Protein 8JIP (pdb70)

InterPro domains:
  IPR000367 G-protein alpha subunit, group S [PR00443] (86-100)
  IPR000367 G-protein alpha subunit, group S [PR00443] (101-116)
  IPR000367 G-protein alpha subunit, group S [PR00443] (117-131)
  IPR000367 G-protein alpha subunit, group S [PR00443] (270-285)
  IPR000367 G-protein alpha subunit, group S [PR00443] (334-348)
  IPR000367 G-protein alpha subunit, group S [PR00443] (349-362)
  IPR001019 Guanine nucleotide binding protein, alpha subunit [PF00503] (21-383)
  IPR001019 Guanine nucleotide binding protein, alpha subunit [PR00318] (42-57)
  IPR001019 Guanine nucleotide binding protein, alpha subunit [PR00318] (190-212)
  IPR001019 Guanine nucleotide binding protein, alpha subunit [PR00318] (219-236)
  IPR001019 Guanine nucleotide binding protein, alpha subunit [PR00318] (241-269)
  IPR001019 Guanine nucleotide binding protein, alpha subunit [PR00318] (287-296)
  IPR001019 Guanine nucleotide binding protein, alpha subunit [PS51882] (39-394)
  IPR001019 Guanine nucleotide binding protein, alpha subunit [PTHR10218] (12-391)
  IPR001019 Guanine nucleotide binding protein, alpha subunit [SM00275] (20-393)
  IPR001019 Guanine nucleotide binding protein, alpha subunit [cd00066] (41-388)
  IPR011025 G protein alpha subunit, helical insertion [G3DSA:1.10.400.10] (89-203)
  IPR011025 G protein alpha subunit, helical insertion [SSF47895] (87-201)
  IPR027417 P-loop containing nucleoside triphosphate hydrolase [G3DSA:3.40.50.300] (42-382)
  IPR027417 P-loop containing nucleoside triphosphate hydrolase [SSF52540] (38-392)

Nearest PDB structures (foldseek):
  8jip-assembly1_A  TM=1.004E+00  e=1.380E-48  Homo sapiens
  9ivm-assembly1_A  TM=9.720E-01  e=1.321E-40  Homo sapiens
  7yfd-assembly1_A  TM=9.725E-01  e=9.216E-37  Homo sapiens
  8w8a-assembly1_A  TM=9.435E-01  e=5.478E-36  Homo sapiens
  9iix-assembly1_D  TM=9.416E-01  e=7.239E-35  Homo sapiens

Foldseek 3Di:
DDLVQLVVVLVVQVVVQVVVVVPEDDADPADAAAPDCDSHHHHGTHDAPDFDWDFEDDSDPQQVVARPFTKTFGGDRVHYTDDPDDPDDGRIDCCRRGDDPPLVVVLVVQLLVLQVLLLVLLVVQLCLQVPDPVNDDPLVVLLNQLSVLSNQQSVLVVVLVVLVLQLDVVVVVDVCSPSNVPSQLDVPLLVSVLSNLQSVQLNLQSLLLNLVVVVDVPPDDDDDPVVVSVVSVCRSRPVSCVLSVVLSCVCVVPVVDRSPPDPPPVVSVCSSVVVSVVSLVSLQVSLPVVLVVVCVCQCPVPVRDPPCVVPSVVVNVLSCLSSVNQCCPPSVPDDPDPPDCSVVVSSNSPSNCVSNSSNSSSCSVGVVPVVSVCVVVVVVVVVVVD/DVVVVVVVVVVVVVVVVVVVVVVVVVVVQEAEEEEDEDPPFLRVLVLVLLCVQAVPDDPDDDDPDFFDKGRQGDDPPGTYTYTYTDPDDPDDPPVVLVCLPGLAYEYTAALQPLVCNVVRLVVLLVLDPDPSSPLHAYEYEYEALVNNVVQLVDDPHPSCPVPVPLVPDDQDPPDDDDPPDDPSSSSSVVVSVVSSVVSQVPSCPPSYGYHYDYDYSPDNCPVVVVVVVSVVSVVSVVCVVVVPD/DVVVVVVVVVVVVVVVVVVVVVVCVPPVD/DVVVVVVVVVVVVVVVVVVLVVLDDDAPQVVPVPDDDPFFDEKDFDDKAFDFDFFWFEKEAAQVNFWIWTAGLQQWIWIAGVVPRDTDAIDGHPHSAWHEKEAANVRFWMWIWGQPQKIWIKGCVDPVNHIDTDDIEDDDPFGWAYKYDDHPFKIKTFGQPQKIFIAGRVDGDGPAIAHDGDGGWHEKEAAPVRQKIKIFGFPQKIWIAGPPPGDTDAMAHDDDGGWAEKEAANVRFKIKTWFQQQWIWIDGPVSSDIRDIQHDDPDRWTWAYWDAAQVRFWIWTFTQVQKIFIATDSPSDGSYIRHDGPGGWHYWDAHNVRPWTKGGGRVRMITIID/DVVVVVVVVVVVVVVVPDDDDDDCVVVVVVVVCVCVVCQPVDCVNPPDDPPPDPPD/DWAKEWDFADEDDAFPQTWIKIATDDDQLLWWWWFKKWQFPPDAIGGAWTAFSQRDDTDGDVVDDPFWDWDQDRVVRIIGTTGGDDDQRVFTKIKTFIAPDTPDGDHDDRRDPDDDRIHPIHGHGD

Solvent-accessible surface area: 56795 Å² total; per-residue (Å²): 123,25,3,133,100,7,32,52,22,60,57,78,23,51,116,40,12,77,121,17,92,111,103,59,27,110,92,30,128,74,136,94,3,61,30,55,99,54,34,30,38,3,120,18,26,16,121,12,58,56,90,42,66,60,89,26,12,125,14,5,37,28,4,78,90,37,92,148,6,45,36,60,46,71,0,44,58,88,6,31,12,92,40,170,77,131,95,74,113,50,94,47,31,52,84,65,7,44,155,161,70,123,91,17,99,104,5,68,95,58,1,41,66,0,8,38,83,4,62,59,13,0,48,92,0,18,64,37,3,114,53,55,158,108,11,81,45,29,34,8,81,0,2,27,30,0,1,40,1,9,36,72,5,0,73,9,2,74,92,1,27,39,3,7,106,151,1,1,27,45,35,19,87,68,87,35,45,101,26,3,25,62,57,23,85,39,117,72,1,27,107,36,0,42,91,3,7,37,3,1,0,1,1,8,11,0,5,14,3,0,0,47,14,1,64,25,24,9,41,126,100,74,61,39,68,99,134,20,56,154,69,11,56,65,47,0,64,25,40,0,81,134,20,1,71,52,2,4,86,24,3,115,104,141,47,64,34,14,0,16,5,44,31,75,62,67,109,63,11,62,51,1,19,106,25,5,48,128,0,9,16,39,6,74,112,15,27,74,130,0,29,76,40,0,44,67,29,23,118,73,28,90,100,40,90,129,82,22,159,93,68,30,38,123,0,32,121,21,0,57,13,0,0,4,12,31,10,26,110,58,19,96,107,24,52,53,128,15,181,44,105,75,57,53,76,24,10,73,34,12,6,16,114,8,1,72,8,0,41,82,0,0,61,44,17,0,67,86,11,96,72,11,83,86,13,101,157,57,43,147,75,98,168,130,89,132,130,159,68,54,111,62,106,54,48,50,87,92,8,93,96,25,69,114,99,19,100,127,42,75,103,97,56,152,62,20,47,52,0,0,1,7,20,48,134,73,0,15,43,82,49,4,17,112,16,3,93,119,92,112,219,127,129,105,155,97,130,103,85,167,33,2,30,94,61,11,44,98,1,63,9,80,197,26,63,2,36,1,15,23,27,18,69,43,65,85,15,64,30,26,9,6,36,1,7,30,74,10,26,0,3,5,10,4,2,20,2,11,39,14,91,71,8,34,74,23,18,31,56,0,60,17,13,6,56,19,138,53,3,106,86,14,10,6,0,0,4,1,1,59,30,88,92,11,32,93,63,24,97,68,69,102,26,49,12,70,90,78,16,54,47,21,78,161,33,114,58,36,162,97,13,114,73,104,118,86,54,59,96,132,22,14,74,2,38,13,10,7,50,48,20,0,33,148,40,16,95,66,52,22,124,23,72,9,46,2,27,39,42,62,0,20,40,119,36,81,90,1,5,102,54,2,31,63,12,2,129,38,28,52,26,34,97,32,1,113,75,8,68,0,43,24,13,1,5,30,3,3,16,48,47,0,107,81,20,11,33,50,48,1,75,61,6,10,53,123,13,51,79,76,134,115,66,72,54,111,101,50,61,93,120,24,95,37,79,56,106,76,32,93,149,70,31,62,82,53,81,22,56,142,119,49,135,127,73,112,89,41,43,161,30,82,26,146,64,109,47,40,3,102,30,11,44,11,10,0,38,15,12,49,15,2,83,83,20,94,44,0,0,0,1,0,13,23,9,27,0,1,4,3,15,0,77,69,58,28,20,38,31,28,4,87,26,191,35,44,32,3,30,4,0,0,19,1,64,61,21,47,63,0,0,9,4,1,6,34,10,39,3,19,1,12,20,22,123,18,111,76,58,78,42,136,57,59,99,99,7,57,53,15,83,2,5,2,14,9,0,61,19,30,58,86,62,68,0,0,1,0,0,2,22,29,32,2,0,7,4,45,17,128,73,29,108,71,96,31,64,4,87,44,18,64,5,7,0,26,20,5,24,28,9,92,92,50,126,52,0,0,0,1,0,3,21,1,15,4,31,8,6,1,23,139,99,18,46,20,86,32,72,7,52,40,8,29,2,3,5,36,9,11,18,21,5,45,49,26,50,1,0,0,1,0,0,47,12,16,28,8,51,10,8,5,23,92,8,30,59,51,33,16,73,8,56,98,133,118,25,97,22,5,5,27,12,14,15,14,8,74,0,4,20,8,8,10,4,0,16,16,80,74,38,4,5,2,11,0,23,34,42,35,92,66,16,7,48,7,33,30,5,51,55,25,0,12,6,24,12,35,6,92,60,0,91,3,5,1,2,0,0,23,24,13,63,2,26,1,13,48,114,88,126,60,133,45,111,155,110,31,112,63,50,94,106,43,6,113,99,121,75,62,73,26,65,98,2,14,61,81,27,49,65,49,3,92,50,68,30,156,113,0,15,21,44,78,111,65,100,93,61,133,34,61,25,200,154,23,69,12,86,11,68,40,32,31,165,49,145,78,53,35,70,21,102,14,20,5,51,17,64,66,27,69,22,64,43,3,26,5,13,10,0,38,66,14,99,89,120,44,40,46,34,8,2,17,12,11,62,99,24,83,63,90,41,55,16,6,47,14,93,71,82,22,55,17,48,32,36,74,107,137,48,24,5,68,14,71,23,88,64,40,70,117,124,14,39,2,34,20,46,0,1,1,2,7,32,19,114,54,112,16,20,23,16,17,62,4,108,76,20,42,10,45,5,109,18,22,103,14,55,62

Sequence (1180 aa):
VSLWETVQKWREYRRQCQRSLTEDPPPATDLFCNRTFDEYACWPDGEPGSFVNVSCPWYLPWASSVPQGHVYRFCTAEGLWLQKDNSSLPWRDLSECEEPEEQLLFLYIIYTVGYALSFSALVIASAILLGFRHLHCTRNYIHLNLFASFILRALSVFIKDAALKWMYSTAAQQHQWDGLLSYQDSLSCRLVFLLMQYCVAANYYWLLVEGVYLYTLLAFSVLSEQWIFRLYVSIGWGVPLLFVVPWGIVKYLYEDEGCWTRNSNMNYWLIIRLPILFAIGVNFLIFVRVICIVVSKLKANLMCKTDIKCRLAKSTLTLIPLLGTHEVIFAFVMDEHARGTLRFIKLFTELSFTSFQGLMVAILYCFVNNEVQLEFRKSWERWRLETLSAEDKAAVERSKMIEKQLQKDKQVYRATHRLLLLGADNSGKSTIVKQMRIYHQQDVLRTRVKTSGIFETKFQVDKVNFHMFDVGAQRDERRKWIQCFNDVTAIIFVVDSSDYNRLQEALNDFKSIWNNRWLRTISVILFLNKQDLLAEKVLAGKSKIEDYFPEFARYTTPEDATPEPGEDPRVTRAKYFIRDEFLRISTASGDGRHYCYPHFTCSVDTENIRRVFNDCRDIIQRMHLRQYELLHSQGTFTSDKSEYLDSERAQDFVAWLEAGELDQLRQEAEQLKNQIRDARKACADATLSQITNNIDPVGRIQMRTRRTLRGHLAKIYAMHWGTDSRLLVSASQDGKLIIWDSYTTNKVHAIPLRSSWVMTCAYAPSGNYVACGGLDNICSIYNLKTREGNVRVSRELAGHTGYLSCCRFLDDNQIVTSSGDTTCALWDIETGQQTTTFTGHTGDVMSLSLAPDTRLFVSGACDASAKLWDVREGMCRQTFTGHESDINAICFFPNGNAFATGSDDATCRLFDLRADQELMTYSHDNIICGITSVSFSKSGRLLLAGYDDFNCNVWDALKADRAGVLAGHDNRVSCLGVTDDGMAVATGSWDSFLKIWNASIAQARKLVEQLKMEANIDRIKVSKAAADLMAYCEAHAKEDPLLTPVPASENPFRQVQLQESGGGLVQPGGSLRLSCAASGFTFSNYKMNWVRQAPGKGLEWVSDISQSGASISYTGSVKGRFTISRDNAKNTLYLQMNSLKPEDTAVYYCARCPAPFTRDCFDVTSTTYAYRGQGTQVTV

B-factor: mean 122.71, std 52.21, range [28.56, 268.47]

Secondary structure (DSSP, 8-state):
-HHHHHHHHHHHHHHHHHHHHHHHHHHTTEEEEEEE--TTSSHHHHHHTTGGG----SS----S-S-EE----EETTEEEEEEE--S--S--TTGGGGGSS-SEEEEEEETT-HHHHHHHHHHHHHHHS-SGGGS--EEEEEE-HHHHHHHHHSSS--TTSS-TTGGG----SS----TT--HHHHHHHHHHHHHHHHHHHSS-TTS--EEEE---TT-S-HHHHHHHHHHHHHHHHHHGGGT--/-HHHHHHHHHHHHHHHHHHHHHH----HHHHTTTSPP-------EEEEE----S-EEEEEE-SSSS-EEEEETTSEEEE--TTTT---EEEE-SSS---EEEE-TTSSEEEEESSSS-EEEEESS-TTSS-EEEEEE---SS-EEEEEE-SSSEEEEEESSSEEEEEESSS-S-SEEEE--SS-EEEEEE-TTSSEEEEEETTSEEEEEESSS--EEEEEE--SS-EEEE---TTSSEEEEEETTS-EEEEETTT-SEEEEE--SS-------EE--TTS-EEEE--TTS--BEEESSS-S---B----SS-EEEEEE-SSSS-EEEEETTS-EEEE-/-HHHHHHHHHHHHHHTS------HHHHHHHHHHHHTTSTTT-TTTSPPPTTTSTT-/--EEEEE--EE--TT-----EEEEESS-GGGS-EEEEEE-TTS-EEEEEEE-SSS--EEE-SSS-SSB--EEETTTTEEE--B-S--GGG-SEEEEE--SSSS-S--S-SS-TT-SSB---EEEE-/--SHHHHHHHHHHHHHHHHHHHHHHHT--/--HHHHHHHHHHHHHHHHHHHTSPPPP-SSS----TT-SS--------SEEE-----SS-HHHHT-TT----EEE-TTSSSS-SSTTSS----TTTT-----HHHHHHHHHHHHHHHHHHHHHHHHHHHHH-STT-SHHHHHHHHHHHHHHHHHHHHHHHHHHHHHTTTTTTTTT-HHHHHHHHTSSSHHHHHHTHHHHHHHHHHHHHHHHHHHHHHHHS----HHHHHHHHHHHHHHHHHHHHHHHHHHIIIII--GGG----SHHHHHHHHHHHHHHHHHHHHHHHTTHHHHHHHHTTSTT--S-HHHHSSTTTTTHHHHHTGGGGTTTTT-SS---SHHHHHHHHHHHHHHHHHHHHHHIIIIIS-HHHHHHHHHHHHHHTT-

Radius of gyration: 43.57 Å; Cα contacts (8 Å, |Δi|>4): 2049; chains: 6; bounding box: 72×86×161 Å

GO terms:
  GO:0005515 protein binding (F, IPI)
  GO:0001678 intracellular glucose homeostasis (P, IDA)
  GO:0034695 response to prostaglandin E (P, IDA)
  GO:0035774 positive regulation of insulin secretion involved in cellular response to glucose stimulus (P, IDA)
  GO:0038184 adenylate cyclase-activating G protein-coupled bile acid receptor signaling pathway (P, IDA)
  GO:0014819 regulation of skeletal muscle contraction (P, IDA)
  GO:0007189 adenylate cyclase-activating G protein-coupled receptor signaling pathway (P, IDA)
  GO:0007192 adenylate cyclase-activating serotonin receptor signaling pathway (P, IDA)
  GO:0071468 cellular response to acidic pH (P, IDA)
  GO:0031748 D1 dopamine receptor binding (F, IPI)
  GO:0009898 cytoplasmic side of plasma membrane (C, IDA)
  GO:0003925 G protein activity (F, IDA)
  GO:0071880 adenylate cyclase-activating adrenergic receptor signaling pathway (P, IDA)
  GO:0003924 GTPase activity (F, EXP)
  GO:0002862 negative regulation of inflammatory response to antigenic stimulus (P, TAS)
  GO:0003091 renal water homeostasis (P, TAS)
  GO:0003925 G protein activity (F, TAS)
  GO:0005886 plasma membrane (C, TAS)
  GO:0010856 adenylate cyclase activator activity (F, TAS)
  GO:0032024 positive regulation of insulin secretion (P, TAS)

Organism: Homo sapiens (NCBI:txid9606)

CATH classification: 2.130.10.10

Structure (mmCIF, N/CA/C/O backbone):
data_8JIP
#
_entry.id   8JIP
#
_cell.length_a   1.00
_cell.length_b   1.00
_cell.length_c   1.00
_cell.angle_alpha   90.00
_cell.angle_beta   90.00
_cell.angle_gamma   90.00
#
_symmetry.space_group_name_H-M   'P 1'
#
loop_
_entity.id
_entity.type
_entity.pdbx_description
1 polymer 'Glucagon-like peptide 1 receptor'
2 polymer 'Guanine nucleotide-binding protein G(s) subunit alpha isoforms short'
3 polymer MEDI0382
4 polymer 'Guanine nucleotide-binding protein G(I)/G(S)/G(T) subunit beta-1'
5 polymer 'Guanine nucleotide-binding protein G(I)/G(S)/G(O) subunit gamma-2'
6 polymer 'Nanobody 35'
7 non-polymer 'N-hexadecanoyl-L-glutamic acid'
#
loop_
_atom_site.group_PDB
_atom_site.id
_atom_site.type_symbol
_atom_site.label_atom_id
_atom_site.label_alt_id
_atom_site.label_comp_id
_atom_site.label_asym_id
_atom_site.label_entity_id
_atom_site.label_seq_id
_atom_site.pdbx_PDB_ins_code
_atom_site.Cartn_x
_atom_site.Cartn_y
_atom_site.Cartn_z
_atom_site.occupancy
_atom_site.B_iso_or_equiv
_atom_site.auth_seq_id
_atom_site.auth_comp_id
_atom_site.auth_asym_id
_atom_site.auth_atom_id
_atom_site.pdbx_PDB_model_num
ATOM 1 N N . VAL A 1 7 ? 129.107 125.476 178.110 1.00 95.96 30 VAL R N 1
ATOM 2 C CA . VAL A 1 7 ? 127.689 125.399 177.789 1.00 95.96 30 VAL R CA 1
ATOM 3 C C . VAL A 1 7 ? 127.431 124.343 176.726 1.00 95.96 30 VAL R C 1
ATOM 4 O O . VAL A 1 7 ? 127.327 124.658 175.545 1.00 95.96 30 VAL R O 1
ATOM 8 N N . SER A 1 8 ? 127.330 123.090 177.150 1.00 100.62 31 SER R N 1
ATOM 9 C CA . SER A 1 8 ? 127.088 121.998 176.222 1.00 100.62 31 SER R CA 1
ATOM 10 C C . SER A 1 8 ? 126.507 120.789 176.936 1.00 100.62 31 SER R C 1
ATOM 11 O O . SER A 1 8 ? 126.942 120.434 178.030 1.00 100.62 31 SER R O 1
ATOM 14 N N . LEU A 1 9 ? 125.532 120.156 176.294 1.00 102.01 32 LEU R N 1
ATOM 15 C CA . LEU A 1 9 ? 124.886 118.975 176.838 1.00 102.01 32 LEU R CA 1
ATOM 16 C C . LEU A 1 9 ? 125.949 117.938 177.126 1.00 102.01 32 LEU R C 1
ATOM 17 O O . LEU A 1 9 ? 126.042 117.423 178.233 1.00 102.01 32 LEU R O 1
ATOM 22 N N . TRP A 1 10 ? 126.773 117.655 176.124 1.00 107.03 33 TRP R N 1
ATOM 23 C CA . TRP A 1 10 ? 127.846 116.688 176.276 1.00 107.03 33 TRP R CA 1
ATOM 24 C C . TRP A 1 10 ? 128.755 117.134 177.404 1.00 107.03 33 TRP R C 1
ATOM 25 O O . TRP A 1 10 ? 129.085 116.355 178.293 1.00 107.03 33 TRP R O 1
ATOM 36 N N . GLU A 1 11 ? 129.149 118.402 177.364 1.00 109.03 34 GLU R N 1
ATOM 37 C CA . GLU A 1 11 ? 130.010 118.973 178.383 1.00 109.03 34 GLU R CA 1
ATOM 38 C C . GLU A 1 11 ? 129.406 118.762 179.761 1.00 109.03 34 GLU R C 1
ATOM 39 O O . GLU A 1 11 ? 130.073 118.288 180.675 1.00 109.03 34 GLU R O 1
ATOM 45 N N . THR A 1 12 ? 128.134 119.108 179.933 1.00 112.23 35 THR R N 1
ATOM 46 C CA . THR A 1 12 ? 127.474 119.015 181.243 1.00 112.23 35 THR R CA 1
ATOM 47 C C . THR A 1 12 ? 127.171 117.582 181.654 1.00 112.23 35 THR R C 1
ATOM 48 O O . THR A 1 12 ? 127.054 117.285 182.833 1.00 112.23 35 THR R O 1
ATOM 52 N N . VAL A 1 13 ? 127.059 116.680 180.691 1.00 115.21 36 VAL R N 1
ATOM 53 C CA . VAL A 1 13 ? 126.841 115.280 181.031 1.00 115.21 36 VAL R CA 1
ATOM 54 C C . VAL A 1 13 ? 128.112 114.780 181.691 1.00 115.21 36 VAL R C 1
ATOM 55 O O . VAL A 1 13 ? 128.057 114.089 182.704 1.00 115.21 36 VAL R O 1
ATOM 59 N N . GLN A 1 14 ? 129.262 115.189 181.163 1.00 116.93 37 GLN R N 1
ATOM 60 C CA . GLN A 1 14 ? 130.532 114.791 181.749 1.00 116.93 37 GLN R CA 1
ATOM 61 C C . GLN A 1 14 ? 130.809 115.593 183.007 1.00 116.93 37 GLN R C 1
ATOM 62 O O . GLN A 1 14 ? 131.572 115.161 183.862 1.00 116.93 37 GLN R O 1
ATOM 64 N N . LYS A 1 15 ? 130.189 116.761 183.128 1.00 120.86 38 LYS R N 1
ATOM 65 C CA . LYS A 1 15 ? 130.351 117.562 184.332 1.00 120.86 38 LYS R CA 1
ATOM 66 C C . LYS A 1 15 ? 129.427 117.044 185.412 1.00 120.86 38 LYS R C 1
ATOM 67 O O . LYS A 1 15 ? 129.620 117.357 186.577 1.00 120.86 38 LYS R O 1
ATOM 69 N N . TRP A 1 16 ? 128.416 116.264 185.035 1.00 121.87 39 TRP R N 1
ATOM 70 C CA . TRP A 1 16 ? 127.550 115.650 186.033 1.00 121.87 39 TRP R CA 1
ATOM 71 C C . TRP A 1 16 ? 128.138 114.302 186.335 1.00 121.87 39 TRP R C 1
ATOM 72 O O . TRP A 1 16 ? 127.850 113.706 187.361 1.00 121.87 39 TRP R O 1
ATOM 83 N N . ARG A 1 17 ? 128.984 113.809 185.443 1.00 121.23 40 ARG R N 1
ATOM 84 C CA . ARG A 1 17 ? 129.666 112.564 185.734 1.00 121.23 40 ARG R CA 1
ATOM 85 C C . ARG A 1 17 ? 130.716 112.975 186.729 1.00 121.23 40 ARG R C 1
ATOM 86 O O . ARG A 1 17 ? 131.090 112.192 187.591 1.00 121.23 40 ARG R O 1
ATOM 88 N N . GLU A 1 18 ? 131.190 114.214 186.619 1.00 126.37 41 GLU R N 1
ATOM 89 C CA . GLU A 1 18 ? 132.147 114.726 187.581 1.00 126.37 41 GLU R CA 1
ATOM 90 C C . GLU A 1 18 ? 131.411 115.148 188.835 1.00 126.37 41 GLU R C 1
ATOM 91 O O . GLU A 1 18 ? 131.957 115.073 189.917 1.00 126.37 41 GLU R O 1
ATOM 97 N N . TYR A 1 19 ? 130.163 115.582 188.693 1.00 126.74 42 TYR R N 1
ATOM 98 C CA . TYR A 1 19 ? 129.368 115.951 189.859 1.00 126.74 42 TYR R CA 1
ATOM 99 C C . TYR A 1 19 ? 128.939 114.701 190.606 1.00 126.74 42 TYR R C 1
ATOM 100 O O . TYR A 1 19 ? 128.628 114.760 191.795 1.00 126.74 42 TYR R O 1
ATOM 109 N N . ARG A 1 20 ? 128.912 113.565 189.921 1.00 127.00 43 ARG R N 1
ATOM 110 C CA . ARG A 1 20 ? 128.600 112.335 190.612 1.00 127.00 43 ARG R CA 1
ATOM 111 C C . ARG A 1 20 ? 129.898 111.756 191.102 1.00 127.00 43 ARG R C 1
ATOM 112 O O . ARG A 1 20 ? 129.900 110.996 192.055 1.00 127.00 43 ARG R O 1
ATOM 120 N N . ARG A 1 21 ? 131.008 112.109 190.461 1.00 126.66 44 ARG R N 1
ATOM 121 C CA . ARG A 1 21 ? 132.288 111.673 191.000 1.00 126.66 44 ARG R CA 1
ATOM 122 C C . ARG A 1 21 ? 132.524 112.470 192.284 1.00 126.66 44 ARG R C 1
ATOM 123 O O . ARG A 1 21 ? 133.152 111.986 193.225 1.00 126.66 44 ARG R O 1
ATOM 131 N N . GLN A 1 22 ? 131.989 113.695 192.318 1.00 127.86 45 GLN R N 1
ATOM 132 C CA . GLN A 1 22 ? 132.045 114.564 193.486 1.00 127.86 45 GLN R CA 1
ATOM 133 C C . GLN A 1 22 ? 131.231 113.888 194.585 1.00 127.86 45 GLN R C 1
ATOM 134 O O . GLN A 1 22 ? 131.646 113.850 195.741 1.00 127.86 45 GLN R O 1
ATOM 140 N N . CYS A 1 23 ? 130.081 113.328 194.217 1.00 128.27 46 CYS R N 1
ATOM 141 C CA . CYS A 1 23 ? 129.252 112.618 195.192 1.00 128.27 46 CYS R CA 1
ATOM 142 C C . CYS A 1 23 ? 129.953 111.352 195.635 1.00 128.27 46 CYS R C 1
ATOM 143 O O . CYS A 1 23 ? 129.814 110.950 196.758 1.00 128.27 46 CYS R O 1
ATOM 146 N N . GLN A 1 24 ? 130.685 110.705 194.749 1.00 127.50 47 GLN R N 1
ATOM 147 C CA . GLN A 1 24 ? 131.466 109.521 195.096 1.00 127.50 47 GLN R CA 1
ATOM 148 C C . GLN A 1 24 ? 132.546 109.929 196.097 1.00 127.50 47 GLN R C 1
ATOM 149 O O . GLN A 1 24 ? 132.871 109.180 197.019 1.00 127.50 47 GLN R O 1
ATOM 155 N N . ARG A 1 25 ? 133.094 111.130 195.905 1.00 126.63 48 ARG R N 1
ATOM 156 C CA . ARG A 1 25 ? 134.084 111.708 196.799 1.00 126.63 48 ARG R CA 1
ATOM 157 C C . ARG A 1 25 ? 133.379 112.236 198.054 1.00 126.63 48 ARG R C 1
ATOM 158 O O . ARG A 1 25 ? 133.991 112.363 199.113 1.00 126.63 48 ARG R O 1
ATOM 166 N N . SER A 1 26 ? 132.081 112.526 197.967 1.00 126.86 49 SER R N 1
ATOM 167 C CA . SER A 1 26 ? 131.323 113.029 199.124 1.00 126.86 49 SER R CA 1
ATOM 168 C C . SER A 1 26 ? 130.773 111.853 199.889 1.00 126.86 49 SER R C 1
ATOM 169 O O . SER A 1 26 ? 130.571 111.943 201.077 1.00 126.86 49 SER R O 1
ATOM 172 N N . LEU A 1 27 ? 130.468 110.764 199.207 1.00 126.61 50 LEU R N 1
ATOM 173 C CA . LEU A 1 27 ? 130.058 109.540 199.888 1.00 126.61 50 LEU R CA 1
ATOM 174 C C . LEU A 1 27 ? 131.221 109.096 200.757 1.00 126.61 50 LEU R C 1
ATOM 175 O O . LEU A 1 27 ? 131.045 108.453 201.791 1.00 126.61 50 LEU R O 1
ATOM 180 N N . THR A 1 28 ? 132.418 109.451 200.310 1.00 126.71 51 THR R N 1
ATOM 181 C CA . THR A 1 28 ? 133.651 109.146 201.032 1.00 126.71 51 THR R CA 1
ATOM 182 C C . THR A 1 28 ? 133.724 109.922 202.347 1.00 126.71 51 THR R C 1
ATOM 183 O O . THR A 1 28 ? 134.368 109.475 203.304 1.00 126.71 51 THR R O 1
ATOM 187 N N . GLU A 1 29 ? 133.048 111.076 202.425 1.00 126.71 52 GLU R N 1
ATOM 188 C CA . GLU A 1 29 ? 133.036 111.905 203.639 1.00 126.71 52 GLU R CA 1
ATOM 189 C C . GLU A 1 29 ? 131.608 112.398 203.883 1.00 126.71 52 GLU R C 1
ATOM 190 O O . GLU A 1 29 ? 131.206 113.449 203.378 1.00 126.71 52 GLU R O 1
ATOM 196 N N . ASP A 1 30 ? 130.947 111.575 204.700 1.00 126.04 53 ASP R N 1
ATOM 197 C CA . ASP A 1 30 ? 129.579 111.829 205.035 1.00 126.04 53 ASP R CA 1
ATOM 198 C C . ASP A 1 30 ? 129.398 112.514 206.430 1.00 126.04 53 ASP R C 1
ATOM 199 O O . ASP A 1 30 ? 130.125 112.168 207.362 1.00 126.04 53 ASP R O 1
ATOM 204 N N . PRO A 1 31 ? 128.435 113.479 206.592 1.00 125.69 54 PRO R N 1
ATOM 205 C CA . PRO A 1 31 ? 128.194 114.078 207.908 1.00 125.69 54 PRO R CA 1
ATOM 206 C C . PRO A 1 31 ? 127.359 113.163 208.798 1.00 125.69 54 PRO R C 1
ATOM 207 O O . PRO A 1 31 ? 126.515 112.424 208.292 1.00 125.69 54 PRO R O 1
ATOM 211 N N . PRO A 1 32 ? 127.596 113.213 210.117 1.00 124.08 55 PRO R N 1
ATOM 212 C CA . PRO A 1 32 ? 126.864 112.387 211.082 1.00 124.08 55 PRO R CA 1
ATOM 213 C C . PRO A 1 32 ? 125.421 112.855 211.245 1.00 124.08 55 PRO R C 1
ATOM 214 O O . PRO A 1 32 ? 125.155 114.053 211.158 1.00 124.08 55 PRO R O 1
ATOM 218 N N . PRO A 1 33 ? 124.497 111.912 211.480 1.00 123.79 56 PRO R N 1
ATOM 219 C CA . PRO A 1 33 ? 123.075 112.222 211.656 1.00 123.79 56 PRO R CA 1
ATOM 220 C C . PRO A 1 33 ? 122.784 112.800 213.037 1.00 123.79 56 PRO R C 1
ATOM 221 O O . PRO A 1 33 ? 123.637 112.742 213.923 1.00 123.79 56 PRO R O 1
ATOM 225 N N . ALA A 1 34 ? 121.587 113.352 213.211 1.00 123.25 57 ALA R N 1
ATOM 226 C CA . ALA A 1 34 ? 121.191 113.937 214.486 1.00 123.25 57 ALA R CA 1
ATOM 227 C C . ALA A 1 34 ? 120.429 112.931 215.341 1.00 123.25 57 ALA R C 1
ATOM 228 O O . ALA A 1 34 ? 120.237 111.782 214.941 1.00 123.25 57 ALA R O 1
ATOM 230 N N . THR A 1 35 ? 119.996 113.369 216.518 1.00 122.92 58 THR R N 1
ATOM 231 C CA . THR A 1 35 ? 119.255 112.508 217.431 1.00 122.92 58 THR R CA 1
ATOM 232 C C . THR A 1 35 ? 117.750 112.696 217.269 1.00 122.92 58 THR R C 1
ATOM 233 O O . THR A 1 35 ? 117.131 113.476 217.992 1.00 122.92 58 THR R O 1
ATOM 237 N N . ASP A 1 36 ? 117.175 112.036 216.263 1.00 123.83 59 ASP R N 1
ATOM 238 C CA . ASP A 1 36 ? 115.746 112.190 215.978 1.00 123.83 59 ASP R CA 1
ATOM 239 C C . ASP A 1 36 ? 115.238 111.074 215.112 1.00 123.83 59 ASP R C 1
ATOM 240 O O . ASP A 1 36 ? 115.797 109.978 215.110 1.00 123.83 59 ASP R O 1
ATOM 245 N N . LEU A 1 37 ? 114.171 111.346 214.373 1.00 125.90 60 LEU R N 1
ATOM 246 C CA . LEU A 1 37 ? 113.666 110.356 213.442 1.00 125.90 60 LEU R CA 1
ATOM 247 C C . LEU A 1 37 ? 114.607 110.392 212.264 1.00 125.90 60 LEU R C 1
ATOM 248 O O . LEU A 1 37 ? 115.375 109.450 212.063 1.00 125.90 60 LEU R O 1
ATOM 253 N N . PHE A 1 38 ? 114.579 111.484 211.502 1.00 128.83 61 PHE R N 1
ATOM 254 C CA . PHE A 1 38 ? 115.466 111.630 210.350 1.00 128.83 61 PHE R CA 1
ATOM 255 C C . PHE A 1 38 ? 115.590 113.070 209.918 1.00 128.83 61 PHE R C 1
ATOM 256 O O . PHE A 1 38 ? 115.280 113.974 210.699 1.00 128.83 61 PHE R O 1
ATOM 264 N N . CYS A 1 39 ? 116.014 113.281 208.676 1.00 131.67 62 CYS R N 1
ATOM 265 C CA . CYS A 1 39 ? 116.147 114.615 208.110 1.00 131.67 62 CYS R CA 1
ATOM 266 C C . CYS A 1 39 ? 116.525 114.233 206.704 1.00 131.67 62 CYS R C 1
ATOM 267 O O . CYS A 1 39 ? 117.181 115.022 206.027 1.00 131.67 62 CYS R O 1
ATOM 270 N N . ASN A 1 40 ? 116.118 113.037 206.261 1.00 131.65 63 ASN R N 1
ATOM 271 C CA . ASN A 1 40 ? 116.541 112.519 204.955 1.00 131.65 63 ASN R CA 1
ATOM 272 C C . ASN A 1 40 ? 117.022 113.458 203.867 1.00 131.65 63 ASN R C 1
ATOM 273 O O . ASN A 1 40 ? 116.220 114.032 203.131 1.00 131.65 63 ASN R O 1
ATOM 278 N N . ARG A 1 41 ? 118.335 113.607 203.757 1.00 131.98 64 ARG R N 1
ATOM 279 C CA . ARG A 1 41 ? 118.895 114.409 202.683 1.00 131.98 64 ARG R CA 1
ATOM 280 C C . ARG A 1 41 ? 119.771 113.414 201.961 1.00 131.98 64 ARG R C 1
ATOM 281 O O . ARG A 1 41 ? 120.109 113.626 200.796 1.00 131.98 64 ARG R O 1
ATOM 283 N N . THR A 1 42 ? 120.113 112.318 202.641 1.00 132.31 65 THR R N 1
ATOM 284 C CA . THR A 1 42 ? 120.933 111.243 202.056 1.00 132.31 65 THR R CA 1
ATOM 285 C C . THR A 1 42 ? 121.852 111.558 200.887 1.00 132.31 65 THR R C 1
ATOM 286 O O . THR A 1 42 ? 122.812 112.307 201.023 1.00 132.31 65 THR R O 1
ATOM 290 N N . PHE A 1 43 ? 121.577 110.952 199.742 1.00 130.51 66 PHE R N 1
ATOM 291 C CA . PHE A 1 43 ? 122.434 111.150 198.584 1.00 130.51 66 PHE R CA 1
ATOM 292 C C . PHE A 1 43 ? 121.593 111.636 197.422 1.00 130.51 66 PHE R C 1
ATOM 293 O O . PHE A 1 43 ? 121.166 110.840 196.587 1.00 130.51 66 PHE R O 1
ATOM 301 N N . ASP A 1 44 ? 121.353 112.941 197.358 1.00 126.71 67 ASP R N 1
ATOM 302 C CA . ASP A 1 44 ? 120.495 113.489 196.308 1.00 126.71 67 ASP R CA 1
ATOM 303 C C . ASP A 1 44 ? 121.215 113.724 194.987 1.00 126.71 67 ASP R C 1
ATOM 304 O O . ASP A 1 44 ? 122.416 113.482 194.874 1.00 126.71 67 ASP R O 1
ATOM 306 N N . GLU A 1 45 ? 120.488 114.228 193.991 1.00 127.72 68 GLU R N 1
ATOM 307 C CA . GLU A 1 45 ? 121.077 114.482 192.673 1.00 127.72 68 GLU R CA 1
ATOM 308 C C . GLU A 1 45 ? 121.911 115.751 192.636 1.00 127.72 68 GLU R C 1
ATOM 309 O O . GLU A 1 45 ? 122.469 116.095 191.594 1.00 127.72 68 GLU R O 1
ATOM 311 N N . TYR A 1 46 ? 121.989 116.461 193.754 1.00 129.27 69 TYR R N 1
ATOM 312 C CA . TYR A 1 46 ? 122.832 117.641 193.827 1.00 129.27 69 TYR R CA 1
ATOM 313 C C . TYR A 1 46 ? 123.944 117.325 194.805 1.00 129.27 69 TYR R C 1
ATOM 314 O O . TYR A 1 46 ? 125.047 116.954 194.403 1.00 129.27 69 TYR R O 1
ATOM 316 N N . ALA A 1 47 ? 123.653 117.452 196.095 1.00 131.37 70 ALA R N 1
ATOM 317 C CA . ALA A 1 47 ? 124.646 117.146 197.117 1.00 131.37 70 ALA R CA 1
ATOM 318 C C . ALA A 1 47 ? 124.402 115.764 197.693 1.00 131.37 70 ALA R C 1
ATOM 319 O O . ALA A 1 47 ? 123.276 115.273 197.688 1.00 131.37 70 ALA R O 1
ATOM 321 N N . CYS A 1 48 ? 125.455 115.136 198.199 1.00 132.35 71 CYS R N 1
ATOM 322 C CA . CYS A 1 48 ? 125.322 113.799 198.758 1.00 132.35 71 CYS R CA 1
ATOM 323 C C . CYS A 1 48 ? 125.648 113.802 200.242 1.00 132.35 71 CYS R C 1
ATOM 324 O O . CYS A 1 48 ? 126.581 113.124 200.672 1.00 132.35 71 CYS R O 1
ATOM 327 N N . TRP A 1 49 ? 124.873 114.548 201.028 1.00 131.45 72 TRP R N 1
ATOM 328 C CA . TRP A 1 49 ? 125.144 114.668 202.463 1.00 131.45 72 TRP R CA 1
ATOM 329 C C . TRP A 1 49 ? 123.958 114.225 203.322 1.00 131.45 72 TRP R C 1
ATOM 330 O O . TRP A 1 49 ? 122.943 114.908 203.361 1.00 131.45 72 TRP R O 1
ATOM 341 N N . PRO A 1 50 ? 124.079 113.081 204.017 1.00 132.03 73 PRO R N 1
ATOM 342 C CA . PRO A 1 50 ? 122.955 112.528 204.801 1.00 132.03 73 PRO R CA 1
ATOM 343 C C . PRO A 1 50 ? 122.405 113.238 206.041 1.00 132.03 73 PRO R C 1
ATOM 344 O O . PRO A 1 50 ? 123.208 113.643 206.883 1.00 132.03 73 PRO R O 1
ATOM 348 N N . ASP A 1 51 ? 121.077 113.348 206.164 1.00 129.18 74 ASP R N 1
ATOM 349 C CA . ASP A 1 51 ? 120.409 113.935 207.356 1.00 129.18 74 ASP R CA 1
ATOM 350 C C . ASP A 1 51 ? 121.039 115.131 208.083 1.00 129.18 74 ASP R C 1
ATOM 351 O O . ASP A 1 51 ? 121.563 116.044 207.439 1.00 129.18 74 ASP R O 1
ATOM 356 N N . GLY A 1 52 ? 120.944 115.159 209.418 1.00 125.95 75 GLY R N 1
ATOM 357 C CA . GLY A 1 52 ? 121.592 116.238 210.140 1.00 125.95 75 GLY R CA 1
ATOM 358 C C . GLY A 1 52 ? 120.886 116.656 211.415 1.00 125.95 75 GLY R C 1
ATOM 359 O O . GLY A 1 52 ? 119.912 116.034 211.840 1.00 125.95 75 GLY R O 1
ATOM 360 N N . GLU A 1 53 ? 121.266 117.829 211.928 1.00 125.76 76 GLU R N 1
ATOM 361 C CA . GLU A 1 53 ? 120.574 118.393 213.091 1.00 125.76 76 GLU R CA 1
ATOM 362 C C . GLU A 1 53 ? 119.409 119.241 212.596 1.00 125.76 76 GLU R C 1
ATOM 363 O O . GLU A 1 53 ? 119.615 120.212 211.869 1.00 125.76 76 GLU R O 1
ATOM 369 N N . PRO A 1 54 ? 118.155 118.919 213.039 1.00 127.01 77 PRO R N 1
ATOM 370 C CA . PRO A 1 54 ? 117.100 119.758 212.474 1.00 127.01 77 PRO R CA 1
ATOM 371 C C . PRO A 1 54 ? 116.774 120.973 213.318 1.00 127.01 77 PRO R C 1
ATOM 372 O O . PRO A 1 54 ? 117.578 121.391 214.153 1.00 127.01 77 PRO R O 1
ATOM 376 N N . GLY A 1 55 ? 115.596 121.549 213.102 1.00 125.83 78 GLY R N 1
ATOM 377 C CA . GLY A 1 55 ? 115.216 122.748 213.827 1.00 125.83 78 GLY R CA 1
ATOM 378 C C . GLY A 1 55 ? 116.106 123.900 213.424 1.00 125.83 78 GLY R C 1
ATOM 379 O O . GLY A 1 55 ? 116.332 124.814 214.216 1.00 125.83 78 GLY R O 1
ATOM 380 N N . SER A 1 56 ? 116.607 123.870 212.194 1.00 127.06 79 SER R N 1
ATOM 381 C CA . SER A 1 56 ? 117.524 124.902 211.739 1.00 127.06 79 SER R CA 1
ATOM 382 C C . SER A 1 56 ? 117.343 125.114 210.253 1.00 127.06 79 SER R C 1
ATOM 383 O O . SER A 1 56 ? 116.760 124.267 209.573 1.00 127.06 79 SER R O 1
ATOM 386 N N . PHE A 1 57 ? 117.828 126.241 209.740 1.00 129.55 80 PHE R N 1
ATOM 387 C CA . PHE A 1 57 ? 117.768 126.467 208.306 1.00 129.55 80 PHE R CA 1
ATOM 388 C C . PHE A 1 57 ? 118.924 125.735 207.662 1.00 129.55 80 PHE R C 1
ATOM 389 O O . PHE A 1 57 ? 120.028 126.266 207.572 1.00 129.55 80 PHE R O 1
ATOM 397 N N . VAL A 1 58 ? 118.680 124.496 207.242 1.00 130.41 81 VAL R N 1
ATOM 398 C CA . VAL A 1 58 ? 119.716 123.701 206.588 1.00 130.41 81 VAL R CA 1
ATOM 399 C C . VAL A 1 58 ? 120.005 124.325 205.236 1.00 130.41 81 VAL R C 1
ATOM 400 O O . VAL A 1 58 ? 119.128 124.374 204.372 1.00 130.41 81 VAL R O 1
ATOM 404 N N . ASN A 1 59 ? 121.224 124.819 205.049 1.00 131.18 82 ASN R N 1
ATOM 405 C CA . ASN A 1 59 ? 121.557 125.512 203.802 1.00 131.18 82 ASN R CA 1
ATOM 406 C C . ASN A 1 59 ? 122.811 124.969 203.122 1.00 131.18 82 ASN R C 1
ATOM 407 O O . ASN A 1 59 ? 123.908 125.082 203.667 1.00 131.18 82 ASN R O 1
ATOM 412 N N . VAL A 1 60 ? 122.656 124.384 201.937 1.00 132.18 83 VAL R N 1
ATOM 413 C CA . VAL A 1 60 ? 123.781 123.834 201.191 1.00 132.18 83 VAL R CA 1
ATOM 414 C C . VAL A 1 60 ? 124.011 124.708 199.966 1.00 132.18 83 VAL R C 1
ATOM 415 O O . VAL A 1 60 ? 123.066 125.209 199.350 1.00 132.18 83 VAL R O 1
ATOM 419 N N . SER A 1 61 ? 125.272 124.916 199.582 1.00 131.97 84 SER R N 1
ATOM 420 C CA . SER A 1 61 ? 125.607 125.794 198.443 1.00 131.97 84 SER R CA 1
ATOM 421 C C . SER A 1 61 ? 125.119 125.401 197.045 1.00 131.97 84 SER R C 1
ATOM 422 O O . SER A 1 61 ? 124.583 124.310 196.842 1.00 131.97 84 SER R O 1
ATOM 425 N N . CYS A 1 62 ? 125.337 126.279 196.069 1.00 131.70 85 CYS R N 1
ATOM 426 C CA . CYS A 1 62 ? 124.869 126.036 194.699 1.00 131.70 85 CYS R CA 1
ATOM 427 C C . CYS A 1 62 ? 125.825 125.216 193.838 1.00 131.70 85 CYS R C 1
ATOM 428 O O . CYS A 1 62 ? 127.041 125.341 193.975 1.00 131.70 85 CYS R O 1
ATOM 431 N N . PRO A 1 63 ? 125.284 124.368 192.944 1.00 131.48 86 PRO R N 1
ATOM 432 C CA . PRO A 1 63 ? 126.139 123.615 192.015 1.00 131.48 86 PRO R CA 1
ATOM 433 C C . PRO A 1 63 ? 126.892 124.465 190.998 1.00 131.48 86 PRO R C 1
ATOM 434 O O . PRO A 1 63 ? 126.415 125.533 190.612 1.00 131.48 86 PRO R O 1
ATOM 438 N N . TRP A 1 64 ? 128.047 123.985 190.549 1.00 129.35 87 TRP R N 1
ATOM 439 C CA . TRP A 1 64 ? 128.848 124.737 189.586 1.00 129.35 87 TRP R CA 1
ATOM 440 C C . TRP A 1 64 ? 128.586 124.300 188.158 1.00 129.35 87 TRP R C 1
ATOM 441 O O . TRP A 1 64 ? 128.740 125.090 187.227 1.00 129.35 87 TRP R O 1
ATOM 452 N N . TYR A 1 65 ? 128.179 123.050 187.973 1.00 126.13 88 TYR R N 1
ATOM 453 C CA . TYR A 1 65 ? 127.971 122.523 186.625 1.00 126.13 88 TYR R CA 1
ATOM 454 C C . TYR A 1 65 ? 126.719 123.078 185.972 1.00 126.13 88 TYR R C 1
ATOM 455 O O . TYR A 1 65 ? 126.539 122.956 184.764 1.00 126.13 88 TYR R O 1
ATOM 464 N N . LEU A 1 66 ? 125.858 123.698 186.764 1.00 125.90 89 LEU R N 1
ATOM 465 C CA . LEU A 1 66 ? 124.634 124.273 186.247 1.00 125.90 89 LEU R CA 1
ATOM 466 C C . LEU A 1 66 ? 124.908 125.562 185.443 1.00 125.90 89 LEU R C 1
ATOM 467 O O . LEU A 1 66 ? 125.452 126.512 186.012 1.00 125.90 89 LEU R O 1
ATOM 472 N N . PRO A 1 67 ? 124.548 125.612 184.107 1.00 123.14 90 PRO R N 1
ATOM 473 C CA . PRO A 1 67 ? 124.815 126.925 183.497 1.00 123.14 90 PRO R CA 1
ATOM 474 C C . PRO A 1 67 ? 123.940 128.044 184.036 1.00 123.14 90 PRO R C 1
ATOM 475 O O . PRO A 1 67 ? 124.427 129.170 184.196 1.00 123.14 90 PRO R O 1
ATOM 479 N N . TRP A 1 68 ? 122.681 127.763 184.355 1.00 122.46 91 TRP R N 1
ATOM 480 C CA . TRP A 1 68 ? 121.785 128.786 184.886 1.00 122.46 91 TRP R CA 1
ATOM 481 C C . TRP A 1 68 ? 122.269 129.284 186.247 1.00 122.46 91 TRP R C 1
ATOM 482 O O . TRP A 1 68 ? 121.878 130.360 186.690 1.00 122.46 91 TRP R O 1
ATOM 484 N N . ALA A 1 69 ? 123.144 128.521 186.897 1.00 125.17 92 ALA R N 1
ATOM 485 C CA . ALA A 1 69 ? 123.673 128.931 188.200 1.00 125.17 92 ALA R CA 1
ATOM 486 C C . ALA A 1 69 ? 124.969 129.716 188.099 1.00 125.17 92 ALA R C 1
ATOM 487 O O . ALA A 1 69 ? 125.341 130.413 189.036 1.00 125.17 92 ALA R O 1
ATOM 489 N N . SER A 1 70 ? 125.675 129.591 186.984 1.00 123.14 93 SER R N 1
ATOM 490 C CA . SER A 1 70 ? 126.884 130.386 186.796 1.00 123.14 93 SER R CA 1
ATOM 491 C C . SER A 1 70 ? 126.560 131.866 186.648 1.00 123.14 93 SER R C 1
ATOM 492 O O . SER A 1 70 ? 127.413 132.719 186.917 1.00 123.14 93 SER R O 1
ATOM 495 N N . SER A 1 71 ? 125.338 132.188 186.218 1.00 122.63 94 SER R N 1
ATOM 496 C CA . SER A 1 71 ? 124.919 133.579 186.105 1.00 122.63 94 SER R CA 1
ATOM 497 C C . SER A 1 71 ? 124.561 134.194 187.451 1.00 122.63 94 SER R C 1
ATOM 498 O O . SER A 1 71 ? 124.422 135.417 187.541 1.00 122.63 94 SER R O 1
ATOM 501 N N . VAL A 1 72 ? 124.401 133.378 188.489 1.00 125.11 95 VAL R N 1
ATOM 502 C CA . VAL A 1 72 ? 124.089 133.871 189.827 1.00 125.11 95 VAL R CA 1
ATOM 503 C C . VAL A 1 72 ? 124.639 132.898 190.869 1.00 125.11 95 VAL R C 1
ATOM 504 O O . VAL A 1 72 ? 123.957 131.945 191.271 1.00 125.11 95 VAL R O 1
ATOM 508 N N . PRO A 1 73 ? 125.887 133.082 191.312 1.00 125.74 96 PRO R N 1
ATOM 509 C CA . PRO A 1 73 ? 126.434 132.196 192.351 1.00 125.74 96 PRO R CA 1
ATOM 510 C C . PRO A 1 73 ? 125.969 132.535 193.756 1.00 125.74 96 PRO R C 1
ATOM 511 O O . PRO A 1 73 ? 126.229 131.750 194.678 1.00 125.74 96 PRO R O 1
ATOM 515 N N . GLN A 1 74 ? 125.294 133.669 193.949 1.00 126.47 97 GLN R N 1
ATOM 516 C CA . GLN A 1 74 ? 124.941 134.107 195.297 1.00 126.47 97 GLN R CA 1
ATOM 517 C C . GLN A 1 74 ? 123.783 133.294 195.861 1.00 126.47 97 GLN R C 1
ATOM 518 O O . GLN A 1 74 ? 123.528 133.314 197.070 1.00 126.47 97 GLN R O 1
ATOM 524 N N . GLY A 1 75 ? 123.069 132.573 195.000 1.00 128.51 98 GLY R N 1
ATOM 525 C CA . GLY A 1 75 ? 121.884 131.869 195.445 1.00 128.51 98 GLY R CA 1
ATOM 526 C C . GLY A 1 75 ? 122.179 130.450 195.894 1.00 128.51 98 GLY R C 1
ATOM 527 O O . GLY A 1 75 ? 123.216 129.866 195.574 1.00 128.51 98 GLY R O 1
ATOM 528 N N . HIS A 1 76 ? 121.254 129.857 196.656 1.00 131.12 99 HIS R N 1
ATOM 529 C CA . HIS A 1 76 ? 121.395 128.448 197.079 1.00 131.12 99 HIS R CA 1
ATOM 530 C C . HIS A 1 76 ? 120.030 127.871 197.461 1.00 131.12 99 HIS R C 1
ATOM 531 O O . HIS A 1 76 ? 119.007 128.470 197.153 1.00 131.12 99 HIS R O 1
ATOM 538 N N . VAL A 1 77 ? 120.012 126.705 198.111 1.00 132.92 100 VAL R N 1
ATOM 539 C CA . VAL A 1 77 ? 118.748 126.055 198.483 1.00 132.92 100 VAL R CA 1
ATOM 540 C C . VAL A 1 77 ? 118.347 126.324 199.921 1.00 132.92 100 VAL R C 1
ATOM 541 O O . VAL A 1 77 ? 119.199 126.385 200.805 1.00 132.92 100 VAL R O 1
ATOM 545 N N . TYR A 1 78 ? 117.049 126.465 200.163 1.00 132.61 101 TYR R N 1
ATOM 546 C CA . TYR A 1 78 ? 116.578 126.785 201.505 1.00 132.61 101 TYR R CA 1
ATOM 547 C C . TYR A 1 78 ? 115.615 125.730 202.008 1.00 132.61 101 TYR R C 1
ATOM 548 O O . TYR A 1 78 ? 114.565 125.513 201.405 1.00 132.61 101 TYR R O 1
ATOM 557 N N . ARG A 1 79 ? 116.019 125.009 203.051 1.00 132.91 102 ARG R N 1
ATOM 558 C CA . ARG A 1 79 ? 115.188 123.930 203.577 1.00 132.91 102 ARG R CA 1
ATOM 559 C C . ARG A 1 79 ? 115.232 123.895 205.090 1.00 132.91 102 ARG R C 1
ATOM 560 O O . ARG A 1 79 ? 116.298 123.954 205.687 1.00 132.91 102 ARG R O 1
ATOM 568 N N . PHE A 1 80 ? 114.069 123.802 205.718 1.00 132.28 103 PHE R N 1
ATOM 569 C CA . PHE A 1 80 ? 114.019 123.819 207.168 1.00 132.28 103 PHE R CA 1
ATOM 570 C C . PHE A 1 80 ? 113.643 122.459 207.714 1.00 132.28 103 PHE R C 1
ATOM 571 O O . PHE A 1 80 ? 112.464 122.160 207.885 1.00 132.28 103 PHE R O 1
ATOM 579 N N . CYS A 1 81 ? 114.645 121.643 208.015 1.00 130.84 104 CYS R N 1
ATOM 580 C CA . CYS A 1 81 ? 114.379 120.327 208.573 1.00 130.84 104 CYS R CA 1
ATOM 581 C C . CYS A 1 81 ? 113.783 120.440 209.954 1.00 130.84 104 CYS R C 1
ATOM 582 O O . CYS A 1 81 ? 114.079 121.380 210.689 1.00 130.84 104 CYS R O 1
ATOM 585 N N . THR A 1 82 ? 112.914 119.489 210.284 1.00 129.39 105 THR R N 1
ATOM 586 C CA . THR A 1 82 ? 112.265 119.481 211.585 1.00 129.39 105 THR R CA 1
ATOM 587 C C . THR A 1 82 ? 112.446 118.093 212.168 1.00 129.39 105 THR R C 1
ATOM 588 O O . THR A 1 82 ? 112.887 117.180 211.467 1.00 129.39 105 THR R O 1
ATOM 592 N N . ALA A 1 83 ? 112.099 117.916 213.438 1.00 128.31 106 ALA R N 1
ATOM 593 C CA . ALA A 1 83 ? 112.306 116.628 214.105 1.00 128.31 106 ALA R CA 1
ATOM 594 C C . ALA A 1 83 ? 111.458 115.480 213.566 1.00 128.31 106 ALA R C 1
ATOM 595 O O . ALA A 1 83 ? 111.756 114.315 213.831 1.00 128.31 106 ALA R O 1
ATOM 597 N N . GLU A 1 84 ? 110.411 115.794 212.807 1.00 129.57 107 GLU R N 1
ATOM 598 C CA . GLU A 1 84 ? 109.523 114.764 212.271 1.00 129.57 107 GLU R CA 1
ATOM 599 C C . GLU A 1 84 ? 110.200 113.802 211.297 1.00 129.57 107 GLU R C 1
ATOM 600 O O . GLU A 1 84 ? 109.737 112.679 211.116 1.00 129.57 107 GLU R O 1
ATOM 606 N N . GLY A 1 85 ? 111.276 114.240 210.654 1.00 129.88 108 GLY R N 1
ATOM 607 C CA . GLY A 1 85 ? 111.977 113.380 209.725 1.00 129.88 108 GLY R CA 1
ATOM 608 C C . GLY A 1 85 ? 112.169 114.011 208.369 1.00 129.88 108 GLY R C 1
ATOM 609 O O . GLY A 1 85 ? 112.934 113.504 207.549 1.00 129.88 108 GLY R O 1
ATOM 610 N N . LEU A 1 86 ? 111.474 115.115 208.120 1.00 131.39 109 LEU R N 1
ATOM 611 C CA . LEU A 1 86 ? 111.568 115.780 206.828 1.00 131.39 109 LEU R CA 1
ATOM 612 C C . LEU A 1 86 ? 111.666 117.278 206.997 1.00 131.39 109 LEU R C 1
ATOM 613 O O . LEU A 1 86 ? 111.945 117.767 208.089 1.00 131.39 109 LEU R O 1
ATOM 618 N N . TRP A 1 87 ? 111.412 118.010 205.921 1.00 130.77 110 TRP R N 1
ATOM 619 C CA . TRP A 1 87 ? 111.473 119.465 205.968 1.00 130.77 110 TRP R CA 1
ATOM 620 C C . TRP A 1 87 ? 110.076 120.023 206.216 1.00 130.77 110 TRP R C 1
ATOM 621 O O . TRP A 1 87 ? 109.518 119.829 207.292 1.00 130.77 110 TRP R O 1
ATOM 632 N N . LEU A 1 88 ? 109.507 120.719 205.235 1.00 132.47 111 LEU R N 1
ATOM 633 C CA . LEU A 1 88 ? 108.144 121.240 205.380 1.00 132.47 111 LEU R CA 1
ATOM 634 C C . LEU A 1 88 ? 107.271 120.858 204.189 1.00 132.47 111 LEU R C 1
ATOM 635 O O . LEU A 1 88 ? 107.446 121.396 203.097 1.00 132.47 111 LEU R O 1
ATOM 640 N N . GLN A 1 89 ? 106.326 119.939 204.393 1.00 131.38 112 GLN R N 1
ATOM 641 C CA . GLN A 1 89 ? 105.472 119.470 203.296 1.00 131.38 112 GLN R CA 1
ATOM 642 C C . GLN A 1 89 ? 104.104 118.985 203.791 1.00 131.38 112 GLN R C 1
ATOM 643 O O . GLN A 1 89 ? 103.996 118.490 204.914 1.00 131.38 112 GLN R O 1
ATOM 649 N N . LYS A 1 90 ? 103.061 119.121 202.968 1.00 130.85 113 LYS R N 1
ATOM 650 C CA . LYS A 1 90 ? 101.738 118.642 203.350 1.00 130.85 113 LYS R CA 1
ATOM 651 C C . LYS A 1 90 ? 101.658 117.122 203.260 1.00 130.85 113 LYS R C 1
ATOM 652 O O . LYS A 1 90 ? 100.844 116.493 203.937 1.00 130.85 113 LYS R O 1
ATOM 658 N N . ASP A 1 91 ? 102.508 116.539 202.422 1.00 131.61 114 ASP R N 1
ATOM 659 C CA . ASP A 1 91 ? 102.536 115.092 202.241 1.00 131.61 114 ASP R CA 1
ATOM 660 C C . ASP A 1 91 ? 103.875 114.508 202.678 1.00 131.61 114 ASP R C 1
ATOM 661 O O . ASP A 1 91 ? 104.886 115.208 202.712 1.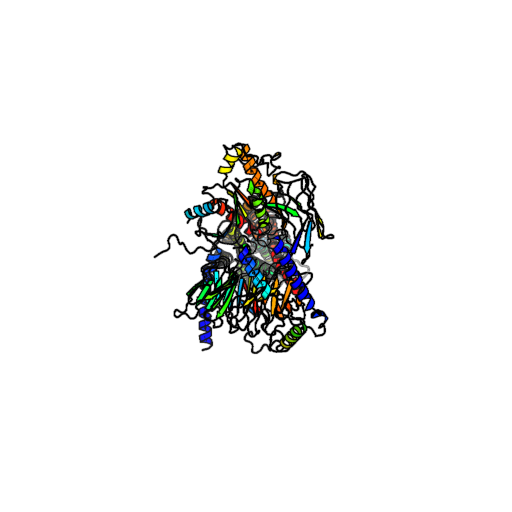00 131.61 114 ASP R O 1
ATOM 666 N N . ASN A 1 92 ? 103.873 113.222 203.013 1.00 131.56 115 ASN R N 1
ATOM 667 C CA . ASN A 1 92 ? 105.089 112.544 203.448 1.00 131.56 115 ASN R CA 1
ATOM 668 C C . ASN A 1 92 ? 105.904 112.056 202.255 1.00 131.56 115 ASN R C 1
ATOM 669 O O . ASN A 1 92 ? 105.398 111.315 201.411 1.00 131.56 115 ASN R O 1
ATOM 674 N N . SER A 1 93 ? 107.164 112.479 202.199 1.00 130.89 116 SER R N 1
ATOM 675 C CA . SER A 1 93 ? 108.078 112.103 201.121 1.00 130.89 116 SER R CA 1
ATOM 676 C C . SER A 1 93 ? 107.463 112.311 199.740 1.00 130.89 116 SER R C 1
ATOM 677 O O . SER A 1 93 ? 107.414 111.388 198.926 1.00 130.89 116 SER R O 1
ATOM 680 N N . SER A 1 94 ? 106.995 113.528 199.483 1.00 131.34 117 SER R N 1
ATOM 681 C CA . SER A 1 94 ? 106.383 113.859 198.202 1.00 131.34 117 SER R CA 1
ATOM 682 C C . SER A 1 94 ? 107.052 115.072 197.565 1.00 131.34 117 SER R C 1
ATOM 683 O O . SER A 1 94 ? 107.893 114.933 196.677 1.00 131.34 117 SER R O 1
ATOM 686 N N . LEU A 1 95 ? 106.674 116.261 198.024 1.00 131.49 118 LEU R N 1
ATOM 687 C CA . LEU A 1 95 ? 107.237 117.498 197.496 1.00 131.49 118 LEU R CA 1
ATOM 688 C C . LEU A 1 95 ? 107.763 118.396 198.611 1.00 131.49 118 LEU R C 1
ATOM 689 O O . LEU A 1 95 ? 107.001 119.143 199.224 1.00 131.49 118 LEU R O 1
ATOM 694 N N . PRO A 1 96 ? 109.109 118.353 198.888 1.00 132.82 119 PRO R N 1
ATOM 695 C CA . PRO A 1 96 ? 109.559 119.108 200.070 1.00 132.82 119 PRO R CA 1
ATOM 696 C C . PRO A 1 96 ? 109.730 120.609 199.998 1.00 132.82 119 PRO R C 1
ATOM 697 O O . PRO A 1 96 ? 109.546 121.222 198.947 1.00 132.82 119 PRO R O 1
ATOM 701 N N . TRP A 1 97 ? 110.098 121.200 201.132 1.00 134.11 120 TRP R N 1
ATOM 702 C CA . TRP A 1 97 ? 110.363 122.628 201.137 1.00 134.11 120 TRP R CA 1
ATOM 703 C C . TRP A 1 97 ? 111.720 122.857 200.514 1.00 134.11 120 TRP R C 1
ATOM 704 O O . TRP A 1 97 ? 112.733 122.395 201.038 1.00 134.11 120 TRP R O 1
ATOM 715 N N . ARG A 1 98 ? 111.739 123.565 199.396 1.00 133.17 121 ARG R N 1
ATOM 716 C CA . ARG A 1 98 ? 112.978 123.826 198.683 1.00 133.17 121 ARG R CA 1
ATOM 717 C C . ARG A 1 98 ? 112.951 125.204 198.057 1.00 133.17 121 ARG R C 1
ATOM 718 O O . ARG A 1 98 ? 111.885 125.808 197.938 1.00 133.17 121 ARG R O 1
ATOM 720 N N . ASP A 1 99 ? 114.114 125.701 197.651 1.00 132.83 122 ASP R N 1
ATOM 721 C CA . ASP A 1 99 ? 114.197 127.000 196.994 1.00 132.83 122 ASP R CA 1
ATOM 722 C C . ASP A 1 99 ? 115.296 127.024 195.936 1.00 132.83 122 ASP R C 1
ATOM 723 O O . ASP A 1 99 ? 116.386 127.544 196.171 1.00 132.83 122 ASP R O 1
ATOM 728 N N . LEU A 1 100 ? 115.048 126.384 194.801 1.00 131.61 123 LEU R N 1
ATOM 729 C CA . LEU A 1 100 ? 116.084 126.280 193.775 1.00 131.61 123 LEU R CA 1
ATOM 730 C C . LEU A 1 100 ? 116.026 127.462 192.830 1.00 131.61 123 LEU R C 1
ATOM 731 O O . LEU A 1 100 ? 116.803 127.541 191.879 1.00 131.61 123 LEU R O 1
ATOM 733 N N . SER A 1 101 ? 115.099 128.379 193.085 1.00 131.01 124 SER R N 1
ATOM 734 C CA . SER A 1 101 ? 114.954 129.545 192.224 1.00 131.01 124 SER R CA 1
ATOM 735 C C . SER A 1 101 ? 116.193 130.407 192.318 1.00 131.01 124 SER R C 1
ATOM 736 O O . SER A 1 101 ? 116.553 131.100 191.368 1.00 131.01 124 SER R O 1
ATOM 739 N N . GLU A 1 102 ? 116.856 130.364 193.465 1.00 131.74 125 GLU R N 1
ATOM 740 C CA . GLU A 1 102 ? 118.058 131.149 193.654 1.00 131.74 125 GLU R CA 1
ATOM 741 C C . GLU A 1 102 ? 119.229 130.594 192.852 1.00 131.74 125 GLU R C 1
ATOM 742 O O . GLU A 1 102 ? 120.084 131.353 192.402 1.00 131.74 125 GLU R O 1
ATOM 748 N N . CYS A 1 103 ? 119.270 129.280 192.673 1.00 130.80 126 CYS R N 1
ATOM 749 C CA . CYS A 1 103 ? 120.334 128.675 191.883 1.00 130.80 126 CYS R CA 1
ATOM 750 C C . CYS A 1 103 ? 120.062 128.871 190.395 1.00 130.80 126 CYS R C 1
ATOM 751 O O . CYS A 1 103 ? 120.764 129.629 189.735 1.00 130.80 126 CYS R O 1
ATOM 754 N N . GLU A 1 104 ? 119.039 128.206 189.869 1.00 128.97 127 GLU R N 1
ATOM 755 C CA . GLU A 1 104 ? 118.711 128.318 188.457 1.00 128.97 127 GLU R CA 1
ATOM 756 C C . GLU A 1 104 ? 118.110 129.666 188.112 1.00 128.97 127 GLU R C 1
ATOM 757 O O . GLU A 1 104 ? 117.014 129.991 188.564 1.00 128.97 127 GLU R O 1
ATOM 759 N N . GLU A 1 105 ? 118.821 130.452 187.312 1.00 125.08 128 GLU R N 1
ATOM 760 C CA . GLU A 1 105 ? 118.305 131.748 186.889 1.00 125.08 128 GLU R CA 1
ATOM 761 C C . GLU A 1 105 ? 117.013 131.569 186.102 1.00 125.08 128 GLU R C 1
ATOM 762 O O . GLU A 1 105 ? 116.082 132.361 186.230 1.00 125.08 128 GLU R O 1
ATOM 768 N N . PRO A 1 114 ? 114.608 133.341 172.706 1.00 83.12 137 PRO R N 1
ATOM 769 C CA . PRO A 1 114 ? 113.372 133.027 171.991 1.00 83.12 137 PRO R CA 1
ATOM 770 C C . PRO A 1 114 ? 113.628 132.951 170.498 1.00 83.12 137 PRO R C 1
ATOM 771 O O . PRO A 1 114 ? 113.603 133.974 169.819 1.00 83.12 137 PRO R O 1
ATOM 775 N N . GLU A 1 115 ? 113.891 131.753 169.994 1.00 77.46 138 GLU R N 1
ATOM 776 C CA . GLU A 1 115 ? 114.156 131.577 168.576 1.00 77.46 138 GLU R CA 1
ATOM 777 C C . GLU A 1 115 ? 112.892 131.263 167.800 1.00 77.46 138 GLU R C 1
ATOM 778 O O . GLU A 1 115 ? 112.454 130.119 167.729 1.00 77.46 138 GLU R O 1
ATOM 784 N N . GLU A 1 116 ? 112.310 132.304 167.223 1.00 71.31 139 GLU R N 1
ATOM 785 C CA . GLU A 1 116 ? 111.100 132.172 166.438 1.00 71.31 139 GLU R CA 1
ATOM 786 C C . GLU A 1 116 ? 111.472 132.236 164.975 1.00 71.31 139 GLU R C 1
ATOM 787 O O . GLU A 1 116 ? 110.873 131.572 164.137 1.00 71.31 139 GLU R O 1
ATOM 793 N N . GLN A 1 117 ? 112.489 133.033 164.678 1.00 63.46 140 GLN R N 1
ATOM 794 C CA . GLN A 1 117 ? 112.965 133.201 163.318 1.00 63.46 140 GLN R CA 1
ATOM 795 C C . GLN A 1 117 ? 113.364 131.873 162.698 1.00 63.46 140 GLN R C 1
ATOM 796 O O . GLN A 1 117 ? 113.024 131.594 161.555 1.00 63.46 140 GLN R O 1
ATOM 802 N N . LEU A 1 118 ? 114.074 131.058 163.468 1.00 61.26 141 LEU R N 1
ATOM 803 C CA . LEU A 1 118 ? 114.535 129.762 162.998 1.00 61.26 141 LEU R CA 1
ATOM 804 C C . LEU A 1 118 ? 113.403 128.930 162.436 1.00 61.26 141 LEU R C 1
ATOM 805 O O . LEU A 1 118 ? 113.533 128.343 161.379 1.00 61.26 141 LEU R O 1
ATOM 810 N N . LEU A 1 119 ? 112.276 128.899 163.125 1.00 59.74 142 LEU R N 1
ATOM 811 C CA . LEU A 1 119 ? 111.157 128.124 162.630 1.00 59.74 142 LEU R CA 1
ATOM 812 C C . LEU A 1 119 ? 110.686 128.700 161.309 1.00 59.74 142 LEU R C 1
ATOM 813 O O . LEU A 1 119 ? 110.423 127.972 160.360 1.00 59.74 142 LEU R O 1
ATOM 818 N N . PHE A 1 120 ? 110.582 130.020 161.256 1.00 57.22 143 PHE R N 1
ATOM 819 C CA . PHE A 1 120 ? 110.139 130.705 160.056 1.00 57.22 143 PHE R CA 1
ATOM 820 C C . PHE A 1 120 ? 111.045 130.381 158.883 1.00 57.22 143 PHE R C 1
ATOM 821 O O . PHE A 1 120 ? 110.610 129.784 157.908 1.00 57.22 143 PHE R O 1
ATOM 829 N N . LEU A 1 121 ? 112.314 130.760 158.997 1.00 53.53 144 LEU R N 1
ATOM 830 C CA . LEU A 1 121 ? 113.316 130.534 157.954 1.00 53.53 144 LEU R CA 1
ATOM 831 C C . LEU A 1 121 ? 113.319 129.126 157.388 1.00 53.53 144 LEU R C 1
ATOM 832 O O . LEU A 1 121 ? 113.307 128.932 156.184 1.00 53.53 144 LEU R O 1
ATOM 837 N N . TYR A 1 122 ? 113.308 128.138 158.270 1.00 53.53 145 TYR R N 1
ATOM 838 C CA . TYR A 1 122 ? 113.331 126.740 157.875 1.00 53.53 145 TYR R CA 1
ATOM 839 C C . TYR A 1 122 ? 112.129 126.289 157.076 1.00 53.53 145 TYR R C 1
ATOM 840 O O . TYR A 1 122 ? 112.237 125.366 156.295 1.00 53.53 145 TYR R O 1
ATOM 849 N N . ILE A 1 123 ? 110.975 126.900 157.286 1.00 51.44 146 ILE R N 1
ATOM 850 C CA . ILE A 1 123 ? 109.796 126.508 156.539 1.00 51.44 146 ILE R CA 1
ATOM 851 C C . ILE A 1 123 ? 109.853 127.013 155.109 1.00 51.44 146 ILE R C 1
ATOM 852 O O . ILE A 1 123 ? 109.259 126.420 154.223 1.00 51.44 146 ILE R O 1
ATOM 857 N N . ILE A 1 124 ? 110.567 128.106 154.882 1.00 49.75 147 ILE R N 1
ATOM 858 C CA . ILE A 1 124 ? 110.654 128.671 153.545 1.00 49.75 147 ILE R CA 1
ATOM 859 C C . ILE A 1 124 ? 111.579 127.920 152.611 1.00 49.75 147 ILE R C 1
ATOM 860 O O . ILE A 1 124 ? 111.174 127.530 151.532 1.00 49.75 147 ILE R O 1
ATOM 865 N N . TYR A 1 125 ? 112.821 127.701 153.016 1.00 49.04 148 TYR R N 1
ATOM 866 C CA . TYR A 1 125 ? 113.751 127.014 152.130 1.00 49.04 148 TYR R CA 1
ATOM 867 C C . TYR A 1 125 ? 113.538 125.517 151.983 1.00 49.04 148 TYR R C 1
ATOM 868 O O . TYR A 1 125 ? 114.067 124.916 151.068 1.00 49.04 148 TYR R O 1
ATOM 877 N N . THR A 1 126 ? 112.760 124.906 152.860 1.00 50.10 149 THR R N 1
ATOM 878 C CA . THR A 1 126 ? 112.541 123.484 152.733 1.00 50.10 149 THR R CA 1
ATOM 879 C C . THR A 1 126 ? 111.515 123.336 151.657 1.00 50.10 149 THR R C 1
ATOM 880 O O . THR A 1 126 ? 111.161 122.238 151.269 1.00 50.10 149 THR R O 1
ATOM 884 N N . VAL A 1 127 ? 111.024 124.471 151.192 1.00 48.36 150 VAL R N 1
ATOM 885 C CA . VAL A 1 127 ? 110.020 124.504 150.131 1.00 48.36 150 VAL R CA 1
ATOM 886 C C . VAL A 1 127 ? 110.677 124.836 148.796 1.00 48.36 150 VAL R C 1
ATOM 887 O O . VAL A 1 127 ? 110.402 124.196 147.768 1.00 48.36 150 VAL R O 1
ATOM 891 N N . GLY A 1 128 ? 111.565 125.835 148.794 1.00 48.67 151 GLY R N 1
ATOM 892 C CA . GLY A 1 128 ? 112.277 126.172 147.571 1.00 48.67 151 GLY R CA 1
ATOM 893 C C . GLY A 1 128 ? 113.091 125.013 147.026 1.00 48.67 151 GLY R C 1
ATOM 894 O O . GLY A 1 128 ? 113.089 124.754 145.821 1.00 48.67 151 GLY R O 1
ATOM 895 N N . TYR A 1 129 ? 113.764 124.295 147.926 1.00 47.15 152 TYR R N 1
ATOM 896 C CA . TYR A 1 129 ? 114.606 123.171 147.522 1.00 47.15 152 TYR R CA 1
ATOM 897 C C . TYR A 1 129 ? 113.787 122.028 146.978 1.00 47.15 152 TYR R C 1
ATOM 898 O O . TYR A 1 129 ? 114.201 121.375 146.039 1.00 47.15 152 TYR R O 1
ATOM 907 N N . ALA A 1 130 ? 112.639 121.763 147.578 1.00 48.68 153 ALA R N 1
ATOM 908 C CA . ALA A 1 130 ? 111.758 120.713 147.075 1.00 48.68 153 ALA R CA 1
ATOM 909 C C . ALA A 1 130 ? 111.256 121.049 145.675 1.00 48.68 153 ALA R C 1
ATOM 910 O O . ALA A 1 130 ? 111.300 120.208 144.763 1.00 48.68 153 ALA R O 1
ATOM 912 N N . LEU A 1 131 ? 110.784 122.285 145.485 1.00 49.32 154 LEU R N 1
ATOM 913 C CA . LEU A 1 131 ? 110.317 122.698 144.163 1.00 49.32 154 LEU R CA 1
ATOM 914 C C . LEU A 1 131 ? 111.440 122.617 143.134 1.00 49.32 154 LEU R C 1
ATOM 915 O O . LEU A 1 131 ? 111.227 122.161 142.000 1.00 49.32 154 LEU R O 1
ATOM 920 N N . SER A 1 132 ? 112.633 123.028 143.533 1.00 47.30 155 SER R N 1
ATOM 921 C CA . SER A 1 132 ? 113.762 122.976 142.629 1.00 47.30 155 SER R CA 1
ATOM 922 C C . SER A 1 132 ? 114.022 121.545 142.251 1.00 47.30 155 SER R C 1
ATOM 923 O O . SER A 1 132 ? 114.053 121.224 141.079 1.00 47.30 155 SER R O 1
ATOM 926 N N . PHE A 1 133 ? 114.193 120.682 143.238 1.00 48.48 156 PHE R N 1
ATOM 927 C CA . PHE A 1 133 ? 114.509 119.283 142.973 1.00 48.48 156 PHE R CA 1
ATOM 928 C C . PHE A 1 133 ? 113.512 118.670 141.999 1.00 48.48 156 PHE R C 1
ATOM 929 O O . PHE A 1 133 ? 113.903 117.969 141.057 1.00 48.48 156 PHE R O 1
ATOM 937 N N . SER A 1 134 ? 112.218 118.936 142.203 1.00 49.47 157 SER R N 1
ATOM 938 C CA . SER A 1 134 ? 111.204 118.413 141.290 1.00 49.47 157 SER R CA 1
ATOM 939 C C . SER A 1 134 ? 111.418 118.934 139.873 1.00 49.47 157 SER R C 1
ATOM 940 O O . SER A 1 134 ? 111.532 118.153 138.912 1.00 49.47 157 SER R O 1
ATOM 943 N N . ALA A 1 135 ? 111.471 120.262 139.722 1.00 47.77 158 ALA R N 1
ATOM 944 C CA . ALA A 1 135 ? 111.637 120.843 138.396 1.00 47.77 158 ALA R CA 1
ATOM 945 C C . ALA A 1 135 ? 112.919 120.369 137.730 1.00 47.77 158 ALA R C 1
ATOM 946 O O . ALA A 1 135 ? 112.943 120.153 136.515 1.00 47.77 158 ALA R O 1
ATOM 948 N N . LEU A 1 136 ? 113.982 120.167 138.508 1.00 46.29 159 LEU R N 1
ATOM 949 C CA . LEU A 1 136 ? 115.271 119.828 137.926 1.00 46.29 159 LEU R CA 1
ATOM 950 C C . LEU A 1 136 ? 115.340 118.367 137.517 1.00 46.29 159 LEU R C 1
ATOM 951 O O . LEU A 1 136 ? 115.966 118.045 136.507 1.00 46.29 159 LEU R O 1
ATOM 956 N N . VAL A 1 137 ? 114.710 117.462 138.271 1.00 49.01 160 VAL R N 1
ATOM 957 C CA . VAL A 1 137 ? 114.670 116.080 137.801 1.00 49.01 160 VAL R CA 1
ATOM 958 C C . VAL A 1 137 ? 113.806 115.977 136.549 1.00 49.01 160 VAL R C 1
ATOM 959 O O . VAL A 1 137 ? 114.131 115.229 135.619 1.00 49.01 160 VAL R O 1
ATOM 963 N N . ILE A 1 138 ? 112.727 116.767 136.474 1.00 50.18 161 ILE R N 1
ATOM 964 C CA . ILE A 1 138 ? 111.927 116.791 135.248 1.00 50.18 161 ILE R CA 1
ATOM 965 C C . ILE A 1 138 ? 112.763 117.302 134.076 1.00 50.18 161 ILE R C 1
ATOM 966 O O . ILE A 1 138 ? 112.766 116.717 132.983 1.00 50.18 161 ILE R O 1
ATOM 971 N N . ALA A 1 139 ? 113.504 118.376 134.296 1.00 50.32 162 ALA R N 1
ATOM 972 C CA . ALA A 1 139 ? 114.303 118.950 133.225 1.00 50.32 162 ALA R CA 1
ATOM 973 C C . ALA A 1 139 ? 115.365 117.978 132.785 1.00 50.32 162 ALA R C 1
ATOM 974 O O . ALA A 1 139 ? 115.560 117.770 131.595 1.00 50.32 162 ALA R O 1
ATOM 976 N N . SER A 1 140 ? 116.061 117.386 133.744 1.00 50.81 163 SER R N 1
ATOM 977 C CA . SER A 1 140 ? 117.138 116.463 133.410 1.00 50.81 163 SER R CA 1
ATOM 978 C C . SER A 1 140 ? 116.609 115.261 132.642 1.00 50.81 163 SER R C 1
ATOM 979 O O . SER A 1 140 ? 117.249 114.798 131.690 1.00 50.81 163 SER R O 1
ATOM 982 N N . ALA A 1 141 ? 115.438 114.744 133.032 1.00 53.29 164 ALA R N 1
ATOM 983 C CA . ALA A 1 141 ? 114.822 113.671 132.263 1.00 53.29 164 ALA R CA 1
ATOM 984 C C . ALA A 1 141 ? 114.527 114.119 130.838 1.00 53.29 164 ALA R C 1
ATOM 985 O O . ALA A 1 141 ? 114.774 113.374 129.885 1.00 53.29 164 ALA R O 1
ATOM 987 N N . ILE A 1 142 ? 114.007 115.326 130.633 1.00 53.97 165 ILE R N 1
ATOM 988 C CA . ILE A 1 142 ? 113.639 115.760 129.277 1.00 53.97 165 ILE R CA 1
ATOM 989 C C . ILE A 1 142 ? 114.882 115.861 128.410 1.00 53.97 165 ILE R C 1
ATOM 990 O O . ILE A 1 142 ? 114.912 115.353 127.290 1.00 53.97 165 ILE R O 1
ATOM 995 N N . LEU A 1 143 ? 115.925 116.485 128.939 1.00 52.39 166 LEU R N 1
ATOM 996 C CA . LEU A 1 143 ? 117.157 116.636 128.180 1.00 52.39 166 LEU R CA 1
ATOM 997 C C . LEU A 1 143 ? 117.759 115.272 127.870 1.00 52.39 166 LEU R C 1
ATOM 998 O O . LEU A 1 143 ? 118.124 115.008 126.727 1.00 52.39 166 LEU R O 1
ATOM 1003 N N . LEU A 1 144 ? 117.879 114.412 128.882 1.00 54.59 167 LEU R N 1
ATOM 1004 C CA . LEU A 1 144 ? 118.491 113.116 128.616 1.00 54.59 167 LEU R CA 1
ATOM 1005 C C . LEU A 1 144 ? 117.654 112.269 127.666 1.00 54.59 167 LEU R C 1
ATOM 1006 O O . LEU A 1 144 ? 118.202 111.418 126.959 1.00 54.59 167 LEU R O 1
ATOM 1011 N N . GLY A 1 145 ? 116.377 112.594 127.527 1.00 57.09 168 GLY R N 1
ATOM 1012 C CA . GLY A 1 145 ? 115.498 111.857 126.638 1.00 57.09 168 GLY R CA 1
ATOM 1013 C C . GLY A 1 145 ? 115.791 112.006 125.157 1.00 57.09 168 GLY R C 1
ATOM 1014 O O . GLY A 1 145 ? 116.376 111.124 124.550 1.00 57.09 168 GLY R O 1
ATOM 1015 N N . PHE A 1 146 ? 115.366 113.116 124.566 1.00 58.35 169 PHE R N 1
ATOM 1016 C CA . PHE A 1 146 ? 115.576 113.363 123.142 1.00 58.35 169 PHE R CA 1
ATOM 1017 C C . PHE A 1 146 ? 117.027 113.232 122.723 1.00 58.35 169 PHE R C 1
ATOM 1018 O O . PHE A 1 146 ? 117.920 113.695 123.417 1.00 58.35 169 PHE R O 1
ATOM 1026 N N . ARG A 1 147 ? 117.252 112.617 121.569 1.00 53.10 170 ARG R N 1
ATOM 1027 C CA . ARG A 1 147 ? 118.595 112.410 121.049 1.00 53.10 170 ARG R CA 1
ATOM 1028 C C . ARG A 1 147 ? 119.144 113.678 120.438 1.00 53.10 170 ARG R C 1
ATOM 1029 O O . ARG A 1 147 ? 120.286 114.053 120.667 1.00 53.10 170 ARG R O 1
ATOM 1037 N N . HIS A 1 148 ? 118.304 114.331 119.654 1.00 53.77 171 HIS R N 1
ATOM 1038 C CA . HIS A 1 148 ? 118.656 115.553 118.953 1.00 53.77 171 HIS R CA 1
ATOM 1039 C C . HIS A 1 148 ? 119.448 116.598 119.735 1.00 53.77 171 HIS R C 1
ATOM 1040 O O . HIS A 1 148 ? 120.415 117.142 119.223 1.00 53.77 171 HIS R O 1
ATOM 1047 N N . LEU A 1 149 ? 119.048 116.882 120.968 1.00 53.78 172 LEU R N 1
ATOM 1048 C CA . LEU A 1 149 ? 119.727 117.909 121.756 1.00 53.78 172 LEU R CA 1
ATOM 1049 C C . LEU A 1 149 ? 120.889 117.449 122.615 1.00 53.78 172 LEU R C 1
ATOM 1050 O O . LEU A 1 149 ? 121.001 117.865 123.756 1.00 53.78 172 LEU R O 1
ATOM 1055 N N . HIS A 1 150 ? 121.759 116.607 122.082 1.00 53.25 173 HIS R N 1
ATOM 1056 C CA . HIS A 1 150 ? 122.907 116.156 122.847 1.00 53.25 173 HIS R CA 1
ATOM 1057 C C . HIS A 1 150 ? 124.045 117.067 122.476 1.00 53.25 173 HIS R C 1
ATOM 1058 O O . HIS A 1 150 ? 124.537 116.954 121.360 1.00 53.25 173 HIS R O 1
ATOM 1065 N N . CYS A 1 151 ? 124.498 117.953 123.368 1.00 46.32 174 CYS R N 1
ATOM 1066 C CA . CYS A 1 151 ? 125.577 118.815 122.903 1.00 46.32 174 CYS R CA 1
ATOM 1067 C C . CYS A 1 151 ? 126.391 119.242 124.115 1.00 46.32 174 CYS R C 1
ATOM 1068 O O . CYS A 1 151 ? 126.016 118.979 125.260 1.00 46.32 174 CYS R O 1
ATOM 1071 N N . THR A 1 152 ? 127.530 119.869 123.851 1.00 43.34 175 THR R N 1
ATOM 1072 C CA . THR A 1 152 ? 128.388 120.291 124.942 1.00 43.34 175 THR R CA 1
ATOM 1073 C C . THR A 1 152 ? 127.635 121.224 125.895 1.00 43.34 175 THR R C 1
ATOM 1074 O O . THR A 1 152 ? 127.703 121.052 127.106 1.00 43.34 175 THR R O 1
ATOM 1078 N N . ARG A 1 153 ? 126.900 122.189 125.358 1.00 42.39 176 ARG R N 1
ATOM 1079 C CA . ARG A 1 153 ? 126.171 123.117 126.216 1.00 42.39 176 ARG R CA 1
ATOM 1080 C C . ARG A 1 153 ? 125.187 122.376 127.113 1.00 42.39 176 ARG R C 1
ATOM 1081 O O . ARG A 1 153 ? 125.110 122.634 128.321 1.00 42.39 176 ARG R O 1
ATOM 1089 N N . ASN A 1 154 ? 124.430 121.437 126.541 1.00 43.86 177 ASN R N 1
ATOM 1090 C CA . ASN A 1 154 ? 123.462 120.699 127.339 1.00 43.86 177 ASN R CA 1
ATOM 1091 C C . ASN A 1 154 ? 124.124 119.686 128.264 1.00 43.86 177 ASN R C 1
ATOM 1092 O O . ASN A 1 154 ? 123.541 119.348 129.296 1.00 43.86 177 ASN R O 1
ATOM 1097 N N . TYR A 1 155 ? 125.332 119.219 127.947 1.00 45.36 178 TYR R N 1
ATOM 1098 C CA . TYR A 1 155 ? 126.078 118.414 128.911 1.00 45.36 178 TYR R CA 1
ATOM 1099 C C . TYR A 1 155 ? 126.415 119.227 130.156 1.00 45.36 178 TYR R C 1
ATOM 1100 O O . TYR A 1 155 ? 126.256 118.749 131.287 1.00 45.36 178 TYR R O 1
ATOM 1109 N N . ILE A 1 156 ? 126.883 120.465 129.962 1.00 39.37 179 ILE R N 1
ATOM 1110 C CA . ILE A 1 156 ? 127.147 121.353 131.090 1.00 39.37 179 ILE R CA 1
ATOM 1111 C C . ILE A 1 156 ? 125.859 121.642 131.849 1.00 39.37 179 ILE R C 1
ATOM 1112 O O . ILE A 1 156 ? 125.845 121.678 133.085 1.00 39.37 179 ILE R O 1
ATOM 1117 N N . HIS A 1 157 ? 124.759 121.854 131.123 1.00 38.90 180 HIS R N 1
ATOM 1118 C CA . HIS A 1 157 ? 123.483 122.106 131.786 1.00 38.90 180 HIS R CA 1
ATOM 1119 C C . HIS A 1 157 ? 123.048 120.909 132.622 1.00 38.90 180 HIS R C 1
ATOM 1120 O O . HIS A 1 157 ? 122.534 121.075 133.731 1.00 38.90 180 HIS R O 1
ATOM 1127 N N . LEU A 1 158 ? 123.256 119.694 132.111 1.00 41.77 181 LEU R N 1
ATOM 1128 C CA . LEU A 1 158 ? 122.883 118.497 132.856 1.00 41.77 181 LEU R CA 1
ATOM 1129 C C . LEU A 1 158 ? 123.747 118.326 134.097 1.00 41.77 181 LEU R C 1
ATOM 1130 O O . LEU A 1 158 ? 123.251 117.934 135.160 1.00 41.77 181 LEU R O 1
ATOM 1135 N N . ASN A 1 159 ? 125.029 118.627 133.984 1.00 38.82 182 ASN R N 1
ATOM 1136 C CA . ASN A 1 159 ? 125.894 118.531 135.142 1.00 38.82 182 ASN R CA 1
ATOM 1137 C C . ASN A 1 159 ? 125.516 119.569 136.184 1.00 38.82 182 ASN R C 1
ATOM 1138 O O . ASN A 1 159 ? 125.562 119.283 137.372 1.00 38.82 182 ASN R O 1
ATOM 1143 N N . LEU A 1 160 ? 125.145 120.771 135.760 1.00 37.16 183 LEU R N 1
ATOM 1144 C CA . LEU A 1 160 ? 124.694 121.787 136.705 1.00 37.16 183 LEU R CA 1
ATOM 1145 C C . LEU A 1 160 ? 123.373 121.387 137.356 1.00 37.16 183 LEU R C 1
ATOM 1146 O O . LEU A 1 160 ? 123.157 121.637 138.549 1.00 37.16 183 LEU R O 1
ATOM 1151 N N . PHE A 1 161 ? 122.476 120.770 136.584 1.00 38.42 184 PHE R N 1
ATOM 1152 C CA . PHE A 1 161 ? 121.245 120.234 137.153 1.00 38.42 184 PHE R CA 1
ATOM 1153 C C . PHE A 1 161 ? 121.553 119.195 138.222 1.00 38.42 184 PHE R C 1
ATOM 1154 O O . PHE A 1 161 ? 120.927 119.182 139.287 1.00 38.42 184 PHE R O 1
ATOM 1162 N N . ALA A 1 162 ? 122.472 118.297 137.901 1.00 37.89 185 ALA R N 1
ATOM 1163 C CA . ALA A 1 162 ? 122.846 117.223 138.801 1.00 37.89 185 ALA R CA 1
ATOM 1164 C C . ALA A 1 162 ? 123.573 117.735 140.014 1.00 37.89 185 ALA R C 1
ATOM 1165 O O . ALA A 1 162 ? 123.717 117.023 140.988 1.00 37.89 185 ALA R O 1
ATOM 1167 N N . SER A 1 163 ? 124.065 118.958 139.958 1.00 36.95 186 SER R N 1
ATOM 1168 C CA . SER A 1 163 ? 124.724 119.501 141.124 1.00 36.95 186 SER R CA 1
ATOM 1169 C C . SER A 1 163 ? 123.702 120.183 142.017 1.00 36.95 186 SER R C 1
ATOM 1170 O O . SER A 1 163 ? 123.994 120.492 143.156 1.00 36.95 186 SER R O 1
ATOM 1173 N N . PHE A 1 164 ? 122.513 120.428 141.501 1.00 37.75 187 PHE R N 1
ATOM 1174 C CA . PHE A 1 164 ? 121.478 121.066 142.286 1.00 37.75 187 PHE R CA 1
ATOM 1175 C C . PHE A 1 164 ? 120.674 119.958 142.940 1.00 37.75 187 PHE R C 1
ATOM 1176 O O . PHE A 1 164 ? 120.101 120.158 144.005 1.00 37.75 187 PHE R O 1
ATOM 1184 N N . ILE A 1 165 ? 120.625 118.789 142.310 1.00 40.68 188 ILE R N 1
ATOM 1185 C CA . ILE A 1 165 ? 119.902 117.664 142.855 1.00 40.68 188 ILE R CA 1
ATOM 1186 C C . ILE A 1 165 ? 120.693 117.051 143.980 1.00 40.68 188 ILE R C 1
ATOM 1187 O O . ILE A 1 165 ? 120.139 116.451 144.874 1.00 40.68 188 ILE R O 1
ATOM 1192 N N . LEU A 1 166 ? 122.003 117.213 143.937 1.00 41.24 189 LEU R N 1
ATOM 1193 C CA . LEU A 1 166 ? 122.863 116.684 144.971 1.00 41.24 189 LEU R CA 1
ATOM 1194 C C . LEU A 1 166 ? 122.906 117.638 146.134 1.00 41.24 189 LEU R C 1
ATOM 1195 O O . LEU A 1 166 ? 123.280 117.260 147.223 1.00 41.24 189 LEU R O 1
ATOM 1200 N N . ARG A 1 167 ? 122.552 118.890 145.899 1.00 39.88 190 ARG R N 1
ATOM 1201 C CA . ARG A 1 167 ? 122.560 119.872 146.961 1.00 39.88 190 ARG R CA 1
ATOM 1202 C C . ARG A 1 167 ? 121.298 119.716 147.764 1.00 39.88 190 ARG R C 1
ATOM 1203 O O . ARG A 1 167 ? 121.326 119.715 148.980 1.00 39.88 190 ARG R O 1
ATOM 1211 N N . ALA A 1 168 ? 120.182 119.568 147.070 1.00 43.46 191 ALA R N 1
ATOM 1212 C CA . ALA A 1 168 ? 118.904 119.405 147.730 1.00 43.46 191 ALA R CA 1
ATOM 1213 C C . ALA A 1 168 ? 118.919 118.195 148.643 1.00 43.46 191 ALA R C 1
ATOM 1214 O O . ALA A 1 168 ? 118.541 118.290 149.800 1.00 43.46 191 ALA R O 1
ATOM 1216 N N . LEU A 1 169 ? 119.352 117.057 148.112 1.00 46.42 192 LEU R N 1
ATOM 1217 C CA . LEU A 1 169 ? 119.421 115.811 148.867 1.00 46.42 192 LEU R CA 1
ATOM 1218 C C . LEU A 1 169 ? 120.142 115.988 150.182 1.00 46.42 192 LEU R C 1
ATOM 1219 O O . LEU A 1 169 ? 119.574 115.753 151.233 1.00 46.42 192 LEU R O 1
ATOM 1224 N N . SER A 1 170 ? 121.386 116.436 150.124 1.00 47.58 193 SER R N 1
ATOM 1225 C CA . SER A 1 170 ? 122.169 116.640 151.326 1.00 47.58 193 SER R CA 1
ATOM 1226 C C . SER A 1 170 ? 121.469 117.573 152.295 1.00 47.58 193 SER R C 1
ATOM 1227 O O . SER A 1 170 ? 121.407 117.288 153.478 1.00 47.58 193 SER R O 1
ATOM 1230 N N . VAL A 1 171 ? 120.891 118.657 151.794 1.00 48.49 194 VAL R N 1
ATOM 1231 C CA . VAL A 1 171 ? 120.179 119.591 152.651 1.00 48.49 194 VAL R CA 1
ATOM 1232 C C . VAL A 1 171 ? 119.071 118.855 153.370 1.00 48.49 194 VAL R C 1
ATOM 1233 O O . VAL A 1 171 ? 118.894 119.024 154.574 1.00 48.49 194 VAL R O 1
ATOM 1237 N N . PHE A 1 172 ? 118.337 118.023 152.638 1.00 49.83 195 PHE R N 1
ATOM 1238 C CA . PHE A 1 172 ? 117.227 117.317 153.270 1.00 49.83 195 PHE R CA 1
ATOM 1239 C C . PHE A 1 172 ? 117.741 116.417 154.374 1.00 49.83 195 PHE R C 1
ATOM 1240 O O . PHE A 1 172 ? 117.385 116.574 155.530 1.00 49.83 195 PHE R O 1
ATOM 1248 N N . ILE A 1 173 ? 118.600 115.478 154.009 1.00 52.73 196 ILE R N 1
ATOM 1249 C CA . ILE A 1 173 ? 119.166 114.528 154.958 1.00 52.73 196 ILE R CA 1
ATOM 1250 C C . ILE A 1 173 ? 119.779 115.180 156.181 1.00 52.73 196 ILE R C 1
ATOM 1251 O O . ILE A 1 173 ? 119.542 114.753 157.296 1.00 52.73 196 ILE R O 1
ATOM 1256 N N . LYS A 1 174 ? 120.532 116.251 155.993 1.00 54.40 197 LYS R N 1
ATOM 1257 C CA . LYS A 1 174 ? 121.192 116.927 157.105 1.00 54.40 197 LYS R CA 1
ATOM 1258 C C . LYS A 1 174 ? 120.227 117.349 158.199 1.00 54.40 197 LYS R C 1
ATOM 1259 O O . LYS A 1 174 ? 120.551 117.263 159.380 1.00 54.40 197 LYS R O 1
ATOM 1265 N N . ASP A 1 175 ? 119.044 117.812 157.815 1.00 58.58 198 ASP R N 1
ATOM 1266 C CA . ASP A 1 175 ? 118.089 118.287 158.801 1.00 58.58 198 ASP R CA 1
ATOM 1267 C C . ASP A 1 175 ? 117.566 117.127 159.618 1.00 58.58 198 ASP R C 1
ATOM 1268 O O . ASP A 1 175 ? 117.207 117.288 160.776 1.00 58.58 198 ASP R O 1
ATOM 1273 N N . ALA A 1 176 ? 117.526 115.948 159.014 1.00 63.90 199 ALA R N 1
ATOM 1274 C CA . ALA A 1 176 ? 117.060 114.777 159.726 1.00 63.90 199 ALA R CA 1
ATOM 1275 C C . ALA A 1 176 ? 118.050 114.474 160.828 1.00 63.90 199 ALA R C 1
ATOM 1276 O O . ALA A 1 176 ? 117.671 114.214 161.958 1.00 63.90 199 ALA R O 1
ATOM 1278 N N . ALA A 1 177 ? 119.333 114.550 160.503 1.00 66.86 200 ALA R N 1
ATOM 1279 C CA . ALA A 1 177 ? 120.385 114.280 161.469 1.00 66.86 200 ALA R CA 1
ATOM 1280 C C . ALA A 1 177 ? 120.251 115.108 162.730 1.00 66.86 200 ALA R C 1
ATOM 1281 O O . ALA A 1 177 ? 120.396 114.587 163.824 1.00 66.86 200 ALA R O 1
ATOM 1283 N N . LEU A 1 178 ? 119.979 116.398 162.578 1.00 69.22 201 LEU R N 1
ATOM 1284 C CA . LEU A 1 178 ? 119.814 117.290 163.717 1.00 69.22 201 LEU R CA 1
ATOM 1285 C C . LEU A 1 178 ? 118.790 116.748 164.704 1.00 69.22 201 LEU R C 1
ATOM 1286 O O . LEU A 1 178 ? 119.042 116.693 165.901 1.00 69.22 201 LEU R O 1
ATOM 1291 N N . LYS A 1 179 ? 117.630 116.339 164.212 1.00 74.19 202 LYS R N 1
ATOM 1292 C CA . LYS A 1 179 ? 116.601 115.796 165.088 1.00 74.19 202 LYS R CA 1
ATOM 1293 C C . LYS A 1 179 ? 117.110 114.577 165.823 1.00 74.19 202 LYS R C 1
ATOM 1294 O O . LYS A 1 179 ? 117.038 114.513 167.047 1.00 74.19 202 LYS R O 1
ATOM 1300 N N . TRP A 1 180 ? 117.614 113.605 165.079 1.00 75.73 203 TRP R N 1
ATOM 1301 C CA . TRP A 1 180 ? 118.134 112.378 165.673 1.00 75.73 203 TRP R CA 1
ATOM 1302 C C . TRP A 1 180 ? 119.115 112.568 166.816 1.00 75.73 203 TRP R C 1
ATOM 1303 O O . TRP A 1 180 ? 119.029 111.879 167.819 1.00 75.73 203 TRP R O 1
ATOM 1314 N N . MET A 1 181 ? 120.050 113.494 166.678 1.00 79.51 204 MET R N 1
ATOM 1315 C CA . MET A 1 181 ? 121.023 113.699 167.735 1.00 79.51 204 MET R CA 1
ATOM 1316 C C . MET A 1 181 ? 120.618 114.746 168.759 1.00 79.51 204 MET R C 1
ATOM 1317 O O . MET A 1 181 ? 121.443 115.162 169.561 1.00 79.51 204 MET R O 1
ATOM 1322 N N . TYR A 1 182 ? 119.381 115.208 168.739 1.00 81.63 205 TYR R N 1
ATOM 1323 C CA . TYR A 1 182 ? 119.026 116.254 169.681 1.00 81.63 205 TYR R CA 1
ATOM 1324 C C . TYR A 1 182 ? 117.754 115.957 170.422 1.00 81.63 205 TYR R C 1
ATOM 1325 O O . TYR A 1 182 ? 117.556 114.835 170.868 1.00 81.63 205 TYR R O 1
ATOM 1334 N N . SER A 1 183 ? 116.885 116.950 170.546 1.00 93.33 206 SER R N 1
ATOM 1335 C CA . SER A 1 183 ? 115.663 116.777 171.326 1.00 93.33 206 SER R CA 1
ATOM 1336 C C . SER A 1 183 ? 114.575 115.951 170.667 1.00 93.33 206 SER R C 1
ATOM 1337 O O . SER A 1 183 ? 113.508 115.778 171.245 1.00 93.33 206 SER R O 1
ATOM 1339 N N . THR A 1 184 ? 114.808 115.461 169.459 1.00 96.34 207 THR R N 1
ATOM 1340 C CA . THR A 1 184 ? 113.817 114.590 168.850 1.00 96.34 207 THR R CA 1
ATOM 1341 C C . THR A 1 184 ? 114.004 113.211 169.443 1.00 96.34 207 THR R C 1
ATOM 1342 O O . THR A 1 184 ? 113.035 112.492 169.674 1.00 96.34 207 THR R O 1
ATOM 1344 N N . ALA A 1 185 ? 115.250 112.837 169.706 1.00 101.58 208 ALA R N 1
ATOM 1345 C CA . ALA A 1 185 ? 115.500 111.559 170.352 1.00 101.58 208 ALA R CA 1
ATOM 1346 C C . ALA A 1 185 ? 115.538 111.803 171.844 1.00 101.58 208 ALA R C 1
ATOM 1347 O O . ALA A 1 185 ? 115.448 110.867 172.638 1.00 101.58 208 ALA R O 1
ATOM 1349 N N . ALA A 1 186 ? 115.655 113.068 172.234 1.00 106.12 209 ALA R N 1
ATOM 1350 C CA . ALA A 1 186 ? 115.635 113.409 173.648 1.00 106.12 209 ALA R CA 1
ATOM 1351 C C . ALA A 1 186 ? 114.197 113.651 174.033 1.00 106.12 209 ALA R C 1
ATOM 1352 O O . ALA A 1 186 ? 113.908 114.025 175.169 1.00 106.12 209 ALA R O 1
ATOM 1354 N N . GLN A 1 187 ? 113.289 113.469 173.081 1.00 108.95 210 GLN R N 1
ATOM 1355 C CA . GLN A 1 187 ? 111.880 113.606 173.381 1.00 108.95 210 GLN R CA 1
ATOM 1356 C C . GLN A 1 187 ? 111.564 112.440 174.278 1.00 108.95 210 GLN R C 1
ATOM 1357 O O . GLN A 1 187 ? 110.650 112.510 175.100 1.00 108.95 210 GLN R O 1
ATOM 1359 N N . GLN A 1 188 ? 112.328 111.360 174.134 1.00 114.00 211 GLN R N 1
ATOM 1360 C CA . GLN A 1 188 ? 112.142 110.218 175.022 1.00 114.00 211 GLN R CA 1
ATOM 1361 C C . GLN A 1 188 ? 113.078 110.291 176.224 1.00 114.00 211 GLN R C 1
ATOM 1362 O O . GLN A 1 188 ? 113.517 111.371 176.617 1.00 114.00 211 GLN R O 1
ATOM 1364 N N . HIS A 1 189 ? 113.384 109.148 176.831 1.00 116.38 212 HIS R N 1
ATOM 1365 C CA . HIS A 1 189 ? 114.240 109.136 178.019 1.00 116.38 212 HIS R CA 1
ATOM 1366 C C . HIS A 1 189 ? 115.621 108.603 177.692 1.00 116.38 212 HIS R C 1
ATOM 1367 O O . HIS A 1 189 ? 116.239 107.919 178.507 1.00 116.38 212 HIS R O 1
ATOM 1369 N N . GLN A 1 190 ? 116.115 108.916 176.503 1.00 115.21 213 GLN R N 1
ATOM 1370 C CA . GLN A 1 190 ? 117.404 108.381 176.095 1.00 115.21 213 GLN R CA 1
ATOM 1371 C C . GLN A 1 190 ? 118.484 109.431 176.030 1.00 115.21 213 GLN R C 1
ATOM 1372 O O . GLN A 1 190 ? 119.010 109.705 174.958 1.00 115.21 213 GLN R O 1
ATOM 1374 N N . TRP A 1 191 ? 118.839 109.998 177.176 1.00 115.83 214 TRP R N 1
ATOM 1375 C CA . TRP A 1 191 ? 119.908 110.986 177.218 1.00 115.83 214 TRP R CA 1
ATOM 1376 C C . TRP A 1 191 ? 121.180 110.379 176.666 1.00 115.83 214 TRP R C 1
ATOM 1377 O O . TRP A 1 191 ? 121.917 111.034 175.931 1.00 115.83 214 TRP R O 1
ATOM 1388 N N . ASP A 1 192 ? 121.432 109.121 177.001 1.00 112.97 215 ASP R N 1
ATOM 1389 C CA . ASP A 1 192 ? 122.619 108.432 176.520 1.00 112.97 215 ASP R CA 1
ATOM 1390 C C . ASP A 1 192 ? 122.679 108.304 175.006 1.00 112.97 215 ASP R C 1
ATOM 1391 O O . ASP A 1 192 ? 123.734 108.519 174.411 1.00 112.97 215 ASP R O 1
ATOM 1396 N N . GLY A 1 193 ? 121.563 107.951 174.378 1.00 109.98 216 GLY R N 1
ATOM 1397 C CA . GLY A 1 193 ? 121.555 107.731 172.942 1.00 109.98 216 GLY R CA 1
ATOM 1398 C C . GLY A 1 193 ? 122.012 108.894 172.092 1.00 109.98 216 GLY R C 1
ATOM 1399 O O . GLY A 1 193 ? 122.429 108.688 170.962 1.00 109.98 216 GLY R O 1
ATOM 1400 N N . LEU A 1 194 ? 121.955 110.108 172.621 1.00 105.35 217 LEU R N 1
ATOM 1401 C CA . LEU A 1 194 ? 122.286 111.302 171.854 1.00 105.35 217 LEU R CA 1
ATOM 1402 C C . LEU A 1 194 ? 123.793 111.535 171.818 1.00 105.35 217 LEU R C 1
ATOM 1403 O O . LEU A 1 194 ? 124.321 112.103 170.861 1.00 105.35 217 LEU R O 1
ATOM 1408 N N . LEU A 1 195 ? 124.465 111.105 172.884 1.00 105.03 218 LEU R N 1
ATOM 1409 C CA . LEU A 1 195 ? 125.912 111.270 172.972 1.00 105.03 218 LEU R CA 1
ATOM 1410 C C . LEU A 1 195 ? 126.589 110.187 172.181 1.00 105.03 218 LEU R C 1
ATOM 1411 O O . LEU A 1 195 ? 127.516 110.491 171.538 1.00 105.03 218 LEU R O 1
ATOM 1416 N N . SER A 1 196 ? 126.165 108.940 172.254 1.00 102.11 219 SER R N 1
ATOM 1417 C CA . SER A 1 196 ? 126.665 107.803 171.504 1.00 102.11 219 SER R CA 1
ATOM 1418 C C . SER A 1 196 ? 126.483 108.098 170.038 1.00 102.11 219 SER R C 1
ATOM 1419 O O . SER A 1 196 ? 127.419 108.013 169.248 1.00 102.11 219 SER R O 1
ATOM 1422 N N . TYR A 1 197 ? 125.267 108.448 169.645 1.00 94.29 220 TYR R N 1
ATOM 1423 C CA . TYR A 1 197 ? 125.044 108.748 168.243 1.00 94.29 220 TYR R CA 1
ATOM 1424 C C . TYR A 1 197 ? 125.799 110.005 167.869 1.00 94.29 220 TYR R C 1
ATOM 1425 O O . TYR A 1 197 ? 126.171 110.193 166.720 1.00 94.29 220 TYR R O 1
ATOM 1434 N N . GLN A 1 198 ? 126.041 110.859 168.851 1.00 93.75 221 GLN R N 1
ATOM 1435 C CA . GLN A 1 198 ? 126.732 112.117 168.596 1.00 93.75 221 GLN R CA 1
ATOM 1436 C C . GLN A 1 198 ? 128.243 111.921 168.632 1.00 93.75 221 GLN R C 1
ATOM 1437 O O . GLN A 1 198 ? 128.993 112.678 168.015 1.00 93.75 221 GLN R O 1
ATOM 1443 N N . ASP A 1 199 ? 128.684 110.899 169.359 1.00 92.14 222 ASP R N 1
ATOM 1444 C CA . ASP A 1 199 ? 130.105 110.598 169.478 1.00 92.14 222 ASP R CA 1
ATOM 1445 C C . ASP A 1 199 ? 130.499 109.432 168.579 1.00 92.14 222 ASP R C 1
ATOM 1446 O O . ASP A 1 199 ? 131.518 108.779 168.802 1.00 92.14 222 ASP R O 1
ATOM 1451 N N . SER A 1 200 ? 129.670 109.153 167.579 1.00 86.85 223 SER R N 1
ATOM 1452 C CA . SER A 1 200 ? 129.939 108.056 166.658 1.00 86.85 223 SER R CA 1
ATOM 1453 C C . SER A 1 200 ? 130.708 108.544 165.443 1.00 86.85 223 SER R C 1
ATOM 1454 O O . SER A 1 200 ? 131.319 109.605 165.473 1.00 86.85 223 SER R O 1
ATOM 1457 N N . LEU A 1 201 ? 130.686 107.763 164.373 1.00 80.98 224 LEU R N 1
ATOM 1458 C CA . LEU A 1 201 ? 131.380 108.154 163.160 1.00 80.98 224 LEU R CA 1
ATOM 1459 C C . LEU A 1 201 ? 130.445 108.102 161.970 1.00 80.98 224 LEU R C 1
ATOM 1460 O O . LEU A 1 201 ? 130.879 108.077 160.827 1.00 80.98 224 LEU R O 1
ATOM 1465 N N . SER A 1 202 ? 129.152 108.068 162.241 1.00 79.16 225 SER R N 1
ATOM 1466 C CA . SER A 1 202 ? 128.190 108.054 161.163 1.00 79.16 225 SER R CA 1
ATOM 1467 C C . SER A 1 202 ? 127.538 109.417 161.057 1.00 79.16 225 SER R C 1
ATOM 1468 O O . SER A 1 202 ? 126.966 109.748 160.032 1.00 79.16 225 SER R O 1
ATOM 1471 N N . CYS A 1 203 ? 127.606 110.203 162.125 1.00 78.07 226 CYS R N 1
ATOM 1472 C CA . CYS A 1 203 ? 127.041 111.538 162.086 1.00 78.07 226 CYS R CA 1
ATOM 1473 C C . CYS A 1 203 ? 128.072 112.400 161.398 1.00 78.07 226 CYS R C 1
ATOM 1474 O O . CYS A 1 203 ? 127.749 113.162 160.498 1.00 78.07 226 CYS R O 1
ATOM 1477 N N . ARG A 1 204 ? 129.333 112.224 161.776 1.00 74.85 227 ARG R N 1
ATOM 1478 C CA . ARG A 1 204 ? 130.426 113.001 161.211 1.00 74.85 227 ARG R CA 1
ATOM 1479 C C . ARG A 1 204 ? 130.461 112.936 159.697 1.00 74.85 227 ARG R C 1
ATOM 1480 O O . ARG A 1 204 ? 130.634 113.942 159.035 1.00 74.85 227 ARG R O 1
ATOM 1488 N N . LEU A 1 205 ? 130.299 111.748 159.141 1.00 69.17 228 LEU R N 1
ATOM 1489 C CA . LEU A 1 205 ? 130.289 111.607 157.705 1.00 69.17 228 LEU R CA 1
ATOM 1490 C C . LEU A 1 205 ? 129.168 112.440 157.124 1.00 69.17 228 LEU R C 1
ATOM 1491 O O . LEU A 1 205 ? 129.376 113.198 156.196 1.00 69.17 228 LEU R O 1
ATOM 1496 N N . VAL A 1 206 ? 127.979 112.331 157.700 1.00 63.83 229 VAL R N 1
ATOM 1497 C CA . VAL A 1 206 ? 126.817 113.050 157.199 1.00 63.83 229 VAL R CA 1
ATOM 1498 C C . VAL A 1 206 ? 126.981 114.532 156.929 1.00 63.83 229 VAL R C 1
ATOM 1499 O O . VAL A 1 206 ? 126.430 115.034 155.966 1.00 63.83 229 VAL R O 1
ATOM 1503 N N . PHE A 1 207 ? 127.696 115.252 157.776 1.00 62.32 230 PHE R N 1
ATOM 1504 C CA . PHE A 1 207 ? 127.859 116.667 157.521 1.00 62.32 230 PHE R CA 1
ATOM 1505 C C . PHE A 1 207 ? 129.002 116.940 156.574 1.00 62.32 230 PHE R C 1
ATOM 1506 O O . PHE A 1 207 ? 128.957 117.894 155.817 1.00 62.32 230 PHE R O 1
ATOM 1514 N N . LEU A 1 208 ? 130.030 116.111 156.595 1.00 55.77 231 LEU R N 1
ATOM 1515 C CA . LEU A 1 208 ? 131.129 116.362 155.677 1.00 55.77 231 LEU R CA 1
ATOM 1516 C C . LEU A 1 208 ? 130.718 116.014 154.260 1.00 55.77 231 LEU R C 1
ATOM 1517 O O . LEU A 1 208 ? 131.476 116.216 153.335 1.00 55.77 231 LEU R O 1
ATOM 1522 N N . LEU A 1 209 ? 129.525 115.459 154.103 1.00 53.14 232 LEU R N 1
ATOM 1523 C CA . LEU A 1 209 ? 129.000 115.135 152.795 1.00 53.14 232 LEU R CA 1
ATOM 1524 C C . LEU A 1 209 ? 128.241 116.325 152.247 1.00 53.14 232 LEU R C 1
ATOM 1525 O O . LEU A 1 209 ? 127.868 116.337 151.092 1.00 53.14 232 LEU R O 1
ATOM 1530 N N . MET A 1 210 ? 127.993 117.326 153.077 1.00 50.59 233 MET R N 1
ATOM 1531 C CA . MET A 1 210 ? 127.291 118.505 152.625 1.00 50.59 233 MET R CA 1
ATOM 1532 C C . MET A 1 210 ? 128.291 119.540 152.143 1.00 50.59 233 MET R C 1
ATOM 1533 O O . MET A 1 210 ? 128.141 120.085 151.066 1.00 50.59 233 MET R O 1
ATOM 1538 N N . GLN A 1 211 ? 129.326 119.795 152.928 1.00 45.61 234 GLN R N 1
ATOM 1539 C CA . GLN A 1 211 ? 130.325 120.779 152.552 1.00 45.61 234 GLN R CA 1
ATOM 1540 C C . GLN A 1 211 ? 130.934 120.572 151.168 1.00 45.61 234 GLN R C 1
ATOM 1541 O O . GLN A 1 211 ? 131.739 121.369 150.723 1.00 45.61 234 GLN R O 1
ATOM 1547 N N . TYR A 1 212 ? 130.548 119.497 150.502 1.00 42.39 235 TYR R N 1
ATOM 1548 C CA . TYR A 1 212 ? 130.998 119.133 149.163 1.00 42.39 235 TYR R CA 1
ATOM 1549 C C . TYR A 1 212 ? 129.940 119.446 148.115 1.00 42.39 235 TYR R C 1
ATOM 1550 O O . TYR A 1 212 ? 130.266 119.938 147.033 1.00 42.39 235 TYR R O 1
ATOM 1559 N N . CYS A 1 213 ? 128.671 119.150 148.404 1.00 42.73 236 CYS R N 1
ATOM 1560 C CA . CYS A 1 213 ? 127.611 119.415 147.437 1.00 42.73 236 CYS R CA 1
ATOM 1561 C C . CYS A 1 213 ? 127.448 120.909 147.195 1.00 42.73 236 CYS R C 1
ATOM 1562 O O . CYS A 1 213 ? 127.255 121.343 146.051 1.00 42.73 236 CYS R O 1
ATOM 1565 N N . VAL A 1 214 ? 127.538 121.715 148.255 1.00 39.24 237 VAL R N 1
ATOM 1566 C CA . VAL A 1 214 ? 127.451 123.164 148.090 1.00 39.24 237 VAL R CA 1
ATOM 1567 C C . VAL A 1 214 ? 128.613 123.671 147.239 1.00 39.24 237 VAL R C 1
ATOM 1568 O O . VAL A 1 214 ? 128.423 124.449 146.291 1.00 39.24 237 VAL R O 1
ATOM 1572 N N . ALA A 1 215 ? 129.831 123.217 147.550 1.00 37.48 238 ALA R N 1
ATOM 1573 C CA . ALA A 1 215 ? 131.001 123.645 146.789 1.00 37.48 238 ALA R CA 1
ATOM 1574 C C . ALA A 1 215 ? 130.917 123.202 145.335 1.00 37.48 238 ALA R C 1
ATOM 1575 O O . ALA A 1 215 ? 131.337 123.930 144.430 1.00 37.48 238 ALA R O 1
ATOM 1577 N N . ALA A 1 216 ? 130.366 122.012 145.087 1.00 37.62 239 ALA R N 1
ATOM 1578 C CA . ALA A 1 216 ? 130.260 121.512 143.724 1.00 37.62 239 ALA R CA 1
ATOM 1579 C C . ALA A 1 216 ? 129.225 122.293 142.929 1.00 37.62 239 ALA R C 1
ATOM 1580 O O . ALA A 1 216 ? 129.429 122.568 141.743 1.00 37.62 239 ALA R O 1
ATOM 1582 N N . ASN A 1 217 ? 128.106 122.657 143.561 1.00 35.85 240 ASN R N 1
ATOM 1583 C CA . ASN A 1 217 ? 127.142 123.528 142.896 1.00 35.85 240 ASN R CA 1
ATOM 1584 C C . ASN A 1 217 ? 127.779 124.865 142.533 1.00 35.85 240 ASN R C 1
ATOM 1585 O O . ASN A 1 217 ? 127.608 125.363 141.410 1.00 35.85 240 ASN R O 1
ATOM 1590 N N . TYR A 1 218 ? 128.536 125.449 143.464 1.00 35.92 241 TYR R N 1
ATOM 1591 C CA . TYR A 1 218 ? 129.193 126.725 143.186 1.00 35.92 241 TYR R CA 1
ATOM 1592 C C . TYR A 1 218 ? 130.178 126.600 142.028 1.00 35.92 241 TYR R C 1
ATOM 1593 O O . TYR A 1 218 ? 130.200 127.438 141.118 1.00 35.92 241 TYR R O 1
ATOM 1602 N N . TYR A 1 219 ? 130.997 125.548 142.036 1.00 36.20 242 TYR R N 1
ATOM 1603 C CA . TYR A 1 219 ? 132.003 125.405 140.993 1.00 36.20 242 TYR R CA 1
ATOM 1604 C C . TYR A 1 219 ? 131.403 124.998 139.653 1.00 36.20 242 TYR R C 1
ATOM 1605 O O . TYR A 1 219 ? 131.986 125.307 138.610 1.00 36.20 242 TYR R O 1
ATOM 1614 N N . TRP A 1 220 ? 130.223 124.393 139.641 1.00 35.65 243 TRP R N 1
ATOM 1615 C CA . TRP A 1 220 ? 129.577 124.099 138.362 1.00 35.65 243 TRP R CA 1
ATOM 1616 C C . TRP A 1 220 ? 128.936 125.353 137.813 1.00 35.65 243 TRP R C 1
ATOM 1617 O O . TRP A 1 220 ? 128.809 125.484 136.604 1.00 35.65 243 TRP R O 1
ATOM 1628 N N . LEU A 1 221 ? 128.521 126.277 138.676 1.00 31.29 244 LEU R N 1
ATOM 1629 C CA . LEU A 1 221 ? 128.021 127.551 138.184 1.00 31.29 244 LEU R CA 1
ATOM 1630 C C . LEU A 1 221 ? 129.241 128.263 137.595 1.00 31.29 244 LEU R C 1
ATOM 1631 O O . LEU A 1 221 ? 129.114 128.973 136.607 1.00 31.29 244 LEU R O 1
ATOM 1636 N N . LEU A 1 222 ? 130.423 128.072 138.189 1.00 31.30 245 LEU R N 1
ATOM 1637 C CA . LEU A 1 222 ? 131.611 128.750 137.689 1.00 31.30 245 LEU R CA 1
ATOM 1638 C C . LEU A 1 222 ? 132.098 128.230 136.367 1.00 31.30 245 LEU R C 1
ATOM 1639 O O . LEU A 1 222 ? 132.737 128.956 135.644 1.00 31.30 245 LEU R O 1
ATOM 1644 N N . VAL A 1 223 ? 131.831 126.974 136.037 1.00 33.32 246 VAL R N 1
ATOM 1645 C CA . VAL A 1 223 ? 132.278 126.472 134.742 1.00 33.32 246 VAL R CA 1
ATOM 1646 C C . VAL A 1 223 ? 131.215 126.679 133.693 1.00 33.32 246 VAL R C 1
ATOM 1647 O O . VAL A 1 223 ? 131.425 126.377 132.541 1.00 33.32 246 VAL R O 1
ATOM 1651 N N . GLU A 1 224 ? 130.051 127.148 134.100 1.00 34.03 247 GLU R N 1
ATOM 1652 C CA . GLU A 1 224 ? 129.010 127.447 133.148 1.00 34.03 247 GLU R CA 1
ATOM 1653 C C . GLU A 1 224 ? 129.259 128.839 132.601 1.00 34.03 247 GLU R C 1
ATOM 1654 O O . GLU A 1 224 ? 128.820 129.165 131.520 1.00 34.03 247 GLU R O 1
ATOM 1660 N N . GLY A 1 225 ? 129.972 129.661 133.359 1.00 32.21 248 GLY R N 1
ATOM 1661 C CA . GLY A 1 225 ? 130.286 131.011 132.959 1.00 32.21 248 GLY R CA 1
ATOM 1662 C C . GLY A 1 225 ? 131.623 131.106 132.270 1.00 32.21 248 GLY R C 1
ATOM 1663 O O . GLY A 1 225 ? 131.836 132.001 131.481 1.00 32.21 248 GLY R O 1
ATOM 1664 N N . VAL A 1 226 ? 132.536 130.198 132.574 1.00 32.37 249 VAL R N 1
ATOM 1665 C CA . VAL A 1 226 ? 133.828 130.213 131.916 1.00 32.37 249 VAL R CA 1
ATOM 1666 C C . VAL A 1 226 ? 133.655 129.584 130.556 1.00 32.37 249 VAL R C 1
ATOM 1667 O O . VAL A 1 226 ? 134.372 129.899 129.629 1.00 32.37 249 VAL R O 1
ATOM 1671 N N . TYR A 1 227 ? 132.722 128.658 130.441 1.00 30.91 250 TYR R N 1
ATOM 1672 C CA . TYR A 1 227 ? 132.467 128.071 129.156 1.00 30.91 250 TYR R CA 1
ATOM 1673 C C . TYR A 1 227 ? 131.775 129.164 128.413 1.00 30.91 250 TYR R C 1
ATOM 1674 O O . TYR A 1 227 ? 132.284 129.649 127.423 1.00 30.91 250 TYR R O 1
ATOM 1683 N N . LEU A 1 228 ? 130.615 129.598 128.887 1.00 30.02 251 LEU R N 1
ATOM 1684 C CA . LEU A 1 228 ? 130.001 130.682 128.125 1.00 30.02 251 LEU R CA 1
ATOM 1685 C C . LEU A 1 228 ? 131.045 131.709 127.697 1.00 30.02 251 LEU R C 1
ATOM 1686 O O . LEU A 1 228 ? 131.027 132.193 126.556 1.00 30.02 251 LEU R O 1
ATOM 1691 N N . TYR A 1 229 ? 131.992 132.056 128.540 1.00 31.53 252 TYR R N 1
ATOM 1692 C CA . TYR A 1 229 ? 132.936 133.087 128.133 1.00 31.53 252 TYR R CA 1
ATOM 1693 C C . TYR A 1 229 ? 133.900 132.781 127.013 1.00 31.53 252 TYR R C 1
ATOM 1694 O O . TYR A 1 229 ? 134.404 133.701 126.418 1.00 31.53 252 TYR R O 1
ATOM 1703 N N . THR A 1 230 ? 134.187 131.522 126.717 1.00 31.47 253 THR R N 1
ATOM 1704 C CA . THR A 1 230 ? 135.143 131.251 125.645 1.00 31.47 253 THR R CA 1
ATOM 1705 C C . THR A 1 230 ? 134.541 131.026 124.278 1.00 31.47 253 THR R C 1
ATOM 1706 O O . THR A 1 230 ? 135.256 130.758 123.337 1.00 31.47 253 THR R O 1
ATOM 1710 N N . LEU A 1 231 ? 133.232 131.106 124.160 1.00 28.56 254 LEU R N 1
ATOM 1711 C CA . LEU A 1 231 ? 132.619 130.945 122.862 1.00 28.56 254 LEU R CA 1
ATOM 1712 C C . LEU A 1 231 ? 132.633 132.273 122.134 1.00 28.56 254 LEU R C 1
ATOM 1713 O O . LEU A 1 231 ? 132.516 132.316 120.922 1.00 28.56 254 LEU R O 1
ATOM 1718 N N . LEU A 1 232 ? 132.771 133.351 122.890 1.00 30.11 255 LEU R N 1
ATOM 1719 C CA . LEU A 1 232 ? 132.794 134.682 122.323 1.00 30.11 255 LEU R CA 1
ATOM 1720 C C . LEU A 1 232 ? 134.203 135.218 122.268 1.00 30.11 255 LEU R C 1
ATOM 1721 O O . LEU A 1 232 ? 134.639 135.740 121.259 1.00 30.11 255 LEU R O 1
ATOM 1726 N N . ALA A 1 233 ? 134.917 135.086 123.369 1.00 38.32 256 ALA R N 1
ATOM 1727 C CA . ALA A 1 233 ? 136.270 135.594 123.459 1.00 38.32 256 ALA R CA 1
ATOM 1728 C C . ALA A 1 233 ? 137.179 135.118 122.356 1.00 38.32 256 ALA R C 1
ATOM 1729 O O . ALA A 1 233 ? 137.730 135.927 121.632 1.00 38.32 256 ALA R O 1
ATOM 1731 N N . PHE A 1 234 ? 137.348 133.812 122.221 1.00 47.09 257 PHE R N 1
ATOM 1732 C CA . PHE A 1 234 ? 138.244 133.312 121.190 1.00 47.09 257 PHE R CA 1
ATOM 1733 C C . PHE A 1 234 ? 137.929 131.920 120.672 1.00 47.09 257 PHE R C 1
ATOM 1734 O O . PHE A 1 234 ? 137.210 131.158 121.300 1.00 47.09 257 PHE R O 1
ATOM 1742 N N . SER A 1 235 ? 138.510 131.601 119.521 1.00 59.16 258 SER R N 1
ATOM 1743 C CA . SER A 1 235 ? 138.334 130.317 118.850 1.00 59.16 258 SER R CA 1
ATOM 1744 C C . SER A 1 235 ? 138.449 129.114 119.775 1.00 59.16 258 SER R C 1
ATOM 1745 O O . SER A 1 235 ? 139.356 129.038 120.600 1.00 59.16 258 SER R O 1
ATOM 1748 N N . VAL A 1 236 ? 137.535 128.163 119.617 1.00 68.94 259 VAL R N 1
ATOM 1749 C CA . VAL A 1 236 ? 137.533 126.961 120.441 1.00 68.94 259 VAL R CA 1
ATOM 1750 C C . VAL A 1 236 ? 138.551 125.952 119.944 1.00 68.94 259 VAL R C 1
ATOM 1751 O O . VAL A 1 236 ? 139.104 126.098 118.858 1.00 68.94 259 VAL R O 1
ATOM 1755 N N . LEU A 1 237 ? 138.824 124.931 120.751 1.00 71.11 260 LEU R N 1
ATOM 1756 C CA . LEU A 1 237 ? 139.841 123.947 120.402 1.00 71.11 260 LEU R CA 1
ATOM 1757 C C . LEU A 1 237 ? 139.248 122.558 120.401 1.00 71.11 260 LEU R C 1
ATOM 1758 O O . LEU A 1 237 ? 138.055 122.394 120.159 1.00 71.11 260 LEU R O 1
ATOM 1760 N N . SER A 1 238 ? 140.078 121.559 120.676 1.00 68.56 261 SER R N 1
ATOM 1761 C CA . SER A 1 238 ? 139.610 120.183 120.700 1.00 68.56 261 SER R CA 1
ATOM 1762 C C . SER A 1 238 ? 138.495 120.034 121.697 1.00 68.56 261 SER R C 1
ATOM 1763 O O . SER A 1 238 ? 138.720 120.141 122.896 1.00 68.56 261 SER R O 1
ATOM 1766 N N . GLU A 1 239 ? 137.291 119.765 121.213 1.00 66.65 262 GLU R N 1
ATOM 1767 C CA . GLU A 1 239 ? 136.147 119.660 122.101 1.00 66.65 262 GLU R CA 1
ATOM 1768 C C . GLU A 1 239 ? 136.265 118.492 123.054 1.00 66.65 262 GLU R C 1
ATOM 1769 O O . GLU A 1 239 ? 135.778 118.556 124.179 1.00 66.65 262 GLU R O 1
ATOM 1775 N N . GLN A 1 240 ? 136.909 117.422 122.613 1.00 65.83 263 GLN R N 1
ATOM 1776 C CA . GLN A 1 240 ? 137.105 116.276 123.475 1.00 65.83 263 GLN R CA 1
ATOM 1777 C C . GLN A 1 240 ? 137.935 116.663 124.678 1.00 65.83 263 GLN R C 1
ATOM 1778 O O . GLN A 1 240 ? 137.550 116.399 125.811 1.00 65.83 263 GLN R O 1
ATOM 1784 N N . TRP A 1 241 ? 139.070 117.303 124.437 1.00 66.08 264 TRP R N 1
ATOM 1785 C CA . TRP A 1 241 ? 139.930 117.715 125.530 1.00 66.08 264 TRP R CA 1
ATOM 1786 C C . TRP A 1 241 ? 139.229 118.737 126.407 1.00 66.08 264 TRP R C 1
ATOM 1787 O O . TRP A 1 241 ? 139.312 118.664 127.627 1.00 66.08 264 TRP R O 1
ATOM 1798 N N . ILE A 1 242 ? 138.522 119.677 125.796 1.00 60.10 265 ILE R N 1
ATOM 1799 C CA . ILE A 1 242 ? 137.828 120.711 126.552 1.00 60.10 265 ILE R CA 1
ATOM 1800 C C . ILE A 1 242 ? 136.887 120.113 127.589 1.00 60.10 265 ILE R C 1
ATOM 1801 O O . ILE A 1 242 ? 136.916 120.506 128.752 1.00 60.10 265 ILE R O 1
ATOM 1806 N N . PHE A 1 243 ? 136.078 119.137 127.192 1.00 57.59 266 PHE R N 1
ATOM 1807 C CA . PHE A 1 243 ? 135.092 118.586 128.115 1.00 57.59 266 PHE R CA 1
ATOM 1808 C C . PHE A 1 243 ? 135.734 117.841 129.259 1.00 57.59 266 PHE R C 1
ATOM 1809 O O . PHE A 1 243 ? 135.232 117.856 130.374 1.00 57.59 266 PHE R O 1
ATOM 1817 N N . ARG A 1 244 ? 136.856 117.197 128.996 1.00 57.59 267 ARG R N 1
ATOM 1818 C CA . ARG A 1 244 ? 137.510 116.429 130.034 1.00 57.59 267 ARG R CA 1
ATOM 1819 C C . ARG A 1 244 ? 138.077 117.331 131.104 1.00 57.59 267 ARG R C 1
ATOM 1820 O O . ARG A 1 244 ? 138.063 116.989 132.280 1.00 57.59 267 ARG R O 1
ATOM 1828 N N . LEU A 1 245 ? 138.575 118.491 130.707 1.00 51.46 268 LEU R N 1
ATOM 1829 C CA . LEU A 1 245 ? 139.119 119.425 131.673 1.00 51.46 268 LEU R CA 1
ATOM 1830 C C . LEU A 1 245 ? 137.999 120.073 132.472 1.00 51.46 268 LEU R C 1
ATOM 1831 O O . LEU A 1 245 ? 138.150 120.322 133.659 1.00 51.46 268 LEU R O 1
ATOM 1836 N N . TYR A 1 246 ? 136.855 120.297 131.842 1.00 46.71 269 TYR R N 1
ATOM 1837 C CA . TYR A 1 246 ? 135.744 120.940 132.524 1.00 46.71 269 TYR R CA 1
ATOM 1838 C C . TYR A 1 246 ? 135.105 120.043 133.561 1.00 46.71 269 TYR R C 1
ATOM 1839 O O . TYR A 1 246 ? 134.707 120.505 134.623 1.00 46.71 269 TYR R O 1
ATOM 1848 N N . VAL A 1 247 ? 135.019 118.754 133.271 1.00 44.89 270 VAL R N 1
ATOM 1849 C CA . VAL A 1 247 ? 134.389 117.825 134.196 1.00 44.89 270 VAL R CA 1
ATOM 1850 C C . VAL A 1 247 ? 135.295 117.530 135.381 1.00 44.89 270 VAL R C 1
ATOM 1851 O O . VAL A 1 247 ? 134.855 116.997 136.392 1.00 44.89 270 VAL R O 1
ATOM 1855 N N . SER A 1 248 ? 136.555 117.921 135.285 1.00 46.24 271 SER R N 1
ATOM 1856 C CA . SER A 1 248 ? 137.470 117.714 136.384 1.00 46.24 271 SER R CA 1
ATOM 1857 C C . SER A 1 248 ? 137.440 118.883 137.350 1.00 46.24 271 SER R C 1
ATOM 1858 O O . SER A 1 248 ? 137.679 118.714 138.539 1.00 46.24 271 SER R O 1
ATOM 1861 N N . ILE A 1 249 ? 137.146 120.072 136.848 1.00 46.19 272 ILE R N 1
ATOM 1862 C CA . ILE A 1 249 ? 137.108 121.247 137.700 1.00 46.19 272 ILE R CA 1
ATOM 1863 C C . ILE A 1 249 ? 135.862 121.246 138.555 1.00 46.19 272 ILE R C 1
ATOM 1864 O O . ILE A 1 249 ? 135.933 121.363 139.767 1.00 46.19 272 ILE R O 1
ATOM 1869 N N . GLY A 1 250 ? 134.714 121.048 137.946 1.00 39.59 273 GLY R N 1
ATOM 1870 C CA . GLY A 1 250 ? 133.450 121.135 138.655 1.00 39.59 273 GLY R CA 1
ATOM 1871 C C . GLY A 1 250 ? 133.239 120.053 139.695 1.00 39.59 273 GLY R C 1
ATOM 1872 O O . GLY A 1 250 ? 132.604 120.300 140.724 1.00 39.59 273 GLY R O 1
ATOM 1873 N N . TRP A 1 251 ? 133.751 118.850 139.441 1.00 37.82 274 TRP R N 1
ATOM 1874 C CA . TRP A 1 251 ? 133.525 117.732 140.356 1.00 37.82 274 TRP R CA 1
ATOM 1875 C C . TRP A 1 251 ? 134.705 117.365 141.244 1.00 37.82 274 TRP R C 1
ATOM 1876 O O . TRP A 1 251 ? 134.556 116.506 142.105 1.00 37.82 274 TRP R O 1
ATOM 1887 N N . GLY A 1 252 ? 135.868 117.982 141.057 1.00 42.08 275 GLY R N 1
ATOM 1888 C CA . GLY A 1 252 ? 137.015 117.593 141.846 1.00 42.08 275 GLY R CA 1
ATOM 1889 C C . GLY A 1 252 ? 137.734 118.724 142.546 1.00 42.08 275 GLY R C 1
ATOM 1890 O O . GLY A 1 252 ? 138.388 118.486 143.564 1.00 42.08 275 GLY R O 1
ATOM 1891 N N . VAL A 1 253 ? 137.645 119.954 142.029 1.00 43.58 276 VAL R N 1
ATOM 1892 C CA . VAL A 1 253 ? 138.237 121.091 142.734 1.00 43.58 276 VAL R CA 1
ATOM 1893 C C . VAL A 1 253 ? 137.552 121.323 144.073 1.00 43.58 276 VAL R C 1
ATOM 1894 O O . VAL A 1 253 ? 138.239 121.694 145.036 1.00 43.58 276 VAL R O 1
ATOM 1898 N N . PRO A 1 254 ? 136.230 121.140 144.219 1.00 44.12 277 PRO R N 1
ATOM 1899 C CA . PRO A 1 254 ? 135.650 121.146 145.573 1.00 44.12 277 PRO R CA 1
ATOM 1900 C C . PRO A 1 254 ? 136.395 120.259 146.556 1.00 44.12 277 PRO R C 1
ATOM 1901 O O . PRO A 1 254 ? 136.712 120.710 147.663 1.00 44.12 277 PRO R O 1
ATOM 1905 N N . LEU A 1 255 ? 136.709 119.018 146.169 1.00 45.21 278 LEU R N 1
ATOM 1906 C CA . LEU A 1 255 ? 137.392 118.100 147.077 1.00 45.21 278 LEU R CA 1
ATOM 1907 C C . LEU A 1 255 ? 138.704 118.684 147.581 1.00 45.21 278 LEU R C 1
ATOM 1908 O O . LEU A 1 255 ? 139.045 118.525 148.759 1.00 45.21 278 LEU R O 1
ATOM 1913 N N . LEU A 1 256 ? 139.423 119.405 146.716 1.00 46.72 279 LEU R N 1
ATOM 1914 C CA . LEU A 1 256 ? 140.747 119.922 147.048 1.00 46.72 279 LEU R CA 1
ATOM 1915 C C . LEU A 1 256 ? 140.743 120.842 148.261 1.00 46.72 279 LEU R C 1
ATOM 1916 O O . LEU A 1 256 ? 141.792 121.011 148.893 1.00 46.72 279 LEU R O 1
ATOM 1921 N N . PHE A 1 257 ? 139.607 121.455 148.596 1.00 47.34 280 PHE R N 1
ATOM 1922 C CA . PHE A 1 257 ? 139.508 122.243 149.815 1.00 47.34 280 PHE R CA 1
ATOM 1923 C C . PHE A 1 257 ? 138.454 121.735 150.788 1.00 47.34 280 PHE R C 1
ATOM 1924 O O . PHE A 1 257 ? 138.391 122.238 151.915 1.00 47.34 280 PHE R O 1
ATOM 1932 N N . VAL A 1 258 ? 137.640 120.757 150.401 1.00 49.48 281 VAL R N 1
ATOM 1933 C CA . VAL A 1 258 ? 136.685 120.162 151.330 1.00 49.48 281 VAL R CA 1
ATOM 1934 C C . VAL A 1 258 ? 137.327 119.047 152.148 1.00 49.48 281 VAL R C 1
ATOM 1935 O O . VAL A 1 258 ? 137.074 118.933 153.350 1.00 49.48 281 VAL R O 1
ATOM 1939 N N . VAL A 1 259 ? 138.166 118.222 151.530 1.00 53.09 282 VAL R N 1
ATOM 1940 C CA . VAL A 1 259 ? 138.828 117.126 152.237 1.00 53.09 282 VAL R CA 1
ATOM 1941 C C . VAL A 1 259 ? 139.834 117.689 153.239 1.00 53.09 282 VAL R C 1
ATOM 1942 O O . VAL A 1 259 ? 139.887 117.200 154.378 1.00 53.09 282 VAL R O 1
ATOM 1946 N N . PRO A 1 260 ? 140.648 118.696 152.890 1.00 52.87 283 PRO R N 1
ATOM 1947 C CA . PRO A 1 260 ? 141.461 119.341 153.936 1.00 52.87 283 PRO R CA 1
ATOM 1948 C C . PRO A 1 260 ? 140.636 119.913 155.076 1.00 52.87 283 PRO R C 1
ATOM 1949 O O . PRO A 1 260 ? 141.065 119.843 156.234 1.00 52.87 283 PRO R O 1
ATOM 1953 N N . TRP A 1 261 ? 139.464 120.482 154.782 1.00 53.82 284 TRP R N 1
ATOM 1954 C CA . TRP A 1 261 ? 138.609 120.994 155.849 1.00 53.82 284 TRP R CA 1
ATOM 1955 C C . TRP A 1 261 ? 138.147 119.872 156.766 1.00 53.82 284 TRP R C 1
ATOM 1956 O O . TRP A 1 261 ? 138.143 120.026 157.993 1.00 53.82 284 TRP R O 1
ATOM 1967 N N . GLY A 1 262 ? 137.740 118.740 156.190 1.00 60.60 285 GLY R N 1
ATOM 1968 C CA . GLY A 1 262 ? 137.386 117.593 157.009 1.00 60.60 285 GLY R CA 1
ATOM 1969 C C . GLY A 1 262 ? 138.550 117.103 157.849 1.00 60.60 285 GLY R C 1
ATOM 1970 O O . GLY A 1 262 ? 138.370 116.696 158.997 1.00 60.60 285 GLY R O 1
ATOM 1971 N N . ILE A 1 263 ? 139.762 117.155 157.293 1.00 62.14 286 ILE R N 1
ATOM 1972 C CA . ILE A 1 263 ? 140.948 116.750 158.044 1.00 62.14 286 ILE R CA 1
ATOM 1973 C C . ILE A 1 263 ? 141.157 117.666 159.244 1.00 62.14 286 ILE R C 1
ATOM 1974 O O . ILE A 1 263 ? 141.394 117.207 160.370 1.00 62.14 286 ILE R O 1
ATOM 1979 N N . VAL A 1 264 ? 141.077 118.980 159.017 1.00 62.60 287 VAL R N 1
ATOM 1980 C CA . VAL A 1 264 ? 141.265 119.937 160.106 1.00 62.60 287 VAL R CA 1
ATOM 1981 C C . VAL A 1 264 ? 140.185 119.763 161.166 1.00 62.60 287 VAL R C 1
ATOM 1982 O O . VAL A 1 264 ? 140.464 119.816 162.369 1.00 62.60 287 VAL R O 1
ATOM 1986 N N . LYS A 1 265 ? 138.940 119.546 160.741 1.00 65.37 288 LYS R N 1
ATOM 1987 C CA . LYS A 1 265 ? 137.859 119.370 161.705 1.00 65.37 288 LYS R CA 1
ATOM 1988 C C . LYS A 1 265 ? 138.026 118.075 162.491 1.00 65.37 288 LYS R C 1
ATOM 1989 O O . LYS A 1 265 ? 137.687 118.017 163.678 1.00 65.37 288 LYS R O 1
ATOM 1995 N N . TYR A 1 266 ? 138.540 117.042 161.832 1.00 68.81 289 TYR R N 1
ATOM 1996 C CA . TYR A 1 266 ? 138.742 115.747 162.472 1.00 68.81 289 TYR R CA 1
ATOM 1997 C C . TYR A 1 266 ? 140.197 115.552 162.889 1.00 68.81 289 TYR R C 1
ATOM 1998 O O . TYR A 1 266 ? 140.569 114.501 163.411 1.00 68.81 289 TYR R O 1
ATOM 2007 N N . LEU A 1 267 ? 140.978 116.629 162.934 1.00 68.41 290 LEU R N 1
ATOM 2008 C CA . LEU A 1 267 ? 142.340 116.513 163.493 1.00 68.41 290 LEU R CA 1
ATOM 2009 C C . LEU A 1 267 ? 142.362 117.239 164.817 1.00 68.41 290 LEU R C 1
ATOM 2010 O O . LEU A 1 267 ? 142.964 116.765 165.779 1.00 68.41 290 LEU R O 1
ATOM 2015 N N . TYR A 1 268 ? 141.709 118.395 164.878 1.00 69.63 291 TYR R N 1
ATOM 2016 C CA . TYR A 1 268 ? 141.756 119.201 166.096 1.00 69.63 291 TYR R CA 1
ATOM 2017 C C . TYR A 1 268 ? 140.394 119.425 166.717 1.00 69.63 291 TYR R C 1
ATOM 2018 O O . TYR A 1 268 ? 140.124 118.925 167.807 1.00 69.63 291 TYR R O 1
ATOM 2027 N N . GLU A 1 269 ? 139.538 120.179 166.035 1.00 71.97 292 GLU R N 1
ATOM 2028 C CA . GLU A 1 269 ? 138.217 120.507 166.574 1.00 71.97 292 GLU R CA 1
ATOM 2029 C C . GLU A 1 269 ? 137.432 119.307 167.063 1.00 71.97 292 GLU R C 1
ATOM 2030 O O . GLU A 1 269 ? 137.021 119.279 168.224 1.00 71.97 292 GLU R O 1
ATOM 2036 N N . ASP A 1 270 ? 137.216 118.331 166.188 1.00 72.62 293 ASP R N 1
ATOM 2037 C CA . ASP A 1 270 ? 136.458 117.126 166.527 1.00 72.62 293 ASP R CA 1
ATOM 2038 C C . ASP A 1 270 ? 135.194 117.433 167.307 1.00 72.62 293 ASP R C 1
ATOM 2039 O O . ASP A 1 270 ? 134.917 116.790 168.320 1.00 72.62 293 ASP R O 1
ATOM 2044 N N . GLU A 1 271 ? 134.424 118.415 166.838 1.00 78.34 294 GLU R N 1
ATOM 2045 C CA . GLU A 1 271 ? 133.230 118.796 167.584 1.00 78.34 294 GLU R CA 1
ATOM 2046 C C . GLU A 1 271 ? 131.983 118.027 167.190 1.00 78.34 294 GLU R C 1
ATOM 2047 O O . GLU A 1 271 ? 132.070 116.970 166.564 1.00 78.34 294 GLU R O 1
ATOM 2053 N N . GLY A 1 272 ? 130.821 118.558 167.558 1.00 75.65 295 GLY R N 1
ATOM 2054 C CA . GLY A 1 272 ? 129.568 117.889 167.256 1.00 75.65 295 GLY R CA 1
ATOM 2055 C C . GLY A 1 272 ? 129.288 117.761 165.778 1.00 75.65 295 GLY R C 1
ATOM 2056 O O . GLY A 1 272 ? 128.780 118.709 165.181 1.00 75.65 295 GLY R O 1
ATOM 2057 N N . CYS A 1 273 ? 129.610 116.607 165.192 1.00 73.93 296 CYS R N 1
ATOM 2058 C CA . CYS A 1 273 ? 129.360 116.354 163.784 1.00 73.93 296 CYS R CA 1
ATOM 2059 C C . CYS A 1 273 ? 129.736 117.481 162.822 1.00 73.93 296 CYS R C 1
ATOM 2060 O O . CYS A 1 273 ? 129.074 117.721 161.832 1.00 73.93 296 CYS R O 1
ATOM 2063 N N . TRP A 1 274 ? 130.791 118.190 163.175 1.00 70.26 297 TRP R N 1
ATOM 2064 C CA . TRP A 1 274 ? 131.361 119.282 162.384 1.00 70.26 297 TRP R CA 1
ATOM 2065 C C . TRP A 1 274 ? 130.286 120.284 161.958 1.00 70.26 297 TRP R C 1
ATOM 2066 O O . TRP A 1 274 ? 130.198 120.683 160.795 1.00 70.26 297 TRP R O 1
ATOM 2077 N N . THR A 1 275 ? 129.446 120.717 162.905 1.00 67.40 298 THR R N 1
ATOM 2078 C CA . THR A 1 275 ? 128.325 121.627 162.530 1.00 67.40 298 THR R CA 1
ATOM 2079 C C . THR A 1 275 ? 128.522 123.057 163.047 1.00 67.40 298 THR R C 1
ATOM 2080 O O . THR A 1 275 ? 127.844 123.955 162.519 1.00 67.40 298 THR R O 1
ATOM 2084 N N . ARG A 1 276 ? 129.397 123.247 164.036 1.00 69.34 299 ARG R N 1
ATOM 2085 C CA . ARG A 1 276 ? 129.601 124.597 164.619 1.00 69.34 299 ARG R CA 1
ATOM 2086 C C . ARG A 1 276 ? 130.936 125.186 164.156 1.00 69.34 299 ARG R C 1
ATOM 2087 O O . ARG A 1 276 ? 131.985 124.589 164.454 1.00 69.34 299 ARG R O 1
ATOM 2095 N N . ASN A 1 277 ? 130.878 126.311 163.441 1.00 63.94 300 ASN R N 1
ATOM 2096 C CA . ASN A 1 277 ? 132.081 127.015 163.000 1.00 63.94 300 ASN R CA 1
ATOM 2097 C C . ASN A 1 277 ? 132.687 127.759 164.190 1.00 63.94 300 ASN R C 1
ATOM 2098 O O . ASN A 1 277 ? 132.617 128.983 164.314 1.00 63.94 300 ASN R O 1
ATOM 2103 N N . SER A 1 278 ? 133.290 126.979 165.087 1.00 68.17 301 SER R N 1
ATOM 2104 C CA . SER A 1 278 ? 133.913 127.552 166.275 1.00 68.17 301 SER R CA 1
ATOM 2105 C C . SER A 1 278 ? 135.118 128.402 165.896 1.00 68.17 301 SER R C 1
ATOM 2106 O O . SER A 1 278 ? 135.168 129.605 166.181 1.00 68.17 301 SER R O 1
ATOM 2109 N N . ASN A 1 279 ? 136.102 127.793 165.245 1.00 66.92 302 ASN R N 1
ATOM 2110 C CA . ASN A 1 279 ? 137.271 128.509 164.749 1.00 66.92 302 ASN R CA 1
ATOM 2111 C C . ASN A 1 279 ? 136.928 129.085 163.378 1.00 66.92 302 ASN R C 1
ATOM 2112 O O . ASN A 1 279 ? 136.767 128.339 162.407 1.00 66.92 302 ASN R O 1
ATOM 2117 N N . MET A 1 280 ? 136.811 130.412 163.302 1.00 65.64 303 MET R N 1
ATOM 2118 C CA . MET A 1 280 ? 136.474 131.064 162.043 1.00 65.64 303 MET R CA 1
ATOM 2119 C C . MET A 1 280 ? 137.599 130.984 161.019 1.00 65.64 303 MET R C 1
ATOM 2120 O O . MET A 1 280 ? 137.354 131.233 159.835 1.00 65.64 303 MET R O 1
ATOM 2125 N N . ASN A 1 281 ? 138.816 130.639 161.446 1.00 63.34 304 ASN R N 1
ATOM 2126 C CA . ASN A 1 281 ? 139.915 130.479 160.501 1.00 63.34 304 ASN R CA 1
ATOM 2127 C C . ASN A 1 281 ? 139.794 129.182 159.712 1.00 63.34 304 ASN R C 1
ATOM 2128 O O . ASN A 1 281 ? 140.212 129.126 158.551 1.00 63.34 304 ASN R O 1
ATOM 2133 N N . TYR A 1 282 ? 139.233 128.136 160.319 1.00 62.75 305 TYR R N 1
ATOM 2134 C CA . TYR A 1 282 ? 139.051 126.869 159.620 1.00 62.75 305 TYR R CA 1
ATOM 2135 C C . TYR A 1 282 ? 137.844 126.885 158.694 1.00 62.75 305 TYR R C 1
ATOM 2136 O O . TYR A 1 282 ? 137.809 126.116 157.728 1.00 62.75 305 TYR R O 1
ATOM 2145 N N . TRP A 1 283 ? 136.910 127.795 158.990 1.00 55.11 306 TRP R N 1
ATOM 2146 C CA . TRP A 1 283 ? 135.692 128.022 158.172 1.00 55.11 306 TRP R CA 1
ATOM 2147 C C . TRP A 1 283 ? 136.140 128.700 156.875 1.00 55.11 306 TRP R C 1
ATOM 2148 O O . TRP A 1 283 ? 135.541 128.414 155.824 1.00 55.11 306 TRP R O 1
ATOM 2159 N N . LEU A 1 284 ? 137.178 129.542 156.960 1.00 54.24 307 LEU R N 1
ATOM 2160 C CA . LEU A 1 284 ? 137.700 130.226 155.782 1.00 54.24 307 LEU R CA 1
ATOM 2161 C C . LEU A 1 284 ? 138.209 129.238 154.739 1.00 54.24 307 LEU R C 1
ATOM 2162 O O . LEU A 1 284 ? 138.192 129.550 153.544 1.00 54.24 307 LEU R O 1
ATOM 2167 N N . ILE A 1 285 ? 138.632 128.043 155.165 1.00 53.00 308 ILE R N 1
ATOM 2168 C CA . ILE A 1 285 ? 139.092 127.018 154.228 1.00 53.00 308 ILE R CA 1
ATOM 2169 C C . ILE A 1 285 ? 138.029 126.733 153.176 1.00 53.00 308 ILE R C 1
ATOM 2170 O O . ILE A 1 285 ? 138.340 126.499 152.002 1.00 53.00 308 ILE R O 1
ATOM 2175 N N . ILE A 1 286 ? 136.759 126.745 153.576 1.00 50.57 309 ILE R N 1
ATOM 2176 C CA . ILE A 1 286 ? 135.682 126.554 152.613 1.00 50.57 309 ILE R CA 1
ATOM 2177 C C . ILE A 1 286 ? 135.161 127.882 152.073 1.00 50.57 309 ILE R C 1
ATOM 2178 O O . ILE A 1 286 ? 134.808 127.972 150.893 1.00 50.57 309 ILE R O 1
ATOM 2183 N N . ARG A 1 287 ? 135.128 128.928 152.902 1.00 52.90 310 ARG R N 1
ATOM 2184 C CA . ARG A 1 287 ? 134.551 130.190 152.457 1.00 52.90 310 ARG R CA 1
ATOM 2185 C C . ARG A 1 287 ? 135.374 130.850 151.357 1.00 52.90 310 ARG R C 1
ATOM 2186 O O . ARG A 1 287 ? 134.815 131.572 150.526 1.00 52.90 310 ARG R O 1
ATOM 2194 N N . LEU A 1 288 ? 136.693 130.618 151.321 1.00 48.48 311 LEU R N 1
ATOM 2195 C CA . LEU A 1 288 ? 137.525 131.333 150.353 1.00 48.48 311 LEU R CA 1
ATOM 2196 C C . LEU A 1 288 ? 137.320 130.839 148.926 1.00 48.48 311 LEU R C 1
ATOM 2197 O O . LEU A 1 288 ? 137.076 131.677 148.038 1.00 48.48 311 LEU R O 1
ATOM 2202 N N . PRO A 1 289 ? 137.410 129.539 148.620 1.00 45.99 312 PRO R N 1
ATOM 2203 C CA . PRO A 1 289 ? 137.193 129.117 147.225 1.00 45.99 312 PRO R CA 1
ATOM 2204 C C . PRO A 1 289 ? 135.791 129.397 146.720 1.00 45.99 312 PRO R C 1
ATOM 2205 O O . PRO A 1 289 ? 135.617 129.692 145.528 1.00 45.99 312 PRO R O 1
ATOM 2209 N N . ILE A 1 290 ? 134.783 129.317 147.590 1.00 41.67 313 ILE R N 1
ATOM 2210 C CA . ILE A 1 290 ? 133.423 129.670 147.193 1.00 41.67 313 ILE R CA 1
ATOM 2211 C C . ILE A 1 290 ? 133.364 131.126 146.757 1.00 41.67 313 ILE R C 1
ATOM 2212 O O . ILE A 1 290 ? 132.782 131.462 145.719 1.00 41.67 313 ILE R O 1
ATOM 2217 N N . LEU A 1 291 ? 133.972 132.016 147.547 1.00 44.33 314 LEU R N 1
ATOM 2218 C CA . LEU A 1 291 ? 133.978 133.432 147.199 1.00 44.33 314 LEU R CA 1
ATOM 2219 C C . LEU A 1 291 ? 134.769 133.686 145.922 1.00 44.33 314 LEU R C 1
ATOM 2220 O O . LEU A 1 291 ? 134.407 134.559 145.128 1.00 44.33 314 LEU R O 1
ATOM 2225 N N . PHE A 1 292 ? 135.846 132.930 145.705 1.00 42.24 315 PHE R N 1
ATOM 2226 C CA . PHE A 1 292 ? 136.609 133.063 144.467 1.00 42.24 315 PHE R CA 1
ATOM 2227 C C . PHE A 1 292 ? 135.759 132.686 143.259 1.00 42.24 315 PHE R C 1
ATOM 2228 O O . PHE A 1 292 ? 135.738 133.401 142.247 1.00 42.24 315 PHE R O 1
ATOM 2236 N N . ALA A 1 293 ? 135.046 131.561 143.349 1.00 37.66 316 ALA R N 1
ATOM 2237 C CA . ALA A 1 293 ? 134.165 131.154 142.260 1.00 37.66 316 ALA R CA 1
ATOM 2238 C C . ALA A 1 293 ? 133.062 132.181 142.029 1.00 37.66 316 ALA R C 1
ATOM 2239 O O . ALA A 1 293 ? 132.719 132.488 140.882 1.00 37.66 316 ALA R O 1
ATOM 2241 N N . ILE A 1 294 ? 132.508 132.738 143.109 1.00 38.04 317 ILE R N 1
ATOM 2242 C CA . ILE A 1 294 ? 131.452 133.739 142.975 1.00 38.04 317 ILE R CA 1
ATOM 2243 C C . ILE A 1 294 ? 131.988 135.001 142.305 1.00 38.04 317 ILE R C 1
ATOM 2244 O O . ILE A 1 294 ? 131.311 135.611 141.468 1.00 38.04 317 ILE R O 1
ATOM 2249 N N . GLY A 1 295 ? 133.213 135.403 142.648 1.00 36.99 318 GLY R N 1
ATOM 2250 C CA . GLY A 1 295 ? 133.790 136.585 142.030 1.00 36.99 318 GLY R CA 1
ATOM 2251 C C . GLY A 1 295 ? 134.078 136.396 140.553 1.00 36.99 318 GLY R C 1
ATOM 2252 O O . GLY A 1 295 ? 133.818 137.291 139.740 1.00 36.99 318 GLY R O 1
ATOM 2253 N N . VAL A 1 296 ? 134.621 135.234 140.182 1.00 35.73 319 VAL R N 1
ATOM 2254 C CA . VAL A 1 296 ? 134.848 134.965 138.765 1.00 35.73 319 VAL R CA 1
ATOM 2255 C C . VAL A 1 296 ? 133.525 134.900 138.015 1.00 35.73 319 VAL R C 1
ATOM 2256 O O . VAL A 1 296 ? 133.419 135.375 136.878 1.00 35.73 319 VAL R O 1
ATOM 2260 N N . ASN A 1 297 ? 132.491 134.329 138.639 1.00 32.28 320 ASN R N 1
ATOM 2261 C CA . ASN A 1 297 ? 131.180 134.298 138.001 1.00 32.28 320 ASN R CA 1
ATOM 2262 C C . ASN A 1 297 ? 130.623 135.700 137.809 1.00 32.28 320 ASN R C 1
ATOM 2263 O O . ASN A 1 297 ? 129.986 135.984 136.790 1.00 32.28 320 ASN R O 1
ATOM 2268 N N . PHE A 1 298 ? 130.856 136.595 138.771 1.00 31.82 321 PHE R N 1
ATOM 2269 C CA . PHE A 1 298 ? 130.369 137.963 138.623 1.00 31.82 321 PHE R CA 1
ATOM 2270 C C . PHE A 1 298 ? 131.112 138.698 137.513 1.00 31.82 321 PHE R C 1
ATOM 2271 O O . PHE A 1 298 ? 130.501 139.442 136.734 1.00 31.82 321 PHE R O 1
ATOM 2279 N N . LEU A 1 299 ? 132.430 138.505 137.424 1.00 33.17 322 LEU R N 1
ATOM 2280 C CA . LEU A 1 299 ? 133.184 139.111 136.331 1.00 33.17 322 LEU R CA 1
ATOM 2281 C C . LEU A 1 299 ? 132.705 138.592 134.978 1.00 33.17 322 LEU R C 1
ATOM 2282 O O . LEU A 1 299 ? 132.530 139.370 134.028 1.00 33.17 322 LEU R O 1
ATOM 2287 N N . ILE A 1 300 ? 132.481 137.280 134.876 1.00 32.35 323 ILE R N 1
ATOM 2288 C CA . ILE A 1 300 ? 131.993 136.696 133.630 1.00 32.35 323 ILE R CA 1
ATOM 2289 C C . ILE A 1 300 ? 130.610 137.237 133.296 1.00 32.35 323 ILE R C 1
ATOM 2290 O O . ILE A 1 300 ? 130.296 137.507 132.129 1.00 32.35 323 ILE R O 1
ATOM 2295 N N . PHE A 1 301 ? 129.905 137.731 134.298 1.00 32.56 324 PHE R N 1
ATOM 2296 C CA . PHE A 1 301 ? 128.595 138.325 134.045 1.00 32.56 324 PHE R CA 1
ATOM 2297 C C . PHE A 1 301 ? 128.632 139.788 133.622 1.00 32.56 324 PHE R C 1
ATOM 2298 O O . PHE A 1 301 ? 127.652 140.298 133.121 1.00 32.56 324 PHE R O 1
ATOM 2306 N N . VAL A 1 302 ? 129.743 140.482 133.807 1.00 34.10 325 VAL R N 1
ATOM 2307 C CA . VAL A 1 302 ? 129.758 141.893 133.422 1.00 34.10 325 VAL R CA 1
ATOM 2308 C C . VAL A 1 302 ? 130.314 142.155 132.036 1.00 34.10 325 VAL R C 1
ATOM 2309 O O . VAL A 1 302 ? 129.975 143.147 131.422 1.00 34.10 325 VAL R O 1
ATOM 2313 N N . ARG A 1 303 ? 131.157 141.261 131.539 1.00 36.10 326 ARG R N 1
ATOM 2314 C CA . ARG A 1 303 ? 131.744 141.428 130.220 1.00 36.10 326 ARG R CA 1
ATOM 2315 C C . ARG A 1 303 ? 130.932 140.748 129.146 1.00 36.10 326 ARG R C 1
ATOM 2316 O O . ARG A 1 303 ? 131.338 140.709 128.007 1.00 36.10 326 ARG R O 1
ATOM 2324 N N . VAL A 1 304 ? 129.798 140.179 129.520 1.00 33.46 327 VAL R N 1
ATOM 2325 C CA . VAL A 1 304 ? 128.908 139.549 128.568 1.00 33.46 327 VAL R CA 1
ATOM 2326 C C . VAL A 1 304 ? 127.718 140.456 128.329 1.00 33.46 327 VAL R C 1
ATOM 2327 O O . VAL A 1 304 ? 127.000 140.288 127.363 1.00 33.46 327 VAL R O 1
ATOM 2331 N N . ILE A 1 305 ? 127.495 141.411 129.223 1.00 37.24 328 ILE R N 1
ATOM 2332 C CA . ILE A 1 305 ? 126.405 142.354 129.063 1.00 37.24 328 ILE R CA 1
ATOM 2333 C C . ILE A 1 305 ? 126.904 143.567 128.305 1.00 37.24 328 ILE R C 1
ATOM 2334 O O . ILE A 1 305 ? 126.122 144.333 127.781 1.00 37.24 328 ILE R O 1
ATOM 2339 N N . CYS A 1 306 ? 128.213 143.759 128.269 1.00 39.78 329 CYS R N 1
ATOM 2340 C CA . CYS A 1 306 ? 128.770 144.853 127.511 1.00 39.78 329 CYS R CA 1
ATOM 2341 C C . CYS A 1 306 ? 128.539 144.452 126.088 1.00 39.78 329 CYS R C 1
ATOM 2342 O O . CYS A 1 306 ? 128.008 145.200 125.285 1.00 39.78 329 CYS R O 1
ATOM 2345 N N . ILE A 1 307 ? 129.007 143.260 125.766 1.00 36.40 330 ILE R N 1
ATOM 2346 C CA . ILE A 1 307 ? 128.889 142.745 124.429 1.00 36.40 330 ILE R CA 1
ATOM 2347 C C . ILE A 1 307 ? 127.459 142.779 123.959 1.00 36.40 330 ILE R C 1
ATOM 2348 O O . ILE A 1 307 ? 127.198 143.149 122.837 1.00 36.40 330 ILE R O 1
ATOM 2353 N N . VAL A 1 308 ? 126.516 142.430 124.817 1.00 37.02 331 VAL R N 1
ATOM 2354 C CA . VAL A 1 308 ? 125.126 142.432 124.386 1.00 37.02 331 VAL R CA 1
ATOM 2355 C C . VAL A 1 308 ? 124.564 143.820 124.136 1.00 37.02 331 VAL R C 1
ATOM 2356 O O . VAL A 1 308 ? 123.639 143.974 123.368 1.00 37.02 331 VAL R O 1
ATOM 2360 N N . VAL A 1 309 ? 125.093 144.838 124.792 1.00 42.36 332 VAL R N 1
ATOM 2361 C CA . VAL A 1 309 ? 124.592 146.179 124.542 1.00 42.36 332 VAL R CA 1
ATOM 2362 C C . VAL A 1 309 ? 125.353 146.820 123.405 1.00 42.36 332 VAL R C 1
ATOM 2363 O O . VAL A 1 309 ? 124.958 147.856 122.906 1.00 42.36 332 VAL R O 1
ATOM 2367 N N . SER A 1 310 ? 126.455 146.206 123.002 1.00 41.32 333 SER R N 1
ATOM 2368 C CA . SER A 1 310 ? 127.245 146.729 121.908 1.00 41.32 333 SER R CA 1
ATOM 2369 C C . SER A 1 310 ? 126.789 146.129 120.592 1.00 41.32 333 SER R C 1
ATOM 2370 O O . SER A 1 310 ? 127.274 146.506 119.544 1.00 41.32 333 SER R O 1
ATOM 2373 N N . LYS A 1 311 ? 125.851 145.192 120.667 1.00 37.71 334 LYS R N 1
ATOM 2374 C CA . LYS A 1 311 ? 125.315 144.540 119.480 1.00 37.71 334 LYS R CA 1
ATOM 2375 C C . LYS A 1 311 ? 123.875 144.981 119.247 1.00 37.71 334 LYS R C 1
ATOM 2376 O O . LYS A 1 311 ? 123.354 144.877 118.136 1.00 37.71 334 LYS R O 1
ATOM 2382 N N . LEU A 1 312 ? 123.251 145.531 120.280 1.00 49.08 335 LEU R N 1
ATOM 2383 C CA . LEU A 1 312 ? 121.881 146.011 120.153 1.00 49.08 335 LEU R CA 1
ATOM 2384 C C . LEU A 1 312 ? 121.897 147.485 119.842 1.00 49.08 335 LEU R C 1
ATOM 2385 O O . LEU A 1 312 ? 121.129 147.959 119.018 1.00 49.08 335 LEU R O 1
ATOM 2390 N N . LYS A 1 313 ? 122.763 148.222 120.520 1.00 53.12 336 LYS R N 1
ATOM 2391 C CA . LYS A 1 313 ? 122.814 149.659 120.317 1.00 53.12 336 LYS R CA 1
ATOM 2392 C C . LYS A 1 313 ? 123.339 149.902 118.941 1.00 53.12 336 LYS R C 1
ATOM 2393 O O . LYS A 1 313 ? 122.969 150.868 118.282 1.00 53.12 336 LYS R O 1
ATOM 2399 N N . ALA A 1 314 ? 124.216 149.019 118.495 1.00 56.84 337 ALA R N 1
ATOM 2400 C CA . ALA A 1 314 ? 124.821 149.228 117.184 1.00 56.84 337 ALA R CA 1
ATOM 2401 C C . ALA A 1 314 ? 124.116 148.352 116.162 1.00 56.84 337 ALA R C 1
ATOM 2402 O O . ALA A 1 314 ? 124.705 147.975 115.150 1.00 56.84 337 ALA R O 1
ATOM 2404 N N . ASN A 1 315 ? 122.853 147.994 116.380 1.00 66.65 338 ASN R N 1
ATOM 2405 C CA . ASN A 1 315 ? 122.179 147.057 115.457 1.00 66.65 338 ASN R CA 1
ATOM 2406 C C . ASN A 1 315 ? 121.725 147.671 114.154 1.00 66.65 338 ASN R C 1
ATOM 2407 O O . ASN A 1 315 ? 120.532 147.645 113.868 1.00 66.65 338 ASN R O 1
ATOM 2412 N N . LEU A 1 316 ? 122.660 148.190 113.361 1.00 77.71 339 LEU R N 1
ATOM 2413 C CA . LEU A 1 316 ? 122.341 148.791 112.065 1.00 77.71 339 LEU R CA 1
ATOM 2414 C C . LEU A 1 316 ? 121.215 149.807 112.174 1.00 77.71 339 LEU R C 1
ATOM 2415 O O . LEU A 1 316 ? 121.434 150.921 112.647 1.00 77.71 339 LEU R O 1
ATOM 2420 N N . MET A 1 317 ? 120.013 149.434 111.745 1.00 89.46 340 MET R N 1
ATOM 2421 C CA . MET A 1 317 ? 118.860 150.326 111.857 1.00 89.46 340 MET R CA 1
ATOM 2422 C C . MET A 1 317 ? 118.625 150.716 113.303 1.00 89.46 340 MET R C 1
ATOM 2423 O O . MET A 1 317 ? 118.406 151.895 113.579 1.00 89.46 340 MET R O 1
ATOM 2425 N N . CYS A 1 318 ? 118.650 149.743 114.213 1.00 100.09 341 CYS R N 1
ATOM 2426 C CA . CYS A 1 318 ? 118.489 150.004 115.650 1.00 100.09 341 CYS R CA 1
ATOM 2427 C C . CYS A 1 318 ? 117.224 150.736 116.081 1.00 100.09 341 CYS R C 1
ATOM 2428 O O . CYS A 1 318 ? 117.209 151.961 116.223 1.00 100.09 341 CYS R O 1
ATOM 2431 N N . LYS A 1 319 ? 116.151 149.990 116.302 1.00 99.46 342 LYS R N 1
ATOM 2432 C CA . LYS A 1 319 ? 114.943 150.616 116.815 1.00 99.46 342 LYS R CA 1
ATOM 2433 C C . LYS A 1 319 ? 115.193 150.806 118.294 1.00 99.46 342 LYS R C 1
ATOM 2434 O O . LYS A 1 319 ? 115.544 149.852 118.984 1.00 99.46 342 LYS R O 1
ATOM 2436 N N . THR A 1 320 ? 115.043 152.031 118.786 1.00 93.77 343 THR R N 1
ATOM 2437 C CA . THR A 1 320 ? 115.337 152.297 120.189 1.00 93.77 343 THR R CA 1
ATOM 2438 C C . THR A 1 320 ? 114.370 151.569 121.119 1.00 93.77 343 THR R C 1
ATOM 2439 O O . THR A 1 320 ? 113.236 152.010 121.320 1.00 93.77 343 THR R O 1
ATOM 2443 N N . ASP A 1 321 ? 114.808 150.441 121.667 1.00 87.28 344 ASP R N 1
ATOM 2444 C CA . ASP A 1 321 ? 113.975 149.667 122.575 1.00 87.28 344 ASP R CA 1
ATOM 2445 C C . ASP A 1 321 ? 114.942 148.913 123.439 1.00 87.28 344 ASP R C 1
ATOM 2446 O O . ASP A 1 321 ? 114.564 147.968 124.118 1.00 87.28 344 ASP R O 1
ATOM 2451 N N . ILE A 1 322 ? 116.204 149.320 123.399 1.00 74.90 345 ILE R N 1
ATOM 2452 C CA . ILE A 1 322 ? 117.228 148.671 124.198 1.00 74.90 345 ILE R CA 1
ATOM 2453 C C . ILE A 1 322 ? 116.801 148.700 125.652 1.00 74.90 345 ILE R C 1
ATOM 2454 O O . ILE A 1 322 ? 117.257 147.894 126.454 1.00 74.90 345 ILE R O 1
ATOM 2459 N N . LYS A 1 323 ? 115.896 149.605 125.991 1.00 71.58 346 LYS R N 1
ATOM 2460 C CA . LYS A 1 323 ? 115.478 149.751 127.375 1.00 71.58 346 LYS R CA 1
ATOM 2461 C C . LYS A 1 323 ? 114.568 148.613 127.836 1.00 71.58 346 LYS R C 1
ATOM 2462 O O . LYS A 1 323 ? 114.554 148.282 129.020 1.00 71.58 346 LYS R O 1
ATOM 2468 N N . CYS A 1 324 ? 113.815 148.015 126.916 1.00 69.23 347 CYS R N 1
ATOM 2469 C CA . CYS A 1 324 ? 112.963 146.903 127.277 1.00 69.23 347 CYS R CA 1
ATOM 2470 C C . CYS A 1 324 ? 113.398 145.632 126.576 1.00 69.23 347 CYS R C 1
ATOM 2471 O O . CYS A 1 324 ? 112.694 144.633 126.613 1.00 69.23 347 CYS R O 1
ATOM 2474 N N . ARG A 1 325 ? 114.552 145.665 125.927 1.00 59.30 348 ARG R N 1
ATOM 2475 C CA . ARG A 1 325 ? 115.042 144.480 125.240 1.00 59.30 348 ARG R CA 1
ATOM 2476 C C . ARG A 1 325 ? 116.267 143.920 125.934 1.00 59.30 348 ARG R C 1
ATOM 2477 O O . ARG A 1 325 ? 116.471 142.715 125.948 1.00 59.30 348 ARG R O 1
ATOM 2485 N N . LEU A 1 326 ? 117.088 144.796 126.502 1.00 55.18 349 LEU R N 1
ATOM 2486 C CA . LEU A 1 326 ? 118.270 144.354 127.228 1.00 55.18 349 LEU R CA 1
ATOM 2487 C C . LEU A 1 326 ? 117.949 144.189 128.705 1.00 55.18 349 LEU R C 1
ATOM 2488 O O . LEU A 1 326 ? 118.793 143.786 129.486 1.00 55.18 349 LEU R O 1
ATOM 2493 N N . ALA A 1 327 ? 116.732 144.563 129.067 1.00 54.08 350 ALA R N 1
ATOM 2494 C CA . ALA A 1 327 ? 116.268 144.422 130.435 1.00 54.08 350 ALA R CA 1
ATOM 2495 C C . ALA A 1 327 ? 115.805 142.994 130.635 1.00 54.08 350 ALA R C 1
ATOM 2496 O O . ALA A 1 327 ? 115.767 142.503 131.748 1.00 54.08 350 ALA R O 1
ATOM 2498 N N . LYS A 1 328 ? 115.427 142.334 129.549 1.00 52.16 351 LYS R N 1
ATOM 2499 C CA . LYS A 1 328 ? 115.004 140.953 129.612 1.00 52.16 351 LYS R CA 1
ATOM 2500 C C . LYS A 1 328 ? 116.157 140.036 129.252 1.00 52.16 351 LYS R C 1
ATOM 2501 O O . LYS A 1 328 ? 115.974 138.844 129.107 1.00 52.16 351 LYS R O 1
ATOM 2507 N N . SER A 1 329 ? 117.343 140.598 129.069 1.00 47.41 352 SER R N 1
ATOM 2508 C CA . SER A 1 329 ? 118.525 139.806 128.769 1.00 47.41 352 SER R CA 1
ATOM 2509 C C . SER A 1 329 ? 119.520 139.937 129.907 1.00 47.41 352 SER R C 1
ATOM 2510 O O . SER A 1 329 ? 120.710 139.758 129.731 1.00 47.41 352 SER R O 1
ATOM 2513 N N . THR A 1 330 ? 119.033 140.332 131.071 1.00 43.96 353 THR R N 1
ATOM 2514 C CA . THR A 1 330 ? 119.897 140.476 132.226 1.00 43.96 353 THR R CA 1
ATOM 2515 C C . THR A 1 330 ? 119.274 139.602 133.257 1.00 43.96 353 THR R C 1
ATOM 2516 O O . THR A 1 330 ? 119.955 139.011 134.077 1.00 43.96 353 THR R O 1
ATOM 2520 N N . LEU A 1 331 ? 117.958 139.487 133.195 1.00 44.87 354 LEU R N 1
ATOM 2521 C CA . LEU A 1 331 ? 117.245 138.681 134.163 1.00 44.87 354 LEU R CA 1
ATOM 2522 C C . LEU A 1 331 ? 117.212 137.230 133.749 1.00 44.87 354 LEU R C 1
ATOM 2523 O O . LEU A 1 331 ? 116.600 136.411 134.420 1.00 44.87 354 LEU R O 1
ATOM 2528 N N . THR A 1 332 ? 117.859 136.897 132.644 1.00 42.89 355 THR R N 1
ATOM 2529 C CA . THR A 1 332 ? 117.938 135.512 132.234 1.00 42.89 355 THR R CA 1
ATOM 2530 C C . THR A 1 332 ? 119.343 135.021 132.500 1.00 42.89 355 THR R C 1
ATOM 2531 O O . THR A 1 332 ? 119.581 133.825 132.567 1.00 42.89 355 THR R O 1
ATOM 2535 N N . LEU A 1 333 ? 120.279 135.946 132.664 1.00 36.91 356 LEU R N 1
ATOM 2536 C CA . LEU A 1 333 ? 121.658 135.571 132.928 1.00 36.91 356 LEU R CA 1
ATOM 2537 C C . LEU A 1 333 ? 121.910 135.489 134.416 1.00 36.91 356 LEU R C 1
ATOM 2538 O O . LEU A 1 333 ? 122.831 134.811 134.854 1.00 36.91 356 LEU R O 1
ATOM 2543 N N . ILE A 1 334 ? 121.093 136.173 135.202 1.00 37.60 357 ILE R N 1
ATOM 2544 C CA . ILE A 1 334 ? 121.243 136.122 136.652 1.00 37.60 357 ILE R CA 1
ATOM 2545 C C . ILE A 1 334 ? 121.153 134.714 137.245 1.00 37.60 357 ILE R C 1
ATOM 2546 O O . ILE A 1 334 ? 122.058 134.298 137.963 1.00 37.60 357 ILE R O 1
ATOM 2551 N N . PRO A 1 335 ? 120.096 133.946 136.925 1.00 36.78 358 PRO R N 1
ATOM 2552 C CA . PRO A 1 335 ? 120.113 132.615 137.536 1.00 36.78 358 PRO R CA 1
ATOM 2553 C C . PRO A 1 335 ? 121.214 131.672 137.047 1.00 36.78 358 PRO R C 1
ATOM 2554 O O . PRO A 1 335 ? 121.738 130.933 137.871 1.00 36.78 358 PRO R O 1
ATOM 2558 N N . LEU A 1 336 ? 121.567 131.684 135.766 1.00 34.40 359 LEU R N 1
ATOM 2559 C CA . LEU A 1 336 ? 122.555 130.739 135.243 1.00 34.40 359 LEU R CA 1
ATOM 2560 C C . LEU A 1 336 ? 123.924 130.903 135.864 1.00 34.40 359 LEU R C 1
ATOM 2561 O O . LEU A 1 336 ? 124.587 129.925 136.174 1.00 34.40 359 LEU R O 1
ATOM 2566 N N . LEU A 1 337 ? 124.360 132.136 136.052 1.00 33.05 360 LEU R N 1
ATOM 2567 C CA . LEU A 1 337 ? 125.692 132.364 136.579 1.00 33.05 360 LEU R CA 1
ATOM 2568 C C . LEU A 1 337 ? 125.655 132.575 138.077 1.00 33.05 360 LEU R C 1
ATOM 2569 O O . LEU A 1 337 ? 126.690 132.774 138.697 1.00 33.05 360 LEU R O 1
ATOM 2574 N N . GLY A 1 338 ? 124.468 132.528 138.664 1.00 36.28 361 GLY R N 1
ATOM 2575 C CA . GLY A 1 338 ? 124.338 132.689 140.100 1.00 36.28 361 GLY R CA 1
ATOM 2576 C C . GLY A 1 338 ? 124.838 134.033 140.547 1.00 36.28 361 GLY R C 1
ATOM 2577 O O . GLY A 1 338 ? 125.659 134.120 141.453 1.00 36.28 361 GLY R O 1
ATOM 2578 N N . THR A 1 339 ? 124.341 135.091 139.931 1.00 38.85 362 THR R N 1
ATOM 2579 C CA . THR A 1 339 ? 124.840 136.418 140.242 1.00 38.85 362 THR R CA 1
ATOM 2580 C C . THR A 1 339 ? 124.287 137.002 141.536 1.00 38.85 362 THR R C 1
ATOM 2581 O O . THR A 1 339 ? 124.826 137.969 142.053 1.00 38.85 362 THR R O 1
ATOM 2585 N N . HIS A 1 340 ? 123.222 136.425 142.073 1.00 42.11 363 HIS R N 1
ATOM 2586 C CA . HIS A 1 340 ? 122.627 137.014 143.269 1.00 42.11 363 HIS R CA 1
ATOM 2587 C C . HIS A 1 340 ? 123.469 136.820 144.527 1.00 42.11 363 HIS R C 1
ATOM 2588 O O . HIS A 1 340 ? 123.266 137.517 145.513 1.00 42.11 363 HIS R O 1
ATOM 2595 N N . GLU A 1 341 ? 124.406 135.878 144.510 1.00 44.76 364 GLU R N 1
ATOM 2596 C CA . GLU A 1 341 ? 125.186 135.593 145.708 1.00 44.76 364 GLU R CA 1
ATOM 2597 C C . GLU A 1 341 ? 126.194 136.692 146.015 1.00 44.76 364 GLU R C 1
ATOM 2598 O O . GLU A 1 341 ? 126.567 136.874 147.177 1.00 44.76 364 GLU R O 1
ATOM 2604 N N . VAL A 1 342 ? 126.640 137.432 144.997 1.00 45.91 365 VAL R N 1
ATOM 2605 C CA . VAL A 1 342 ? 127.658 138.459 145.192 1.00 45.91 365 VAL R CA 1
ATOM 2606 C C . VAL A 1 342 ? 127.138 139.663 145.961 1.00 45.91 365 VAL R C 1
ATOM 2607 O O . VAL A 1 342 ? 127.934 140.511 146.376 1.00 45.91 365 VAL R O 1
ATOM 2611 N N . ILE A 1 343 ? 125.835 139.769 146.204 1.00 49.40 366 ILE R N 1
ATOM 2612 C CA . ILE A 1 343 ? 125.304 140.981 146.855 1.00 49.40 366 ILE R CA 1
ATOM 2613 C C . ILE A 1 343 ? 125.670 141.136 148.327 1.00 49.40 366 ILE R C 1
ATOM 2614 O O . ILE A 1 343 ? 126.423 142.037 148.686 1.00 49.40 366 ILE R O 1
ATOM 2619 N N . PHE A 1 344 ? 125.153 140.266 149.184 1.00 53.23 367 PHE R N 1
ATOM 2620 C CA . PHE A 1 344 ? 125.389 140.403 150.619 1.00 53.23 367 PHE R CA 1
ATOM 2621 C C . PHE A 1 344 ? 126.589 139.626 151.097 1.00 53.23 367 PHE R C 1
ATOM 2622 O O . PHE A 1 344 ? 127.330 140.090 151.962 1.00 53.23 367 PHE R O 1
ATOM 2630 N N . ALA A 1 345 ? 126.790 138.439 150.547 1.00 56.09 368 ALA R N 1
ATOM 2631 C CA . ALA A 1 345 ? 127.866 137.580 151.028 1.00 56.09 368 ALA R CA 1
ATOM 2632 C C . ALA A 1 345 ? 129.250 138.151 150.856 1.00 56.09 368 ALA R C 1
ATOM 2633 O O . ALA A 1 345 ? 130.121 137.929 151.693 1.00 56.09 368 ALA R O 1
ATOM 2635 N N . PHE A 1 346 ? 129.468 138.892 149.784 1.00 59.55 369 PHE R N 1
ATOM 2636 C CA . PHE A 1 346 ? 130.808 139.383 149.518 1.00 59.55 369 PHE R CA 1
ATOM 2637 C C . PHE A 1 346 ? 131.365 140.280 150.601 1.00 59.55 369 PHE R C 1
ATOM 2638 O O . PHE A 1 346 ? 132.573 140.322 150.808 1.00 59.55 369 PHE R O 1
ATOM 2646 N N . VAL A 1 347 ? 130.501 141.001 151.296 1.00 65.28 370 VAL R N 1
ATOM 2647 C CA . VAL A 1 347 ? 131.006 141.942 152.278 1.00 65.28 370 VAL R CA 1
ATOM 2648 C C . VAL A 1 347 ? 131.045 141.377 153.702 1.00 65.28 370 VAL R C 1
ATOM 2649 O O . VAL A 1 347 ? 132.128 141.174 154.248 1.00 65.28 370 VAL R O 1
ATOM 2653 N N . MET A 1 348 ? 129.873 141.147 154.286 1.00 64.55 371 MET R N 1
ATOM 2654 C CA . MET A 1 348 ? 129.808 140.671 155.662 1.00 64.55 371 MET R CA 1
ATOM 2655 C C . MET A 1 348 ? 129.897 139.165 155.746 1.00 64.55 371 MET R C 1
ATOM 2656 O O . MET A 1 348 ? 129.771 138.478 154.735 1.00 64.55 371 MET R O 1
ATOM 2661 N N . ASP A 1 349 ? 130.099 138.646 156.953 1.00 64.06 372 ASP R N 1
ATOM 2662 C CA . ASP A 1 349 ? 130.251 137.207 157.121 1.00 64.06 372 ASP R CA 1
ATOM 2663 C C . ASP A 1 349 ? 130.143 136.774 158.574 1.00 64.06 372 ASP R C 1
ATOM 2664 O O . ASP A 1 349 ? 129.303 135.947 158.919 1.00 64.06 372 ASP R O 1
ATOM 2669 N N . GLU A 1 350 ? 130.999 137.323 159.424 1.00 68.37 373 GLU R N 1
ATOM 2670 C CA . GLU A 1 350 ? 130.991 136.963 160.833 1.00 68.37 373 GLU R CA 1
ATOM 2671 C C . GLU A 1 350 ? 131.009 138.213 161.679 1.00 68.37 373 GLU R C 1
ATOM 2672 O O . GLU A 1 350 ? 131.618 138.240 162.746 1.00 68.37 373 GLU R O 1
ATOM 2678 N N . HIS A 1 351 ? 130.347 139.257 161.207 1.00 71.43 374 HIS R N 1
ATOM 2679 C CA . HIS A 1 351 ? 130.361 140.516 161.926 1.00 71.43 374 HIS R CA 1
ATOM 2680 C C . HIS A 1 351 ? 128.956 140.906 162.321 1.00 71.43 374 HIS R C 1
ATOM 2681 O O . HIS A 1 351 ? 128.652 141.016 163.506 1.00 71.43 374 HIS R O 1
ATOM 2688 N N . ALA A 1 352 ? 128.094 141.116 161.336 1.00 70.33 375 ALA R N 1
ATOM 2689 C CA . ALA A 1 352 ? 126.701 141.448 161.620 1.00 70.33 375 ALA R CA 1
ATOM 2690 C C . ALA A 1 352 ? 126.176 140.660 162.805 1.00 70.33 375 ALA R C 1
ATOM 2691 O O . ALA A 1 352 ? 126.027 139.440 162.717 1.00 70.33 375 ALA R O 1
ATOM 2693 N N . ARG A 1 353 ? 125.885 141.332 163.914 1.00 69.48 376 ARG R N 1
ATOM 2694 C CA . ARG A 1 353 ? 125.318 140.587 165.014 1.00 69.48 376 ARG R CA 1
ATOM 2695 C C . ARG A 1 353 ? 123.885 141.014 165.205 1.00 69.48 376 ARG R C 1
ATOM 2696 O O . ARG A 1 353 ? 123.203 140.531 166.104 1.00 69.48 376 ARG R O 1
ATOM 2704 N N . GLY A 1 354 ? 123.418 141.921 164.358 1.00 66.53 377 GLY R N 1
ATOM 2705 C CA . GLY A 1 354 ? 122.068 142.426 164.499 1.00 66.53 377 GLY R CA 1
ATOM 2706 C C . GLY A 1 354 ? 121.124 141.913 163.443 1.00 66.53 377 GLY R C 1
ATOM 2707 O O . GLY A 1 354 ? 121.408 140.918 162.778 1.00 66.53 377 GLY R O 1
ATOM 2708 N N . THR A 1 355 ? 119.990 142.583 163.292 1.00 64.01 378 THR R N 1
ATOM 2709 C CA . THR A 1 355 ? 119.032 142.185 162.280 1.00 64.01 378 THR R CA 1
ATOM 2710 C C . THR A 1 355 ? 119.707 142.128 160.937 1.00 64.01 378 THR R C 1
ATOM 2711 O O . THR A 1 355 ? 119.165 141.570 159.987 1.00 64.01 378 THR R O 1
ATOM 2715 N N . LEU A 1 356 ? 120.901 142.697 160.846 1.00 61.57 379 LEU R N 1
ATOM 2716 C CA . LEU A 1 356 ? 121.563 142.756 159.563 1.00 61.57 379 LEU R CA 1
ATOM 2717 C C . LEU A 1 356 ? 121.772 141.294 159.233 1.00 61.57 379 LEU R C 1
ATOM 2718 O O . LEU A 1 356 ? 121.407 140.829 158.158 1.00 61.57 379 LEU R O 1
ATOM 2723 N N . ARG A 1 357 ? 122.337 140.565 160.195 1.00 58.20 380 ARG R N 1
ATOM 2724 C CA . ARG A 1 357 ? 122.562 139.139 160.074 1.00 58.20 380 ARG R CA 1
ATOM 2725 C C . ARG A 1 357 ? 121.278 138.433 159.672 1.00 58.20 380 ARG R C 1
ATOM 2726 O O . ARG A 1 357 ? 121.281 137.648 158.739 1.00 58.20 380 ARG R O 1
ATOM 2734 N N . PHE A 1 358 ? 120.173 138.708 160.354 1.00 56.61 381 PHE R N 1
ATOM 2735 C CA . PHE A 1 358 ? 118.925 138.062 159.984 1.00 56.61 381 PHE R CA 1
ATOM 2736 C C . PHE A 1 358 ? 118.544 138.375 158.547 1.00 56.61 381 PHE R C 1
ATOM 2737 O O . PHE A 1 358 ? 118.123 137.496 157.808 1.00 56.61 381 PHE R O 1
ATOM 2745 N N . ILE A 1 359 ? 118.675 139.634 158.153 1.00 55.18 382 ILE R N 1
ATOM 2746 C CA . ILE A 1 359 ? 118.347 140.015 156.793 1.00 55.18 382 ILE R CA 1
ATOM 2747 C C . ILE A 1 359 ? 119.227 139.246 155.831 1.00 55.18 382 ILE R C 1
ATOM 2748 O O . ILE A 1 359 ? 118.741 138.683 154.859 1.00 55.18 382 ILE R O 1
ATOM 2753 N N . LYS A 1 360 ? 120.524 139.212 156.108 1.00 50.36 383 LYS R N 1
ATOM 2754 C CA . LYS A 1 360 ? 121.457 138.494 155.251 1.00 50.36 383 LYS R CA 1
ATOM 2755 C C . LYS A 1 360 ? 121.038 137.043 155.106 1.00 50.36 383 LYS R C 1
ATOM 2756 O O . LYS A 1 360 ? 120.962 136.515 154.006 1.00 50.36 383 LYS R O 1
ATOM 2762 N N . LEU A 1 361 ? 120.760 136.404 156.230 1.00 48.80 384 LEU R N 1
ATOM 2763 C CA . LEU A 1 361 ? 120.337 135.023 156.223 1.00 48.80 384 LEU R CA 1
ATOM 2764 C C . LEU A 1 361 ? 119.093 134.886 155.386 1.00 48.80 384 LEU R C 1
ATOM 2765 O O . LEU A 1 361 ? 119.006 134.020 154.536 1.00 48.80 384 LEU R O 1
ATOM 2770 N N . PHE A 1 362 ? 118.124 135.753 155.618 1.00 49.75 385 PHE R N 1
ATOM 2771 C CA . PHE A 1 362 ? 116.877 135.659 154.888 1.00 49.75 385 PHE R CA 1
ATOM 2772 C C . PHE A 1 362 ? 116.956 135.922 153.397 1.00 49.75 385 PHE R C 1
ATOM 2773 O O . PHE A 1 362 ? 116.236 135.302 152.626 1.00 49.75 385 PHE R O 1
ATOM 2781 N N . THR A 1 363 ? 117.824 136.831 152.981 1.00 48.99 386 THR R N 1
ATOM 2782 C CA . THR A 1 363 ? 117.908 137.171 151.566 1.00 48.99 386 THR R CA 1
ATOM 2783 C C . THR A 1 363 ? 118.682 136.219 150.687 1.00 48.99 386 THR R C 1
ATOM 2784 O O . THR A 1 363 ? 118.746 136.421 149.486 1.00 48.99 386 THR R O 1
ATOM 2788 N N . GLU A 1 364 ? 119.327 135.236 151.307 1.00 47.10 387 GLU R N 1
ATOM 2789 C CA . GLU A 1 364 ? 120.146 134.265 150.591 1.00 47.10 387 GLU R CA 1
ATOM 2790 C C . GLU A 1 364 ? 119.506 132.900 150.522 1.00 47.10 387 GLU R C 1
ATOM 2791 O O . GLU A 1 364 ? 119.397 132.328 149.450 1.00 47.10 387 GLU R O 1
ATOM 2797 N N . LEU A 1 365 ? 119.117 132.367 151.674 1.00 45.99 388 LEU R N 1
ATOM 2798 C CA . LEU A 1 365 ? 118.482 131.060 151.730 1.00 45.99 388 LEU R CA 1
ATOM 2799 C C . LEU A 1 365 ? 117.285 131.022 150.808 1.00 45.99 388 LEU R C 1
ATOM 2800 O O . LEU A 1 365 ? 117.131 130.098 150.024 1.00 45.99 388 LEU R O 1
ATOM 2805 N N . SER A 1 366 ? 116.429 132.026 150.921 1.00 47.26 389 SER R N 1
ATOM 2806 C CA . SER A 1 366 ? 115.242 132.129 150.097 1.00 47.26 389 SER R CA 1
ATOM 2807 C C . SER A 1 366 ? 115.577 132.013 148.623 1.00 47.26 389 SER R C 1
ATOM 2808 O O . SER A 1 366 ? 115.135 131.089 147.958 1.00 47.26 389 SER R O 1
ATOM 2811 N N . PHE A 1 367 ? 116.436 132.899 148.132 1.00 46.12 390 PHE R N 1
ATOM 2812 C CA . PHE A 1 367 ? 116.809 132.899 146.715 1.00 46.12 390 PHE R CA 1
ATOM 2813 C C . PHE A 1 367 ? 117.482 131.627 146.241 1.00 46.12 390 PHE R C 1
ATOM 2814 O O . PHE A 1 367 ? 117.057 131.041 145.257 1.00 46.12 390 PHE R O 1
ATOM 2822 N N . THR A 1 368 ? 118.538 131.200 146.920 1.00 43.09 391 THR R N 1
ATOM 2823 C CA . THR A 1 368 ? 119.288 130.024 146.482 1.00 43.09 391 THR R CA 1
ATOM 2824 C C . THR A 1 368 ? 118.430 128.775 146.413 1.00 43.09 391 THR R C 1
ATOM 2825 O O . THR A 1 368 ? 118.597 127.945 145.527 1.00 43.09 391 THR R O 1
ATOM 2829 N N . SER A 1 369 ? 117.494 128.640 147.337 1.00 44.41 392 SER R N 1
ATOM 2830 C CA . SER A 1 369 ? 116.620 127.490 147.314 1.00 44.41 392 SER R CA 1
ATOM 2831 C C . SER A 1 369 ? 115.779 127.469 146.055 1.00 44.41 392 SER R C 1
ATOM 2832 O O . SER A 1 369 ? 115.599 126.419 145.466 1.00 44.41 392 SER R O 1
ATOM 2835 N N . PHE A 1 370 ? 115.293 128.622 145.616 1.00 44.03 393 PHE R N 1
ATOM 2836 C CA . PHE A 1 370 ? 114.441 128.682 144.436 1.00 44.03 393 PHE R CA 1
ATOM 2837 C C . PHE A 1 370 ? 115.222 128.835 143.140 1.00 44.03 393 PHE R C 1
ATOM 2838 O O . PHE A 1 370 ? 114.631 128.836 142.070 1.00 44.03 393 PHE R O 1
ATOM 2846 N N . GLN A 1 371 ? 116.541 128.959 143.222 1.00 39.83 394 GLN R N 1
ATOM 2847 C CA . GLN A 1 371 ? 117.368 129.150 142.032 1.00 39.83 394 GLN R CA 1
ATOM 2848 C C . GLN A 1 371 ? 117.234 127.997 141.075 1.00 39.83 394 GLN R C 1
ATOM 2849 O O . GLN A 1 371 ? 117.152 128.192 139.870 1.00 39.83 394 GLN R O 1
ATOM 2855 N N . GLY A 1 372 ? 117.202 126.789 141.606 1.00 42.32 395 GLY R N 1
ATOM 2856 C CA . GLY A 1 372 ? 117.093 125.623 140.768 1.00 42.32 395 GLY R CA 1
ATOM 2857 C C . GLY A 1 372 ? 115.856 125.634 139.909 1.00 42.32 395 GLY R C 1
ATOM 2858 O O . GLY A 1 372 ? 115.913 125.266 138.748 1.00 42.32 395 GLY R O 1
ATOM 2859 N N . LEU A 1 373 ? 114.733 126.064 140.464 1.00 44.73 396 LEU R N 1
ATOM 2860 C CA . LEU A 1 373 ? 113.486 126.086 139.718 1.00 44.73 396 LEU R CA 1
ATOM 2861 C C . LEU A 1 373 ? 113.591 126.997 138.512 1.00 44.73 396 LEU R C 1
ATOM 2862 O O . LEU A 1 373 ? 113.154 126.644 137.427 1.00 44.73 396 LEU R O 1
ATOM 2867 N N . MET A 1 374 ? 114.192 128.163 138.692 1.00 46.11 397 MET R N 1
ATOM 2868 C CA . MET A 1 374 ? 114.323 129.107 137.601 1.00 46.11 397 MET R CA 1
ATOM 2869 C C . MET A 1 374 ? 115.289 128.635 136.531 1.00 46.11 397 MET R C 1
ATOM 2870 O O . MET A 1 374 ? 115.021 128.782 135.351 1.00 46.11 397 MET R O 1
ATOM 2875 N N . VAL A 1 375 ? 116.418 128.076 136.936 1.00 42.63 398 VAL R N 1
ATOM 2876 C CA . VAL A 1 375 ? 117.380 127.583 135.970 1.00 42.63 398 VAL R CA 1
ATOM 2877 C C . VAL A 1 375 ? 116.791 126.388 135.228 1.00 42.63 398 VAL R C 1
ATOM 2878 O O . VAL A 1 375 ? 117.256 126.038 134.147 1.00 42.63 398 VAL R O 1
ATOM 2882 N N . ALA A 1 376 ? 115.717 125.804 135.736 1.00 44.26 399 ALA R N 1
ATOM 2883 C CA . ALA A 1 376 ? 115.081 124.699 135.029 1.00 44.26 399 ALA R CA 1
ATOM 2884 C C . ALA A 1 376 ? 114.016 125.159 134.049 1.00 44.26 399 ALA R C 1
ATOM 2885 O O . ALA A 1 376 ? 113.723 124.470 133.083 1.00 44.26 399 ALA R O 1
ATOM 2887 N N . ILE A 1 377 ? 113.424 126.316 134.295 1.00 45.39 400 ILE R N 1
ATOM 2888 C CA . ILE A 1 377 ? 112.414 126.826 133.388 1.00 45.39 400 ILE R CA 1
ATOM 2889 C C . ILE A 1 377 ? 113.078 127.521 132.229 1.00 45.39 400 ILE R C 1
ATOM 2890 O O . ILE A 1 377 ? 112.946 127.092 131.089 1.00 45.39 400 ILE R O 1
ATOM 2895 N N . LEU A 1 378 ? 113.817 128.583 132.512 1.00 43.36 401 LEU R N 1
ATOM 2896 C CA . LEU A 1 378 ? 114.425 129.374 131.454 1.00 43.36 401 LEU R CA 1
ATOM 2897 C C . LEU A 1 378 ? 115.341 128.603 130.538 1.00 43.36 401 LEU R C 1
ATOM 2898 O O . LEU A 1 378 ? 115.371 128.862 129.341 1.00 43.36 401 LEU R O 1
ATOM 2903 N N . TYR A 1 379 ? 116.096 127.655 131.080 1.00 41.43 402 TYR R N 1
ATOM 2904 C CA . TYR A 1 379 ? 117.085 126.961 130.253 1.00 41.43 402 TYR R CA 1
ATOM 2905 C C . TYR A 1 379 ? 116.677 125.579 129.781 1.00 41.43 402 TYR R C 1
ATOM 2906 O O . TYR A 1 379 ? 117.518 124.817 129.304 1.00 41.43 402 TYR R O 1
ATOM 2915 N N . CYS A 1 380 ? 115.391 125.261 129.889 1.00 50.93 403 CYS R N 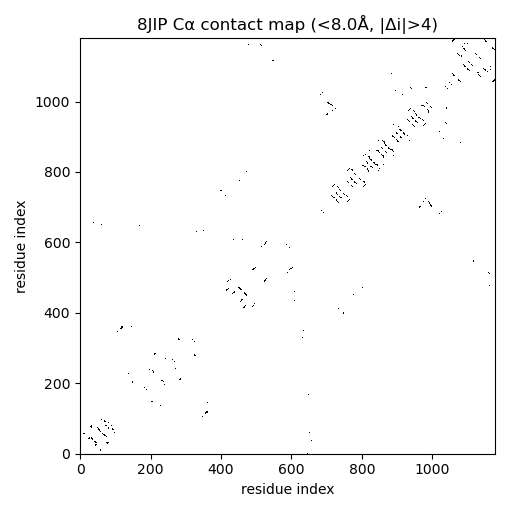1
ATOM 2916 C CA . CYS A 1 380 ? 114.906 123.978 129.391 1.00 50.93 403 CYS R CA 1
ATOM 2917 C C . CYS A 1 380 ? 113.450 124.055 128.981 1.00 50.93 403 CYS R C 1
ATOM 2918 O O . CYS A 1 380 ? 113.131 123.949 127.800 1.00 50.93 403 CYS R O 1
ATOM 2921 N N . PHE A 1 381 ? 112.562 124.258 129.944 1.00 50.61 404 PHE R N 1
ATOM 2922 C CA . PHE A 1 381 ? 111.130 124.248 129.639 1.00 50.61 404 PHE R CA 1
ATOM 2923 C C . PHE A 1 381 ? 110.712 125.298 128.618 1.00 50.61 404 PHE R C 1
ATOM 2924 O O . PHE A 1 381 ? 110.025 124.982 127.647 1.00 50.61 404 PHE R O 1
ATOM 2932 N N . VAL A 1 382 ? 111.124 126.543 128.822 1.00 52.64 405 VAL R N 1
ATOM 2933 C CA . VAL A 1 382 ? 110.692 127.616 127.929 1.00 52.64 405 VAL R CA 1
ATOM 2934 C C . VAL A 1 382 ? 111.610 127.808 126.716 1.00 52.64 405 VAL R C 1
ATOM 2935 O O . VAL A 1 382 ? 111.229 128.483 125.754 1.00 52.64 405 VAL R O 1
ATOM 2939 N N . ASN A 1 383 ? 112.787 127.183 126.726 1.00 56.53 406 ASN R N 1
ATOM 2940 C CA . ASN A 1 383 ? 113.745 127.362 125.644 1.00 56.53 406 ASN R CA 1
ATOM 2941 C C . ASN A 1 383 ? 113.121 126.832 124.379 1.00 56.53 406 ASN R C 1
ATOM 2942 O O . ASN A 1 383 ? 112.884 125.634 124.271 1.00 56.53 406 ASN R O 1
ATOM 2947 N N . ASN A 1 384 ? 112.838 127.710 123.423 1.00 61.36 407 ASN R N 1
ATOM 2948 C CA . ASN A 1 384 ? 112.145 127.262 122.207 1.00 61.36 407 ASN R CA 1
ATOM 2949 C C . ASN A 1 384 ? 112.671 126.032 121.441 1.00 61.36 407 ASN R C 1
ATOM 2950 O O . ASN A 1 384 ? 111.884 125.251 120.928 1.00 61.36 407 ASN R O 1
ATOM 2955 N N . GLU A 1 385 ? 113.978 125.833 121.381 1.00 64.78 408 GLU R N 1
ATOM 2956 C CA . GLU A 1 385 ? 114.537 124.678 120.713 1.00 64.78 408 GLU R CA 1
ATOM 2957 C C . GLU A 1 385 ? 113.995 123.398 121.333 1.00 64.78 408 GLU R C 1
ATOM 2958 O O . GLU A 1 385 ? 113.613 122.480 120.626 1.00 64.78 408 GLU R O 1
ATOM 2964 N N . VAL A 1 386 ? 113.962 123.327 122.657 1.00 62.76 409 VAL R N 1
ATOM 2965 C CA . VAL A 1 386 ? 113.464 122.135 123.332 1.00 62.76 409 VAL R CA 1
ATOM 2966 C C . VAL A 1 386 ? 111.994 121.968 122.998 1.00 62.76 409 VAL R C 1
ATOM 2967 O O . VAL A 1 386 ? 111.467 120.859 123.004 1.00 62.76 409 VAL R O 1
ATOM 2971 N N . GLN A 1 387 ? 111.332 123.066 122.666 1.00 64.65 410 GLN R N 1
ATOM 2972 C CA . GLN A 1 387 ? 109.928 122.989 122.297 1.00 64.65 410 GLN R CA 1
ATOM 2973 C C . GLN A 1 387 ? 109.721 122.299 120.955 1.00 64.65 410 GLN R C 1
ATOM 2974 O O . GLN A 1 387 ? 108.687 121.692 120.704 1.00 64.65 410 GLN R O 1
ATOM 2980 N N . LEU A 1 388 ? 110.720 122.360 120.091 1.00 68.58 411 LEU R N 1
ATOM 2981 C CA . LEU A 1 388 ? 110.597 121.712 118.800 1.00 68.58 411 LEU R CA 1
ATOM 2982 C C . LEU A 1 388 ? 110.687 120.201 118.925 1.00 68.58 411 LEU R C 1
ATOM 2983 O O . LEU A 1 388 ? 110.124 119.490 118.113 1.00 68.58 411 LEU R O 1
ATOM 2988 N N . GLU A 1 389 ? 111.322 119.714 119.974 1.00 66.74 412 GLU R N 1
ATOM 2989 C CA . GLU A 1 389 ? 111.395 118.285 120.156 1.00 66.74 412 GLU R CA 1
ATOM 2990 C C . GLU A 1 389 ? 109.995 117.776 120.390 1.00 66.74 412 GLU R C 1
ATOM 2991 O O . GLU A 1 389 ? 109.583 116.778 119.811 1.00 66.74 412 GLU R O 1
ATOM 2997 N N . PHE A 1 390 ? 109.267 118.469 121.252 1.00 68.67 413 PHE R N 1
ATOM 2998 C CA . PHE A 1 390 ? 107.897 118.102 121.559 1.00 68.67 413 PHE R CA 1
ATOM 2999 C C . PHE A 1 390 ? 106.942 118.135 120.379 1.00 68.67 413 PHE R C 1
ATOM 3000 O O . PHE A 1 390 ? 106.434 117.089 119.980 1.00 68.67 413 PHE R O 1
ATOM 3008 N N . ARG A 1 391 ? 106.697 119.322 119.831 1.00 74.95 414 ARG R N 1
ATOM 3009 C CA . ARG A 1 391 ? 105.771 119.481 118.705 1.00 74.95 414 ARG R CA 1
ATOM 3010 C C . ARG A 1 391 ? 105.999 118.494 117.567 1.00 74.95 414 ARG R C 1
ATOM 3011 O O . ARG A 1 391 ? 105.075 117.820 117.132 1.00 74.95 414 ARG R O 1
ATOM 3019 N N . LYS A 1 392 ? 107.237 118.409 117.103 1.00 73.71 415 LYS R N 1
ATOM 3020 C CA . LYS A 1 392 ? 107.589 117.498 116.033 1.00 73.71 415 LYS R CA 1
ATOM 3021 C C . LYS A 1 392 ? 107.206 116.094 116.434 1.00 73.71 415 LYS R C 1
ATOM 3022 O O . LYS A 1 392 ? 106.423 115.448 115.760 1.00 73.71 415 LYS R O 1
ATOM 3028 N N . SER A 1 393 ? 107.712 115.637 117.568 1.00 75.83 416 SER R N 1
ATOM 3029 C CA . SER A 1 393 ? 107.395 114.296 118.021 1.00 75.83 416 SER R CA 1
ATOM 3030 C C . SER A 1 393 ? 105.903 114.123 118.216 1.00 75.83 416 SER R C 1
ATOM 3031 O O . SER A 1 393 ? 105.345 113.102 117.838 1.00 75.83 416 SER R O 1
ATOM 3034 N N . TRP A 1 394 ? 105.250 115.105 118.820 1.00 79.25 417 TRP R N 1
ATOM 3035 C CA . TRP A 1 394 ? 103.816 114.995 119.025 1.00 79.25 417 TRP R CA 1
ATOM 3036 C C . TRP A 1 394 ? 103.117 114.863 117.690 1.00 79.25 417 TRP R C 1
ATOM 3037 O O . TRP A 1 394 ? 102.274 113.993 117.505 1.00 79.25 417 TRP R O 1
ATOM 3048 N N . GLU A 1 395 ? 103.487 115.717 116.744 1.00 76.83 418 GLU R N 1
ATOM 3049 C CA . GLU A 1 395 ? 102.891 115.677 115.413 1.00 76.83 418 GLU R CA 1
ATOM 3050 C C . GLU A 1 395 ? 103.272 114.380 114.692 1.00 76.83 418 GLU R C 1
ATOM 3051 O O . GLU A 1 395 ? 102.471 113.811 113.963 1.00 76.83 418 GLU R O 1
ATOM 3057 N N . ARG A 1 396 ? 104.495 113.911 114.917 1.00 66.97 419 ARG R N 1
ATOM 3058 C CA . ARG A 1 396 ? 104.968 112.666 114.349 1.00 66.97 419 ARG R CA 1
ATOM 3059 C C . ARG A 1 396 ? 104.020 111.609 114.859 1.00 66.97 419 ARG R C 1
ATOM 3060 O O . ARG A 1 396 ? 103.429 110.866 114.090 1.00 66.97 419 ARG R O 1
ATOM 3068 N N . TRP A 1 397 ? 103.868 111.546 116.171 1.00 79.18 420 TRP R N 1
ATOM 3069 C CA . TRP A 1 397 ? 102.987 110.561 116.763 1.00 79.18 420 TRP R CA 1
ATOM 3070 C C . TRP A 1 397 ? 101.555 110.751 116.295 1.00 79.18 420 TRP R C 1
ATOM 3071 O O . TRP A 1 397 ? 100.749 109.832 116.376 1.00 79.18 420 TRP R O 1
ATOM 3082 N N . ARG A 1 398 ? 101.243 111.931 115.772 1.00 82.21 421 ARG R N 1
ATOM 3083 C CA . ARG A 1 398 ? 99.873 112.202 115.340 1.00 82.21 421 ARG R CA 1
ATOM 3084 C C . ARG A 1 398 ? 99.477 111.621 113.989 1.00 82.21 421 ARG R C 1
ATOM 3085 O O . ARG A 1 398 ? 98.315 111.696 113.602 1.00 82.21 421 ARG R O 1
ATOM 3093 N N . LEU A 1 399 ? 100.433 111.060 113.262 1.00 79.74 422 LEU R N 1
ATOM 3094 C CA . LEU A 1 399 ? 100.119 110.455 111.974 1.00 79.74 422 LEU R CA 1
ATOM 3095 C C . LEU A 1 399 ? 99.641 109.028 112.178 1.00 79.74 422 LEU R C 1
ATOM 3096 O O . LEU A 1 399 ? 99.005 108.450 111.302 1.00 79.74 422 LEU R O 1
ATOM 3101 N N . GLU A 1 400 ? 99.956 108.472 113.345 1.00 80.23 423 GLU R N 1
ATOM 3102 C CA . GLU A 1 400 ? 99.577 107.115 113.705 1.00 80.23 423 GLU R CA 1
ATOM 3103 C C . GLU A 1 400 ? 99.943 106.118 112.616 1.00 80.23 423 GLU R C 1
ATOM 3104 O O . GLU A 1 400 ? 101.058 106.140 112.099 1.00 80.23 423 GLU R O 1
ATOM 3110 N N . THR B 2 4 ? 136.617 80.086 113.752 1.00 194.68 4 THR A N 1
ATOM 3111 C CA . THR B 2 4 ? 137.319 81.358 113.648 1.00 194.68 4 THR A CA 1
ATOM 3112 C C . THR B 2 4 ? 136.360 82.481 113.319 1.00 194.68 4 THR A C 1
ATOM 3113 O O . THR B 2 4 ? 136.759 83.491 112.755 1.00 194.68 4 THR A O 1
ATOM 3117 N N . LEU B 2 5 ? 135.090 82.308 113.662 1.00 193.86 5 LEU A N 1
ATOM 3118 C CA . LEU B 2 5 ? 134.120 83.365 113.434 1.00 193.86 5 LEU A CA 1
ATOM 3119 C C . LEU B 2 5 ? 134.561 84.551 114.249 1.00 193.86 5 LEU A C 1
ATOM 3120 O O . LEU B 2 5 ? 134.655 85.655 113.734 1.00 193.86 5 LEU A O 1
ATOM 3125 N N . SER B 2 6 ? 134.856 84.317 115.521 1.00 185.93 6 SER A N 1
ATOM 3126 C CA . SER B 2 6 ? 135.324 85.389 116.376 1.00 185.93 6 SER A CA 1
ATOM 3127 C C . SER B 2 6 ? 136.587 86.012 115.814 1.00 185.93 6 SER A C 1
ATOM 3128 O O . SER B 2 6 ? 136.727 87.218 115.830 1.00 185.93 6 SER A O 1
ATOM 3131 N N . ALA B 2 7 ? 137.502 85.193 115.307 1.00 180.96 7 ALA A N 1
ATOM 3132 C CA . ALA B 2 7 ? 138.742 85.711 114.739 1.00 180.96 7 ALA A CA 1
ATOM 3133 C C . ALA B 2 7 ? 138.490 86.635 113.558 1.00 180.96 7 ALA A C 1
ATOM 3134 O O . ALA B 2 7 ? 139.101 87.694 113.453 1.00 180.96 7 ALA A O 1
ATOM 3136 N N . GLU B 2 8 ? 137.592 86.238 112.668 1.00 180.79 8 GLU A N 1
ATOM 3137 C CA . GLU B 2 8 ? 137.273 87.070 111.522 1.00 180.79 8 GLU A CA 1
ATOM 3138 C C . GLU B 2 8 ? 136.543 88.316 111.966 1.00 180.79 8 GLU A C 1
ATOM 3139 O O . GLU B 2 8 ? 136.818 89.406 111.479 1.00 180.79 8 GLU A O 1
ATOM 3145 N N . ASP B 2 9 ? 135.606 88.159 112.886 1.00 175.26 9 ASP A N 1
ATOM 3146 C CA . ASP B 2 9 ? 134.876 89.300 113.394 1.00 175.26 9 ASP A CA 1
ATOM 3147 C C . ASP B 2 9 ? 135.854 90.264 114.037 1.00 175.26 9 ASP A C 1
ATOM 3148 O O . ASP B 2 9 ? 135.706 91.479 113.919 1.00 175.26 9 ASP A O 1
ATOM 3153 N N . LYS B 2 10 ? 136.866 89.729 114.706 1.00 171.67 10 LYS A N 1
ATOM 3154 C CA . LYS B 2 10 ? 137.821 90.585 115.385 1.00 171.67 10 LYS A CA 1
ATOM 3155 C C . LYS B 2 10 ? 138.649 91.353 114.386 1.00 171.67 10 LYS A C 1
ATOM 3156 O O . LYS B 2 10 ? 138.968 92.511 114.613 1.00 171.67 10 LYS A O 1
ATOM 3162 N N . ALA B 2 11 ? 138.998 90.716 113.277 1.00 164.91 11 ALA A N 1
ATOM 3163 C CA . ALA B 2 11 ? 139.744 91.409 112.244 1.00 164.91 11 ALA A CA 1
ATOM 3164 C C . ALA B 2 11 ? 138.931 92.584 111.738 1.00 164.91 11 ALA A C 1
ATOM 3165 O O . ALA B 2 11 ? 139.441 93.695 111.616 1.00 164.91 11 ALA A O 1
ATOM 3167 N N . ALA B 2 12 ? 137.657 92.348 111.463 1.00 157.66 12 ALA A N 1
ATOM 3168 C CA . ALA B 2 12 ? 136.802 93.409 110.965 1.00 157.66 12 ALA A CA 1
ATOM 3169 C C . ALA B 2 12 ? 136.581 94.509 111.987 1.00 157.66 12 ALA A C 1
ATOM 3170 O O . ALA B 2 12 ? 136.519 95.679 111.632 1.00 157.66 12 ALA A O 1
ATOM 3172 N N . VAL B 2 13 ? 136.454 94.143 113.254 1.00 153.44 13 VAL A N 1
ATOM 3173 C CA . VAL B 2 13 ? 136.217 95.131 114.292 1.00 153.44 13 VAL A CA 1
ATOM 3174 C C . VAL B 2 13 ? 137.456 95.993 114.425 1.00 153.44 13 VAL A C 1
ATOM 3175 O O . VAL B 2 13 ? 137.365 97.216 114.507 1.00 153.44 13 VAL A O 1
ATOM 3179 N N . GLU B 2 14 ? 138.623 95.371 114.384 1.00 153.69 14 GLU A N 1
ATOM 3180 C CA . GLU B 2 14 ? 139.858 96.127 114.456 1.00 153.69 14 GLU A CA 1
ATOM 3181 C C . GLU B 2 14 ? 139.917 97.114 113.304 1.00 153.69 14 GLU A C 1
ATOM 3182 O O . GLU B 2 14 ? 140.251 98.277 113.500 1.00 153.69 14 GLU A O 1
ATOM 3188 N N . ARG B 2 15 ? 139.551 96.668 112.107 1.00 143.77 15 ARG A N 1
ATOM 3189 C CA . ARG B 2 15 ? 139.573 97.548 110.952 1.00 143.77 15 ARG A CA 1
ATOM 3190 C C . ARG B 2 15 ? 138.656 98.731 111.155 1.00 143.77 15 ARG A C 1
ATOM 3191 O O . ARG B 2 15 ? 139.056 99.860 110.927 1.00 143.77 15 ARG A O 1
ATOM 3199 N N . SER B 2 16 ? 137.437 98.484 111.614 1.00 136.20 16 SER A N 1
ATOM 3200 C CA . SER B 2 16 ? 136.482 99.559 111.827 1.00 136.20 16 SER A CA 1
ATOM 3201 C C . SER B 2 16 ? 136.964 100.584 112.831 1.00 136.20 16 SER A C 1
ATOM 3202 O O . SER B 2 16 ? 136.591 101.742 112.754 1.00 136.20 16 SER A O 1
ATOM 3205 N N . LYS B 2 17 ? 137.794 100.166 113.773 1.00 140.07 17 LYS A N 1
ATOM 3206 C CA . LYS B 2 17 ? 138.319 101.083 114.767 1.00 140.07 17 LYS A CA 1
ATOM 3207 C C . LYS B 2 17 ? 139.453 101.902 114.201 1.00 140.07 17 LYS A C 1
ATOM 3208 O O . LYS B 2 17 ? 139.683 103.026 114.631 1.00 140.07 17 LYS A O 1
ATOM 3214 N N . MET B 2 18 ? 140.176 101.347 113.243 1.00 140.74 18 MET A N 1
ATOM 3215 C CA . MET B 2 18 ? 141.226 102.114 112.605 1.00 140.74 18 MET A CA 1
ATOM 3216 C C . MET B 2 18 ? 140.602 103.212 111.763 1.00 140.74 18 MET A C 1
ATOM 3217 O O . MET B 2 18 ? 140.986 104.374 111.876 1.00 140.74 18 MET A O 1
ATOM 3222 N N . ILE B 2 19 ? 139.646 102.851 110.912 1.00 134.32 19 ILE A N 1
ATOM 3223 C CA . ILE B 2 19 ? 139.039 103.843 110.041 1.00 134.32 19 ILE A CA 1
ATOM 3224 C C . ILE B 2 19 ? 138.139 104.749 110.833 1.00 134.32 19 ILE A C 1
ATOM 3225 O O . ILE B 2 19 ? 137.430 105.557 110.258 1.00 134.32 19 ILE A O 1
ATOM 3230 N N . GLU B 2 20 ? 138.135 104.603 112.147 1.00 133.69 20 GLU A N 1
ATOM 3231 C CA . GLU B 2 20 ? 137.398 105.538 112.986 1.00 133.69 20 GLU A CA 1
ATOM 3232 C C . GLU B 2 20 ? 138.302 106.571 113.642 1.00 133.69 20 GLU A C 1
ATOM 3233 O O . GLU B 2 20 ? 137.895 107.724 113.821 1.00 133.69 20 GLU A O 1
ATOM 3239 N N . LYS B 2 21 ? 139.523 106.176 114.008 1.00 133.66 21 LYS A N 1
ATOM 3240 C CA . LYS B 2 21 ? 140.471 107.139 114.557 1.00 133.66 21 LYS A CA 1
ATOM 3241 C C . LYS B 2 21 ? 140.806 108.229 113.548 1.00 133.66 21 LYS A C 1
ATOM 3242 O O . LYS B 2 21 ? 140.958 109.398 113.923 1.00 133.66 21 LYS A O 1
ATOM 3248 N N . GLN B 2 22 ? 140.924 107.871 112.268 1.00 131.03 22 GLN A N 1
ATOM 3249 C CA . GLN B 2 22 ? 141.196 108.870 111.239 1.00 131.03 22 GLN A CA 1
ATOM 3250 C C . GLN B 2 22 ? 140.045 109.863 111.120 1.00 131.03 22 GLN A C 1
ATOM 3251 O O . GLN B 2 22 ? 140.263 111.072 110.984 1.00 131.03 22 GLN A O 1
ATOM 3257 N N . LEU B 2 23 ? 138.806 109.366 111.163 1.00 127.37 23 LEU A N 1
ATOM 3258 C CA . LEU B 2 23 ? 137.650 110.257 111.124 1.00 127.37 23 LEU A CA 1
ATOM 3259 C C . LEU B 2 23 ? 137.618 111.166 112.345 1.00 127.37 23 LEU A C 1
ATOM 3260 O O . LEU B 2 23 ? 137.291 112.354 112.238 1.00 127.37 23 LEU A O 1
ATOM 3265 N N . GLN B 2 24 ? 137.947 110.621 113.518 1.00 128.50 24 GLN A N 1
ATOM 3266 C CA . GLN B 2 24 ? 137.992 111.438 114.727 1.00 128.50 24 GLN A CA 1
ATOM 3267 C C . GLN B 2 24 ? 139.043 112.534 114.611 1.00 128.50 24 GLN A C 1
ATOM 3268 O O . GLN B 2 24 ? 138.812 113.674 115.030 1.00 128.50 24 GLN A O 1
ATOM 3274 N N . LYS B 2 25 ? 140.208 112.205 114.048 1.00 126.87 25 LYS A N 1
ATOM 3275 C CA . LYS B 2 25 ? 141.243 113.214 113.852 1.00 126.87 25 LYS A CA 1
ATOM 3276 C C . LYS B 2 25 ? 140.820 114.272 112.841 1.00 126.87 25 LYS A C 1
ATOM 3277 O O . LYS B 2 25 ? 141.121 115.456 113.024 1.00 126.87 25 LYS A O 1
ATOM 3283 N N . ASP B 2 26 ? 140.133 113.870 111.770 1.00 125.92 26 ASP A N 1
ATOM 3284 C CA . ASP B 2 26 ? 139.717 114.821 110.745 1.00 125.92 26 ASP A CA 1
ATOM 3285 C C . ASP B 2 26 ? 138.533 115.678 111.175 1.00 125.92 26 ASP A C 1
ATOM 3286 O O . ASP B 2 26 ? 138.312 116.745 110.588 1.00 125.92 26 ASP A O 1
ATOM 3291 N N . LYS B 2 27 ? 137.761 115.229 112.167 1.00 120.40 27 LYS A N 1
ATOM 3292 C CA . LYS B 2 27 ? 136.635 116.028 112.639 1.00 120.40 27 LYS A CA 1
ATOM 3293 C C . LYS B 2 27 ? 137.088 117.356 113.232 1.00 120.40 27 LYS A C 1
ATOM 3294 O O . LYS B 2 27 ? 136.465 118.391 112.971 1.00 120.40 27 LYS A O 1
ATOM 3300 N N . GLN B 2 28 ? 138.161 117.354 114.022 1.00 125.18 28 GLN A N 1
ATOM 3301 C CA . GLN B 2 28 ? 138.657 118.584 114.624 1.00 125.18 28 GLN A CA 1
ATOM 3302 C C . GLN B 2 28 ? 139.343 119.499 113.620 1.00 125.18 28 GLN A C 1
ATOM 3303 O O . GLN B 2 28 ? 139.534 120.683 113.915 1.00 125.18 28 GLN A O 1
ATOM 3309 N N . VAL B 2 29 ? 139.720 118.986 112.453 1.00 120.63 29 VAL A N 1
ATOM 3310 C CA . VAL B 2 29 ? 140.281 119.802 111.387 1.00 120.63 29 VAL A CA 1
ATOM 3311 C C . VAL B 2 29 ? 139.188 120.410 110.518 1.00 120.63 29 VAL A C 1
ATOM 3312 O O . VAL B 2 29 ? 139.307 121.551 110.073 1.00 120.63 29 VAL A O 1
ATOM 3316 N N . TYR B 2 30 ? 138.114 119.655 110.275 1.00 113.78 30 TYR A N 1
ATOM 3317 C CA . TYR B 2 30 ? 137.008 120.181 109.481 1.00 113.78 30 TYR A CA 1
ATOM 3318 C C . TYR B 2 30 ? 136.325 121.358 110.165 1.00 113.78 30 TYR A C 1
ATOM 3319 O O . TYR B 2 30 ? 135.949 122.328 109.498 1.00 113.78 30 TYR A O 1
ATOM 3328 N N . ARG B 2 31 ? 136.153 121.296 111.482 1.00 118.69 31 ARG A N 1
ATOM 3329 C CA . ARG B 2 31 ? 135.416 122.315 112.218 1.00 118.69 31 ARG A CA 1
ATOM 3330 C C . ARG B 2 31 ? 136.274 123.509 112.616 1.00 118.69 31 ARG A C 1
ATOM 3331 O O . ARG B 2 31 ? 135.755 124.444 113.234 1.00 118.69 31 ARG A O 1
ATOM 3339 N N . ALA B 2 32 ? 137.564 123.504 112.283 1.00 113.76 32 ALA A N 1
ATOM 3340 C CA . ALA B 2 32 ? 138.467 124.589 112.644 1.00 113.76 32 ALA A CA 1
ATOM 3341 C C . ALA B 2 32 ? 138.744 125.528 111.475 1.00 113.76 32 ALA A C 1
ATOM 3342 O O . ALA B 2 32 ? 139.677 126.334 111.540 1.00 113.76 32 ALA A O 1
ATOM 3344 N N . THR B 2 33 ? 137.954 125.441 110.407 1.00 115.47 33 THR A N 1
ATOM 3345 C CA . THR B 2 33 ? 138.151 126.276 109.232 1.00 115.47 33 THR A CA 1
ATOM 3346 C C . THR B 2 33 ? 136.811 126.841 108.784 1.00 115.47 33 THR A C 1
ATOM 3347 O O . THR B 2 33 ? 135.749 126.289 109.079 1.00 115.47 33 THR A O 1
ATOM 3351 N N . HIS B 2 34 ? 136.875 127.962 108.070 1.00 110.92 34 HIS A N 1
ATOM 3352 C CA . HIS B 2 34 ? 135.694 128.661 107.586 1.00 110.92 34 HIS A CA 1
ATOM 3353 C C . HIS B 2 34 ? 135.661 128.632 106.065 1.00 110.92 34 HIS A C 1
ATOM 3354 O O . HIS B 2 34 ? 136.680 128.865 105.408 1.00 110.92 34 HIS A O 1
ATOM 3361 N N . ARG B 2 35 ? 134.486 128.346 105.512 1.00 109.74 35 ARG A N 1
ATOM 3362 C CA . ARG B 2 35 ? 134.280 128.281 104.072 1.00 109.74 35 ARG A CA 1
ATOM 3363 C C . ARG B 2 35 ? 133.498 129.505 103.618 1.00 109.74 35 ARG A C 1
ATOM 3364 O O . ARG B 2 35 ? 132.448 129.821 104.186 1.00 109.74 35 ARG A O 1
ATOM 3372 N N . LEU B 2 36 ? 134.009 130.185 102.599 1.00 106.00 36 LEU A N 1
ATOM 3373 C CA . LEU B 2 36 ? 133.366 131.353 102.019 1.00 106.00 36 LEU A CA 1
ATOM 3374 C C . LEU B 2 36 ? 132.954 131.057 100.580 1.00 106.00 36 LEU A C 1
ATOM 3375 O O . LEU B 2 36 ? 133.308 130.027 100.002 1.00 106.00 36 LEU A O 1
ATOM 3380 N N . LEU B 2 37 ? 132.195 131.984 100.002 1.00 99.89 37 LEU A N 1
ATOM 3381 C CA . LEU B 2 37 ? 131.766 131.870 98.610 1.00 99.89 37 LEU A CA 1
ATOM 3382 C C . LEU B 2 37 ? 131.813 133.263 98.002 1.00 99.89 37 LEU A C 1
ATOM 3383 O O . LEU B 2 37 ? 131.027 134.134 98.385 1.00 99.89 37 LEU A O 1
ATOM 3388 N N . LEU B 2 38 ? 132.729 133.471 97.064 1.00 101.51 38 LEU A N 1
ATOM 3389 C CA . LEU B 2 38 ? 132.906 134.762 96.416 1.00 101.51 38 LEU A CA 1
ATOM 3390 C C . LEU B 2 38 ? 132.341 134.689 95.004 1.00 101.51 38 LEU A C 1
ATOM 3391 O O . LEU B 2 38 ? 132.758 133.843 94.206 1.00 101.51 38 LEU A O 1
ATOM 3396 N N . LEU B 2 39 ? 131.396 135.575 94.699 1.00 96.44 39 LEU A N 1
ATOM 3397 C CA . LEU B 2 39 ? 130.782 135.635 93.380 1.00 96.44 39 LEU A CA 1
ATOM 3398 C C . LEU B 2 39 ? 130.541 137.090 93.012 1.00 96.44 39 LEU A C 1
ATOM 3399 O O . LEU B 2 39 ? 130.174 137.897 93.870 1.00 96.44 39 LEU A O 1
ATOM 3404 N N . GLY B 2 40 ? 130.757 137.421 91.741 1.00 111.05 40 GLY A N 1
ATOM 3405 C CA . GLY B 2 40 ? 130.587 138.782 91.275 1.00 111.05 40 GLY A CA 1
ATOM 3406 C C . GLY B 2 40 ? 130.035 138.871 89.868 1.00 111.05 40 GLY A C 1
ATOM 3407 O O . GLY B 2 40 ? 129.053 138.201 89.535 1.00 111.05 40 GLY A O 1
ATOM 3408 N N . ALA B 2 41 ? 130.660 139.696 89.031 1.00 129.74 41 ALA A N 1
ATOM 3409 C CA . ALA B 2 41 ? 130.231 139.887 87.654 1.00 129.74 41 ALA A CA 1
ATOM 3410 C C . ALA B 2 41 ? 131.448 139.786 86.744 1.00 129.74 41 ALA A C 1
ATOM 3411 O O . ALA B 2 41 ? 132.589 139.694 87.206 1.00 129.74 41 ALA A O 1
ATOM 3413 N N . ASP B 2 42 ? 131.196 139.800 85.432 1.00 142.91 42 ASP A N 1
ATOM 3414 C CA . ASP B 2 42 ? 132.286 139.688 84.468 1.00 142.91 42 ASP A CA 1
ATOM 3415 C C . ASP B 2 42 ? 133.237 140.876 84.560 1.00 142.91 42 ASP A C 1
ATOM 3416 O O . ASP B 2 42 ? 134.459 140.710 84.470 1.00 142.91 42 ASP A O 1
ATOM 3421 N N . ASN B 2 43 ? 132.699 142.080 84.740 1.00 140.60 43 ASN A N 1
ATOM 3422 C CA . ASN B 2 43 ? 133.497 143.295 84.902 1.00 140.60 43 ASN A CA 1
ATOM 3423 C C . ASN B 2 43 ? 133.192 143.944 86.254 1.00 140.60 43 ASN A C 1
ATOM 3424 O O . ASN B 2 43 ? 132.467 144.934 86.361 1.00 140.60 43 ASN A O 1
ATOM 3429 N N . SER B 2 44 ? 133.816 143.402 87.299 1.00 133.90 44 SER A N 1
ATOM 3430 C CA . SER B 2 44 ? 133.614 143.898 88.651 1.00 133.90 44 SER A CA 1
ATOM 3431 C C . SER B 2 44 ? 134.882 143.919 89.492 1.00 133.90 44 SER A C 1
ATOM 3432 O O . SER B 2 44 ? 134.795 144.190 90.693 1.00 133.90 44 SER A O 1
ATOM 3435 N N . GLY B 2 45 ? 136.048 143.642 88.913 1.00 133.47 45 GLY A N 1
ATOM 3436 C CA . GLY B 2 45 ? 137.253 143.546 89.711 1.00 133.47 45 GLY A CA 1
ATOM 3437 C C . GLY B 2 45 ? 137.337 142.294 90.550 1.00 133.47 45 GLY A C 1
ATOM 3438 O O . GLY B 2 45 ? 138.117 142.248 91.504 1.00 133.47 45 GLY A O 1
ATOM 3439 N N . LYS B 2 46 ? 136.489 141.313 90.304 1.00 129.39 46 LYS A N 1
ATOM 3440 C CA . LYS B 2 46 ? 136.522 140.133 91.152 1.00 129.39 46 LYS A CA 1
ATOM 3441 C C . LYS B 2 46 ? 137.885 139.491 91.216 1.00 129.39 46 LYS A C 1
ATOM 3442 O O . LYS B 2 46 ? 138.458 139.353 92.283 1.00 129.39 46 LYS A O 1
ATOM 3448 N N . SER B 2 47 ? 138.393 139.098 90.058 1.00 140.76 47 SER A N 1
ATOM 3449 C CA . SER B 2 47 ? 139.685 138.438 89.941 1.00 140.76 47 SER A CA 1
ATOM 3450 C C . SER B 2 47 ? 140.807 139.104 90.720 1.00 140.76 47 SER A C 1
ATOM 3451 O O . SER B 2 47 ? 141.487 138.454 91.505 1.00 140.76 47 SER A O 1
ATOM 3454 N N . THR B 2 48 ? 140.991 140.402 90.514 1.00 142.29 48 THR A N 1
ATOM 3455 C CA . THR B 2 48 ? 142.049 141.147 91.188 1.00 142.29 48 THR A CA 1
ATOM 3456 C C . THR B 2 48 ? 142.046 140.967 92.695 1.00 142.29 48 THR A C 1
ATOM 3457 O O . THR B 2 48 ? 143.090 140.755 93.294 1.00 142.29 48 THR A O 1
ATOM 3461 N N . ILE B 2 49 ? 140.876 141.048 93.314 1.00 139.31 49 ILE A N 1
ATOM 3462 C CA . ILE B 2 49 ? 140.774 140.857 94.751 1.00 139.31 49 ILE A CA 1
ATOM 3463 C C . ILE B 2 49 ? 141.269 139.474 95.136 1.00 139.31 49 ILE A C 1
ATOM 3464 O O . ILE B 2 49 ? 141.998 139.321 96.106 1.00 139.31 49 ILE A O 1
ATOM 3469 N N . VAL B 2 50 ? 140.917 138.451 94.358 1.00 142.94 50 VAL A N 1
ATOM 3470 C CA . VAL B 2 50 ? 141.337 137.080 94.668 1.00 142.94 50 VAL A CA 1
ATOM 3471 C C . VAL B 2 50 ? 142.847 136.993 94.573 1.00 142.94 50 VAL A C 1
ATOM 3472 O O . VAL B 2 50 ? 143.492 136.304 95.357 1.00 142.94 50 VAL A O 1
ATOM 3476 N N . LYS B 2 51 ? 143.422 137.733 93.639 1.00 153.82 51 LYS A N 1
ATOM 3477 C CA . LYS B 2 51 ? 144.867 137.692 93.446 1.00 153.82 51 LYS A CA 1
ATOM 3478 C C . LYS B 2 51 ? 145.663 138.307 94.610 1.00 153.82 51 LYS A C 1
ATOM 3479 O O . LYS B 2 51 ? 146.751 137.843 94.932 1.00 153.82 51 LYS A O 1
ATOM 3485 N N . GLN B 2 52 ? 145.114 139.313 95.278 1.00 154.94 52 GLN A N 1
ATOM 3486 C CA . GLN B 2 52 ? 145.841 139.900 96.389 1.00 154.94 52 GLN A CA 1
ATOM 3487 C C . GLN B 2 52 ? 145.662 139.189 97.725 1.00 154.94 52 GLN A C 1
ATOM 3488 O O . GLN B 2 52 ? 146.112 139.688 98.746 1.00 154.94 52 GLN A O 1
ATOM 3494 N N . MET B 2 53 ? 145.009 138.034 97.742 1.00 153.28 53 MET A N 1
ATOM 3495 C CA . MET B 2 53 ? 144.932 137.271 98.984 1.00 153.28 53 MET A CA 1
ATOM 3496 C C . MET B 2 53 ? 146.047 136.255 98.925 1.00 153.28 53 MET A C 1
ATOM 3497 O O . MET B 2 53 ? 146.317 135.564 99.902 1.00 153.28 53 MET A O 1
ATOM 3502 N N . ARG B 2 54 ? 146.701 136.162 97.773 1.00 161.55 54 ARG A N 1
ATOM 3503 C CA . ARG B 2 54 ? 147.825 135.245 97.634 1.00 161.55 54 ARG A CA 1
ATOM 3504 C C . ARG B 2 54 ? 148.962 135.742 98.496 1.00 161.55 54 ARG A C 1
ATOM 3505 O O . ARG B 2 54 ? 149.780 134.958 98.963 1.00 161.55 54 ARG A O 1
ATOM 3513 N N . ILE B 2 55 ? 149.025 137.052 98.694 1.00 168.26 55 ILE A N 1
ATOM 3514 C CA . ILE B 2 55 ? 150.087 137.624 99.504 1.00 168.26 55 ILE A CA 1
ATOM 3515 C C . ILE B 2 55 ? 149.931 137.257 100.977 1.00 168.26 55 ILE A C 1
ATOM 3516 O O . ILE B 2 55 ? 150.853 137.452 101.767 1.00 168.26 55 ILE A O 1
ATOM 3521 N N . TYR B 2 56 ? 148.783 136.702 101.349 1.00 162.60 56 TYR A N 1
ATOM 3522 C CA . TYR B 2 56 ? 148.585 136.273 102.725 1.00 162.60 56 TYR A CA 1
ATOM 3523 C C . TYR B 2 56 ? 148.777 134.782 102.875 1.00 162.60 56 TYR A C 1
ATOM 3524 O O . TYR B 2 56 ? 148.554 134.241 103.958 1.00 162.60 56 TYR A O 1
ATOM 3533 N N . HIS B 2 57 ? 149.197 134.119 101.801 1.00 159.64 57 HIS A N 1
ATOM 3534 C CA . HIS B 2 57 ? 149.493 132.692 101.869 1.00 159.64 57 HIS A CA 1
ATOM 3535 C C . HIS B 2 57 ? 150.395 132.267 100.721 1.00 159.64 57 HIS A C 1
ATOM 3536 O O . HIS B 2 57 ? 149.925 131.700 99.735 1.00 159.64 57 HIS A O 1
ATOM 3543 N N . GLN B 2 171 ? 160.379 116.293 93.827 1.00 265.08 171 GLN A N 1
ATOM 3544 C CA . GLN B 2 171 ? 159.621 117.418 93.291 1.00 265.08 171 GLN A CA 1
ATOM 3545 C C . GLN B 2 171 ? 158.477 117.807 94.222 1.00 265.08 171 GLN A C 1
ATOM 3546 O O . GLN B 2 171 ? 157.584 117.004 94.494 1.00 265.08 171 GLN A O 1
ATOM 3552 N N . GLN B 2 172 ? 158.511 119.044 94.708 1.00 266.81 172 GLN A N 1
ATOM 3553 C CA . GLN B 2 172 ? 157.478 119.542 95.609 1.00 266.81 172 GLN A CA 1
ATOM 3554 C C . GLN B 2 172 ? 156.367 120.248 94.839 1.00 266.81 172 GLN A C 1
ATOM 3555 O O . GLN B 2 172 ? 156.188 120.022 93.642 1.00 266.81 172 GLN A O 1
ATOM 3561 N N . ASP B 2 173 ? 155.622 121.102 95.533 1.00 265.23 173 ASP A N 1
ATOM 3562 C CA . ASP B 2 173 ? 154.527 121.840 94.915 1.00 265.23 173 ASP A CA 1
ATOM 3563 C C . ASP B 2 173 ? 154.872 123.317 94.754 1.00 265.23 173 ASP A C 1
ATOM 3564 O O . ASP B 2 173 ? 155.278 123.978 95.709 1.00 265.23 173 ASP A O 1
ATOM 3569 N N . VAL B 2 174 ? 154.763 123.819 93.526 1.00 262.49 174 VAL A N 1
ATOM 3570 C CA . VAL B 2 174 ? 155.058 125.227 93.253 1.00 262.49 174 VAL A CA 1
ATOM 3571 C C . VAL B 2 174 ? 154.118 125.692 92.147 1.00 262.49 174 VAL A C 1
ATOM 3572 O O . VAL B 2 174 ? 154.075 125.076 91.077 1.00 262.49 174 VAL A O 1
ATOM 3576 N N . LEU B 2 175 ? 153.331 126.735 92.416 1.00 253.43 175 LEU A N 1
ATOM 3577 C CA . LEU B 2 175 ? 152.369 127.253 91.432 1.00 253.43 175 LEU A CA 1
ATOM 3578 C C . LEU B 2 175 ? 151.575 126.146 90.757 1.00 253.43 175 LEU A C 1
ATOM 3579 O O . LEU B 2 175 ? 151.579 126.042 89.531 1.00 253.43 175 LEU A O 1
ATOM 3584 N N . ARG B 2 176 ? 150.893 125.324 91.550 1.00 239.19 176 ARG A N 1
ATOM 3585 C CA . ARG B 2 176 ? 150.139 124.201 91.000 1.00 239.19 176 ARG A CA 1
ATOM 3586 C C . ARG B 2 176 ? 149.109 124.644 89.975 1.00 239.19 176 ARG A C 1
ATOM 3587 O O . ARG B 2 176 ? 148.122 125.293 90.318 1.00 239.19 176 ARG A O 1
ATOM 3589 N N . THR B 2 177 ? 149.337 124.294 88.715 1.00 224.31 177 THR A N 1
ATOM 3590 C CA . THR B 2 177 ? 148.409 124.671 87.658 1.00 224.31 177 THR A CA 1
ATOM 3591 C C . THR B 2 177 ? 147.893 123.421 86.971 1.00 224.31 177 THR A C 1
ATOM 3592 O O . THR B 2 177 ? 148.645 122.732 86.283 1.00 224.31 177 THR A O 1
ATOM 3596 N N . ARG B 2 178 ? 146.613 123.124 87.155 1.00 193.52 178 ARG A N 1
ATOM 3597 C CA . ARG B 2 178 ? 146.039 121.919 86.566 1.00 193.52 178 ARG A CA 1
ATOM 3598 C C . ARG B 2 178 ? 145.311 122.207 85.263 1.00 193.52 178 ARG A C 1
ATOM 3599 O O . ARG B 2 178 ? 145.627 123.170 84.563 1.00 193.52 178 ARG A O 1
ATOM 3601 N N . VAL B 2 179 ? 144.329 121.375 84.937 1.00 177.96 179 VAL A N 1
ATOM 3602 C CA . VAL B 2 179 ? 143.570 121.565 83.706 1.00 177.96 179 VAL A CA 1
ATOM 3603 C C . VAL B 2 179 ? 142.502 122.638 83.901 1.00 177.96 179 VAL A C 1
ATOM 3604 O O . VAL B 2 179 ? 142.148 122.967 85.036 1.00 177.96 179 VAL A O 1
ATOM 3608 N N . LYS B 2 180 ? 142.021 123.223 82.809 1.00 166.63 180 LYS A N 1
ATOM 3609 C CA . LYS B 2 180 ? 140.954 124.210 82.904 1.00 166.63 180 LYS A CA 1
ATOM 3610 C C . LYS B 2 180 ? 139.695 123.526 83.402 1.00 166.63 180 LYS A C 1
ATOM 3611 O O . LYS B 2 180 ? 139.048 122.788 82.660 1.00 166.63 180 LYS A O 1
ATOM 3617 N N . THR B 2 181 ? 139.346 123.759 84.661 1.00 152.47 181 THR A N 1
ATOM 3618 C CA . THR B 2 181 ? 138.180 123.106 85.237 1.00 152.47 181 THR A CA 1
ATOM 3619 C C . THR B 2 181 ? 137.404 124.103 86.092 1.00 152.47 181 THR A C 1
ATOM 3620 O O . THR B 2 181 ? 137.792 125.270 86.179 1.00 152.47 181 THR A O 1
ATOM 3624 N N . SER B 2 182 ? 136.332 123.652 86.740 1.00 136.39 182 SER A N 1
ATOM 3625 C CA . SER B 2 182 ? 135.506 124.522 87.576 1.00 136.39 182 SER A CA 1
ATOM 3626 C C . SER B 2 182 ? 135.904 124.513 89.039 1.00 136.39 182 SER A C 1
ATOM 3627 O O . SER B 2 182 ? 136.808 123.783 89.426 1.00 136.39 182 SER A O 1
ATOM 3630 N N . GLY B 2 183 ? 135.250 125.333 89.858 1.00 122.14 183 GLY A N 1
ATOM 3631 C CA . GLY B 2 183 ? 135.524 125.356 91.285 1.00 122.14 183 GLY A CA 1
ATOM 3632 C C . GLY B 2 183 ? 136.957 125.687 91.607 1.00 122.14 183 GLY A C 1
ATOM 3633 O O . GLY B 2 183 ? 137.632 124.925 92.287 1.00 122.14 183 GLY A O 1
ATOM 3634 N N . ILE B 2 184 ? 137.432 126.825 91.127 1.00 126.75 184 ILE A N 1
ATOM 3635 C CA . ILE B 2 184 ? 138.795 127.241 91.405 1.00 126.75 184 ILE A CA 1
ATOM 3636 C C . ILE B 2 184 ? 138.939 127.719 92.834 1.00 126.75 184 ILE A C 1
ATOM 3637 O O . ILE B 2 184 ? 138.582 128.842 93.154 1.00 126.75 184 ILE A O 1
ATOM 3642 N N . PHE B 2 185 ? 139.467 126.870 93.698 1.00 140.11 185 PHE A N 1
ATOM 3643 C CA . PHE B 2 185 ? 139.655 127.220 95.096 1.00 140.11 185 PHE A CA 1
ATOM 3644 C C . PHE B 2 185 ? 140.916 128.051 95.208 1.00 140.11 185 PHE A C 1
ATOM 3645 O O . PHE B 2 185 ? 141.852 127.855 94.440 1.00 140.11 185 PHE A O 1
ATOM 3653 N N . GLU B 2 186 ? 140.956 128.984 96.151 1.00 155.82 186 GLU A N 1
ATOM 3654 C CA . GLU B 2 186 ? 142.107 129.865 96.267 1.00 155.82 186 GLU A CA 1
ATOM 3655 C C . GLU B 2 186 ? 143.271 129.282 97.027 1.00 155.82 186 GLU A C 1
ATOM 3656 O O . GLU B 2 186 ? 143.442 128.071 97.093 1.00 155.82 186 GLU A O 1
ATOM 3662 N N . THR B 2 187 ? 144.080 130.147 97.622 1.00 161.39 187 THR A N 1
ATOM 3663 C CA . THR B 2 187 ? 145.275 129.682 98.313 1.00 161.39 187 THR A CA 1
ATOM 3664 C C . THR B 2 187 ? 145.111 129.313 99.777 1.00 161.39 187 THR A C 1
ATOM 3665 O O . THR B 2 187 ? 146.085 129.429 100.516 1.00 161.39 187 THR A O 1
ATOM 3669 N N . LYS B 2 188 ? 143.926 128.856 100.183 1.00 148.30 188 LYS A N 1
ATOM 3670 C CA . LYS B 2 188 ? 143.689 128.467 101.565 1.00 148.30 188 LYS A CA 1
ATOM 3671 C C . LYS B 2 188 ? 144.250 129.569 102.416 1.00 148.30 188 LYS A C 1
ATOM 3672 O O . LYS B 2 188 ? 144.869 129.311 103.447 1.00 148.30 188 LYS A O 1
ATOM 3678 N N . PHE B 2 189 ? 144.048 130.805 101.987 1.00 137.09 189 PHE A N 1
ATOM 3679 C CA . PHE B 2 189 ? 144.596 131.958 102.690 1.00 137.09 189 PHE A CA 1
ATOM 3680 C C . PHE B 2 189 ? 144.139 131.971 104.145 1.00 137.09 189 PHE A C 1
ATOM 3681 O O . PHE B 2 189 ? 143.017 131.569 104.466 1.00 137.09 189 PHE A O 1
ATOM 3689 N N . GLN B 2 190 ? 145.017 132.435 105.025 1.00 139.63 190 GLN A N 1
ATOM 3690 C CA . GLN B 2 190 ? 144.724 132.483 106.449 1.00 139.63 190 GLN A CA 1
ATOM 3691 C C . GLN B 2 190 ? 145.247 133.751 107.082 1.00 139.63 190 GLN A C 1
ATOM 3692 O O . GLN B 2 190 ? 146.264 134.280 106.664 1.00 139.63 190 GLN A O 1
ATOM 3698 N N . VAL B 2 191 ? 144.560 134.219 108.113 1.00 132.95 191 VAL A N 1
ATOM 3699 C CA . VAL B 2 191 ? 144.965 135.423 108.812 1.00 132.95 191 VAL A CA 1
ATOM 3700 C C . VAL B 2 191 ? 144.745 135.251 110.294 1.00 132.95 191 VAL A C 1
ATOM 3701 O O . VAL B 2 191 ? 143.809 134.572 110.691 1.00 132.95 191 VAL A O 1
ATOM 3705 N N . ASP B 2 192 ? 145.618 135.850 111.099 1.00 133.82 192 ASP A N 1
ATOM 3706 C CA . ASP B 2 192 ? 145.501 135.802 112.558 1.00 133.82 192 ASP A CA 1
ATOM 3707 C C . ASP B 2 192 ? 145.346 134.369 113.067 1.00 133.82 192 ASP A C 1
ATOM 3708 O O . ASP B 2 192 ? 144.555 134.095 113.971 1.00 133.82 192 ASP A O 1
ATOM 3713 N N . LYS B 2 193 ? 146.110 133.451 112.473 1.00 133.47 193 LYS A N 1
ATOM 3714 C CA . LYS B 2 193 ? 146.194 132.060 112.927 1.00 133.47 193 LYS A CA 1
ATOM 3715 C C . LYS B 2 193 ? 144.835 131.361 112.903 1.00 133.47 193 LYS A C 1
ATOM 3716 O O . LYS B 2 193 ? 144.521 130.549 113.776 1.00 133.47 193 LYS A O 1
ATOM 3722 N N . VAL B 2 194 ? 144.018 131.677 111.901 1.00 127.08 194 VAL A N 1
ATOM 3723 C CA . VAL B 2 194 ? 142.801 130.924 111.619 1.00 127.08 194 VAL A CA 1
ATOM 3724 C C . VAL B 2 194 ? 142.675 130.778 110.108 1.00 127.08 194 VAL A C 1
ATOM 3725 O O . VAL B 2 194 ? 142.924 131.728 109.358 1.00 127.08 194 VAL A O 1
ATOM 3729 N N . ASN B 2 195 ? 142.306 129.580 109.662 1.00 126.00 195 ASN A N 1
ATOM 3730 C CA . ASN B 2 195 ? 142.288 129.252 108.244 1.00 126.00 195 ASN A CA 1
ATOM 3731 C C . ASN B 2 195 ? 140.954 129.620 107.610 1.00 126.00 195 ASN A C 1
ATOM 3732 O O . ASN B 2 195 ? 139.890 129.402 108.196 1.00 126.00 195 ASN A O 1
ATOM 3737 N N . PHE B 2 196 ? 141.023 130.177 106.404 1.00 123.41 196 PHE A N 1
ATOM 3738 C CA . PHE B 2 196 ? 139.850 130.525 105.616 1.00 123.41 196 PHE A CA 1
ATOM 3739 C C . PHE B 2 196 ? 139.917 129.820 104.270 1.00 123.41 196 PHE A C 1
ATOM 3740 O O . PHE B 2 196 ? 140.975 129.772 103.635 1.00 123.41 196 PHE A O 1
ATOM 3748 N N . HIS B 2 197 ? 138.793 129.324 103.774 1.00 124.23 197 HIS A N 1
ATOM 3749 C CA . HIS B 2 197 ? 138.755 128.715 102.447 1.00 124.23 197 HIS A CA 1
ATOM 3750 C C . HIS B 2 197 ? 137.831 129.580 101.625 1.00 124.23 197 HIS A C 1
ATOM 3751 O O . HIS B 2 197 ? 136.770 129.940 102.099 1.00 124.23 197 HIS A O 1
ATOM 3758 N N . MET B 2 198 ? 138.200 129.913 100.398 1.00 124.96 198 MET A N 1
ATOM 3759 C CA . MET B 2 198 ? 137.302 130.682 99.548 1.00 124.96 198 MET A CA 1
ATOM 3760 C C . MET B 2 198 ? 137.123 130.012 98.208 1.00 124.96 198 MET A C 1
ATOM 3761 O O . MET B 2 198 ? 138.079 129.593 97.585 1.00 124.96 198 MET A O 1
ATOM 3766 N N . PHE B 2 199 ? 135.893 129.910 97.743 1.00 115.16 199 PHE A N 1
ATOM 3767 C CA . PHE B 2 199 ? 135.657 129.177 96.518 1.00 115.16 199 PHE A CA 1
ATOM 3768 C C . PHE B 2 199 ? 135.166 130.048 95.382 1.00 115.16 199 PHE A C 1
ATOM 3769 O O . PHE B 2 199 ? 134.013 130.461 95.369 1.00 115.16 199 PHE A O 1
ATOM 3777 N N . ASP B 2 200 ? 136.045 130.331 94.429 1.00 125.34 200 ASP A N 1
ATOM 3778 C CA . ASP B 2 200 ? 135.675 131.141 93.280 1.00 125.34 200 ASP A CA 1
ATOM 3779 C C . ASP B 2 200 ? 135.153 130.282 92.157 1.00 125.34 200 ASP A C 1
ATOM 3780 O O . ASP B 2 200 ? 135.915 129.590 91.496 1.00 125.34 200 ASP A O 1
ATOM 3785 N N . VAL B 2 201 ? 133.858 130.325 91.929 1.00 117.97 201 VAL A N 1
ATOM 3786 C CA . VAL B 2 201 ? 133.225 129.546 90.874 1.00 117.97 201 VAL A CA 1
ATOM 3787 C C . VAL B 2 201 ? 133.637 130.092 89.513 1.00 117.97 201 VAL A C 1
ATOM 3788 O O . VAL B 2 201 ? 133.694 131.311 89.298 1.00 117.97 201 VAL A O 1
ATOM 3792 N N . GLY B 2 202 ? 133.962 129.187 88.595 1.00 122.10 202 GLY A N 1
ATOM 3793 C CA . GLY B 2 202 ? 134.366 129.585 87.260 1.00 122.10 202 GLY A CA 1
ATOM 3794 C C . GLY B 2 202 ? 134.200 128.435 86.294 1.00 122.10 202 GLY A C 1
ATOM 3795 O O . GLY B 2 202 ? 133.977 127.289 86.689 1.00 122.10 202 GLY A O 1
ATOM 3796 N N . ALA B 2 203 ? 134.313 128.767 85.007 1.00 121.46 203 ALA A N 1
ATOM 3797 C CA . ALA B 2 203 ? 134.178 127.794 83.922 1.00 121.46 203 ALA A CA 1
ATOM 3798 C C . ALA B 2 203 ? 132.849 127.046 84.008 1.00 121.46 203 ALA A C 1
ATOM 3799 O O . ALA B 2 203 ? 132.775 125.843 83.752 1.00 121.46 203 ALA A O 1
ATOM 3801 N N . GLN B 2 204 ? 131.793 127.764 84.370 1.00 120.84 204 GLN A N 1
ATOM 3802 C CA . GLN B 2 204 ? 130.455 127.208 84.494 1.00 120.84 204 GLN A CA 1
ATOM 3803 C C . GLN B 2 204 ? 129.532 127.855 83.467 1.00 120.84 204 GLN A C 1
ATOM 3804 O O . GLN B 2 204 ? 129.934 128.728 82.693 1.00 120.84 204 GLN A O 1
ATOM 3810 N N . ARG B 2 205 ? 128.278 127.418 83.467 1.00 127.22 205 ARG A N 1
ATOM 3811 C CA . ARG B 2 205 ? 127.288 127.947 82.545 1.00 127.22 205 ARG A CA 1
ATOM 3812 C C . ARG B 2 205 ? 126.561 129.133 83.181 1.00 127.22 205 ARG A C 1
ATOM 3813 O O . ARG B 2 205 ? 126.699 129.414 84.373 1.00 127.22 205 ARG A O 1
ATOM 3821 N N . ASP B 2 206 ? 125.786 129.842 82.356 1.00 130.93 206 ASP A N 1
ATOM 3822 C CA . ASP B 2 206 ? 125.145 131.075 82.805 1.00 130.93 206 ASP A CA 1
ATOM 3823 C C . ASP B 2 206 ? 124.168 130.812 83.945 1.00 130.93 206 ASP A C 1
ATOM 3824 O O . ASP B 2 206 ? 124.149 131.542 84.943 1.00 130.93 206 ASP A O 1
ATOM 3829 N N . GLU B 2 207 ? 123.348 129.773 83.816 1.00 131.83 207 GLU A N 1
ATOM 3830 C CA . GLU B 2 207 ? 122.351 129.478 84.835 1.00 131.83 207 GLU A CA 1
ATOM 3831 C C . GLU B 2 207 ? 123.016 128.981 86.112 1.00 131.83 207 GLU A C 1
ATOM 3832 O O . GLU B 2 207 ? 123.932 128.156 86.075 1.00 131.83 207 GLU A O 1
ATOM 3838 N N . ARG B 2 208 ? 122.547 129.493 87.255 1.00 117.83 208 ARG A N 1
ATOM 3839 C CA . ARG B 2 208 ? 123.134 129.136 88.541 1.00 117.83 208 ARG A CA 1
ATOM 3840 C C . ARG B 2 208 ? 122.070 128.892 89.604 1.00 117.83 208 ARG A C 1
ATOM 3841 O O . ARG B 2 208 ? 122.345 129.020 90.802 1.00 117.83 208 ARG A O 1
ATOM 3849 N N . ARG B 2 209 ? 120.860 128.527 89.193 1.00 115.88 209 ARG A N 1
ATOM 3850 C CA . ARG B 2 209 ? 119.772 128.296 90.133 1.00 115.88 209 ARG A CA 1
ATOM 3851 C C . ARG B 2 209 ? 119.760 126.880 90.692 1.00 115.88 209 ARG A C 1
ATOM 3852 O O . ARG B 2 209 ? 118.882 126.558 91.500 1.00 115.88 209 ARG A O 1
ATOM 3860 N N . LYS B 2 210 ? 120.700 126.033 90.289 1.00 111.54 210 LYS A N 1
ATOM 3861 C CA . LYS B 2 210 ? 120.743 124.651 90.750 1.00 111.54 210 LYS A CA 1
ATOM 3862 C C . LYS B 2 210 ? 121.973 124.326 91.581 1.00 111.54 210 LYS A C 1
ATOM 3863 O O . LYS B 2 210 ? 121.846 123.689 92.629 1.00 111.54 210 LYS A O 1
ATOM 3869 N N . TRP B 2 211 ? 123.164 124.741 91.150 1.00 105.93 211 TRP A N 1
ATOM 3870 C CA . TRP B 2 211 ? 124.365 124.457 91.924 1.00 105.93 211 TRP A CA 1
ATOM 3871 C C . TRP B 2 211 ? 124.564 125.420 93.083 1.00 105.93 211 TRP A C 1
ATOM 3872 O O . TRP B 2 211 ? 125.475 125.209 93.890 1.00 105.93 211 TRP A O 1
ATOM 3883 N N . ILE B 2 212 ? 123.741 126.466 93.189 1.00 106.29 212 ILE A N 1
ATOM 3884 C CA . ILE B 2 212 ? 123.846 127.384 94.316 1.00 106.29 212 ILE A CA 1
ATOM 3885 C C . ILE B 2 212 ? 123.410 126.725 95.618 1.00 106.29 212 ILE A C 1
ATOM 3886 O O . ILE B 2 212 ? 123.721 127.234 96.700 1.00 106.29 212 ILE A O 1
ATOM 3891 N N . GLN B 2 213 ? 122.700 125.598 95.543 1.00 103.20 213 GLN A N 1
ATOM 3892 C CA . GLN B 2 213 ? 122.236 124.922 96.748 1.00 103.20 213 GLN A CA 1
ATOM 3893 C C . GLN B 2 213 ? 123.375 124.305 97.546 1.00 103.20 213 GLN A C 1
ATOM 3894 O O . GLN B 2 213 ? 123.203 124.042 98.741 1.00 103.20 213 GLN A O 1
ATOM 3900 N N . CYS B 2 214 ? 124.527 124.065 96.917 1.00 104.71 214 CYS A N 1
ATOM 3901 C CA . CYS B 2 214 ? 125.636 123.428 97.620 1.00 104.71 214 CYS A CA 1
ATOM 3902 C C . CYS B 2 214 ? 126.153 124.304 98.753 1.00 104.71 214 CYS A C 1
ATOM 3903 O O . CYS B 2 214 ? 126.467 123.805 99.840 1.00 104.71 214 CYS A O 1
ATOM 3906 N N . PHE B 2 215 ? 126.246 125.610 98.523 1.00 101.01 215 PHE A N 1
ATOM 3907 C CA . PHE B 2 215 ? 126.770 126.540 99.523 1.00 101.01 215 PHE A CA 1
ATOM 3908 C C . PHE B 2 215 ? 125.680 127.015 100.479 1.00 101.01 215 PHE A C 1
ATOM 3909 O O . PHE B 2 215 ? 125.469 128.212 100.664 1.00 101.01 215 PHE A O 1
ATOM 3917 N N . ASN B 2 216 ? 124.977 126.072 101.099 1.00 105.95 216 ASN A N 1
ATOM 3918 C CA . ASN B 2 216 ? 123.926 126.395 102.053 1.00 105.95 216 ASN A CA 1
ATOM 3919 C C . ASN B 2 216 ? 124.413 126.435 103.495 1.00 105.95 216 ASN A C 1
ATOM 3920 O O . ASN B 2 216 ? 123.625 126.757 104.390 1.00 105.95 216 ASN A O 1
ATOM 3925 N N . ASP B 2 217 ? 125.685 126.118 103.745 1.00 108.31 217 ASP A N 1
ATOM 3926 C CA . ASP B 2 217 ? 126.211 126.097 105.104 1.00 108.31 217 ASP A CA 1
ATOM 3927 C C . ASP B 2 217 ? 127.544 126.827 105.200 1.00 108.31 217 ASP A C 1
ATOM 3928 O O . ASP B 2 217 ? 128.329 126.574 106.121 1.00 108.31 217 ASP A O 1
ATOM 3933 N N . VAL B 2 218 ? 127.818 127.731 104.264 1.00 102.81 218 VAL A N 1
ATOM 3934 C CA . VAL B 2 218 ? 129.048 128.508 104.316 1.00 102.81 218 VAL A CA 1
ATOM 3935 C C . VAL B 2 218 ? 128.925 129.594 105.380 1.00 102.81 218 VAL A C 1
ATOM 3936 O O . VAL B 2 218 ? 127.828 129.988 105.785 1.00 102.81 218 VAL A O 1
ATOM 3940 N N . THR B 2 219 ? 130.078 130.076 105.847 1.00 101.72 219 THR A N 1
ATOM 3941 C CA . THR B 2 219 ? 130.081 131.108 106.879 1.00 101.72 219 THR A CA 1
ATOM 3942 C C . THR B 2 219 ? 129.479 132.411 106.368 1.00 101.72 219 THR A C 1
ATOM 3943 O O . THR B 2 219 ? 128.663 133.035 107.056 1.00 101.72 219 THR A O 1
ATOM 3947 N N . ALA B 2 220 ? 129.857 132.832 105.164 1.00 96.79 220 ALA A N 1
ATOM 3948 C CA . ALA B 2 220 ? 129.370 134.086 104.606 1.00 96.79 220 ALA A CA 1
ATOM 3949 C C . ALA B 2 220 ? 129.529 134.046 103.094 1.00 96.79 220 ALA A C 1
ATOM 3950 O O . ALA B 2 220 ? 130.238 133.201 102.544 1.00 96.79 220 ALA A O 1
ATOM 3952 N N . ILE B 2 221 ? 128.854 134.979 102.427 1.00 91.00 221 ILE A N 1
ATOM 3953 C CA . ILE B 2 221 ? 128.920 135.130 100.980 1.00 91.00 221 ILE A CA 1
ATOM 3954 C C . ILE B 2 221 ? 129.434 136.528 100.674 1.00 91.00 221 ILE A C 1
ATOM 3955 O O . ILE B 2 221 ? 128.905 137.514 101.197 1.00 91.00 221 ILE A O 1
ATOM 3960 N N . ILE B 2 222 ? 130.460 136.614 99.834 1.00 86.93 222 ILE A N 1
ATOM 3961 C CA . ILE B 2 222 ? 131.066 137.886 99.460 1.00 86.93 222 ILE A CA 1
ATOM 3962 C C . ILE B 2 222 ? 130.486 138.317 98.121 1.00 86.93 222 ILE A C 1
ATOM 3963 O O . ILE B 2 222 ? 130.557 137.574 97.135 1.00 86.93 222 ILE A O 1
ATOM 3968 N N . PHE B 2 223 ? 129.911 139.516 98.085 1.00 98.68 223 PHE A N 1
ATOM 3969 C CA . PHE B 2 223 ? 129.317 140.079 96.881 1.00 98.68 223 PHE A CA 1
ATOM 3970 C C . PHE B 2 223 ? 130.094 141.325 96.482 1.00 98.68 223 PHE A C 1
ATOM 3971 O O . PHE B 2 223 ? 130.340 142.200 97.317 1.00 98.68 223 PHE A O 1
ATOM 3979 N N . VAL B 2 224 ? 130.479 141.401 95.211 1.00 104.17 224 VAL A N 1
ATOM 3980 C CA . VAL B 2 224 ? 131.262 142.512 94.684 1.00 104.17 224 VAL A CA 1
ATOM 3981 C C . VAL B 2 224 ? 130.421 143.245 93.650 1.00 104.17 224 VAL A C 1
ATOM 3982 O O . VAL B 2 224 ? 129.873 142.622 92.733 1.00 104.17 224 VAL A O 1
ATOM 3986 N N . VAL B 2 225 ? 130.321 144.564 93.796 1.00 118.03 225 VAL A N 1
ATOM 3987 C CA . VAL B 2 225 ? 129.497 145.403 92.936 1.00 118.03 225 VAL A CA 1
ATOM 3988 C C . VAL B 2 225 ? 130.394 146.422 92.248 1.00 118.03 225 VAL A C 1
ATOM 3989 O O . VAL B 2 225 ? 131.217 147.072 92.901 1.00 118.03 225 VAL A O 1
ATOM 3993 N N . ASP B 2 226 ? 130.236 146.554 90.932 1.00 136.52 226 ASP A N 1
ATOM 3994 C CA . ASP B 2 226 ? 130.961 147.557 90.153 1.00 136.52 226 ASP A CA 1
ATOM 3995 C C . ASP B 2 226 ? 130.159 148.852 90.185 1.00 136.52 226 ASP A C 1
ATOM 3996 O O . ASP B 2 226 ? 129.288 149.091 89.348 1.00 136.52 226 ASP A O 1
ATOM 4001 N N . SER B 2 227 ? 130.457 149.699 91.164 1.00 134.86 227 SER A N 1
ATOM 4002 C CA . SER B 2 227 ? 129.747 150.967 91.336 1.00 134.86 227 SER A CA 1
ATOM 4003 C C . SER B 2 227 ? 130.422 152.100 90.570 1.00 134.86 227 SER A C 1
ATOM 4004 O O . SER B 2 227 ? 130.721 153.158 91.121 1.00 134.86 227 SER A O 1
ATOM 4007 N N . SER B 2 228 ? 130.719 151.887 89.307 1.00 142.72 228 SER A N 1
ATOM 4008 C CA . SER B 2 228 ? 131.334 152.949 88.529 1.00 142.72 228 SER A CA 1
ATOM 4009 C C . SER B 2 228 ? 130.665 152.965 87.184 1.00 142.72 228 SER A C 1
ATOM 4010 O O . SER B 2 228 ? 130.475 154.011 86.583 1.00 142.72 228 SER A O 1
ATOM 4013 N N . ASP B 2 229 ? 130.179 151.812 86.767 1.00 154.53 229 ASP A N 1
ATOM 4014 C CA . ASP B 2 229 ? 129.461 151.730 85.517 1.00 154.53 229 ASP A CA 1
ATOM 4015 C C . ASP B 2 229 ? 127.985 151.929 85.839 1.00 154.53 229 ASP A C 1
ATOM 4016 O O . ASP B 2 229 ? 127.312 151.004 86.275 1.00 154.53 229 ASP A O 1
ATOM 4021 N N . TYR B 2 230 ? 127.475 153.136 85.619 1.00 165.94 230 TYR A N 1
ATOM 4022 C CA . TYR B 2 230 ? 126.076 153.434 85.918 1.00 165.94 230 TYR A CA 1
ATOM 4023 C C . TYR B 2 230 ? 125.097 152.614 85.119 1.00 165.94 230 TYR A C 1
ATOM 4024 O O . TYR B 2 230 ? 124.043 152.259 85.619 1.00 165.94 230 TYR A O 1
ATOM 4033 N N . ASN B 2 231 ? 125.437 152.327 83.870 1.00 158.15 231 ASN A N 1
ATOM 4034 C CA . ASN B 2 231 ? 124.555 151.573 82.991 1.00 158.15 231 ASN A CA 1
ATOM 4035 C C . ASN B 2 231 ? 124.008 150.285 83.591 1.00 158.15 231 ASN A C 1
ATOM 4036 O O . ASN B 2 231 ? 122.825 150.008 83.481 1.00 158.15 231 ASN A O 1
ATOM 4041 N N . ARG B 2 232 ? 124.905 149.449 84.093 1.00 149.92 232 ARG A N 1
ATOM 4042 C CA . ARG B 2 232 ? 124.526 148.143 84.605 1.00 149.92 232 ARG A CA 1
ATOM 4043 C C . ARG B 2 232 ? 124.358 148.073 86.100 1.00 149.92 232 ARG A C 1
ATOM 4044 O O . ARG B 2 232 ? 124.148 147.000 86.651 1.00 149.92 232 ARG A O 1
ATOM 4052 N N . LEU B 2 233 ? 124.429 149.214 86.762 1.00 156.48 233 LEU A N 1
ATOM 4053 C CA . LEU B 2 233 ? 124.280 149.235 88.203 1.00 156.48 233 LEU A CA 1
ATOM 4054 C C . LEU B 2 233 ? 122.939 148.657 88.611 1.00 156.48 233 LEU A C 1
ATOM 4055 O O . LEU B 2 233 ? 122.861 147.813 89.487 1.00 156.48 233 LEU A O 1
ATOM 4060 N N . GLN B 2 234 ? 121.880 149.075 87.934 1.00 146.97 234 GLN A N 1
ATOM 4061 C CA . GLN B 2 234 ? 120.538 148.597 88.236 1.00 146.97 234 GLN A CA 1
ATOM 4062 C C . GLN B 2 234 ? 120.321 147.108 87.985 1.00 146.97 234 GLN A C 1
ATOM 4063 O O . GLN B 2 234 ? 119.477 146.493 88.622 1.00 146.97 234 GLN A O 1
ATOM 4069 N N . GLU B 2 235 ? 121.067 146.532 87.047 1.00 142.01 235 GLU A N 1
ATOM 4070 C CA . GLU B 2 235 ? 120.953 145.116 86.742 1.00 142.01 235 GLU A CA 1
ATOM 4071 C C . GLU B 2 235 ? 121.688 144.295 87.782 1.00 142.01 235 GLU A C 1
ATOM 4072 O O . GLU B 2 235 ? 121.397 143.122 87.968 1.00 142.01 235 GLU A O 1
ATOM 4078 N N . ALA B 2 236 ? 122.658 144.911 88.446 1.00 132.32 236 ALA A N 1
ATOM 4079 C CA . ALA B 2 236 ? 123.401 144.248 89.504 1.00 132.32 236 ALA A CA 1
ATOM 4080 C C . ALA B 2 236 ? 122.573 144.289 90.774 1.00 132.32 236 ALA A C 1
ATOM 4081 O O . ALA B 2 236 ? 122.710 143.448 91.642 1.00 132.32 236 ALA A O 1
ATOM 4083 N N . LEU B 2 237 ? 121.704 145.280 90.873 1.00 132.76 237 LEU A N 1
ATOM 4084 C CA . LEU B 2 237 ? 120.852 145.433 92.026 1.00 132.76 237 LEU A CA 1
ATOM 4085 C C . LEU B 2 237 ? 119.919 144.254 92.197 1.00 132.76 237 LEU A C 1
ATOM 4086 O O . LEU B 2 237 ? 119.684 143.807 93.305 1.00 132.76 237 LEU A O 1
ATOM 4091 N N . ASN B 2 238 ? 119.386 143.747 91.098 1.00 136.88 238 ASN A N 1
ATOM 4092 C CA . ASN B 2 238 ? 118.443 142.641 91.167 1.00 136.88 238 ASN A CA 1
ATOM 4093 C C . ASN B 2 238 ? 119.031 141.361 91.731 1.00 136.88 238 ASN A C 1
ATOM 4094 O O . ASN B 2 238 ? 118.424 140.720 92.570 1.00 136.88 238 ASN A O 1
ATOM 4099 N N . ASP B 2 239 ? 120.211 140.990 91.266 1.00 131.88 239 ASP A N 1
ATOM 4100 C CA . ASP B 2 239 ? 120.887 139.781 91.725 1.00 131.88 239 ASP A CA 1
ATOM 4101 C C . ASP B 2 239 ? 121.009 139.762 93.242 1.00 131.88 239 ASP A C 1
ATOM 4102 O O . ASP B 2 239 ? 120.826 138.716 93.875 1.00 131.88 239 ASP A O 1
ATOM 4107 N N . PHE B 2 240 ? 121.323 140.912 93.843 1.00 118.43 240 PHE A N 1
ATOM 4108 C CA . PHE B 2 240 ? 121.408 140.986 95.298 1.00 118.43 240 PHE A CA 1
ATOM 4109 C C . PHE B 2 240 ? 120.052 140.730 95.941 1.00 118.43 240 PHE A C 1
ATOM 4110 O O . PHE B 2 240 ? 119.966 140.075 96.986 1.00 118.43 240 PHE A O 1
ATOM 4118 N N . LYS B 2 241 ? 118.981 141.251 95.340 1.00 126.26 241 LYS A N 1
ATOM 4119 C CA . LYS B 2 241 ? 117.644 140.992 95.863 1.00 126.26 241 LYS A CA 1
ATOM 4120 C C . LYS B 2 241 ? 117.270 139.522 95.720 1.00 126.26 241 LYS A C 1
ATOM 4121 O O . LYS B 2 241 ? 116.651 138.942 96.620 1.00 126.26 241 LYS A O 1
ATOM 4127 N N . SER B 2 242 ? 117.633 138.904 94.594 1.00 123.70 242 SER A N 1
ATOM 4128 C CA . SER B 2 242 ? 117.290 137.503 94.373 1.00 123.70 242 SER A CA 1
ATOM 4129 C C . SER B 2 242 ? 118.037 136.585 95.333 1.00 123.70 242 SER A C 1
ATOM 4130 O O . SER B 2 242 ? 117.466 135.614 95.840 1.00 123.70 242 SER A O 1
ATOM 4133 N N . ILE B 2 243 ? 119.315 136.869 95.590 1.00 120.09 243 ILE A N 1
ATOM 4134 C CA . ILE B 2 243 ? 120.085 136.019 96.494 1.00 120.09 243 ILE A CA 1
ATOM 4135 C C . ILE B 2 243 ? 119.655 136.239 97.940 1.00 120.09 243 ILE A C 1
ATOM 4136 O O . ILE B 2 243 ? 119.821 135.353 98.787 1.00 120.09 243 ILE A O 1
ATOM 4141 N N . TRP B 2 244 ? 119.086 137.407 98.245 1.00 118.35 244 TRP A N 1
ATOM 4142 C CA . TRP B 2 244 ? 118.721 137.721 99.623 1.00 118.35 244 TRP A CA 1
ATOM 4143 C C . TRP B 2 244 ? 117.512 136.915 100.083 1.00 118.35 244 TRP A C 1
ATOM 4144 O O . TRP B 2 244 ? 117.439 136.510 101.249 1.00 118.35 244 TRP A O 1
ATOM 4155 N N . ASN B 2 245 ? 116.557 136.673 99.189 1.00 122.21 245 ASN A N 1
ATOM 4156 C CA . ASN B 2 245 ? 115.287 136.058 99.552 1.00 122.21 245 ASN A CA 1
ATOM 4157 C C . ASN B 2 245 ? 115.233 134.560 99.280 1.00 122.21 245 ASN A C 1
ATOM 4158 O O . ASN B 2 245 ? 114.172 133.955 99.459 1.00 122.21 245 ASN A O 1
ATOM 4163 N N . ASN B 2 246 ? 116.332 133.951 98.843 1.00 123.43 246 ASN A N 1
ATOM 4164 C CA . ASN B 2 246 ? 116.315 132.530 98.523 1.00 123.43 246 ASN A CA 1
ATOM 4165 C C . ASN B 2 246 ? 116.088 131.703 99.782 1.00 123.43 246 ASN A C 1
ATOM 4166 O O . ASN B 2 246 ? 116.584 132.034 100.861 1.00 123.43 246 ASN A O 1
ATOM 4171 N N . ARG B 2 247 ? 115.328 130.616 99.634 1.00 122.26 247 ARG A N 1
ATOM 4172 C CA . ARG B 2 247 ? 114.987 129.784 100.784 1.00 122.26 247 ARG A CA 1
ATOM 4173 C C . ARG B 2 247 ? 116.221 129.097 101.355 1.00 122.26 247 ARG A C 1
ATOM 4174 O O . ARG B 2 247 ? 116.389 129.009 102.577 1.00 122.26 247 ARG A O 1
ATOM 4182 N N . TRP B 2 248 ? 117.095 128.591 100.483 1.00 118.09 248 TRP A N 1
ATOM 4183 C CA . TRP B 2 248 ? 118.323 127.958 100.954 1.00 118.09 248 TRP A CA 1
ATOM 4184 C C . TRP B 2 248 ? 119.299 128.987 101.509 1.00 118.09 248 TRP A C 1
ATOM 4185 O O . TRP B 2 248 ? 119.906 128.770 102.564 1.00 118.09 248 TRP A O 1
ATOM 4196 N N . LEU B 2 249 ? 119.460 130.109 100.816 1.00 116.70 249 LEU A N 1
ATOM 4197 C CA . LEU B 2 249 ? 120.328 131.192 101.273 1.00 116.70 249 LEU A CA 1
ATOM 4198 C C . LEU B 2 249 ? 119.548 132.202 102.106 1.00 116.70 249 LEU A C 1
ATOM 4199 O O . LEU B 2 249 ? 119.557 133.404 101.847 1.00 116.70 249 LEU A O 1
ATOM 4204 N N . ARG B 2 250 ? 118.859 131.700 103.130 1.00 120.22 250 ARG A N 1
ATOM 4205 C CA . ARG B 2 250 ? 117.978 132.516 103.953 1.00 120.22 250 ARG A CA 1
ATOM 4206 C C . ARG B 2 250 ? 118.537 132.785 105.343 1.00 120.22 250 ARG A C 1
ATOM 4207 O O . ARG B 2 250 ? 118.158 133.783 105.964 1.00 120.22 250 ARG A O 1
ATOM 4215 N N . THR B 2 251 ? 119.439 131.935 105.836 1.00 113.54 251 THR A N 1
ATOM 4216 C CA . THR B 2 251 ? 120.105 132.154 107.114 1.00 113.54 251 THR A CA 1
ATOM 4217 C C . THR B 2 251 ? 121.588 132.468 106.940 1.00 113.54 251 THR A C 1
ATOM 4218 O O . THR B 2 251 ? 122.348 132.408 107.911 1.00 113.54 251 THR A O 1
ATOM 4222 N N . ILE B 2 252 ? 122.015 132.800 105.725 1.00 104.47 252 ILE A N 1
ATOM 4223 C CA . ILE B 2 252 ? 123.414 133.084 105.424 1.00 104.47 252 ILE A CA 1
ATOM 4224 C C . ILE B 2 252 ? 123.551 134.578 105.171 1.00 104.47 252 ILE A C 1
ATOM 4225 O O . ILE B 2 252 ? 122.924 135.121 104.253 1.00 104.47 252 ILE A O 1
ATOM 4230 N N . SER B 2 253 ? 124.370 135.241 105.982 1.00 97.99 253 SER A N 1
ATOM 4231 C CA . SER B 2 253 ? 124.611 136.664 105.806 1.00 97.99 253 SER A CA 1
ATOM 4232 C C . SER B 2 253 ? 125.533 136.908 104.617 1.00 97.99 253 SER A C 1
ATOM 4233 O O . SER B 2 253 ? 126.294 136.031 104.200 1.00 97.99 253 SER A O 1
ATOM 4236 N N . VAL B 2 254 ? 125.461 138.119 104.071 1.00 88.63 254 VAL A N 1
ATOM 4237 C CA . VAL B 2 254 ? 126.214 138.497 102.883 1.00 88.63 254 VAL A CA 1
ATOM 4238 C C . VAL B 2 254 ? 127.061 139.722 103.201 1.00 88.63 254 VAL A C 1
ATOM 4239 O O . VAL B 2 254 ? 126.625 140.621 103.928 1.00 88.63 254 VAL A O 1
ATOM 4243 N N . ILE B 2 255 ? 128.284 139.737 102.680 1.00 88.74 255 ILE A N 1
ATOM 4244 C CA . ILE B 2 255 ? 129.194 140.868 102.816 1.00 88.74 255 ILE A CA 1
ATOM 4245 C C . ILE B 2 255 ? 129.228 141.614 101.491 1.00 88.74 255 ILE A C 1
ATOM 4246 O O . ILE B 2 255 ? 129.423 141.005 100.432 1.00 88.74 255 ILE A O 1
ATOM 4251 N N . LEU B 2 256 ? 129.038 142.929 101.544 1.00 99.37 256 LEU A N 1
ATOM 4252 C CA . LEU B 2 256 ? 128.938 143.759 100.352 1.00 99.37 256 LEU A CA 1
ATOM 4253 C C . LEU B 2 256 ? 130.227 144.545 100.157 1.00 99.37 256 LEU A C 1
ATOM 4254 O O . LEU B 2 256 ? 130.697 145.216 101.082 1.00 99.37 256 LEU A O 1
ATOM 4259 N N . PHE B 2 257 ? 130.791 144.460 98.955 1.00 104.86 257 PHE A N 1
ATOM 4260 C CA . PHE B 2 257 ? 131.985 145.205 98.578 1.00 104.86 257 PHE A CA 1
ATOM 4261 C C . PHE B 2 257 ? 131.636 146.113 97.409 1.00 104.86 257 PHE A C 1
ATOM 4262 O O . PHE B 2 257 ? 131.129 145.642 96.386 1.00 104.86 257 PHE A O 1
ATOM 4270 N N . LEU B 2 258 ? 131.906 147.405 97.558 1.00 117.69 258 LEU A N 1
ATOM 4271 C CA . LEU B 2 258 ? 131.700 148.381 96.490 1.00 117.69 258 LEU A CA 1
ATOM 4272 C C . LEU B 2 258 ? 133.068 148.714 95.907 1.00 117.69 258 LEU A C 1
ATOM 4273 O O . LEU B 2 258 ? 133.784 149.574 96.424 1.00 117.69 258 LEU A O 1
ATOM 4278 N N . ASN B 2 259 ? 133.425 148.031 94.825 1.00 127.21 259 ASN A N 1
ATOM 4279 C CA . ASN B 2 259 ? 134.752 148.139 94.244 1.00 127.21 259 ASN A CA 1
ATOM 4280 C C . ASN B 2 259 ? 134.840 149.326 93.290 1.00 127.21 259 ASN A C 1
ATOM 4281 O O . ASN B 2 259 ? 133.836 149.924 92.898 1.00 127.21 259 ASN A O 1
ATOM 4286 N N . LYS B 2 260 ? 136.077 149.662 92.922 1.00 134.04 260 LYS A N 1
ATOM 4287 C CA . LYS B 2 260 ? 136.366 150.729 91.965 1.00 134.04 260 LYS A CA 1
ATOM 4288 C C . LYS B 2 260 ? 135.788 152.064 92.432 1.00 134.04 260 LYS A C 1
ATOM 4289 O O . LYS B 2 260 ? 135.040 152.733 91.717 1.00 134.04 260 LYS A O 1
ATOM 4295 N N . GLN B 2 261 ? 136.143 152.450 93.658 1.00 137.90 261 GLN A N 1
ATOM 4296 C CA . GLN B 2 261 ? 135.699 153.740 94.170 1.00 137.90 261 GLN A CA 1
ATOM 4297 C C . GLN B 2 261 ? 136.465 154.885 93.525 1.00 137.90 261 GLN A C 1
ATOM 4298 O O . GLN B 2 261 ? 135.959 156.012 93.463 1.00 137.90 261 GLN A O 1
ATOM 4304 N N . ASP B 2 262 ? 137.685 154.618 93.052 1.00 149.44 262 ASP A N 1
ATOM 4305 C CA . ASP B 2 262 ? 138.470 155.660 92.398 1.00 149.44 262 ASP A CA 1
ATOM 4306 C C . ASP B 2 262 ? 137.796 156.143 91.121 1.00 149.44 262 ASP A C 1
ATOM 4307 O O . ASP B 2 262 ? 137.720 157.351 90.871 1.00 149.44 262 ASP A O 1
ATOM 4312 N N . LEU B 2 263 ? 137.285 155.214 90.308 1.00 151.65 263 LEU A N 1
ATOM 4313 C CA . LEU B 2 263 ? 136.686 155.589 89.031 1.00 151.65 263 LEU A CA 1
ATOM 4314 C C . LEU B 2 263 ? 135.396 156.374 89.220 1.00 151.65 263 LEU A C 1
ATOM 4315 O O . LEU B 2 263 ? 134.974 157.102 88.314 1.00 151.65 263 LEU A O 1
ATOM 4320 N N . LEU B 2 264 ? 134.774 156.240 90.382 1.00 149.19 264 LEU A N 1
ATOM 4321 C CA . LEU B 2 264 ? 133.559 156.984 90.647 1.00 149.19 264 LEU A CA 1
ATOM 4322 C C . LEU B 2 264 ? 133.892 158.446 90.691 1.00 149.19 264 LEU A C 1
ATOM 4323 O O . LEU B 2 264 ? 133.229 159.261 90.056 1.00 149.19 264 LEU A O 1
ATOM 4328 N N . ALA B 2 265 ? 134.927 158.783 91.444 1.00 154.44 265 ALA A N 1
ATOM 4329 C CA . ALA B 2 265 ? 135.327 160.170 91.565 1.00 154.44 265 ALA A CA 1
ATOM 4330 C C . ALA B 2 265 ? 135.356 160.832 90.209 1.00 154.44 265 ALA A C 1
ATOM 4331 O O . ALA B 2 265 ? 134.553 161.722 89.925 1.00 154.44 265 ALA A O 1
ATOM 4333 N N . GLU B 2 266 ? 136.286 160.404 89.370 1.00 159.80 266 GLU A N 1
ATOM 4334 C CA . GLU B 2 266 ? 136.410 160.985 88.047 1.00 159.80 266 GLU A CA 1
ATOM 4335 C C . GLU B 2 266 ? 135.055 161.243 87.442 1.00 159.80 266 GLU A C 1
ATOM 4336 O O . GLU B 2 266 ? 134.754 162.362 87.041 1.00 159.80 266 GLU A O 1
ATOM 4342 N N . LYS B 2 267 ? 134.236 160.207 87.372 1.00 162.39 267 LYS A N 1
ATOM 4343 C CA . LYS B 2 267 ? 132.926 160.347 86.761 1.00 162.39 267 LYS A CA 1
ATOM 4344 C C . LYS B 2 267 ? 132.224 161.618 87.200 1.00 162.39 267 LYS A C 1
ATOM 4345 O O . LYS B 2 267 ? 132.021 162.528 86.399 1.00 162.39 267 LYS A O 1
ATOM 4351 N N . VAL B 2 268 ? 131.847 161.687 88.468 1.00 160.21 268 VAL A N 1
ATOM 4352 C CA . VAL B 2 268 ? 131.108 162.844 88.960 1.00 160.21 268 VAL A CA 1
ATOM 4353 C C . VAL B 2 268 ? 131.827 164.148 88.673 1.00 160.21 268 VAL A C 1
ATOM 4354 O O . VAL B 2 268 ? 131.218 165.213 88.697 1.00 160.21 268 VAL A O 1
ATOM 4358 N N . LEU B 2 269 ? 133.114 164.074 88.385 1.00 160.39 269 LEU A N 1
ATOM 4359 C CA . LEU B 2 269 ? 133.910 165.277 88.152 1.00 160.39 269 LEU A CA 1
ATOM 4360 C C . LEU B 2 269 ? 133.969 165.657 86.675 1.00 160.39 269 LEU A C 1
ATOM 4361 O O . LEU B 2 269 ? 134.232 166.820 86.351 1.00 160.39 269 LEU A O 1
ATOM 4366 N N . ALA B 2 270 ? 133.759 164.691 85.799 1.00 169.32 270 ALA A N 1
ATOM 4367 C CA . ALA B 2 270 ? 133.770 164.994 84.387 1.00 169.32 270 ALA A CA 1
ATOM 4368 C C . ALA B 2 270 ? 132.468 165.695 84.050 1.00 169.32 270 ALA A C 1
ATOM 4369 O O . ALA B 2 270 ? 131.733 166.136 84.936 1.00 169.32 270 ALA A O 1
ATOM 4371 N N . GLY B 2 271 ? 132.183 165.800 82.762 1.00 183.17 271 GLY A N 1
ATOM 4372 C CA . GLY B 2 271 ? 130.965 166.441 82.322 1.00 183.17 271 GLY A CA 1
ATOM 4373 C C . GLY B 2 271 ? 129.846 165.428 82.283 1.00 183.17 271 GLY A C 1
ATOM 4374 O O . GLY B 2 271 ? 129.005 165.380 83.177 1.00 183.17 271 GLY A O 1
ATOM 4375 N N . LYS B 2 272 ? 129.856 164.608 81.242 1.00 190.66 272 LYS A N 1
ATOM 4376 C CA . LYS B 2 272 ? 128.841 163.590 81.066 1.00 190.66 272 LYS A CA 1
ATOM 4377 C C . LYS B 2 272 ? 128.739 162.696 82.287 1.00 190.66 272 LYS A C 1
ATOM 4378 O O . LYS B 2 272 ? 129.469 161.718 82.417 1.00 190.66 272 LYS A O 1
ATOM 4380 N N . SER B 2 273 ? 127.829 163.043 83.183 1.00 187.54 273 SER A N 1
ATOM 4381 C CA . SER B 2 273 ? 127.619 162.265 84.387 1.00 187.54 273 SER A CA 1
ATOM 4382 C C . SER B 2 273 ? 126.169 161.845 84.412 1.00 187.54 273 SER A C 1
ATOM 4383 O O . SER B 2 273 ? 125.835 160.738 84.010 1.00 187.54 273 SER A O 1
ATOM 4386 N N . LYS B 2 274 ? 125.320 162.754 84.875 1.00 192.85 274 LYS A N 1
ATOM 4387 C CA . LYS B 2 274 ? 123.888 162.525 84.970 1.00 192.85 274 LYS A CA 1
ATOM 4388 C C . LYS B 2 274 ? 123.571 161.214 85.656 1.00 192.85 274 LYS A C 1
ATOM 4389 O O . LYS B 2 274 ? 123.020 160.303 85.053 1.00 192.85 274 LYS A O 1
ATOM 4391 N N . ILE B 2 275 ? 123.850 161.151 86.952 1.00 193.77 275 ILE A N 1
ATOM 4392 C CA . ILE B 2 275 ? 123.597 159.941 87.728 1.00 193.77 275 ILE A CA 1
ATOM 4393 C C . ILE B 2 275 ? 122.127 159.731 88.087 1.00 193.77 275 ILE A C 1
ATOM 4394 O O . ILE B 2 275 ? 121.750 158.654 88.523 1.00 193.77 275 ILE A O 1
ATOM 4399 N N . GLU B 2 276 ? 121.300 160.759 87.907 1.00 198.97 276 GLU A N 1
ATOM 4400 C CA . GLU B 2 276 ? 119.871 160.656 88.169 1.00 198.97 276 GLU A CA 1
ATOM 4401 C C . GLU B 2 276 ? 119.110 160.312 86.894 1.00 198.97 276 GLU A C 1
ATOM 4402 O O . GLU B 2 276 ? 117.882 160.267 86.891 1.00 198.97 276 GLU A O 1
ATOM 4408 N N . ASP B 2 277 ? 119.845 160.079 85.812 1.00 200.48 277 ASP A N 1
ATOM 4409 C CA . ASP B 2 277 ? 119.246 159.731 84.540 1.00 200.48 277 ASP A CA 1
ATOM 4410 C C . ASP B 2 277 ? 118.592 158.368 84.622 1.00 200.48 277 ASP A C 1
ATOM 4411 O O . ASP B 2 277 ? 117.452 158.206 84.221 1.00 200.48 277 ASP A O 1
ATOM 4416 N N . TYR B 2 278 ? 119.309 157.392 85.158 1.00 191.29 278 TYR A N 1
ATOM 4417 C CA . TYR B 2 278 ? 118.770 156.050 85.283 1.00 191.29 278 TYR A CA 1
ATOM 4418 C C . TYR B 2 278 ? 118.167 155.844 86.657 1.00 191.29 278 TYR A C 1
ATOM 4419 O O . TYR B 2 278 ? 117.644 154.782 86.963 1.00 191.29 278 TYR A O 1
ATOM 4428 N N . PHE B 2 279 ? 118.272 156.879 87.476 1.00 187.66 279 PHE A N 1
ATOM 4429 C CA . PHE B 2 279 ? 117.754 156.857 88.827 1.00 187.66 279 PHE A CA 1
ATOM 4430 C C . PHE B 2 279 ? 117.198 158.220 89.164 1.00 187.66 279 PHE A C 1
ATOM 4431 O O . PHE B 2 279 ? 117.886 159.051 89.739 1.00 187.66 279 PHE A O 1
ATOM 4439 N N . PRO B 2 280 ? 115.897 158.490 88.817 1.00 199.34 280 PRO A N 1
ATOM 4440 C CA . PRO B 2 280 ? 115.467 159.845 89.176 1.00 199.34 280 PRO A CA 1
ATOM 4441 C C . PRO B 2 280 ? 114.932 159.908 90.582 1.00 199.34 280 PRO A C 1
ATOM 4442 O O . PRO B 2 280 ? 113.762 160.229 90.765 1.00 199.34 280 PRO A O 1
ATOM 4446 N N . GLU B 2 281 ? 115.761 159.591 91.564 1.00 194.31 281 GLU A N 1
ATOM 4447 C CA . GLU B 2 281 ? 115.354 159.670 92.956 1.00 194.31 281 GLU A CA 1
ATOM 4448 C C . GLU B 2 281 ? 116.483 160.394 93.632 1.00 194.31 281 GLU A C 1
ATOM 4449 O O . GLU B 2 281 ? 116.377 160.801 94.785 1.00 194.31 281 GLU A O 1
ATOM 4455 N N . PHE B 2 282 ? 117.573 160.571 92.901 1.00 205.28 282 PHE A N 1
ATOM 4456 C CA . PHE B 2 282 ? 118.727 161.259 93.443 1.00 205.28 282 PHE A CA 1
ATOM 4457 C C . PHE B 2 282 ? 118.382 162.713 93.680 1.00 205.28 282 PHE A C 1
ATOM 4458 O O . PHE B 2 282 ? 118.944 163.341 94.560 1.00 205.28 282 PHE A O 1
ATOM 4466 N N . ALA B 2 283 ? 117.447 163.253 92.909 1.00 215.66 283 ALA A N 1
ATOM 4467 C CA . ALA B 2 283 ? 117.078 164.661 93.041 1.00 215.66 283 ALA A CA 1
ATOM 4468 C C . ALA B 2 283 ? 116.796 165.123 94.470 1.00 215.66 283 ALA A C 1
ATOM 4469 O O . ALA B 2 283 ? 117.239 166.196 94.871 1.00 215.66 283 ALA A O 1
ATOM 4471 N N . ARG B 2 284 ? 116.070 164.326 95.243 1.00 217.63 284 ARG A N 1
ATOM 4472 C CA . ARG B 2 284 ? 115.727 164.725 96.601 1.00 217.63 284 ARG A CA 1
ATOM 4473 C C . ARG B 2 284 ? 116.668 164.163 97.656 1.00 217.63 284 ARG A C 1
ATOM 4474 O O . ARG B 2 284 ? 116.537 164.481 98.835 1.00 217.63 284 ARG A O 1
ATOM 4482 N N . TYR B 2 285 ? 117.618 163.334 97.250 1.00 214.67 285 TYR A N 1
ATOM 4483 C CA . TYR B 2 285 ? 118.507 162.700 98.212 1.00 214.67 285 TYR A CA 1
ATOM 4484 C C . TYR B 2 285 ? 119.383 163.674 98.961 1.00 214.67 285 TYR A C 1
ATOM 4485 O O . TYR B 2 285 ? 120.071 164.491 98.354 1.00 214.67 285 TYR A O 1
ATOM 4494 N N . THR B 2 286 ? 119.374 163.583 100.284 1.00 207.38 286 THR A N 1
ATOM 4495 C CA . THR B 2 286 ? 120.247 164.424 101.089 1.00 207.38 286 THR A CA 1
ATOM 4496 C C . THR B 2 286 ? 121.221 163.500 101.788 1.00 207.38 286 THR A C 1
ATOM 4497 O O . THR B 2 286 ? 120.898 162.338 102.017 1.00 207.38 286 THR A O 1
ATOM 4501 N N . THR B 2 287 ? 122.402 163.994 102.137 1.00 189.79 287 THR A N 1
ATOM 4502 C CA . THR B 2 287 ? 123.404 163.125 102.719 1.00 189.79 287 THR A CA 1
ATOM 4503 C C . THR B 2 287 ? 123.030 162.756 104.135 1.00 189.79 287 THR A C 1
ATOM 4504 O O . THR B 2 287 ? 122.669 163.618 104.920 1.00 189.79 287 THR A O 1
ATOM 4508 N N . PRO B 2 288 ? 123.092 161.431 104.512 1.00 184.08 288 PRO A N 1
ATOM 4509 C CA . PRO B 2 288 ? 122.721 161.195 105.917 1.00 184.08 288 PRO A CA 1
ATOM 4510 C C . PRO B 2 288 ? 123.619 161.919 106.911 1.00 184.08 288 PRO A C 1
ATOM 4511 O O . PRO B 2 288 ? 124.806 162.103 106.667 1.00 184.08 288 PRO A O 1
ATOM 4515 N N . GLU B 2 289 ? 123.055 162.326 108.038 1.00 189.69 289 GLU A N 1
ATOM 4516 C CA . GLU B 2 289 ? 123.835 163.030 109.047 1.00 189.69 289 GLU A CA 1
ATOM 4517 C C . GLU B 2 289 ? 124.841 162.101 109.685 1.00 189.69 289 GLU A C 1
ATOM 4518 O O . GLU B 2 289 ? 125.966 162.500 109.973 1.00 189.69 289 GLU A O 1
ATOM 4524 N N . ASP B 2 290 ? 124.449 160.851 109.892 1.00 182.89 290 ASP A N 1
ATOM 4525 C CA . ASP B 2 290 ? 125.333 159.877 110.514 1.00 182.89 290 ASP A CA 1
ATOM 4526 C C . ASP B 2 290 ? 126.524 159.544 109.641 1.00 182.89 290 ASP A C 1
ATOM 4527 O O . ASP B 2 290 ? 127.549 159.091 110.143 1.00 182.89 290 ASP A O 1
ATOM 4532 N N . ALA B 2 291 ? 126.388 159.749 108.336 1.00 173.52 291 ALA A N 1
ATOM 4533 C CA . ALA B 2 291 ? 127.469 159.454 107.414 1.00 173.52 291 ALA A CA 1
ATOM 4534 C C . ALA B 2 291 ? 128.746 160.106 107.854 1.00 173.52 291 ALA A C 1
ATOM 4535 O O . ALA B 2 291 ? 128.793 161.318 108.030 1.00 173.52 291 ALA A O 1
ATOM 4537 N N . THR B 2 292 ? 129.781 159.304 108.050 1.00 172.00 292 THR A N 1
ATOM 4538 C CA . THR B 2 292 ? 131.071 159.853 108.411 1.00 172.00 292 THR A CA 1
ATOM 4539 C C . THR B 2 292 ? 131.888 159.966 107.118 1.00 172.00 292 THR A C 1
ATOM 4540 O O . THR B 2 292 ? 132.396 158.958 106.621 1.00 172.00 292 THR A O 1
ATOM 4544 N N . PRO B 2 293 ? 131.995 161.197 106.526 1.00 170.23 293 PRO A N 1
ATOM 4545 C CA . PRO B 2 293 ? 132.795 161.146 105.302 1.00 170.23 293 PRO A CA 1
ATOM 4546 C C . PRO B 2 293 ? 134.278 161.309 105.587 1.00 170.23 293 PRO A C 1
ATOM 4547 O O . PRO B 2 293 ? 134.692 161.823 106.628 1.00 170.23 293 PRO A O 1
ATOM 4551 N N . GLU B 2 294 ? 135.095 160.864 104.638 1.00 174.57 294 GLU A N 1
ATOM 4552 C CA . GLU B 2 294 ? 136.543 160.959 104.771 1.00 174.57 294 GLU A CA 1
ATOM 4553 C C . GLU B 2 294 ? 137.002 162.408 104.652 1.00 174.57 294 GLU A C 1
ATOM 4554 O O . GLU B 2 294 ? 136.611 163.113 103.722 1.00 174.57 294 GLU A O 1
ATOM 4560 N N . PRO B 2 295 ? 137.838 162.857 105.600 1.00 176.14 295 PRO A N 1
ATOM 4561 C CA . PRO B 2 295 ? 138.353 164.230 105.606 1.00 176.14 295 PRO A CA 1
ATOM 4562 C C . PRO B 2 295 ? 139.167 164.537 104.354 1.00 176.14 295 PRO A C 1
ATOM 4563 O O . PRO B 2 295 ? 140.221 163.938 104.141 1.00 176.14 295 PRO A O 1
ATOM 4567 N N . GLY B 2 296 ? 138.677 165.465 103.539 1.00 175.77 296 GLY A N 1
ATOM 4568 C CA . GLY B 2 296 ? 139.359 165.844 102.315 1.00 175.77 296 GLY A CA 1
ATOM 4569 C C . GLY B 2 296 ? 138.620 165.377 101.076 1.00 175.77 296 GLY A C 1
ATOM 4570 O O . GLY B 2 296 ? 139.205 165.263 99.999 1.00 175.77 296 GLY A O 1
ATOM 4571 N N . GLU B 2 297 ? 137.328 165.106 101.231 1.00 170.09 297 GLU A N 1
ATOM 4572 C CA . GLU B 2 297 ? 136.502 164.648 100.120 1.00 170.09 297 GLU A CA 1
ATOM 4573 C C . GLU B 2 297 ? 135.593 165.761 99.609 1.00 170.09 297 GLU A C 1
ATOM 4574 O O . GLU B 2 297 ? 135.536 166.844 100.190 1.00 170.09 297 GLU A O 1
ATOM 4580 N N . ASP B 2 298 ? 134.885 165.486 98.519 1.00 165.73 298 ASP A N 1
ATOM 4581 C CA . ASP B 2 298 ? 133.978 166.463 97.927 1.00 165.73 298 ASP A CA 1
ATOM 4582 C C . ASP B 2 298 ? 132.523 166.114 98.220 1.00 165.73 298 ASP A C 1
ATOM 4583 O O . ASP B 2 298 ? 132.169 164.939 98.318 1.00 165.73 298 ASP A O 1
ATOM 4588 N N . PRO B 2 299 ? 131.674 167.142 98.362 1.00 160.66 299 PRO A N 1
ATOM 4589 C CA . PRO B 2 299 ? 130.246 166.961 98.644 1.00 160.66 299 PRO A CA 1
ATOM 4590 C C . PRO B 2 299 ? 129.557 166.132 97.565 1.00 160.66 299 PRO A C 1
ATOM 4591 O O . PRO B 2 299 ? 128.780 165.232 97.881 1.00 160.66 299 PRO A O 1
ATOM 4595 N N . ARG B 2 300 ? 129.845 166.438 96.304 1.00 157.48 300 ARG A N 1
ATOM 4596 C CA . ARG B 2 300 ? 129.248 165.718 95.184 1.00 157.48 300 ARG A CA 1
ATOM 4597 C C . ARG B 2 300 ? 129.589 164.236 95.244 1.00 157.48 300 ARG A C 1
ATOM 4598 O O . ARG B 2 300 ? 128.724 163.377 95.038 1.00 157.48 300 ARG A O 1
ATOM 4606 N N . VAL B 2 301 ? 130.852 163.917 95.530 1.00 155.71 301 VAL A N 1
ATOM 4607 C CA . VAL B 2 301 ? 131.262 162.520 95.583 1.00 155.71 301 VAL A CA 1
ATOM 4608 C C . VAL B 2 301 ? 130.747 161.843 96.850 1.00 155.71 301 VAL A C 1
ATOM 4609 O O . VAL B 2 301 ? 130.514 160.629 96.854 1.00 155.71 301 VAL A O 1
ATOM 4613 N N . THR B 2 302 ? 130.562 162.594 97.942 1.00 154.32 302 THR A N 1
ATOM 4614 C CA . THR B 2 302 ? 129.940 162.001 99.124 1.00 154.32 302 THR A CA 1
ATOM 4615 C C . THR B 2 302 ? 128.482 161.654 98.862 1.00 154.32 302 THR A C 1
ATOM 4616 O O . THR B 2 302 ? 127.993 160.617 99.323 1.00 154.32 302 THR A O 1
ATOM 4620 N N . ARG B 2 303 ? 127.766 162.517 98.136 1.00 160.14 303 ARG A N 1
ATOM 4621 C CA . ARG B 2 303 ? 126.373 162.227 97.811 1.00 160.14 303 ARG A CA 1
ATOM 4622 C C . ARG B 2 303 ? 126.260 160.972 96.957 1.00 160.14 303 ARG A C 1
ATOM 4623 O O . ARG B 2 303 ? 125.428 160.097 97.223 1.00 160.14 303 ARG A O 1
ATOM 4631 N N . ALA B 2 304 ? 127.096 160.865 95.922 1.00 141.94 304 ALA A N 1
ATOM 4632 C CA . ALA B 2 304 ? 127.033 159.709 95.036 1.00 141.94 304 ALA A CA 1
ATOM 4633 C C . ALA B 2 304 ? 127.456 158.433 95.752 1.00 141.94 304 ALA A C 1
ATOM 4634 O O . ALA B 2 304 ? 126.843 157.376 95.561 1.00 141.94 304 ALA A O 1
ATOM 4636 N N . LYS B 2 305 ? 128.503 158.509 96.576 1.00 135.17 305 LYS A N 1
ATOM 4637 C CA . LYS B 2 305 ? 129.011 157.315 97.245 1.00 135.17 305 LYS A CA 1
ATOM 4638 C C . LYS B 2 305 ? 127.971 156.726 98.189 1.00 135.17 305 LYS A C 1
ATOM 4639 O O . LYS B 2 305 ? 127.762 155.508 98.220 1.00 135.17 305 LYS A O 1
ATOM 4645 N N . TYR B 2 306 ? 127.307 157.577 98.970 1.00 132.69 306 TYR A N 1
ATOM 4646 C CA . TYR B 2 306 ? 126.327 157.093 99.933 1.00 132.69 306 TYR A CA 1
ATOM 4647 C C . TYR B 2 306 ? 124.961 156.837 99.312 1.00 132.69 306 TYR A C 1
ATOM 4648 O O . TYR B 2 306 ? 124.134 156.161 99.932 1.00 132.69 306 TYR A O 1
ATOM 4657 N N . PHE B 2 307 ? 124.690 157.333 98.108 1.00 134.98 307 PHE A N 1
ATOM 4658 C CA . PHE B 2 307 ? 123.367 157.104 97.499 1.00 134.98 307 PHE A CA 1
ATOM 4659 C C . PHE B 2 307 ? 123.209 155.719 96.919 1.00 134.98 307 PHE A C 1
ATOM 4660 O O . PHE B 2 307 ? 122.120 155.296 96.571 1.00 134.98 307 PHE A O 1
ATOM 4668 N N . ILE B 2 308 ? 124.311 155.018 96.773 1.00 126.67 308 ILE A N 1
ATOM 4669 C CA . ILE B 2 308 ? 124.232 153.696 96.228 1.00 126.67 308 ILE A CA 1
ATOM 4670 C C . ILE B 2 308 ? 124.220 152.742 97.382 1.00 126.67 308 ILE A C 1
ATOM 4671 O O . ILE B 2 308 ? 123.610 151.697 97.317 1.00 126.67 308 ILE A O 1
ATOM 4676 N N . ARG B 2 309 ? 124.872 153.117 98.464 1.00 125.05 309 ARG A N 1
ATOM 4677 C CA . ARG B 2 309 ? 124.940 152.209 99.605 1.00 125.05 309 ARG A CA 1
ATOM 4678 C C . ARG B 2 309 ? 123.554 151.882 100.149 1.00 125.05 309 ARG A C 1
ATOM 4679 O O . ARG B 2 309 ? 123.237 150.715 100.404 1.00 125.05 309 ARG A O 1
ATOM 4687 N N . ASP B 2 310 ? 122.709 152.899 100.337 1.00 132.12 310 ASP A N 1
ATOM 4688 C CA . ASP B 2 310 ? 121.406 152.648 100.943 1.00 132.12 310 ASP A CA 1
ATOM 4689 C C . ASP B 2 310 ? 120.407 152.053 99.958 1.00 132.12 310 ASP A C 1
ATOM 4690 O O . ASP B 2 310 ? 119.362 151.554 100.387 1.00 132.12 310 ASP A O 1
ATOM 4695 N N . GLU B 2 311 ? 120.785 152.002 98.687 1.00 130.02 311 GLU A N 1
ATOM 4696 C CA . GLU B 2 311 ? 119.958 151.382 97.675 1.00 130.02 311 GLU A CA 1
ATOM 4697 C C . GLU B 2 311 ? 119.968 149.913 98.003 1.00 130.02 311 GLU A C 1
ATOM 4698 O O . GLU B 2 311 ? 118.935 149.295 98.083 1.00 130.02 311 GLU A O 1
ATOM 4704 N N . PHE B 2 312 ? 121.154 149.354 98.184 1.00 116.38 312 PHE A N 1
ATOM 4705 C CA . PHE B 2 312 ? 121.299 147.950 98.547 1.00 116.38 312 PHE A CA 1
ATOM 4706 C C . PHE B 2 312 ? 120.771 147.680 99.949 1.00 116.38 312 PHE A C 1
ATOM 4707 O O . PHE B 2 312 ? 120.232 146.598 100.210 1.00 116.38 312 PHE A O 1
ATOM 4715 N N . LEU B 2 313 ? 120.916 148.646 100.859 1.00 120.41 313 LEU A N 1
ATOM 4716 C CA . LEU B 2 313 ? 120.479 148.441 102.236 1.00 120.41 313 LEU A CA 1
ATOM 4717 C C . LEU B 2 313 ? 118.961 148.382 102.348 1.00 120.41 313 LEU A C 1
ATOM 4718 O O . LEU B 2 313 ? 118.436 147.676 103.216 1.00 120.41 313 LEU A O 1
ATOM 4723 N N . ARG B 2 314 ? 118.244 149.111 101.491 1.00 121.53 314 ARG A N 1
ATOM 4724 C CA . ARG B 2 314 ? 116.785 149.092 101.547 1.00 121.53 314 ARG A CA 1
ATOM 4725 C C . ARG B 2 314 ? 116.238 147.704 101.238 1.00 121.53 314 ARG A C 1
ATOM 4726 O O . ARG B 2 314 ? 115.246 147.271 101.836 1.00 121.53 314 ARG A O 1
ATOM 4734 N N . ILE B 2 315 ? 116.870 146.993 100.303 1.00 115.87 315 ILE A N 1
ATOM 4735 C CA . ILE B 2 315 ? 116.448 145.631 99.993 1.00 115.87 315 ILE A CA 1
ATOM 4736 C C . ILE B 2 315 ? 116.674 144.716 101.189 1.00 115.87 315 ILE A C 1
ATOM 4737 O O . ILE B 2 315 ? 115.871 143.816 101.462 1.00 115.87 315 ILE A O 1
ATOM 4742 N N . SER B 2 316 ? 117.769 144.929 101.923 1.00 119.76 316 SER A N 1
ATOM 4743 C CA . SER B 2 316 ? 118.074 144.073 103.063 1.00 119.76 316 SER A CA 1
ATOM 4744 C C . SER B 2 316 ? 117.131 144.323 104.234 1.00 119.76 316 SER A C 1
ATOM 4745 O O . SER B 2 316 ? 116.988 143.457 105.104 1.00 119.76 316 SER A O 1
ATOM 4748 N N . THR B 2 317 ? 116.491 145.494 104.282 1.00 124.64 317 THR A N 1
ATOM 4749 C CA . THR B 2 317 ? 115.575 145.789 105.380 1.00 124.64 317 THR A CA 1
ATOM 4750 C C . THR B 2 317 ? 114.387 144.836 105.384 1.00 124.64 317 THR A C 1
ATOM 4751 O O . THR B 2 317 ? 113.974 144.352 106.445 1.00 124.64 317 THR A O 1
ATOM 4755 N N . ALA B 2 318 ? 113.819 144.560 104.213 1.00 129.76 318 ALA A N 1
ATOM 4756 C CA . ALA B 2 318 ? 112.731 143.596 104.124 1.00 129.76 318 ALA A CA 1
ATOM 4757 C C . ALA B 2 318 ? 113.242 142.196 104.441 1.00 129.76 318 ALA A C 1
ATOM 4758 O O . ALA B 2 318 ? 114.374 141.840 104.102 1.00 129.76 318 ALA A O 1
ATOM 4760 N N . SER B 2 319 ? 112.395 141.401 105.098 1.00 134.40 319 SER A N 1
ATOM 4761 C CA . SER B 2 319 ? 112.744 140.056 105.558 1.00 134.40 319 SER A CA 1
ATOM 4762 C C . SER B 2 319 ? 113.984 140.103 106.458 1.00 134.40 319 SER A C 1
ATOM 4763 O O . SER B 2 319 ? 115.036 139.530 106.169 1.00 134.40 319 SER A O 1
ATOM 4766 N N . GLY B 2 320 ? 113.817 140.815 107.569 1.00 140.02 320 GLY A N 1
ATOM 4767 C CA . GLY B 2 320 ? 114.897 141.069 108.502 1.00 140.02 320 GLY A CA 1
ATOM 4768 C C . GLY B 2 320 ? 114.850 140.203 109.743 1.00 140.02 320 GLY A C 1
ATOM 4769 O O . GLY B 2 320 ? 115.374 139.088 109.746 1.00 140.02 320 GLY A O 1
ATOM 4770 N N . ASP B 2 321 ? 114.278 140.756 110.815 1.00 145.25 321 ASP A N 1
ATOM 4771 C CA . ASP B 2 321 ? 114.050 140.130 112.119 1.00 145.25 321 ASP A CA 1
ATOM 4772 C C . ASP B 2 321 ? 115.278 139.415 112.677 1.00 145.25 321 ASP A C 1
ATOM 4773 O O . ASP B 2 321 ? 115.152 138.465 113.457 1.00 145.25 321 ASP A O 1
ATOM 4778 N N . GLY B 2 322 ? 116.468 139.883 112.310 1.00 133.10 322 GLY A N 1
ATOM 4779 C CA . GLY B 2 322 ? 117.692 139.391 112.908 1.00 133.10 322 GLY A CA 1
ATOM 4780 C C . GLY B 2 322 ? 118.154 138.038 112.422 1.00 133.10 322 GLY A C 1
ATOM 4781 O O . GLY B 2 322 ? 119.134 137.509 112.958 1.00 133.10 322 GLY A O 1
ATOM 4782 N N . ARG B 2 323 ? 117.479 137.456 111.430 1.00 128.44 323 ARG A N 1
ATOM 4783 C CA . ARG B 2 323 ? 117.892 136.154 110.919 1.00 128.44 323 ARG A CA 1
ATOM 4784 C C . ARG B 2 323 ? 119.245 136.234 110.222 1.00 128.44 323 ARG A C 1
ATOM 4785 O O . ARG B 2 323 ? 120.101 135.362 110.413 1.00 128.44 323 ARG A O 1
ATOM 4793 N N . HIS B 2 324 ? 119.459 137.272 109.416 1.00 114.52 324 HIS A N 1
ATOM 4794 C CA . HIS B 2 324 ? 120.744 137.501 108.772 1.00 114.52 324 HIS A CA 1
ATOM 4795 C C . HIS B 2 324 ? 120.859 138.981 108.440 1.00 114.52 324 HIS A C 1
ATOM 4796 O O . HIS B 2 324 ? 119.860 139.701 108.381 1.00 114.52 324 HIS A O 1
ATOM 4803 N N . TYR B 2 325 ? 122.089 139.427 108.235 1.00 114.57 325 TYR A N 1
ATOM 4804 C CA . TYR B 2 325 ? 122.328 140.824 107.951 1.00 114.57 325 TYR A CA 1
ATOM 4805 C C . TYR B 2 325 ? 123.189 141.058 106.735 1.00 114.57 325 TYR A C 1
ATOM 4806 O O . TYR B 2 325 ? 123.509 140.144 106.005 1.00 114.57 325 TYR A O 1
ATOM 4815 N N . CYS B 2 326 ? 123.537 142.313 106.514 1.00 104.53 326 CYS A N 1
ATOM 4816 C CA . CYS B 2 326 ? 124.395 142.695 105.401 1.00 104.53 326 CYS A CA 1
ATOM 4817 C C . CYS B 2 326 ? 125.375 143.753 105.878 1.00 104.53 326 CYS A C 1
ATOM 4818 O O . CYS B 2 326 ? 124.987 144.681 106.593 1.00 104.53 326 CYS A O 1
ATOM 4821 N N . TYR B 2 327 ? 126.634 143.615 105.484 1.00 98.06 327 TYR A N 1
ATOM 4822 C CA . TYR B 2 327 ? 127.690 144.533 105.909 1.00 98.06 327 TYR A CA 1
ATOM 4823 C C . TYR B 2 327 ? 128.267 145.261 104.704 1.00 98.06 327 TYR A C 1
ATOM 4824 O O . TYR B 2 327 ? 128.976 144.638 103.891 1.00 98.06 327 TYR A O 1
ATOM 4833 N N . PRO B 2 328 ? 128.002 146.553 104.535 1.00 100.73 328 PRO A N 1
ATOM 4834 C CA . PRO B 2 328 ? 128.579 147.294 103.413 1.00 100.73 328 PRO A CA 1
ATOM 4835 C C . PRO B 2 328 ? 129.976 147.815 103.712 1.00 100.73 328 PRO A C 1
ATOM 4836 O O . PRO B 2 328 ? 130.338 148.104 104.853 1.00 100.73 328 PRO A O 1
ATOM 4840 N N . HIS B 2 329 ? 130.768 147.930 102.647 1.00 106.26 329 HIS A N 1
ATOM 4841 C CA . HIS B 2 329 ? 132.127 148.440 102.748 1.00 106.26 329 HIS A CA 1
ATOM 4842 C C . HIS B 2 329 ? 132.471 149.200 101.476 1.00 106.26 329 HIS A C 1
ATOM 4843 O O . HIS B 2 329 ? 131.970 148.884 100.394 1.00 106.26 329 HIS A O 1
ATOM 4850 N N . PHE B 2 330 ? 133.333 150.204 101.618 1.00 122.00 330 PHE A N 1
ATOM 4851 C CA . PHE B 2 330 ? 133.808 151.004 100.489 1.00 122.00 330 PHE A CA 1
ATOM 4852 C C . PHE B 2 330 ? 135.234 150.560 100.179 1.00 122.00 330 PHE A C 1
ATOM 4853 O O . PHE B 2 330 ? 136.205 151.154 100.648 1.00 122.00 330 PHE A O 1
ATOM 4861 N N . THR B 2 331 ? 135.358 149.507 99.380 1.00 129.92 331 THR A N 1
ATOM 4862 C CA . THR B 2 331 ? 136.660 148.955 99.044 1.00 129.92 331 THR A CA 1
ATOM 4863 C C . THR B 2 331 ? 137.209 149.597 97.773 1.00 129.92 331 THR A C 1
ATOM 4864 O O . THR B 2 331 ? 136.518 150.329 97.063 1.00 129.92 331 THR A O 1
ATOM 4868 N N . CYS B 2 332 ? 138.475 149.308 97.489 1.00 137.77 332 CYS A N 1
ATOM 4869 C CA . CYS B 2 332 ? 139.164 149.837 96.321 1.00 137.77 332 CYS A CA 1
ATOM 4870 C C . CYS B 2 332 ? 139.826 148.689 95.569 1.00 137.77 332 CYS A C 1
ATOM 4871 O O . CYS B 2 332 ? 139.823 147.538 96.015 1.00 137.77 332 CYS A O 1
ATOM 4874 N N . SER B 2 333 ? 140.395 149.013 94.406 1.00 142.42 333 SER A N 1
ATOM 4875 C CA . SER B 2 333 ? 141.008 147.986 93.569 1.00 142.42 3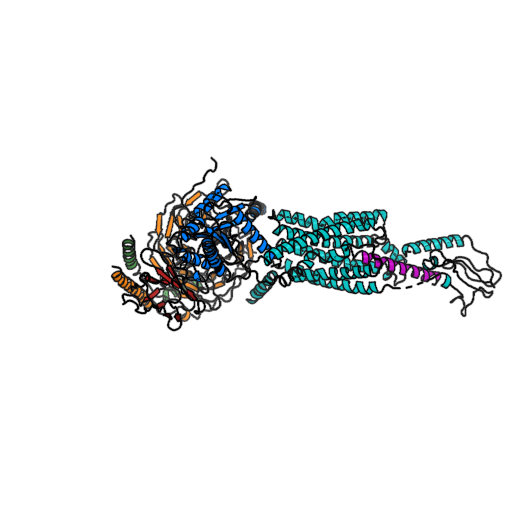33 SER A CA 1
ATOM 4876 C C . SER B 2 333 ? 142.245 147.388 94.228 1.00 142.42 333 SER A C 1
ATOM 4877 O O . SER B 2 333 ? 142.463 146.172 94.162 1.00 142.42 333 SER A O 1
ATOM 4879 N N . VAL B 2 334 ? 143.063 148.218 94.868 1.00 145.56 334 VAL A N 1
ATOM 4880 C CA . VAL B 2 334 ? 144.335 147.780 95.427 1.00 145.56 334 VAL A CA 1
ATOM 4881 C C . VAL B 2 334 ? 144.348 147.891 96.952 1.00 145.56 334 VAL A C 1
ATOM 4882 O O . VAL B 2 334 ? 145.414 148.012 97.554 1.00 145.56 334 VAL A O 1
ATOM 4886 N N . ASP B 2 335 ? 143.180 147.851 97.587 1.00 143.41 335 ASP A N 1
ATOM 4887 C CA . ASP B 2 335 ? 143.121 147.904 99.041 1.00 143.41 335 ASP A CA 1
ATOM 4888 C C . ASP B 2 335 ? 143.713 146.637 99.646 1.00 143.41 335 ASP A C 1
ATOM 4889 O O . ASP B 2 335 ? 143.487 145.529 99.153 1.00 143.41 335 ASP A O 1
ATOM 4894 N N . THR B 2 336 ? 144.462 146.799 100.730 1.00 140.86 336 THR A N 1
ATOM 4895 C CA . THR B 2 336 ? 145.103 145.670 101.390 1.00 140.86 336 THR A CA 1
ATOM 4896 C C . THR B 2 336 ? 144.442 145.275 102.702 1.00 140.86 336 THR A C 1
ATOM 4897 O O . THR B 2 336 ? 144.936 144.408 103.409 1.00 140.86 336 THR A O 1
ATOM 4901 N N . GLU B 2 337 ? 143.326 145.908 103.025 1.00 136.96 337 GLU A N 1
ATOM 4902 C CA . GLU B 2 337 ? 142.613 145.625 104.263 1.00 136.96 337 GLU A CA 1
ATOM 4903 C C . GLU B 2 337 ? 141.428 144.691 104.058 1.00 136.96 337 GLU A C 1
ATOM 4904 O O . GLU B 2 337 ? 140.609 144.535 104.972 1.00 136.96 337 GLU A O 1
ATOM 4910 N N . ASN B 2 338 ? 141.311 144.079 102.877 1.00 130.43 338 ASN A N 1
ATOM 4911 C CA . ASN B 2 338 ? 140.186 143.190 102.609 1.00 130.43 338 ASN A CA 1
ATOM 4912 C C . ASN B 2 338 ? 140.207 141.975 103.528 1.00 130.43 338 ASN A C 1
ATOM 4913 O O . ASN B 2 338 ? 139.158 141.545 104.021 1.00 130.43 338 ASN A O 1
ATOM 4918 N N . ILE B 2 339 ? 141.372 141.385 103.704 1.00 132.65 339 ILE A N 1
ATOM 4919 C CA . ILE B 2 339 ? 141.457 140.211 104.535 1.00 132.65 339 ILE A CA 1
ATOM 4920 C C . ILE B 2 339 ? 141.200 140.559 105.978 1.00 132.65 339 ILE A C 1
ATOM 4921 O O . ILE B 2 339 ? 140.870 139.701 106.773 1.00 132.65 339 ILE A O 1
ATOM 4926 N N . ARG B 2 340 ? 141.332 141.824 106.323 1.00 125.24 340 ARG A N 1
ATOM 4927 C CA . ARG B 2 340 ? 141.124 142.196 107.690 1.00 125.24 340 ARG A CA 1
ATOM 4928 C C . ARG B 2 340 ? 139.643 142.296 107.845 1.00 125.24 340 ARG A C 1
ATOM 4929 O O . ARG B 2 340 ? 139.051 141.671 108.704 1.00 125.24 340 ARG A O 1
ATOM 4937 N N . ARG B 2 341 ? 139.047 143.067 106.958 1.00 117.97 341 ARG A N 1
ATOM 4938 C CA . ARG B 2 341 ? 137.608 143.309 106.966 1.00 117.97 341 ARG A CA 1
ATOM 4939 C C . ARG B 2 341 ? 136.829 142.000 106.971 1.00 117.97 341 ARG A C 1
ATOM 4940 O O . ARG B 2 341 ? 135.846 141.855 107.709 1.00 117.97 341 ARG A O 1
ATOM 4948 N N . VAL B 2 342 ? 137.258 141.032 106.157 1.00 113.48 342 VAL A N 1
ATOM 4949 C CA . VAL B 2 342 ? 136.585 139.737 106.116 1.00 113.48 342 VAL A CA 1
ATOM 4950 C C . VAL B 2 342 ? 136.698 139.036 107.463 1.00 113.48 342 VAL A C 1
ATOM 4951 O O . VAL B 2 342 ? 135.727 138.449 107.958 1.00 113.48 342 VAL A O 1
ATOM 4955 N N . PHE B 2 343 ? 137.883 139.085 108.079 1.00 118.60 343 PHE A N 1
ATOM 4956 C CA . PHE B 2 343 ? 138.063 138.453 109.382 1.00 118.60 343 PHE A CA 1
ATOM 4957 C C . PHE B 2 343 ? 137.167 139.091 110.436 1.00 118.60 343 PHE A C 1
ATOM 4958 O O . PHE B 2 343 ? 136.525 138.385 111.223 1.00 118.60 343 PHE A O 1
ATOM 4966 N N . ASN B 2 344 ? 137.107 140.425 110.464 1.00 118.18 344 ASN A N 1
ATOM 4967 C CA . ASN B 2 344 ? 136.263 141.105 111.441 1.00 118.18 344 ASN A CA 1
ATOM 4968 C C . ASN B 2 344 ? 134.793 140.774 111.227 1.00 118.18 344 ASN A C 1
ATOM 4969 O O . ASN B 2 344 ? 134.054 140.535 112.191 1.00 118.18 344 ASN A O 1
ATOM 4974 N N . ASP B 2 345 ? 134.348 140.755 109.969 1.00 114.89 345 ASP A N 1
ATOM 4975 C CA . ASP B 2 345 ? 132.948 140.453 109.693 1.00 114.89 345 ASP A CA 1
ATOM 4976 C C . ASP B 2 345 ? 132.604 139.018 110.073 1.00 114.89 345 ASP A C 1
ATOM 4977 O O . ASP B 2 345 ? 131.531 138.761 110.631 1.00 114.89 345 ASP A O 1
ATOM 4982 N N . CYS B 2 346 ? 133.499 138.070 109.787 1.00 112.16 346 CYS A N 1
ATOM 4983 C CA . CYS B 2 346 ? 133.257 136.687 110.182 1.00 112.16 346 CYS A CA 1
ATOM 4984 C C . CYS B 2 346 ? 133.223 136.545 111.698 1.00 112.16 346 CYS A C 1
ATOM 4985 O O . CYS B 2 346 ? 132.403 135.795 112.242 1.00 112.16 346 CYS A O 1
ATOM 4988 N N . ARG B 2 347 ? 134.109 137.258 112.399 1.00 116.71 347 ARG A N 1
ATOM 4989 C CA . ARG B 2 347 ? 134.097 137.226 113.857 1.00 116.71 347 ARG A CA 1
ATOM 4990 C C . ARG B 2 347 ? 132.789 137.776 114.407 1.00 116.71 347 ARG A C 1
ATOM 4991 O O . ARG B 2 347 ? 132.233 137.232 115.368 1.00 116.71 347 ARG A O 1
ATOM 4999 N N . ASP B 2 348 ? 132.286 138.861 113.815 1.00 110.02 348 ASP A N 1
ATOM 5000 C CA . ASP B 2 348 ? 130.998 139.400 114.240 1.00 110.02 348 ASP A CA 1
ATOM 5001 C C . ASP B 2 348 ? 129.868 138.417 113.960 1.00 110.02 348 ASP A C 1
ATOM 5002 O O . ASP B 2 348 ? 128.942 138.277 114.767 1.00 110.02 348 ASP A O 1
ATOM 5007 N N . ILE B 2 349 ? 129.923 137.734 112.815 1.00 103.65 349 ILE A N 1
ATOM 5008 C CA . ILE B 2 349 ? 128.873 136.781 112.460 1.00 103.65 349 ILE A CA 1
ATOM 5009 C C . ILE B 2 349 ? 128.849 135.618 113.443 1.00 103.65 349 ILE A C 1
ATOM 5010 O O . ILE B 2 349 ? 127.781 135.193 113.899 1.00 103.65 349 ILE A O 1
ATOM 5015 N N . ILE B 2 350 ? 130.025 135.084 113.782 1.00 103.61 350 ILE A N 1
ATOM 5016 C CA . ILE B 2 350 ? 130.089 133.919 114.662 1.00 103.61 350 ILE A CA 1
ATOM 5017 C C . ILE B 2 350 ? 129.561 134.259 116.051 1.00 103.61 350 ILE A C 1
ATOM 5018 O O . ILE B 2 350 ? 128.813 133.481 116.654 1.00 103.61 350 ILE A O 1
ATOM 5023 N N . GLN B 2 351 ? 129.939 135.426 116.578 1.00 103.05 351 GLN A N 1
ATOM 5024 C CA . GLN B 2 351 ? 129.525 135.800 117.928 1.00 103.05 351 GLN A CA 1
ATOM 5025 C C . GLN B 2 351 ? 128.011 135.935 118.030 1.00 103.05 351 GLN A C 1
ATOM 5026 O O . GLN B 2 351 ? 127.410 135.518 119.027 1.00 103.05 351 GLN A O 1
ATOM 5032 N N . ARG B 2 352 ? 127.377 136.520 117.013 1.00 104.99 352 ARG A N 1
ATOM 5033 C CA . ARG B 2 352 ? 125.929 136.695 117.047 1.00 104.99 352 ARG A CA 1
ATOM 5034 C C . ARG B 2 352 ? 125.205 135.354 117.036 1.00 104.99 352 ARG A C 1
ATOM 5035 O O . ARG B 2 352 ? 124.162 135.202 117.682 1.00 104.99 352 ARG A O 1
ATOM 5043 N N . MET B 2 353 ? 125.735 134.376 116.300 1.00 109.97 353 MET A N 1
ATOM 5044 C CA . MET B 2 353 ? 125.099 133.063 116.244 1.00 109.97 353 MET A CA 1
ATOM 5045 C C . MET B 2 353 ? 125.125 132.377 117.605 1.00 109.97 353 MET A C 1
ATOM 5046 O O . MET B 2 353 ? 124.141 131.745 118.007 1.00 109.97 353 MET A O 1
ATOM 5051 N N . HIS B 2 354 ? 126.245 132.480 118.324 1.00 109.14 354 HIS A N 1
ATOM 5052 C CA . HIS B 2 354 ? 126.342 131.854 119.639 1.00 109.14 354 HIS A CA 1
ATOM 5053 C C . HIS B 2 354 ? 125.375 132.489 120.630 1.00 109.14 354 HIS A C 1
ATOM 5054 O O . HIS B 2 354 ? 124.773 131.789 121.452 1.00 109.14 354 HIS A O 1
ATOM 5061 N N . LEU B 2 355 ? 125.217 133.812 120.571 1.00 108.44 355 LEU A N 1
ATOM 5062 C CA . LEU B 2 355 ? 124.335 134.497 121.509 1.00 108.44 355 LEU A CA 1
ATOM 5063 C C . LEU B 2 355 ? 122.880 134.092 121.319 1.00 108.44 355 LEU A C 1
ATOM 5064 O O . LEU B 2 355 ? 122.107 134.100 122.283 1.00 108.44 355 LEU A O 1
ATOM 5069 N N . ARG B 2 356 ? 122.504 133.728 120.111 1.00 116.13 356 ARG A N 1
ATOM 5070 C CA . ARG B 2 356 ? 121.125 133.360 119.863 1.00 116.13 356 ARG A CA 1
ATOM 5071 C C . ARG B 2 356 ? 120.739 132.014 120.437 1.00 116.13 356 ARG A C 1
ATOM 5072 O O . ARG B 2 356 ? 119.568 131.694 120.505 1.00 116.13 356 ARG A O 1
ATOM 5080 N N . GLN B 2 357 ? 121.715 131.219 120.841 1.00 110.01 357 GLN A N 1
ATOM 5081 C CA . GLN B 2 357 ? 121.416 129.911 121.396 1.00 110.01 357 GLN A CA 1
ATOM 5082 C C . GLN B 2 357 ? 121.167 130.007 122.879 1.00 110.01 357 GLN A C 1
ATOM 5083 O O . GLN B 2 357 ? 120.571 129.124 123.470 1.00 110.01 357 GLN A O 1
ATOM 5089 N N . TYR B 2 358 ? 121.641 131.090 123.476 1.00 108.36 358 TYR A N 1
ATOM 5090 C CA . TYR B 2 358 ? 121.459 131.348 124.895 1.00 108.36 358 TYR A CA 1
ATOM 5091 C C . TYR B 2 358 ? 120.337 132.339 125.103 1.00 108.36 358 TYR A C 1
ATOM 5092 O O . TYR B 2 358 ? 120.238 132.938 126.158 1.00 108.36 358 TYR A O 1
ATOM 5101 N N . GLU B 2 359 ? 119.526 132.541 124.073 1.00 119.38 359 GLU A N 1
ATOM 5102 C CA . GLU B 2 359 ? 118.409 133.464 124.108 1.00 119.38 359 GLU A CA 1
ATOM 5103 C C . GLU B 2 359 ? 118.760 134.830 124.655 1.00 119.38 359 GLU A C 1
ATOM 5104 O O . GLU B 2 359 ? 118.039 135.352 125.483 1.00 119.38 359 GLU A O 1
ATOM 5110 N N . LEU B 2 360 ? 119.858 135.415 124.201 1.00 111.58 360 LEU A N 1
ATOM 5111 C CA . LEU B 2 360 ? 120.245 136.729 124.679 1.00 111.58 360 LEU A CA 1
ATOM 5112 C C . LEU B 2 360 ? 119.903 137.779 123.642 1.00 111.58 360 LEU A C 1
ATOM 5113 O O . LEU B 2 360 ? 119.876 138.959 123.941 1.00 111.58 360 LEU A O 1
ATOM 5118 N N . LEU B 2 361 ? 119.650 137.347 122.416 1.00 117.02 361 LEU A N 1
ATOM 5119 C CA . LEU B 2 361 ? 119.275 138.269 121.350 1.00 117.02 361 LEU A CA 1
ATOM 5120 C C . LEU B 2 361 ? 118.046 137.758 120.607 1.00 117.02 361 LEU A C 1
ATOM 5121 O O . LEU B 2 361 ? 117.881 136.553 120.416 1.00 117.02 361 LEU A O 1
ATOM 5126 N N . HIS C 3 1 ? 128.888 129.737 154.330 1.00 129.24 1 HIS P N 1
ATOM 5127 C CA . HIS C 3 1 ? 128.317 130.045 153.034 1.00 129.24 1 HIS P CA 1
ATOM 5128 C C . HIS C 3 1 ? 126.814 130.179 153.121 1.00 129.24 1 HIS P C 1
ATOM 5129 O O . HIS C 3 1 ? 126.101 129.705 152.252 1.00 129.24 1 HIS P O 1
ATOM 5136 N N . SER C 3 2 ? 126.312 130.733 154.216 1.00 130.38 2 SER P N 1
ATOM 5137 C CA . SER C 3 2 ? 124.863 130.849 154.417 1.00 130.38 2 SER P CA 1
ATOM 5138 C C . SER C 3 2 ? 124.100 129.553 154.230 1.00 130.38 2 SER P C 1
ATOM 5139 O O . SER C 3 2 ? 123.241 129.475 153.362 1.00 130.38 2 SER P O 1
ATOM 5142 N N . GLN C 3 3 ? 124.410 128.539 155.024 1.00 127.08 3 GLN P N 1
ATOM 5143 C CA . GLN C 3 3 ? 123.704 127.259 154.971 1.00 127.08 3 GLN P CA 1
ATOM 5144 C C . GLN C 3 3 ? 124.401 126.524 156.054 1.00 127.08 3 GLN P C 1
ATOM 5145 O O . GLN C 3 3 ? 123.809 125.715 156.756 1.00 127.08 3 GLN P O 1
ATOM 5151 N N . GLY C 3 4 ? 125.683 126.812 156.200 1.00 135.56 4 GLY P N 1
ATOM 5152 C CA . GLY C 3 4 ? 126.429 126.218 157.280 1.00 135.56 4 GLY P CA 1
ATOM 5153 C C . GLY C 3 4 ? 126.265 127.150 158.451 1.00 135.56 4 GLY P C 1
ATOM 5154 O O . GLY C 3 4 ? 126.459 126.754 159.590 1.00 135.56 4 GLY P O 1
ATOM 5155 N N . THR C 3 5 ? 125.892 128.394 158.175 1.00 138.34 5 THR P N 1
ATOM 5156 C CA . THR C 3 5 ? 125.682 129.356 159.243 1.00 138.34 5 THR P CA 1
ATOM 5157 C C . THR C 3 5 ? 124.339 129.122 159.904 1.00 138.34 5 THR P C 1
ATOM 5158 O O . THR C 3 5 ? 124.196 129.321 161.101 1.00 138.34 5 THR P O 1
ATOM 5162 N N . PHE C 3 6 ? 123.353 128.682 159.136 1.00 133.78 6 PHE P N 1
ATOM 5163 C CA . PHE C 3 6 ? 122.060 128.372 159.714 1.00 133.78 6 PHE P CA 1
ATOM 5164 C C . PHE C 3 6 ? 122.221 127.105 160.508 1.00 133.78 6 PHE P C 1
ATOM 5165 O O . PHE C 3 6 ? 121.669 126.974 161.589 1.00 133.78 6 PHE P O 1
ATOM 5173 N N . THR C 3 7 ? 122.984 126.166 159.969 1.00 134.98 7 THR P N 1
ATOM 5174 C CA . THR C 3 7 ? 123.183 124.906 160.651 1.00 134.98 7 THR P CA 1
ATOM 5175 C C . THR C 3 7 ? 123.873 125.162 161.970 1.00 134.98 7 THR P C 1
ATOM 5176 O O . THR C 3 7 ? 123.475 124.608 162.987 1.00 134.98 7 THR P O 1
ATOM 5180 N N . SER C 3 8 ? 124.890 126.015 161.965 1.00 142.29 8 SER P N 1
ATOM 5181 C CA . SER C 3 8 ? 125.619 126.263 163.188 1.00 142.29 8 SER P CA 1
ATOM 5182 C C . SER C 3 8 ? 124.684 126.910 164.196 1.00 142.29 8 SER P C 1
ATOM 5183 O O . SER C 3 8 ? 124.540 126.438 165.317 1.00 142.29 8 SER P O 1
ATOM 5186 N N . ASP C 3 9 ? 124.034 127.990 163.784 1.00 147.03 9 ASP P N 1
ATOM 5187 C CA . ASP C 3 9 ? 123.123 128.715 164.658 1.00 147.03 9 ASP P CA 1
ATOM 5188 C C . ASP C 3 9 ? 122.075 127.845 165.315 1.00 147.03 9 ASP P C 1
ATOM 5189 O O . ASP C 3 9 ? 121.891 127.912 166.519 1.00 147.03 9 ASP P O 1
ATOM 5194 N N . LYS C 3 10 ? 121.379 127.036 164.528 1.00 143.64 10 LYS P N 1
ATOM 5195 C CA . LYS C 3 10 ? 120.354 126.172 165.085 1.00 143.64 10 LYS P CA 1
ATOM 5196 C C . LYS C 3 10 ? 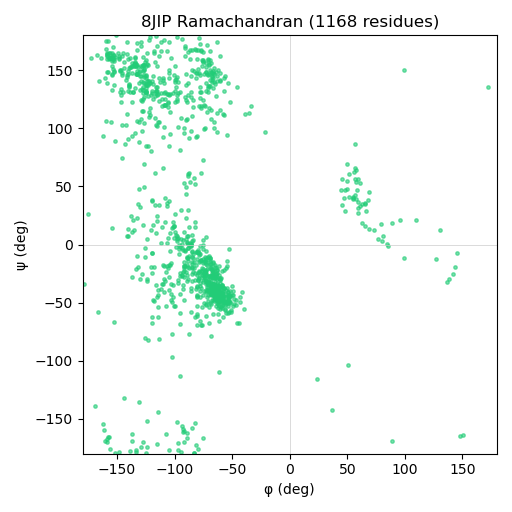120.980 125.261 166.106 1.00 143.64 10 LYS P C 1
ATOM 5197 O O . LYS C 3 10 ? 120.501 125.153 167.221 1.00 143.64 10 LYS P O 1
ATOM 5203 N N . SER C 3 11 ? 122.149 124.723 165.809 1.00 152.35 11 SER P N 1
ATOM 5204 C CA . SER C 3 11 ? 122.835 123.791 166.693 1.00 152.35 11 SER P CA 1
ATOM 5205 C C . SER C 3 11 ? 123.229 124.306 168.018 1.00 152.35 11 SER P C 1
ATOM 5206 O O . SER C 3 11 ? 123.207 123.562 168.950 1.00 152.35 11 SER P O 1
ATOM 5209 N N . GLU C 3 12 ? 123.626 125.554 168.134 1.00 158.77 12 GLU P N 1
ATOM 5210 C CA . GLU C 3 12 ? 124.109 126.078 169.393 1.00 158.77 12 GLU P CA 1
ATOM 5211 C C . GLU C 3 12 ? 122.987 126.458 170.314 1.00 158.77 12 GLU P C 1
ATOM 5212 O O . GLU C 3 12 ? 123.091 126.301 171.515 1.00 158.77 12 GLU P O 1
ATOM 5218 N N . TYR C 3 13 ? 121.915 126.985 169.772 1.00 167.47 13 TYR P N 1
ATOM 5219 C CA . TYR C 3 13 ? 120.773 127.277 170.591 1.00 167.47 13 TYR P CA 1
ATOM 5220 C C . TYR C 3 13 ? 120.173 125.959 170.979 1.00 167.47 13 TYR P C 1
ATOM 5221 O O . TYR C 3 13 ? 119.872 125.750 172.143 1.00 167.47 13 TYR P O 1
ATOM 5230 N N . LEU C 3 14 ? 119.973 125.065 170.021 1.00 174.45 14 LEU P N 1
ATOM 5231 C CA . LEU C 3 14 ? 119.297 123.822 170.356 1.00 174.45 14 LEU P CA 1
ATOM 5232 C C . LEU C 3 14 ? 120.048 123.076 171.431 1.00 174.45 14 LEU P C 1
ATOM 5233 O O . LEU C 3 14 ? 119.464 122.628 172.405 1.00 174.45 14 LEU P O 1
ATOM 5238 N N . ASP C 3 15 ? 121.354 122.949 171.247 1.00 188.97 15 ASP P N 1
ATOM 5239 C CA . ASP C 3 15 ? 122.196 122.251 172.201 1.00 188.97 15 ASP P CA 1
ATOM 5240 C C . ASP C 3 15 ? 122.031 122.804 173.602 1.00 188.97 15 ASP P C 1
ATOM 5241 O O . ASP C 3 15 ? 121.864 122.049 174.549 1.00 188.97 15 ASP P O 1
ATOM 5246 N N . SER C 3 16 ? 122.083 124.122 173.736 1.00 188.33 16 SER P N 1
ATOM 5247 C CA . SER C 3 16 ? 121.945 124.740 175.041 1.00 188.33 16 SER P CA 1
ATOM 5248 C C . SER C 3 16 ? 120.643 124.331 175.708 1.00 188.33 16 SER P C 1
ATOM 5249 O O . SER C 3 16 ? 120.639 123.823 176.823 1.00 188.33 16 SER P O 1
ATOM 5252 N N . GLU C 3 17 ? 119.527 124.450 175.004 1.00 193.47 17 GLU P N 1
ATOM 5253 C CA . GLU C 3 17 ? 118.243 124.014 175.564 1.00 193.47 17 GLU P CA 1
ATOM 5254 C C . GLU C 3 17 ? 118.287 122.675 176.285 1.00 193.47 17 GLU P C 1
ATOM 5255 O O . GLU C 3 17 ? 117.848 122.574 177.429 1.00 193.47 17 GLU P O 1
ATOM 5261 N N . ARG C 3 18 ? 118.862 121.676 175.642 1.00 197.72 18 ARG P N 1
ATOM 5262 C CA . ARG C 3 18 ? 118.940 120.353 176.217 1.00 197.72 18 ARG P CA 1
ATOM 5263 C C . ARG C 3 18 ? 119.761 120.285 177.480 1.00 197.72 18 ARG P C 1
ATOM 5264 O O . ARG C 3 18 ? 119.581 119.371 178.270 1.00 197.72 18 ARG P O 1
ATOM 5272 N N . ALA C 3 19 ? 120.651 121.236 177.701 1.00 207.06 19 ALA P N 1
ATOM 5273 C CA . ALA C 3 19 ? 121.533 121.149 178.858 1.00 207.06 19 ALA P CA 1
ATOM 5274 C C . ALA C 3 19 ? 120.824 121.536 180.116 1.00 207.06 19 ALA P C 1
ATOM 5275 O O . ALA C 3 19 ? 121.019 120.923 181.157 1.00 207.06 19 ALA P O 1
ATOM 5277 N N . GLN C 3 20 ? 119.998 122.566 180.042 1.00 214.71 20 GLN P N 1
ATOM 5278 C CA . GLN C 3 20 ? 119.315 123.025 181.223 1.00 214.71 20 GLN P CA 1
ATOM 5279 C C . GLN C 3 20 ? 118.183 122.068 181.547 1.00 214.71 20 GLN P C 1
ATOM 5280 O O . GLN C 3 20 ? 117.780 121.950 182.690 1.00 214.71 20 GLN P O 1
ATOM 5286 N N . ASP C 3 21 ? 117.669 121.373 180.547 1.00 218.57 21 ASP P N 1
ATOM 5287 C CA . ASP C 3 21 ? 116.631 120.391 180.793 1.00 218.57 21 ASP P CA 1
ATOM 5288 C C . ASP C 3 21 ? 117.247 119.198 181.473 1.00 218.57 21 ASP P C 1
ATOM 5289 O O . ASP C 3 21 ? 116.595 118.546 182.273 1.00 218.57 21 ASP P O 1
ATOM 5294 N N . PHE C 3 22 ? 118.501 118.901 181.158 1.00 222.42 22 PHE P N 1
ATOM 5295 C CA . PHE C 3 22 ? 119.191 117.821 181.829 1.00 222.42 22 PHE P CA 1
ATOM 5296 C C . PHE C 3 22 ? 119.247 118.201 183.282 1.00 222.42 22 PHE P C 1
ATOM 5297 O O . PHE C 3 22 ? 118.893 117.407 184.129 1.00 222.42 22 PHE P O 1
ATOM 5305 N N . VAL C 3 23 ? 119.662 119.424 183.578 1.00 224.68 23 VAL P N 1
ATOM 5306 C CA . VAL C 3 23 ? 119.668 119.888 184.955 1.00 224.68 23 VAL P CA 1
ATOM 5307 C C . VAL C 3 23 ? 118.312 119.741 185.647 1.00 224.68 23 VAL P C 1
ATOM 5308 O O . VAL C 3 23 ? 118.257 119.203 186.748 1.00 224.68 23 VAL P O 1
ATOM 5312 N N . ALA C 3 24 ? 117.216 120.165 185.018 1.00 232.49 24 ALA P N 1
ATOM 5313 C CA . ALA C 3 24 ? 115.938 120.102 185.720 1.00 232.49 24 ALA P CA 1
ATOM 5314 C C . ALA C 3 24 ? 115.389 118.690 185.802 1.00 232.49 24 ALA P C 1
ATOM 5315 O O . ALA C 3 24 ? 114.346 118.461 186.404 1.00 232.49 24 ALA P O 1
ATOM 5317 N N . TRP C 3 25 ? 116.075 117.740 185.186 1.00 240.16 25 TRP P N 1
ATOM 5318 C CA . TRP C 3 25 ? 115.651 116.355 185.244 1.00 240.16 25 TRP P CA 1
ATOM 5319 C C . TRP C 3 25 ? 116.367 115.737 186.431 1.00 240.16 25 TRP P C 1
ATOM 5320 O O . TRP C 3 25 ? 115.951 114.708 186.959 1.00 240.16 25 TRP P O 1
ATOM 5331 N N . LEU C 3 26 ? 117.434 116.387 186.876 1.00 244.92 26 LEU P N 1
ATOM 5332 C CA . LEU C 3 26 ? 118.158 115.891 188.039 1.00 244.92 26 LEU P CA 1
ATOM 5333 C C . LEU C 3 26 ? 117.818 116.695 189.267 1.00 244.92 26 LEU P C 1
ATOM 5334 O O . LEU C 3 26 ? 117.071 116.234 190.125 1.00 244.92 26 LEU P O 1
ATOM 5339 N N . GLU C 3 27 ? 118.386 117.892 189.377 1.00 253.94 27 GLU P N 1
ATOM 5340 C CA . GLU C 3 27 ? 118.162 118.727 190.555 1.00 253.94 27 GLU P CA 1
ATOM 5341 C C . GLU C 3 27 ? 116.686 118.920 190.813 1.00 253.94 27 GLU P C 1
ATOM 5342 O O . GLU C 3 27 ? 116.206 118.666 191.918 1.00 253.94 27 GLU P O 1
ATOM 5348 N N . ALA C 3 28 ? 115.961 119.370 189.798 1.00 249.62 28 ALA P N 1
ATOM 5349 C CA . ALA C 3 28 ? 114.546 119.648 189.983 1.00 249.62 28 ALA P CA 1
ATOM 5350 C C . ALA C 3 28 ? 113.687 118.414 189.744 1.00 249.62 28 ALA P C 1
ATOM 5351 O O . ALA C 3 28 ? 112.494 118.420 190.039 1.00 249.62 28 ALA P O 1
ATOM 5353 N N . GLY C 3 29 ? 114.287 117.355 189.214 1.00 250.90 29 GLY P N 1
ATOM 5354 C CA . GLY C 3 29 ? 113.546 116.131 188.974 1.00 250.90 29 GLY P CA 1
ATOM 5355 C C . GLY C 3 29 ? 113.954 115.024 189.922 1.00 250.90 29 GLY P C 1
ATOM 5356 O O . GLY C 3 29 ? 114.262 115.276 191.086 1.00 250.90 29 GLY P O 1
ATOM 5357 N N . GLU D 4 8 ? 114.102 130.059 56.148 1.00 261.96 3 GLU B N 1
ATOM 5358 C CA . GLU D 4 8 ? 113.431 131.269 56.604 1.00 261.96 3 GLU B CA 1
ATOM 5359 C C . GLU D 4 8 ? 112.753 131.028 57.937 1.00 261.96 3 GLU B C 1
ATOM 5360 O O . GLU D 4 8 ? 112.072 130.025 58.108 1.00 261.96 3 GLU B O 1
ATOM 5366 N N . LEU D 4 9 ? 112.932 131.948 58.881 1.00 262.66 4 LEU B N 1
ATOM 5367 C CA . LEU D 4 9 ? 112.318 131.809 60.198 1.00 262.66 4 LEU B CA 1
ATOM 5368 C C . LEU D 4 9 ? 110.819 131.591 60.092 1.00 262.66 4 LEU B C 1
ATOM 5369 O O . LEU D 4 9 ? 110.289 130.656 60.682 1.00 262.66 4 LEU B O 1
ATOM 5374 N N . ASP D 4 10 ? 110.136 132.441 59.332 1.00 265.41 5 ASP B N 1
ATOM 5375 C CA . ASP D 4 10 ? 108.691 132.324 59.195 1.00 265.41 5 ASP B CA 1
ATOM 5376 C C . ASP D 4 10 ? 108.302 130.965 58.637 1.00 265.41 5 ASP B C 1
ATOM 5377 O O . ASP D 4 10 ? 107.414 130.315 59.168 1.00 265.41 5 ASP B O 1
ATOM 5382 N N . GLN D 4 11 ? 108.969 130.528 57.575 1.00 263.55 6 GLN B N 1
ATOM 5383 C CA . GLN D 4 11 ? 108.689 129.216 57.005 1.00 263.55 6 GLN B CA 1
ATOM 5384 C C . GLN D 4 11 ? 108.844 128.137 58.066 1.00 263.55 6 GLN B C 1
ATOM 5385 O O . GLN D 4 11 ? 107.955 127.303 58.249 1.00 263.55 6 GLN B O 1
ATOM 5391 N N . LEU D 4 12 ? 109.962 128.161 58.779 1.00 260.69 7 LEU B N 1
ATOM 5392 C CA . LEU D 4 12 ? 110.208 127.154 59.793 1.00 260.69 7 LEU B CA 1
ATOM 5393 C C . LEU D 4 12 ? 109.188 127.231 60.920 1.00 260.69 7 LEU B C 1
ATOM 5394 O O . LEU D 4 12 ? 108.921 126.225 61.566 1.00 260.69 7 LEU B O 1
ATOM 5399 N N . ARG D 4 13 ? 108.617 128.411 61.158 1.00 256.50 8 ARG B N 1
ATOM 5400 C CA . ARG D 4 13 ? 107.579 128.525 62.178 1.00 256.50 8 ARG B CA 1
ATOM 5401 C C . ARG D 4 13 ? 106.363 127.675 61.824 1.00 256.50 8 ARG B C 1
ATOM 5402 O O . ARG D 4 13 ? 105.855 126.920 62.663 1.00 256.50 8 ARG B O 1
ATOM 5410 N N . GLN D 4 14 ? 105.879 127.787 60.582 1.00 260.48 9 GLN B N 1
ATOM 5411 C CA . GLN D 4 14 ? 104.724 126.974 60.200 1.00 260.48 9 GLN B CA 1
ATOM 5412 C C . GLN D 4 14 ? 105.054 125.487 60.200 1.00 260.48 9 GLN B C 1
ATOM 5413 O O . GLN D 4 14 ? 104.205 124.673 60.576 1.00 260.48 9 GLN B O 1
ATOM 5419 N N . GLU D 4 15 ? 106.265 125.109 59.782 1.00 255.56 10 GLU B N 1
ATOM 5420 C CA . GLU D 4 15 ? 106.641 123.699 59.803 1.00 255.56 10 GLU B CA 1
ATOM 5421 C C . GLU D 4 15 ? 106.662 123.153 61.225 1.00 255.56 10 GLU B C 1
ATOM 5422 O O . GLU D 4 15 ? 106.162 122.051 61.482 1.00 255.56 10 GLU B O 1
ATOM 5428 N N . ALA D 4 16 ? 107.228 123.915 62.165 1.00 252.31 11 ALA B N 1
ATOM 5429 C CA . ALA D 4 16 ? 107.251 123.478 63.556 1.00 252.31 11 ALA B CA 1
ATOM 5430 C C . ALA D 4 16 ? 105.843 123.387 64.129 1.00 252.31 11 ALA B C 1
ATOM 5431 O O . ALA D 4 16 ? 105.518 122.437 64.852 1.00 252.31 11 ALA B O 1
ATOM 5433 N N . GLU D 4 17 ? 104.990 124.367 63.815 1.00 250.77 12 GLU B N 1
ATOM 5434 C CA . GLU D 4 17 ? 103.614 124.329 64.299 1.00 250.77 12 GLU B CA 1
ATOM 5435 C C . GLU D 4 17 ? 102.869 123.120 63.747 1.00 250.77 12 GLU B C 1
ATOM 5436 O O . GLU D 4 17 ? 102.133 122.447 64.478 1.00 250.77 12 GLU B O 1
ATOM 5442 N N . GLN D 4 18 ? 103.050 122.828 62.456 1.00 250.58 13 GLN B N 1
ATOM 5443 C CA . GLN D 4 18 ? 102.390 121.676 61.852 1.00 250.58 13 GLN B CA 1
ATOM 5444 C C . GLN D 4 18 ? 102.894 120.371 62.453 1.00 250.58 13 GLN B C 1
ATOM 5445 O O . GLN D 4 18 ? 102.105 119.451 62.696 1.00 250.58 13 GLN B O 1
ATOM 5451 N N . LEU D 4 19 ? 104.204 120.267 62.694 1.00 247.26 14 LEU B N 1
ATOM 5452 C CA . LEU D 4 19 ? 104.743 119.061 63.315 1.00 247.26 14 LEU B CA 1
ATOM 5453 C C . LEU D 4 19 ? 104.191 118.872 64.722 1.00 247.26 14 LEU B C 1
ATOM 5454 O O . LEU D 4 19 ? 103.825 117.755 65.111 1.00 247.26 14 LEU B O 1
ATOM 5459 N N . LYS D 4 20 ? 104.119 119.955 65.501 1.00 246.15 15 LYS B N 1
ATOM 5460 C CA . LYS D 4 20 ? 103.562 119.862 66.847 1.00 246.15 15 LYS B CA 1
ATOM 5461 C C . LYS D 4 20 ? 102.091 119.463 66.809 1.00 246.15 15 LYS B C 1
ATOM 5462 O O . LYS D 4 20 ? 101.642 118.638 67.615 1.00 246.15 15 LYS B O 1
ATOM 5468 N N . ASN D 4 21 ? 101.325 120.039 65.878 1.00 242.90 16 ASN B N 1
ATOM 5469 C CA . ASN D 4 21 ? 99.916 119.682 65.753 1.00 242.90 16 ASN B CA 1
ATOM 5470 C C . ASN D 4 21 ? 99.749 118.219 65.362 1.00 242.90 16 ASN B C 1
ATOM 5471 O O . ASN D 4 21 ? 98.865 117.527 65.880 1.00 242.90 16 ASN B O 1
ATOM 5476 N N . GLN D 4 22 ? 100.587 117.731 64.443 1.00 241.20 17 GLN B N 1
ATOM 5477 C CA . GLN D 4 22 ? 100.516 116.330 64.044 1.00 241.20 17 GLN B CA 1
ATOM 5478 C C . GLN D 4 22 ? 100.858 115.408 65.207 1.00 241.20 17 GLN B C 1
ATOM 5479 O O . GLN D 4 22 ? 100.212 114.371 65.398 1.00 241.20 17 GLN B O 1
ATOM 5485 N N . ILE D 4 23 ? 101.873 115.769 65.996 1.00 238.70 18 ILE B N 1
ATOM 5486 C CA . ILE D 4 23 ? 102.231 114.962 67.160 1.00 238.70 18 ILE B CA 1
ATOM 5487 C C . ILE D 4 23 ? 101.086 114.939 68.165 1.00 238.70 18 ILE B C 1
ATOM 5488 O O . ILE D 4 23 ? 100.754 113.888 68.729 1.00 238.70 18 ILE B O 1
ATOM 5493 N N . ARG D 4 24 ? 100.462 116.096 68.402 1.00 237.40 19 ARG B N 1
ATOM 5494 C CA . ARG D 4 24 ? 99.335 116.154 69.328 1.00 237.40 19 ARG B CA 1
ATOM 5495 C C . ARG D 4 24 ? 98.167 115.309 68.833 1.00 237.40 19 ARG B C 1
ATOM 5496 O O . ARG D 4 24 ? 97.525 114.602 69.619 1.00 237.40 19 ARG B O 1
ATOM 5504 N N . ASP D 4 25 ? 97.874 115.372 67.532 1.00 234.90 20 ASP B N 1
ATOM 5505 C CA . ASP D 4 25 ? 96.787 114.571 66.976 1.00 234.90 20 ASP B CA 1
ATOM 5506 C C . ASP D 4 25 ? 97.087 113.080 67.081 1.00 234.90 20 ASP B C 1
ATOM 5507 O O . ASP D 4 25 ? 96.192 112.282 67.386 1.00 234.90 20 ASP B O 1
ATOM 5512 N N . ALA D 4 26 ? 98.336 112.685 66.825 1.00 231.14 21 ALA B N 1
ATOM 5513 C CA . ALA D 4 26 ? 98.710 111.281 66.959 1.00 231.14 21 ALA B CA 1
ATOM 5514 C C . ALA D 4 26 ? 98.587 110.814 68.403 1.00 231.14 21 ALA B C 1
ATOM 5515 O O . ALA D 4 26 ? 98.143 109.690 68.665 1.00 231.14 21 ALA B O 1
ATOM 5517 N N . ARG D 4 27 ? 98.984 111.662 69.355 1.00 227.12 22 ARG B N 1
ATOM 5518 C CA . ARG D 4 27 ? 98.823 111.320 70.765 1.00 227.12 22 ARG B CA 1
ATOM 5519 C C . ARG D 4 27 ? 97.351 111.179 71.134 1.00 227.12 22 ARG B C 1
ATOM 5520 O O . ARG D 4 27 ? 96.972 110.266 71.876 1.00 227.12 22 ARG B O 1
ATOM 5528 N N . LYS D 4 28 ? 96.507 112.082 70.627 1.00 226.75 23 LYS B N 1
ATOM 5529 C CA . LYS D 4 28 ? 95.080 112.020 70.927 1.00 226.75 23 LYS B CA 1
ATOM 5530 C C . LYS D 4 28 ? 94.425 110.784 70.324 1.00 226.75 23 LYS B C 1
ATOM 5531 O O . LYS D 4 28 ? 93.534 110.193 70.945 1.00 226.75 23 LYS B O 1
ATOM 5537 N N . ALA D 4 29 ? 94.843 110.386 69.119 1.00 225.88 24 ALA B N 1
ATOM 5538 C CA . ALA D 4 29 ? 94.232 109.233 68.465 1.00 225.88 24 ALA B CA 1
ATOM 5539 C C . ALA D 4 29 ? 94.479 107.949 69.249 1.00 225.88 24 ALA B C 1
ATOM 5540 O O . ALA D 4 29 ? 93.576 107.116 69.387 1.00 225.88 24 ALA B O 1
ATOM 5542 N N . CYS D 4 30 ? 95.695 107.770 69.768 1.00 220.30 25 CYS B N 1
ATOM 5543 C CA . CYS D 4 30 ? 96.024 106.559 70.511 1.00 220.30 25 CYS B CA 1
ATOM 5544 C C . CYS D 4 30 ? 95.375 106.511 71.887 1.00 220.30 25 CYS B C 1
ATOM 5545 O O . CYS D 4 30 ? 95.334 105.434 72.493 1.00 220.30 25 CYS B O 1
ATOM 5548 N N . ALA D 4 31 ? 94.871 107.633 72.392 1.00 220.65 26 ALA B N 1
ATOM 5549 C CA . ALA D 4 31 ? 94.248 107.681 73.707 1.00 220.65 26 ALA B CA 1
ATOM 5550 C C . ALA D 4 31 ? 92.782 107.283 73.602 1.00 220.65 26 ALA B C 1
ATOM 5551 O O . ALA D 4 31 ? 92.035 107.846 72.795 1.00 220.65 26 ALA B O 1
ATOM 5553 N N . ASP D 4 32 ? 92.376 106.314 74.416 1.00 218.76 27 ASP B N 1
ATOM 5554 C CA . ASP D 4 32 ? 91.000 105.831 74.430 1.00 218.76 27 ASP B CA 1
ATOM 5555 C C . ASP D 4 32 ? 90.301 106.033 75.764 1.00 218.76 27 ASP B C 1
ATOM 5556 O O . ASP D 4 32 ? 89.171 106.527 75.790 1.00 218.76 27 ASP B O 1
ATOM 5561 N N . ALA D 4 33 ? 90.938 105.667 76.875 1.00 219.18 28 ALA B N 1
ATOM 5562 C CA . ALA D 4 33 ? 90.335 105.822 78.189 1.00 219.18 28 ALA B CA 1
ATOM 5563 C C . ALA D 4 33 ? 91.432 105.867 79.243 1.00 219.18 28 ALA B C 1
ATOM 5564 O O . ALA D 4 33 ? 92.556 105.414 79.010 1.00 219.18 28 ALA B O 1
ATOM 5566 N N . THR D 4 34 ? 91.091 106.418 80.405 1.00 216.57 29 THR B N 1
ATOM 5567 C CA . THR D 4 34 ? 92.032 106.492 81.510 1.00 216.57 29 THR B CA 1
ATOM 5568 C C . THR D 4 34 ? 92.140 105.142 82.213 1.00 216.57 29 THR B C 1
ATOM 5569 O O . THR D 4 34 ? 91.172 104.384 82.320 1.00 216.57 29 THR B O 1
ATOM 5573 N N . LEU D 4 35 ? 93.347 104.847 82.698 1.00 214.11 30 LEU B N 1
ATOM 5574 C CA . LEU D 4 35 ? 93.601 103.559 83.334 1.00 214.11 30 LEU B CA 1
ATOM 5575 C C . LEU D 4 35 ? 92.976 103.481 84.723 1.00 214.11 30 LEU B C 1
ATOM 5576 O O . LEU D 4 35 ? 92.434 102.437 85.103 1.00 214.11 30 LEU B O 1
ATOM 5581 N N . SER D 4 36 ? 93.042 104.571 85.492 1.00 216.24 31 SER B N 1
ATOM 5582 C CA . SER D 4 36 ? 92.539 104.542 86.862 1.00 216.24 31 SER B CA 1
ATOM 5583 C C . SER D 4 36 ? 91.028 104.340 86.902 1.00 216.24 31 SER B C 1
ATOM 5584 O O . SER D 4 36 ? 90.523 103.541 87.699 1.00 216.24 31 SER B O 1
ATOM 5587 N N . GLN D 4 37 ? 90.290 105.054 86.049 1.00 218.49 32 GLN B N 1
ATOM 5588 C CA . GLN D 4 37 ? 88.833 104.960 86.080 1.00 218.49 32 GLN B CA 1
ATOM 5589 C C . GLN D 4 37 ? 88.338 103.618 85.558 1.00 218.49 32 GLN B C 1
ATOM 5590 O O . GLN D 4 37 ? 87.322 103.105 86.041 1.00 218.49 32 GLN B O 1
ATOM 5596 N N . ILE D 4 38 ? 89.034 103.034 84.578 1.00 217.46 33 ILE B N 1
ATOM 5597 C CA . ILE D 4 38 ? 88.582 101.787 83.967 1.00 217.46 33 ILE B CA 1
ATOM 5598 C C . ILE D 4 38 ? 89.003 100.555 84.755 1.00 217.46 33 ILE B C 1
ATOM 5599 O O . ILE D 4 38 ? 88.502 99.454 84.478 1.00 217.46 33 ILE B O 1
ATOM 5604 N N . THR D 4 39 ? 89.899 100.699 85.737 1.00 211.23 34 THR B N 1
ATOM 5605 C CA . THR D 4 39 ? 90.362 99.566 86.531 1.00 211.23 34 THR B CA 1
ATOM 5606 C C . THR D 4 39 ? 90.282 99.844 88.029 1.00 211.23 34 THR B C 1
ATOM 5607 O O . THR D 4 39 ? 91.112 99.339 88.792 1.00 211.23 34 THR B O 1
ATOM 5611 N N . ASN D 4 40 ? 89.304 100.636 88.467 1.00 209.49 35 ASN B N 1
ATOM 5612 C CA . ASN D 4 40 ? 89.146 100.963 89.884 1.00 209.49 35 ASN B CA 1
ATOM 5613 C C . ASN D 4 40 ? 88.270 99.921 90.583 1.00 209.49 35 ASN B C 1
ATOM 5614 O O . ASN D 4 40 ? 87.201 100.213 91.120 1.00 209.49 35 ASN B O 1
ATOM 5619 N N . ASN D 4 41 ? 88.744 98.685 90.566 1.00 199.39 36 ASN B N 1
ATOM 5620 C CA . ASN D 4 41 ? 88.022 97.583 91.193 1.00 199.39 36 ASN B CA 1
ATOM 5621 C C . ASN D 4 41 ? 88.888 96.750 92.125 1.00 199.39 36 ASN B C 1
ATOM 5622 O O . ASN D 4 41 ? 88.373 96.192 93.096 1.00 199.39 36 ASN B O 1
ATOM 5627 N N . ILE D 4 42 ? 90.190 96.650 91.854 1.00 184.13 37 ILE B N 1
ATOM 5628 C CA . ILE D 4 42 ? 91.061 95.797 92.652 1.00 184.13 37 ILE B CA 1
ATOM 5629 C C . ILE D 4 42 ? 91.303 96.426 94.018 1.00 184.13 37 ILE B C 1
ATOM 5630 O O . ILE D 4 42 ? 91.323 97.656 94.166 1.00 184.13 37 ILE B O 1
ATOM 5635 N N . ASP D 4 43 ? 91.485 95.576 95.025 1.00 177.38 38 ASP B N 1
ATOM 5636 C CA . ASP D 4 43 ? 91.672 96.042 96.388 1.00 177.38 38 ASP B CA 1
ATOM 5637 C C . ASP D 4 43 ? 93.018 96.751 96.540 1.00 177.38 38 ASP B C 1
ATOM 5638 O O . ASP D 4 43 ? 93.980 96.435 95.835 1.00 177.38 38 ASP B O 1
ATOM 5643 N N . PRO D 4 44 ? 93.112 97.719 97.460 1.00 169.38 39 PRO B N 1
ATOM 5644 C CA . PRO D 4 44 ? 94.399 98.388 97.692 1.00 169.38 39 PRO B CA 1
ATOM 5645 C C . PRO D 4 44 ? 95.339 97.544 98.537 1.00 169.38 39 PRO B C 1
ATOM 5646 O O . PRO D 4 44 ? 94.948 96.493 99.053 1.00 169.38 39 PRO B O 1
ATOM 5650 N N . VAL D 4 45 ? 96.587 97.998 98.683 1.00 153.47 40 VAL B N 1
ATOM 5651 C CA . VAL D 4 45 ? 97.583 97.242 99.441 1.00 153.47 40 VAL B CA 1
ATOM 5652 C C . VAL D 4 45 ? 97.519 97.499 100.936 1.00 153.47 40 VAL B C 1
ATOM 5653 O O . VAL D 4 45 ? 98.208 96.813 101.700 1.00 153.47 40 VAL B O 1
ATOM 5657 N N . GLY D 4 46 ? 96.715 98.460 101.378 1.00 151.93 41 GLY B N 1
ATOM 5658 C CA . GLY D 4 46 ? 96.619 98.791 102.787 1.00 151.93 41 GLY B CA 1
ATOM 5659 C C . GLY D 4 46 ? 97.641 99.834 103.196 1.00 151.93 41 GLY B C 1
ATOM 5660 O O . GLY D 4 46 ? 98.303 100.472 102.372 1.00 151.93 41 GLY B O 1
ATOM 5661 N N . ARG D 4 47 ? 97.759 100.007 104.509 1.00 143.34 42 ARG B N 1
ATOM 5662 C CA . ARG D 4 47 ? 98.701 100.959 105.089 1.00 143.34 42 ARG B CA 1
ATOM 5663 C C . ARG D 4 47 ? 99.960 100.208 105.516 1.00 143.34 42 ARG B C 1
ATOM 5664 O O . ARG D 4 47 ? 99.888 99.216 106.248 1.00 143.34 42 ARG B O 1
ATOM 5672 N N . ILE D 4 48 ? 101.113 100.666 105.028 1.00 133.31 43 ILE B N 1
ATOM 5673 C CA . ILE D 4 48 ? 102.391 99.998 105.246 1.00 133.31 43 ILE B CA 1
ATOM 5674 C C . ILE D 4 48 ? 103.257 100.871 106.141 1.00 133.31 43 ILE B C 1
ATOM 5675 O O . ILE D 4 48 ? 103.413 102.073 105.893 1.00 133.31 43 ILE B O 1
ATOM 5680 N N . GLN D 4 49 ? 103.822 100.269 107.184 1.00 135.60 44 GLN B N 1
ATOM 5681 C CA . GLN D 4 49 ? 104.641 100.983 108.152 1.00 135.60 44 GLN B CA 1
ATOM 5682 C C . GLN D 4 49 ? 106.001 100.313 108.265 1.00 135.60 44 GLN B C 1
ATOM 5683 O O . GLN D 4 49 ? 106.097 99.083 108.284 1.00 135.60 44 GLN B O 1
ATOM 5689 N N . MET D 4 50 ? 107.048 101.125 108.340 1.00 124.02 45 MET B N 1
ATOM 5690 C CA . MET D 4 50 ? 108.407 100.652 108.565 1.00 124.02 45 MET B CA 1
ATOM 5691 C C . MET D 4 50 ? 108.995 101.345 109.789 1.00 124.02 45 MET B C 1
ATOM 5692 O O . MET D 4 50 ? 108.476 102.352 110.275 1.00 124.02 45 MET B O 1
ATOM 5697 N N . ARG D 4 51 ? 110.094 100.785 110.286 1.00 119.25 46 ARG B N 1
ATOM 5698 C CA . ARG D 4 51 ? 110.802 101.351 111.423 1.00 119.25 46 ARG B CA 1
ATOM 5699 C C . ARG D 4 51 ? 112.290 101.104 111.230 1.00 119.25 46 ARG B C 1
ATOM 5700 O O . ARG D 4 51 ? 112.683 100.091 110.648 1.00 119.25 46 ARG B O 1
ATOM 5708 N N . THR D 4 52 ? 113.106 102.036 111.714 1.00 113.35 47 THR B N 1
ATOM 5709 C CA . THR D 4 52 ? 114.545 101.930 111.525 1.00 113.35 47 THR B CA 1
ATOM 5710 C C . THR D 4 52 ? 115.101 100.723 112.271 1.00 113.35 47 THR B C 1
ATOM 5711 O O . THR D 4 52 ? 114.684 100.413 113.390 1.00 113.35 47 THR B O 1
ATOM 5715 N N . ARG D 4 53 ? 116.036 100.027 111.630 1.00 122.15 48 ARG B N 1
ATOM 5716 C CA . ARG D 4 53 ? 116.726 98.888 112.223 1.00 122.15 48 ARG B CA 1
ATOM 5717 C C . ARG D 4 53 ? 118.194 99.160 112.498 1.00 122.15 48 ARG B C 1
ATOM 5718 O O . ARG D 4 53 ? 118.719 98.718 113.521 1.00 122.15 48 ARG B O 1
ATOM 5726 N N . ARG D 4 54 ? 118.868 99.880 111.606 1.00 121.30 49 ARG B N 1
ATOM 5727 C CA . ARG D 4 54 ? 120.247 100.295 111.801 1.00 121.30 49 ARG B CA 1
ATOM 5728 C C . ARG D 4 54 ? 120.361 101.785 111.520 1.00 121.30 49 ARG B C 1
ATOM 5729 O O . ARG D 4 54 ? 119.626 102.334 110.695 1.00 121.30 49 ARG B O 1
ATOM 5737 N N . THR D 4 55 ? 121.288 102.437 112.217 1.00 110.00 50 THR B N 1
ATOM 5738 C CA . THR D 4 55 ? 121.537 103.864 112.033 1.00 110.00 50 THR B CA 1
ATOM 5739 C C . THR D 4 55 ? 123.039 104.069 111.913 1.00 110.00 50 THR B C 1
ATOM 5740 O O . THR D 4 55 ? 123.763 103.975 112.909 1.00 110.00 50 THR B O 1
ATOM 5744 N N . LEU D 4 56 ? 123.504 104.348 110.699 1.00 107.64 51 LEU B N 1
ATOM 5745 C CA . LEU D 4 56 ? 124.923 104.537 110.434 1.00 107.64 51 LEU B CA 1
ATOM 5746 C C . LEU D 4 56 ? 125.312 105.982 110.714 1.00 107.64 51 LEU B C 1
ATOM 5747 O O . LEU D 4 56 ? 124.630 106.912 110.272 1.00 107.64 51 LEU B O 1
ATOM 5752 N N . ARG D 4 57 ? 126.388 106.168 111.469 1.00 110.22 52 ARG B N 1
ATOM 5753 C CA . ARG D 4 57 ? 126.858 107.496 111.813 1.00 110.22 52 ARG B CA 1
ATOM 5754 C C . ARG D 4 57 ? 128.320 107.648 111.472 1.00 110.22 52 ARG B C 1
ATOM 5755 O O . ARG D 4 57 ? 129.018 106.667 111.292 1.00 110.22 52 ARG B O 1
ATOM 5763 N N . GLY D 4 58 ? 128.780 108.887 111.381 1.00 110.00 53 GLY B N 1
ATOM 5764 C CA . GLY D 4 58 ? 130.168 109.174 111.079 1.00 110.00 53 GLY B CA 1
ATOM 5765 C C . GLY D 4 58 ? 130.373 110.319 110.108 1.00 110.00 53 GLY B C 1
ATOM 5766 O O . GLY D 4 58 ? 131.397 111.005 110.164 1.00 110.00 53 GLY B O 1
ATOM 5767 N N . HIS D 4 59 ? 129.415 110.535 109.212 1.00 109.09 54 HIS B N 1
ATOM 5768 C CA . HIS D 4 59 ? 129.514 111.640 108.270 1.00 109.09 54 HIS B CA 1
ATOM 5769 C C . HIS D 4 59 ? 129.348 112.975 108.988 1.00 109.09 54 HIS B C 1
ATOM 5770 O O . HIS D 4 59 ? 128.612 113.093 109.970 1.00 109.09 54 HIS B O 1
ATOM 5777 N N . LEU D 4 60 ? 130.052 113.991 108.486 1.00 108.18 55 LEU B N 1
ATOM 5778 C CA . LEU D 4 60 ? 130.030 115.325 109.079 1.00 108.18 55 LEU B CA 1
ATOM 5779 C C . LEU D 4 60 ? 129.023 116.245 108.394 1.00 108.18 55 LEU B C 1
ATOM 5780 O O . LEU D 4 60 ? 128.104 116.755 109.040 1.00 108.18 55 LEU B O 1
ATOM 5785 N N . ALA D 4 61 ? 129.182 116.466 107.093 1.00 107.81 56 ALA B N 1
ATOM 5786 C CA . ALA D 4 61 ? 128.325 117.379 106.353 1.00 107.81 56 ALA B CA 1
ATOM 5787 C C . ALA D 4 61 ? 127.146 116.614 105.753 1.00 107.81 56 ALA B C 1
ATOM 5788 O O . ALA D 4 61 ? 126.915 115.442 106.059 1.00 107.81 56 ALA B O 1
ATOM 5790 N N . LYS D 4 62 ? 126.389 117.273 104.879 1.00 105.02 57 LYS B N 1
ATOM 5791 C CA . LYS D 4 62 ? 125.210 116.664 104.285 1.00 105.02 57 LYS B CA 1
ATOM 5792 C C . LYS D 4 62 ? 125.617 115.595 103.271 1.00 105.02 57 LYS B C 1
ATOM 5793 O O . LYS D 4 62 ? 126.790 115.434 102.924 1.00 105.02 57 LYS B O 1
ATOM 5799 N N . ILE D 4 63 ? 124.623 114.853 102.789 1.00 102.39 58 ILE B N 1
ATOM 5800 C CA . ILE D 4 63 ? 124.833 113.719 101.898 1.00 102.39 58 ILE B CA 1
ATOM 5801 C C . ILE D 4 63 ? 124.000 113.921 100.641 1.00 102.39 58 ILE B C 1
ATOM 5802 O O . ILE D 4 63 ? 122.828 114.305 100.718 1.00 102.39 58 ILE B O 1
ATOM 5807 N N . TYR D 4 64 ? 124.608 113.670 99.481 1.00 104.08 59 TYR B N 1
ATOM 5808 C CA . TYR D 4 64 ? 123.936 113.839 98.200 1.00 104.08 59 TYR B CA 1
ATOM 5809 C C . TYR D 4 64 ? 123.585 112.541 97.491 1.00 104.08 59 TYR B C 1
ATOM 5810 O O . TYR D 4 64 ? 122.583 112.506 96.774 1.00 104.08 59 TYR B O 1
ATOM 5819 N N . ALA D 4 65 ? 124.367 111.477 97.657 1.00 102.36 60 ALA B N 1
ATOM 5820 C CA . ALA D 4 65 ? 124.098 110.267 96.893 1.00 102.36 60 ALA B CA 1
ATOM 5821 C C . ALA D 4 65 ? 124.589 109.045 97.653 1.00 102.36 60 ALA B C 1
ATOM 5822 O O . ALA D 4 65 ? 125.452 109.135 98.529 1.00 102.36 60 ALA B O 1
ATOM 5824 N N . MET D 4 66 ? 124.016 107.898 97.296 1.00 101.28 61 MET B N 1
ATOM 5825 C CA . MET D 4 66 ? 124.444 106.602 97.802 1.00 101.28 61 MET B CA 1
ATOM 5826 C C . MET D 4 66 ? 124.036 105.546 96.787 1.00 101.28 61 MET B C 1
ATOM 5827 O O . MET D 4 66 ? 123.156 105.772 95.953 1.00 101.28 61 MET B O 1
ATOM 5832 N N . HIS D 4 67 ? 124.684 104.386 96.867 1.00 101.92 62 HIS B N 1
ATOM 5833 C CA . HIS D 4 67 ? 124.417 103.313 95.918 1.00 101.92 62 HIS B CA 1
ATOM 5834 C C . HIS D 4 67 ? 124.580 101.967 96.604 1.00 101.92 62 HIS B C 1
ATOM 5835 O O . HIS D 4 67 ? 125.586 101.730 97.279 1.00 101.92 62 HIS B O 1
ATOM 5842 N N . TRP D 4 68 ? 123.593 101.094 96.428 1.00 104.96 63 TRP B N 1
ATOM 5843 C CA . TRP D 4 68 ? 123.682 99.740 96.952 1.00 104.96 63 TRP B CA 1
ATOM 5844 C C . TRP D 4 68 ? 124.608 98.891 96.091 1.00 104.96 63 TRP B C 1
ATOM 5845 O O . TRP D 4 68 ? 124.785 99.138 94.895 1.00 104.96 63 TRP B O 1
ATOM 5856 N N . GLY D 4 69 ? 125.199 97.875 96.713 1.00 111.94 64 GLY B N 1
ATOM 5857 C CA . GLY D 4 69 ? 126.028 96.931 95.998 1.00 111.94 64 GLY B CA 1
ATOM 5858 C C . GLY D 4 69 ? 125.210 95.841 95.335 1.00 111.94 64 GLY B C 1
ATOM 5859 O O . GLY D 4 69 ? 123.982 95.804 95.402 1.00 111.94 64 GLY B O 1
ATOM 5860 N N . THR D 4 70 ? 125.920 94.932 94.674 1.00 117.49 65 THR B N 1
ATOM 5861 C CA . THR D 4 70 ? 125.292 93.805 93.998 1.00 117.49 65 THR B CA 1
ATOM 5862 C C . THR D 4 70 ? 125.121 92.592 94.901 1.00 117.49 65 THR B C 1
ATOM 5863 O O . THR D 4 70 ? 124.548 91.589 94.465 1.00 117.49 65 THR B O 1
ATOM 5867 N N . ASP D 4 71 ? 125.604 92.655 96.140 1.00 121.21 66 ASP B N 1
ATOM 5868 C CA . ASP D 4 71 ? 125.420 91.583 97.105 1.00 121.21 66 ASP B CA 1
ATOM 5869 C C . ASP D 4 71 ? 124.402 91.929 98.182 1.00 121.21 66 ASP B C 1
ATOM 5870 O O . ASP D 4 71 ? 124.170 91.111 99.079 1.00 121.21 66 ASP B O 1
ATOM 5875 N N . SER D 4 72 ? 123.797 93.117 98.118 1.00 118.39 67 SER B N 1
ATOM 5876 C CA . SER D 4 72 ? 122.819 93.578 99.105 1.00 118.39 67 SER B CA 1
ATOM 5877 C C . SER D 4 72 ? 123.408 93.621 100.512 1.00 118.39 67 SER B C 1
ATOM 5878 O O . SER D 4 72 ? 122.686 93.488 101.503 1.00 118.39 67 SER B O 1
ATOM 5881 N N . ARG D 4 73 ? 124.722 93.807 100.611 1.00 118.21 68 ARG B N 1
ATOM 5882 C CA . ARG D 4 73 ? 125.397 93.882 101.900 1.00 118.21 68 ARG B CA 1
ATOM 5883 C C . ARG D 4 73 ? 126.375 95.039 102.023 1.00 118.21 68 ARG B C 1
ATOM 5884 O O . ARG D 4 73 ? 126.684 95.436 103.153 1.00 118.21 68 ARG B O 1
ATOM 5892 N N . LEU D 4 74 ? 126.867 95.594 100.920 1.00 108.99 69 LEU B N 1
ATOM 5893 C CA . LEU D 4 74 ? 127.807 96.703 100.946 1.00 108.99 69 LEU B CA 1
ATOM 5894 C C . LEU D 4 74 ? 127.233 97.877 100.167 1.00 108.99 69 LEU B C 1
ATOM 5895 O O . LEU D 4 74 ? 126.640 97.693 99.100 1.00 108.99 69 LEU B O 1
ATOM 5900 N N . LEU D 4 75 ? 127.411 99.081 100.704 1.00 98.63 70 LEU B N 1
ATOM 5901 C CA . LEU D 4 75 ? 126.923 100.287 100.053 1.00 98.63 70 LEU B CA 1
ATOM 5902 C C . LEU D 4 75 ? 127.912 101.417 100.292 1.00 98.63 70 LEU B C 1
ATOM 5903 O O . LEU D 4 75 ? 128.618 101.441 101.303 1.00 98.63 70 LEU B O 1
ATOM 5908 N N . VAL D 4 76 ? 127.953 102.355 99.350 1.00 99.38 71 VAL B N 1
ATOM 5909 C CA . VAL D 4 76 ? 128.882 103.475 99.392 1.00 99.38 71 VAL B CA 1
ATOM 5910 C C . VAL D 4 76 ? 128.089 104.773 99.422 1.00 99.38 71 VAL B C 1
ATOM 5911 O O . VAL D 4 76 ? 127.048 104.905 98.771 1.00 99.38 71 VAL B O 1
ATOM 5915 N N . SER D 4 77 ? 128.575 105.730 100.210 1.00 100.93 72 SER B N 1
ATOM 5916 C CA . SER D 4 77 ? 127.925 107.024 100.350 1.00 100.93 72 SER B CA 1
ATOM 5917 C C . SER D 4 77 ? 128.957 108.131 100.208 1.00 100.93 72 SER B C 1
ATOM 5918 O O . SER D 4 77 ? 130.111 107.970 100.614 1.00 100.93 72 SER B O 1
ATOM 5921 N N . ALA D 4 78 ? 128.533 109.255 99.637 1.00 99.18 73 ALA B N 1
ATOM 5922 C CA . ALA D 4 78 ? 129.386 110.416 99.437 1.00 99.18 73 ALA B CA 1
ATOM 5923 C C . ALA D 4 78 ? 128.782 111.619 100.145 1.00 99.18 73 ALA B C 1
ATOM 5924 O O . ALA D 4 78 ? 127.566 111.827 100.104 1.00 99.18 73 ALA B O 1
ATOM 5926 N N . SER D 4 79 ? 129.634 112.411 100.790 1.00 106.31 74 SER B N 1
ATOM 5927 C CA . SER D 4 79 ? 129.190 113.562 101.559 1.00 106.31 74 SER B CA 1
ATOM 5928 C C . SER D 4 79 ? 130.066 114.766 101.244 1.00 106.31 74 SER B C 1
ATOM 5929 O O . SER D 4 79 ? 131.185 114.636 100.742 1.00 106.31 74 SER B O 1
ATOM 5932 N N . GLN D 4 80 ? 129.536 115.951 101.555 1.00 108.63 75 GLN B N 1
ATOM 5933 C CA . GLN D 4 80 ? 130.226 117.203 101.269 1.00 108.63 75 GLN B CA 1
ATOM 5934 C C . GLN D 4 80 ? 131.469 117.415 102.122 1.00 108.63 75 GLN B C 1
ATOM 5935 O O . GLN D 4 80 ? 132.247 118.328 101.828 1.00 108.63 75 GLN B O 1
ATOM 5941 N N . ASP D 4 81 ? 131.676 116.610 103.165 1.00 113.24 76 ASP B N 1
ATOM 5942 C CA . ASP D 4 81 ? 132.884 116.746 103.969 1.00 113.24 76 ASP B CA 1
ATOM 5943 C C . ASP D 4 81 ? 134.133 116.313 103.214 1.00 113.24 76 ASP B C 1
ATOM 5944 O O . ASP D 4 81 ? 135.246 116.605 103.663 1.00 113.24 76 ASP B O 1
ATOM 5949 N N . GLY D 4 82 ? 133.976 115.630 102.086 1.00 111.69 77 GLY B N 1
ATOM 5950 C CA . GLY D 4 82 ? 135.095 115.171 101.301 1.00 111.69 77 GLY B CA 1
ATOM 5951 C C . GLY D 4 82 ? 135.527 113.743 101.548 1.00 111.69 77 GLY B C 1
ATOM 5952 O O . GLY D 4 82 ? 136.670 113.399 101.227 1.00 111.69 77 GLY B O 1
ATOM 5953 N N . LYS D 4 83 ? 134.657 112.903 102.103 1.00 110.35 78 LYS B N 1
ATOM 5954 C CA . LYS D 4 83 ? 134.999 111.527 102.432 1.00 110.35 78 LYS B CA 1
ATOM 5955 C C . LYS D 4 83 ? 134.056 110.567 101.726 1.00 110.35 78 LYS B C 1
ATOM 5956 O O . LYS D 4 83 ? 132.854 110.829 101.615 1.00 110.35 78 LYS B O 1
ATOM 5962 N N . LEU D 4 84 ? 134.611 109.457 101.247 1.00 105.28 79 LEU B N 1
ATOM 5963 C CA . LEU D 4 84 ? 133.845 108.362 100.668 1.00 105.28 79 LEU B CA 1
ATOM 5964 C C . LEU D 4 84 ? 133.986 107.160 101.588 1.00 105.28 79 LEU B C 1
ATOM 5965 O O . LEU D 4 84 ? 135.107 106.726 101.875 1.00 105.28 79 LEU B O 1
ATOM 5970 N N . ILE D 4 85 ? 132.859 106.624 102.049 1.00 100.15 80 ILE B N 1
ATOM 5971 C CA . ILE D 4 85 ? 132.845 105.576 103.062 1.00 100.15 80 ILE B CA 1
ATOM 5972 C C . ILE D 4 85 ? 132.064 104.383 102.529 1.00 100.15 80 ILE B C 1
ATOM 5973 O O . ILE D 4 85 ? 130.950 104.543 102.019 1.00 100.15 80 ILE B O 1
ATOM 5978 N N . ILE D 4 86 ? 132.648 103.194 102.647 1.00 99.74 81 ILE B N 1
ATOM 5979 C CA . ILE D 4 86 ? 131.983 101.944 102.300 1.00 99.74 81 ILE B CA 1
ATOM 5980 C C . ILE D 4 86 ? 131.484 101.307 103.588 1.00 99.74 81 ILE B C 1
ATOM 5981 O O . ILE D 4 86 ? 132.270 101.048 104.507 1.00 99.74 81 ILE B O 1
ATOM 5986 N N . TRP D 4 87 ? 130.182 101.053 103.658 1.00 104.43 82 TRP B N 1
ATOM 5987 C CA . TRP D 4 87 ? 129.549 100.544 104.863 1.00 104.43 82 TRP B CA 1
ATOM 5988 C C . TRP D 4 87 ? 129.383 99.029 104.790 1.00 104.43 82 TRP B C 1
ATOM 5989 O O . TRP D 4 87 ? 129.807 98.367 103.840 1.00 104.43 82 TRP B O 1
ATOM 6000 N N . ASP D 4 88 ? 128.754 98.479 105.827 1.00 114.78 83 ASP B N 1
ATOM 6001 C CA . ASP D 4 88 ? 128.363 97.071 105.872 1.00 114.78 83 ASP B CA 1
ATOM 6002 C C . ASP D 4 88 ? 127.055 97.018 106.654 1.00 114.78 83 ASP B C 1
ATOM 6003 O O . ASP D 4 88 ? 127.057 97.122 107.883 1.00 114.78 83 ASP B O 1
ATOM 6008 N N . SER D 4 89 ? 125.942 96.860 105.936 1.00 119.77 84 SER B N 1
ATOM 6009 C CA . SER D 4 89 ? 124.627 96.932 106.562 1.00 119.77 84 SER B CA 1
ATOM 6010 C C . SER D 4 89 ? 124.389 95.817 107.570 1.00 119.77 84 SER B C 1
ATOM 6011 O O . SER D 4 89 ? 123.507 95.951 108.425 1.00 119.77 84 SER B O 1
ATOM 6014 N N . TYR D 4 90 ? 125.144 94.720 107.490 1.00 123.47 85 TYR B N 1
ATOM 6015 C CA . TYR D 4 90 ? 124.901 93.591 108.382 1.00 123.47 85 TYR B CA 1
ATOM 6016 C C . TYR D 4 90 ? 125.328 93.909 109.810 1.00 123.47 85 TYR B C 1
ATOM 6017 O O . TYR D 4 90 ? 124.595 93.626 110.764 1.00 123.47 85 TYR B O 1
ATOM 6026 N N . THR D 4 91 ? 126.514 94.498 109.979 1.00 117.18 86 THR B N 1
ATOM 6027 C CA . THR D 4 91 ? 127.072 94.731 111.305 1.00 117.18 86 THR B CA 1
ATOM 6028 C C . THR D 4 91 ? 127.417 96.193 111.561 1.00 117.18 86 THR B C 1
ATOM 6029 O O . THR D 4 91 ? 127.975 96.504 112.621 1.00 117.18 86 THR B O 1
ATOM 6033 N N . THR D 4 92 ? 127.102 97.093 110.628 1.00 119.29 87 THR B N 1
ATOM 6034 C CA . THR D 4 92 ? 127.388 98.524 110.766 1.00 119.29 87 THR B CA 1
ATOM 6035 C C . THR D 4 92 ? 128.865 98.776 111.056 1.00 119.29 87 THR B C 1
ATOM 6036 O O . THR D 4 92 ? 129.226 99.633 111.865 1.00 119.29 87 THR B O 1
ATOM 6040 N N . ASN D 4 93 ? 129.730 98.020 110.388 1.00 119.03 88 ASN B N 1
ATOM 6041 C CA . ASN D 4 93 ? 131.172 98.184 110.501 1.00 119.03 88 ASN B CA 1
ATOM 6042 C C . ASN D 4 93 ? 131.716 98.725 109.189 1.00 119.03 88 ASN B C 1
ATOM 6043 O O . ASN D 4 93 ? 131.494 98.132 108.128 1.00 119.03 88 ASN B O 1
ATOM 6048 N N . LYS D 4 94 ? 132.428 99.845 109.262 1.00 111.02 89 LYS B N 1
ATOM 6049 C CA . LYS D 4 94 ? 133.003 100.430 108.064 1.00 111.02 89 LYS B CA 1
ATOM 6050 C C . LYS D 4 94 ? 134.146 99.559 107.549 1.00 111.02 89 LYS B C 1
ATOM 6051 O O . LYS D 4 94 ? 134.777 98.808 108.297 1.00 111.02 89 LYS B O 1
ATOM 6057 N N . VAL D 4 95 ? 134.407 99.663 106.246 1.00 108.11 90 VAL B N 1
ATOM 6058 C CA . VAL D 4 95 ? 135.433 98.874 105.577 1.00 108.11 90 VAL B CA 1
ATOM 6059 C C . VAL D 4 95 ? 136.519 99.761 104.979 1.00 108.11 90 VAL B C 1
ATOM 6060 O O . VAL D 4 95 ? 137.713 99.519 105.179 1.00 108.11 90 VAL B O 1
ATOM 6064 N N . HIS D 4 96 ? 136.122 100.796 104.243 1.00 109.40 91 HIS B N 1
ATOM 6065 C CA . HIS D 4 96 ? 137.071 101.691 103.600 1.00 109.40 91 HIS B CA 1
ATOM 6066 C C . HIS D 4 96 ? 136.645 103.134 103.820 1.00 109.40 91 HIS B C 1
ATOM 6067 O O . HIS D 4 96 ? 135.463 103.428 104.014 1.00 109.40 91 HIS B O 1
ATOM 6074 N N . ALA D 4 97 ? 137.627 104.033 103.789 1.00 113.15 92 ALA B N 1
ATOM 6075 C CA . ALA D 4 97 ? 137.390 105.471 103.908 1.00 113.15 92 ALA B CA 1
ATOM 6076 C C . ALA D 4 97 ? 138.371 106.165 102.969 1.00 113.15 92 ALA B C 1
ATOM 6077 O O . ALA D 4 97 ? 139.557 106.291 103.285 1.00 113.15 92 ALA B O 1
ATOM 6079 N N . ILE D 4 98 ? 137.873 106.612 101.820 1.00 111.76 93 ILE B N 1
ATOM 6080 C CA . ILE D 4 98 ? 138.707 107.178 100.764 1.00 111.76 93 ILE B CA 1
ATOM 6081 C C . ILE D 4 98 ? 138.529 108.694 100.786 1.00 111.76 93 ILE B C 1
ATOM 6082 O O . ILE D 4 98 ? 137.424 109.181 100.497 1.00 111.76 93 ILE B O 1
ATOM 6087 N N . PRO D 4 99 ? 139.559 109.467 101.124 1.00 112.45 94 PRO B N 1
ATOM 6088 C CA . PRO D 4 99 ? 139.452 110.923 101.009 1.00 112.45 94 PRO B CA 1
ATOM 6089 C C . PRO D 4 99 ? 139.339 111.351 99.555 1.00 112.45 94 PRO B C 1
ATOM 6090 O O . PRO D 4 99 ? 139.872 110.707 98.648 1.00 112.45 94 PRO B O 1
ATOM 6094 N N . LEU D 4 100 ? 138.637 112.458 99.339 1.00 114.53 95 LEU B N 1
ATOM 6095 C CA . LEU D 4 100 ? 138.373 112.963 98.001 1.00 114.53 95 LEU B CA 1
ATOM 6096 C C . LEU D 4 100 ? 139.312 114.113 97.662 1.00 114.53 95 LEU B C 1
ATOM 6097 O O . LEU D 4 100 ? 139.702 114.900 98.529 1.00 114.53 95 LEU B O 1
ATOM 6102 N N . ARG D 4 101 ? 139.678 114.196 96.381 1.00 127.14 96 ARG B N 1
ATOM 6103 C CA . ARG D 4 101 ? 140.531 115.287 95.921 1.00 127.14 96 ARG B CA 1
ATOM 6104 C C . ARG D 4 101 ? 139.827 116.632 96.051 1.00 127.14 96 ARG B C 1
ATOM 6105 O O . ARG D 4 101 ? 140.443 117.625 96.455 1.00 127.14 96 ARG B O 1
ATOM 6113 N N . SER D 4 102 ? 138.542 116.684 95.714 1.00 119.89 97 SER B N 1
ATOM 6114 C CA . SER D 4 102 ? 137.737 117.890 95.836 1.00 119.89 97 SER B CA 1
ATOM 6115 C C . SER D 4 102 ? 136.595 117.634 96.808 1.00 119.89 97 SER B C 1
ATOM 6116 O O . SER D 4 102 ? 136.052 116.527 96.863 1.00 119.89 97 SER B O 1
ATOM 6119 N N . SER D 4 103 ? 136.231 118.661 97.568 1.00 112.75 98 SER B N 1
ATOM 6120 C CA . SER D 4 103 ? 135.238 118.528 98.625 1.00 112.75 98 SER B CA 1
ATOM 6121 C C . SER D 4 103 ? 133.808 118.695 98.132 1.00 112.75 98 SER B C 1
ATOM 6122 O O . SER D 4 103 ? 132.878 118.610 98.940 1.00 112.75 98 SER B O 1
ATOM 6125 N N . TRP D 4 104 ? 133.604 118.930 96.840 1.00 108.41 99 TRP B N 1
ATOM 6126 C CA . TRP D 4 104 ? 132.271 119.106 96.269 1.00 108.41 99 TRP B CA 1
ATOM 6127 C C . TRP D 4 104 ? 131.952 117.876 95.427 1.00 108.41 99 TRP B C 1
ATOM 6128 O O . TRP D 4 104 ? 132.421 117.750 94.292 1.00 108.41 99 TRP B O 1
ATOM 6139 N N . VAL D 4 105 ? 131.153 116.971 95.985 1.00 103.74 100 VAL B N 1
ATOM 6140 C CA . VAL D 4 105 ? 130.750 115.743 95.313 1.00 103.74 100 VAL B CA 1
ATOM 6141 C C . VAL D 4 105 ? 129.229 115.691 95.274 1.00 103.74 100 VAL B C 1
ATOM 6142 O O . VAL D 4 105 ? 128.560 116.028 96.257 1.00 103.74 100 VAL B O 1
ATOM 6146 N N . MET D 4 106 ? 128.682 115.296 94.123 1.00 111.64 101 MET B N 1
ATOM 6147 C CA . MET D 4 106 ? 127.241 115.258 93.935 1.00 111.64 101 MET B CA 1
ATOM 6148 C C . MET D 4 106 ? 126.712 113.908 93.473 1.00 111.64 101 MET B C 1
ATOM 6149 O O . MET D 4 106 ? 125.492 113.758 93.343 1.00 111.64 101 MET B O 1
ATOM 6154 N N . THR D 4 107 ? 127.576 112.928 93.223 1.00 105.68 102 THR B N 1
ATOM 6155 C CA . THR D 4 107 ? 127.116 111.632 92.742 1.00 105.68 102 THR B CA 1
ATOM 6156 C C . THR D 4 107 ? 128.147 110.569 93.087 1.00 105.68 102 THR B C 1
ATOM 6157 O O . THR D 4 107 ? 129.312 110.870 93.359 1.00 105.68 102 THR B O 1
ATOM 6161 N N . CYS D 4 108 ? 127.695 109.317 93.070 1.00 103.61 103 CYS B N 1
ATOM 6162 C CA . CYS D 4 108 ? 128.560 108.174 93.327 1.00 103.61 103 CYS B CA 1
ATOM 6163 C C . CYS D 4 108 ? 127.943 106.949 92.671 1.00 103.61 103 CYS B C 1
ATOM 6164 O O . CYS D 4 108 ? 126.771 106.955 92.286 1.00 103.61 103 CYS B O 1
ATOM 6167 N N . ALA D 4 109 ? 128.748 105.897 92.544 1.00 103.61 104 ALA B N 1
ATOM 6168 C CA . ALA D 4 109 ? 128.301 104.681 91.881 1.00 103.61 104 ALA B CA 1
ATOM 6169 C C . ALA D 4 109 ? 129.100 103.493 92.397 1.00 103.61 104 ALA B C 1
ATOM 6170 O O . ALA D 4 109 ? 130.149 103.649 93.026 1.00 103.61 104 ALA B O 1
ATOM 6172 N N . TYR D 4 110 ? 128.584 102.298 92.116 1.00 105.09 105 TYR B N 1
ATOM 6173 C CA . TYR D 4 110 ? 129.200 101.045 92.531 1.00 105.09 105 TYR B CA 1
ATOM 6174 C C . TYR D 4 110 ? 129.294 100.120 91.327 1.00 105.09 105 TYR B C 1
ATOM 6175 O O . TYR D 4 110 ? 128.318 99.961 90.588 1.00 105.09 105 TYR B O 1
ATOM 6184 N N . ALA D 4 111 ? 130.463 99.515 91.133 1.00 107.07 106 ALA B N 1
ATOM 6185 C CA . ALA D 4 111 ? 130.655 98.624 90.002 1.00 107.07 106 ALA B CA 1
ATOM 6186 C C . ALA D 4 111 ? 129.890 97.317 90.214 1.00 107.07 106 ALA B C 1
ATOM 6187 O O . ALA D 4 111 ? 129.744 96.851 91.347 1.00 107.07 106 ALA B O 1
ATOM 6189 N N . PRO D 4 112 ? 129.384 96.713 89.136 1.00 113.86 107 PRO B N 1
ATOM 6190 C CA . PRO D 4 112 ? 128.660 95.440 89.285 1.00 113.86 107 PRO B CA 1
ATOM 6191 C C . PRO D 4 112 ? 129.504 94.327 89.876 1.00 113.86 107 PRO B C 1
ATOM 6192 O O . PRO D 4 112 ? 128.974 93.479 90.605 1.00 113.86 107 PRO B O 1
ATOM 6196 N N . SER D 4 113 ? 130.801 94.299 89.585 1.00 120.16 108 SER B N 1
ATOM 6197 C CA . SER D 4 113 ? 131.689 93.267 90.101 1.00 120.16 108 SER B CA 1
ATOM 6198 C C . SER D 4 113 ? 132.234 93.592 91.484 1.00 120.16 108 SER B C 1
ATOM 6199 O O . SER D 4 113 ? 132.981 92.783 92.044 1.00 120.16 108 SER B O 1
ATOM 6202 N N . GLY D 4 114 ? 131.880 94.743 92.046 1.00 116.04 109 GLY B N 1
ATOM 6203 C CA . GLY D 4 114 ? 132.405 95.139 93.341 1.00 116.04 109 GLY B CA 1
ATOM 6204 C C . GLY D 4 114 ? 133.897 95.388 93.342 1.00 116.04 109 GLY B C 1
ATOM 6205 O O . GLY D 4 114 ? 134.571 95.098 94.338 1.00 116.04 109 GLY B O 1
ATOM 6206 N N . ASN D 4 115 ? 134.433 95.922 92.245 1.00 118.08 110 ASN B N 1
ATOM 6207 C CA . ASN D 4 115 ? 135.854 96.202 92.133 1.00 118.08 110 ASN B CA 1
ATOM 6208 C C . ASN D 4 115 ? 136.172 97.670 91.900 1.00 118.08 110 ASN B C 1
ATOM 6209 O O . ASN D 4 115 ? 137.353 98.036 91.929 1.00 118.08 110 ASN B O 1
ATOM 6214 N N . TYR D 4 116 ? 135.171 98.518 91.674 1.00 111.90 111 TYR B N 1
ATOM 6215 C CA . TYR D 4 116 ? 135.416 99.921 91.383 1.00 111.90 111 TYR B CA 1
ATOM 6216 C C . TYR D 4 116 ? 134.263 100.759 91.914 1.00 111.90 111 TYR B C 1
ATOM 6217 O O . TYR D 4 116 ? 133.162 100.258 92.155 1.00 111.90 111 TYR B O 1
ATOM 6226 N N . VAL D 4 117 ? 134.538 102.048 92.103 1.00 104.77 112 VAL B N 1
ATOM 6227 C CA . VAL D 4 117 ? 133.544 103.037 92.485 1.00 104.77 112 VAL B CA 1
ATOM 6228 C C . VAL D 4 117 ? 133.721 104.262 91.594 1.00 104.77 112 VAL B C 1
ATOM 6229 O O . VAL D 4 117 ? 134.579 104.293 90.713 1.00 104.77 112 VAL B O 1
ATOM 6233 N N . ALA D 4 118 ? 132.895 105.278 91.831 1.00 108.12 113 ALA B N 1
ATOM 6234 C CA . ALA D 4 118 ? 132.967 106.506 91.053 1.00 108.12 113 ALA B CA 1
ATOM 6235 C C . ALA D 4 118 ? 132.442 107.662 91.889 1.00 108.12 113 ALA B C 1
ATOM 6236 O O . ALA D 4 118 ? 131.729 107.468 92.876 1.00 108.12 113 ALA B O 1
ATOM 6238 N N . CYS D 4 119 ? 132.806 108.875 91.480 1.00 113.36 114 CYS B N 1
ATOM 6239 C CA . CYS D 4 119 ? 132.357 110.078 92.166 1.00 113.36 114 CYS B CA 1
ATOM 6240 C C . CYS D 4 119 ? 132.435 111.255 91.205 1.00 113.36 114 CYS B C 1
ATOM 6241 O O . CYS D 4 119 ? 133.135 111.209 90.191 1.00 113.36 114 CYS B O 1
ATOM 6244 N N . GLY D 4 120 ? 131.702 112.310 91.542 1.00 111.45 115 GLY B N 1
ATOM 6245 C CA . GLY D 4 120 ? 131.702 113.517 90.739 1.00 111.45 115 GLY B CA 1
ATOM 6246 C C . GLY D 4 120 ? 130.928 114.614 91.430 1.00 111.45 115 GLY B C 1
ATOM 6247 O O . GLY D 4 120 ? 130.109 114.358 92.319 1.00 111.45 115 GLY B O 1
ATOM 6248 N N . GLY D 4 121 ? 131.194 115.846 91.004 1.00 113.60 116 GLY B N 1
ATOM 6249 C CA . GLY D 4 121 ? 130.551 116.998 91.607 1.00 113.60 116 GLY B CA 1
ATOM 6250 C C . GLY D 4 121 ? 130.761 118.286 90.841 1.00 113.60 116 GLY B C 1
ATOM 6251 O O . GLY D 4 121 ? 130.701 118.296 89.608 1.00 113.60 116 GLY B O 1
ATOM 6252 N N . LEU D 4 122 ? 131.001 119.384 91.564 1.00 115.91 117 LEU B N 1
ATOM 6253 C CA . LEU D 4 122 ? 131.259 120.662 90.907 1.00 115.91 117 LEU B CA 1
ATOM 6254 C C . LEU D 4 122 ? 132.493 120.580 90.022 1.00 115.91 117 LEU B C 1
ATOM 6255 O O . LEU D 4 122 ? 132.510 121.128 88.914 1.00 115.91 117 LEU B O 1
ATOM 6260 N N . ASP D 4 123 ? 133.498 119.841 90.456 1.00 127.74 118 ASP B N 1
ATOM 6261 C CA . ASP D 4 123 ? 134.659 119.658 89.613 1.00 127.74 118 ASP B CA 1
ATOM 6262 C C . ASP D 4 123 ? 134.195 118.765 88.481 1.00 127.74 118 ASP B C 1
ATOM 6263 O O . ASP D 4 123 ? 133.547 117.763 88.706 1.00 127.74 118 ASP B O 1
ATOM 6268 N N . ASN D 4 124 ? 134.589 119.094 87.269 1.00 121.29 119 ASN B N 1
ATOM 6269 C CA . ASN D 4 124 ? 134.109 118.429 86.066 1.00 121.29 119 ASN B CA 1
ATOM 6270 C C . ASN D 4 124 ? 134.842 117.125 85.774 1.00 121.29 119 ASN B C 1
ATOM 6271 O O . ASN 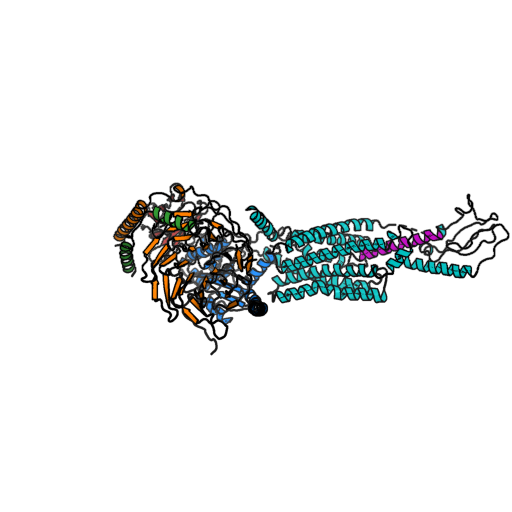D 4 124 ? 134.741 116.614 84.654 1.00 121.29 119 ASN B O 1
ATOM 6276 N N . ILE D 4 125 ? 135.579 116.570 86.719 1.00 121.09 120 ILE B N 1
ATOM 6277 C CA . ILE D 4 125 ? 136.306 115.358 86.506 1.00 121.09 120 ILE B CA 1
ATOM 6278 C C . ILE D 4 125 ? 135.667 114.248 87.285 1.00 121.09 120 ILE B C 1
ATOM 6279 O O . ILE D 4 125 ? 135.237 114.437 88.409 1.00 121.09 120 ILE B O 1
ATOM 6284 N N . CYS D 4 126 ? 135.587 113.092 86.656 1.00 120.17 121 CYS B N 1
ATOM 6285 C CA . CYS D 4 126 ? 135.082 111.876 87.278 1.00 120.17 121 CYS B CA 1
ATOM 6286 C C . CYS D 4 126 ? 136.256 110.992 87.675 1.00 120.17 121 CYS B C 1
ATOM 6287 O O . CYS D 4 126 ? 137.154 110.745 86.863 1.00 120.17 121 CYS B O 1
ATOM 6290 N N . SER D 4 127 ? 136.247 110.519 88.917 1.00 118.40 122 SER B N 1
ATOM 6291 C CA . SER D 4 127 ? 137.339 109.731 89.467 1.00 118.40 122 SER B CA 1
ATOM 6292 C C . SER D 4 127 ? 136.888 108.298 89.721 1.00 118.40 122 SER B C 1
ATOM 6293 O O . SER D 4 127 ? 135.749 108.048 90.123 1.00 118.40 122 SER B O 1
ATOM 6296 N N . ILE D 4 128 ? 137.757 107.333 89.415 1.00 118.06 123 ILE B N 1
ATOM 6297 C CA . ILE D 4 128 ? 137.425 105.916 89.588 1.00 118.06 123 ILE B CA 1
ATOM 6298 C C . ILE D 4 128 ? 138.457 105.288 90.504 1.00 118.06 123 ILE B C 1
ATOM 6299 O O . ILE D 4 128 ? 139.653 105.438 90.278 1.00 118.06 123 ILE B O 1
ATOM 6304 N N . TYR D 4 129 ? 138.012 104.615 91.560 1.00 119.73 124 TYR B N 1
ATOM 6305 C CA . TYR D 4 129 ? 138.942 104.046 92.529 1.00 119.73 124 TYR B CA 1
ATOM 6306 C C . TYR D 4 129 ? 138.920 102.533 92.520 1.00 119.73 124 TYR B C 1
ATOM 6307 O O . TYR D 4 129 ? 137.873 101.935 92.355 1.00 119.73 124 TYR B O 1
ATOM 6316 N N . ASN D 4 130 ? 140.074 101.910 92.714 1.00 125.65 125 ASN B N 1
ATOM 6317 C CA . ASN D 4 130 ? 140.158 100.454 92.725 1.00 125.65 125 ASN B CA 1
ATOM 6318 C C . ASN D 4 130 ? 140.126 99.913 94.143 1.00 125.65 125 ASN B C 1
ATOM 6319 O O . ASN D 4 130 ? 140.732 100.494 95.035 1.00 125.65 125 ASN B O 1
ATOM 6324 N N . LEU D 4 131 ? 139.418 98.813 94.359 1.00 126.99 126 LEU B N 1
ATOM 6325 C CA . LEU D 4 131 ? 139.317 98.204 95.680 1.00 126.99 126 LEU B CA 1
ATOM 6326 C C . LEU D 4 131 ? 139.885 96.789 95.688 1.00 126.99 126 LEU B C 1
ATOM 6327 O O . LEU D 4 131 ? 139.666 96.028 96.631 1.00 126.99 126 LEU B O 1
ATOM 6332 N N . LYS D 4 132 ? 140.665 96.436 94.685 1.00 143.76 127 LYS B N 1
ATOM 6333 C CA . LYS D 4 132 ? 141.309 95.130 94.683 1.00 143.76 127 LYS B CA 1
ATOM 6334 C C . LYS D 4 132 ? 142.797 95.362 94.660 1.00 143.76 127 LYS B C 1
ATOM 6335 O O . LYS D 4 132 ? 143.531 94.634 93.998 1.00 143.76 127 LYS B O 1
ATOM 6341 N N . THR D 4 133 ? 143.256 96.376 95.384 1.00 161.47 128 THR B N 1
ATOM 6342 C CA . THR D 4 133 ? 144.675 96.723 95.350 1.00 161.47 128 THR B CA 1
ATOM 6343 C C . THR D 4 133 ? 145.564 95.737 96.071 1.00 161.47 128 THR B C 1
ATOM 6344 O O . THR D 4 133 ? 145.135 95.076 97.016 1.00 161.47 128 THR B O 1
ATOM 6348 N N . ARG D 4 134 ? 146.814 95.650 95.636 1.00 170.61 129 ARG B N 1
ATOM 6349 C CA . ARG D 4 134 ? 147.757 94.712 96.232 1.00 170.61 129 ARG B CA 1
ATOM 6350 C C . ARG D 4 134 ? 148.303 95.283 97.524 1.00 170.61 129 ARG B C 1
ATOM 6351 O O . ARG D 4 134 ? 148.805 94.547 98.370 1.00 170.61 129 ARG B O 1
ATOM 6353 N N . GLU D 4 135 ? 148.294 96.602 97.654 1.00 168.87 130 GLU B N 1
ATOM 6354 C CA . GLU D 4 135 ? 148.868 97.223 98.839 1.00 168.87 130 GLU B CA 1
ATOM 6355 C C . GLU D 4 135 ? 147.804 97.323 99.906 1.00 168.87 130 GLU B C 1
ATOM 6356 O O . GLU D 4 135 ? 148.018 97.941 100.947 1.00 168.87 130 GLU B O 1
ATOM 6358 N N . GLY D 4 136 ? 146.647 96.725 99.645 1.00 164.90 131 GLY B N 1
ATOM 6359 C CA . GLY D 4 136 ? 145.574 96.729 100.621 1.00 164.90 131 GLY B CA 1
ATOM 6360 C C . GLY D 4 136 ? 144.986 98.091 100.928 1.00 164.90 131 GLY B C 1
ATOM 6361 O O . GLY D 4 136 ? 144.299 98.255 101.935 1.00 164.90 131 GLY B O 1
ATOM 6362 N N . ASN D 4 137 ? 145.266 99.073 100.076 1.00 161.35 132 ASN B N 1
ATOM 6363 C CA . ASN D 4 137 ? 144.710 100.409 100.265 1.00 161.35 132 ASN B CA 1
ATOM 6364 C C . ASN D 4 137 ? 143.755 100.759 99.144 1.00 161.35 132 ASN B C 1
ATOM 6365 O O . ASN D 4 137 ? 143.030 99.898 98.658 1.00 161.35 132 ASN B O 1
ATOM 6370 N N . VAL D 4 138 ? 143.741 102.023 98.740 1.00 143.38 133 VAL B N 1
ATOM 6371 C CA . VAL D 4 138 ? 142.891 102.451 97.648 1.00 143.38 133 VAL B CA 1
ATOM 6372 C C . VAL D 4 138 ? 143.713 103.376 96.774 1.00 143.38 133 VAL B C 1
ATOM 6373 O O . VAL D 4 138 ? 144.591 104.080 97.267 1.00 143.38 133 VAL B O 1
ATOM 6377 N N . ARG D 4 139 ? 143.451 103.369 95.475 1.00 139.93 134 ARG B N 1
ATOM 6378 C CA . ARG D 4 139 ? 144.173 104.254 94.575 1.00 139.93 134 ARG B CA 1
ATOM 6379 C C . ARG D 4 139 ? 143.322 104.736 93.419 1.00 139.93 134 ARG B C 1
ATOM 6380 O O . ARG D 4 139 ? 142.625 103.946 92.784 1.00 139.93 134 ARG B O 1
ATOM 6388 N N . VAL D 4 140 ? 143.366 106.033 93.138 1.00 130.09 135 VAL B N 1
ATOM 6389 C CA . VAL D 4 140 ? 142.642 106.536 91.984 1.00 130.09 135 VAL B CA 1
ATOM 6390 C C . VAL D 4 140 ? 143.370 106.030 90.756 1.00 130.09 135 VAL B C 1
ATOM 6391 O O . VAL D 4 140 ? 144.547 106.316 90.547 1.00 130.09 135 VAL B O 1
ATOM 6395 N N . SER D 4 141 ? 142.690 105.220 89.966 1.00 132.34 136 SER B N 1
ATOM 6396 C CA . SER D 4 141 ? 143.331 104.649 88.804 1.00 132.34 136 SER B CA 1
ATOM 6397 C C . SER D 4 141 ? 143.231 105.595 87.633 1.00 132.34 136 SER B C 1
ATOM 6398 O O . SER D 4 141 ? 144.250 106.008 87.085 1.00 132.34 136 SER B O 1
ATOM 6401 N N . ARG D 4 142 ? 142.016 105.956 87.247 1.00 133.97 137 ARG B N 1
ATOM 6402 C CA . ARG D 4 142 ? 141.802 106.801 86.084 1.00 133.97 137 ARG B CA 1
ATOM 6403 C C . ARG D 4 142 ? 140.932 107.990 86.459 1.00 133.97 137 ARG B C 1
ATOM 6404 O O . ARG D 4 142 ? 140.077 107.901 87.344 1.00 133.97 137 ARG B O 1
ATOM 6412 N N . GLU D 4 143 ? 141.162 109.106 85.774 1.00 128.14 138 GLU B N 1
ATOM 6413 C CA . GLU D 4 143 ? 140.329 110.292 85.892 1.00 128.14 138 GLU B CA 1
ATOM 6414 C C . GLU D 4 143 ? 139.872 110.699 84.500 1.00 128.14 138 GLU B C 1
ATOM 6415 O O . GLU D 4 143 ? 140.609 110.534 83.523 1.00 128.14 138 GLU B O 1
ATOM 6421 N N . LEU D 4 144 ? 138.646 111.203 84.407 1.00 123.18 139 LEU B N 1
ATOM 6422 C CA . LEU D 4 144 ? 138.020 111.502 83.127 1.00 123.18 139 LEU B CA 1
ATOM 6423 C C . LEU D 4 144 ? 137.778 113.001 83.019 1.00 123.18 139 LEU B C 1
ATOM 6424 O O . LEU D 4 144 ? 137.254 113.618 83.952 1.00 123.18 139 LEU B O 1
ATOM 6429 N N . ALA D 4 145 ? 138.156 113.580 81.882 1.00 122.05 140 ALA B N 1
ATOM 6430 C CA . ALA D 4 145 ? 138.011 115.007 81.645 1.00 122.05 140 ALA B CA 1
ATOM 6431 C C . ALA D 4 145 ? 137.414 115.239 80.265 1.00 122.05 140 ALA B C 1
ATOM 6432 O O . ALA D 4 145 ? 137.536 114.406 79.363 1.00 122.05 140 ALA B O 1
ATOM 6434 N N . GLY D 4 146 ? 136.766 116.391 80.108 1.00 124.07 141 GLY B N 1
ATOM 6435 C CA . GLY D 4 146 ? 136.152 116.743 78.844 1.00 124.07 141 GLY B CA 1
ATOM 6436 C C . GLY D 4 146 ? 134.822 117.453 78.984 1.00 124.07 141 GLY B C 1
ATOM 6437 O O . GLY D 4 146 ? 134.414 118.197 78.087 1.00 124.07 141 GLY B O 1
ATOM 6438 N N . HIS D 4 147 ? 134.133 117.231 80.099 1.00 120.97 142 HIS B N 1
ATOM 6439 C CA . HIS D 4 147 ? 132.865 117.902 80.336 1.00 120.97 142 HIS B CA 1
ATOM 6440 C C . HIS D 4 147 ? 133.087 119.375 80.660 1.00 120.97 142 HIS B C 1
ATOM 6441 O O . HIS D 4 147 ? 134.102 119.761 81.245 1.00 120.97 142 HIS B O 1
ATOM 6448 N N . THR D 4 148 ? 132.119 120.202 80.272 1.00 116.39 143 THR B N 1
ATOM 6449 C CA . THR D 4 148 ? 132.149 121.639 80.527 1.00 116.39 143 THR B CA 1
ATOM 6450 C C . THR D 4 148 ? 131.046 122.053 81.497 1.00 116.39 143 THR B C 1
ATOM 6451 O O . THR D 4 148 ? 130.483 123.144 81.396 1.00 116.39 143 THR B O 1
ATOM 6455 N N . GLY D 4 149 ? 130.728 121.181 82.445 1.00 114.48 144 GLY B N 1
ATOM 6456 C CA . GLY D 4 149 ? 129.707 121.476 83.430 1.00 114.48 144 GLY B CA 1
ATOM 6457 C C . GLY D 4 149 ? 129.757 120.472 84.558 1.00 114.48 144 GLY B C 1
ATOM 6458 O O . GLY D 4 149 ? 130.349 119.395 84.431 1.00 114.48 144 GLY B O 1
ATOM 6459 N N . TYR D 4 150 ? 129.125 120.843 85.669 1.00 115.32 145 TYR B N 1
ATOM 6460 C CA . TYR D 4 150 ? 129.147 119.994 86.852 1.00 115.32 145 TYR B CA 1
ATOM 6461 C C . TYR D 4 150 ? 128.424 118.680 86.586 1.00 115.32 145 TYR B C 1
ATOM 6462 O O . TYR D 4 150 ? 127.368 118.649 85.948 1.00 115.32 145 TYR B O 1
ATOM 6471 N N . LEU D 4 151 ? 129.006 117.588 87.073 1.00 110.31 146 LEU B N 1
ATOM 6472 C CA . LEU D 4 151 ? 128.408 116.273 86.912 1.00 110.31 146 LEU B CA 1
ATOM 6473 C C . LEU D 4 151 ? 127.216 116.107 87.845 1.00 110.31 146 LEU B C 1
ATOM 6474 O O . LEU D 4 151 ? 127.193 116.634 88.961 1.00 110.31 146 LEU B O 1
ATOM 6479 N N . SER D 4 152 ? 126.222 115.361 87.378 1.00 110.90 147 SER B N 1
ATOM 6480 C CA . SER D 4 152 ? 125.009 115.109 88.146 1.00 110.90 147 SER B CA 1
ATOM 6481 C C . SER D 4 152 ? 124.834 113.651 88.534 1.00 110.90 147 SER B C 1
ATOM 6482 O O . SER D 4 152 ? 124.459 113.365 89.673 1.00 110.90 147 SER B O 1
ATOM 6485 N N . CYS D 4 153 ? 125.092 112.718 87.620 1.00 111.17 148 CYS B N 1
ATOM 6486 C CA . CYS D 4 153 ? 124.932 111.304 87.923 1.00 111.17 148 CYS B CA 1
ATOM 6487 C C . CYS D 4 153 ? 125.841 110.490 87.016 1.00 111.17 148 CYS B C 1
ATOM 6488 O O . CYS D 4 153 ? 126.180 110.917 85.910 1.00 111.17 148 CYS B O 1
ATOM 6491 N N . CYS D 4 154 ? 126.227 109.313 87.501 1.00 111.19 149 CYS B N 1
ATOM 6492 C CA . CYS D 4 154 ? 127.060 108.394 86.740 1.00 111.19 149 CYS B CA 1
ATOM 6493 C C . CYS D 4 154 ? 126.781 106.975 87.212 1.00 111.19 149 CYS B C 1
ATOM 6494 O O . CYS D 4 154 ? 126.658 106.728 88.414 1.00 111.19 149 CYS B O 1
ATOM 6497 N N . ARG D 4 155 ? 126.672 106.051 86.261 1.00 104.66 150 ARG B N 1
ATOM 6498 C CA . ARG D 4 155 ? 126.382 104.657 86.569 1.00 104.66 150 ARG B CA 1
ATOM 6499 C C . ARG D 4 155 ? 127.279 103.758 85.737 1.00 104.66 150 ARG B C 1
ATOM 6500 O O . ARG D 4 155 ? 127.388 103.940 84.521 1.00 104.66 150 ARG B O 1
ATOM 6508 N N . PHE D 4 156 ? 127.914 102.791 86.393 1.00 109.54 151 PHE B N 1
ATOM 6509 C CA . PHE D 4 156 ? 128.758 101.836 85.690 1.00 109.54 151 PHE B CA 1
ATOM 6510 C C . PHE D 4 156 ? 127.915 100.935 84.798 1.00 109.54 151 PHE B C 1
ATOM 6511 O O . PHE D 4 156 ? 126.813 100.523 85.167 1.00 109.54 151 PHE B O 1
ATOM 6519 N N . LEU D 4 157 ? 128.442 100.630 83.615 1.00 119.61 152 LEU B N 1
ATOM 6520 C CA . LEU D 4 157 ? 127.804 99.695 82.697 1.00 119.61 152 LEU B CA 1
ATOM 6521 C C . LEU D 4 157 ? 128.501 98.343 82.675 1.00 119.61 152 LEU B C 1
ATOM 6522 O O . LEU D 4 157 ? 127.834 97.307 82.607 1.00 119.61 152 LEU B O 1
ATOM 6527 N N . ASP D 4 158 ? 129.827 98.335 82.732 1.00 131.48 153 ASP B N 1
ATOM 6528 C CA . ASP D 4 158 ? 130.612 97.113 82.859 1.00 131.48 153 ASP B CA 1
ATOM 6529 C C . ASP D 4 158 ? 131.967 97.495 83.446 1.00 131.48 153 ASP B C 1
ATOM 6530 O O . ASP D 4 158 ? 132.145 98.600 83.970 1.00 131.48 153 ASP B O 1
ATOM 6535 N N . ASP D 4 159 ? 132.929 96.577 83.361 1.00 133.17 154 ASP B N 1
ATOM 6536 C CA . ASP D 4 159 ? 134.257 96.839 83.901 1.00 133.17 154 ASP B CA 1
ATOM 6537 C C . ASP D 4 159 ? 135.045 97.860 83.090 1.00 133.17 154 ASP B C 1
ATOM 6538 O O . ASP D 4 159 ? 136.093 98.314 83.560 1.00 133.17 154 ASP B O 1
ATOM 6543 N N . ASN D 4 160 ? 134.577 98.235 81.895 1.00 135.52 155 ASN B N 1
ATOM 6544 C CA . ASN D 4 160 ? 135.356 99.129 81.048 1.00 135.52 155 ASN B CA 1
ATOM 6545 C C . ASN D 4 160 ? 134.532 100.230 80.387 1.00 135.52 155 ASN B C 1
ATOM 6546 O O . ASN D 4 160 ? 135.051 100.913 79.496 1.00 135.52 155 ASN B O 1
ATOM 6551 N N . GLN D 4 161 ? 133.276 100.431 80.782 1.00 125.64 156 GLN B N 1
ATOM 6552 C CA . GLN D 4 161 ? 132.470 101.513 80.236 1.00 125.64 156 GLN B CA 1
ATOM 6553 C C . GLN D 4 161 ? 131.692 102.183 81.358 1.00 125.64 156 GLN B C 1
ATOM 6554 O O . GLN D 4 161 ? 131.387 101.564 82.380 1.00 125.64 156 GLN B O 1
ATOM 6560 N N . ILE D 4 162 ? 131.373 103.460 81.153 1.00 118.47 157 ILE B N 1
ATOM 6561 C CA . ILE D 4 162 ? 130.638 104.248 82.135 1.00 118.47 157 ILE B CA 1
ATOM 6562 C C . ILE D 4 162 ? 129.881 105.343 81.398 1.00 118.47 157 ILE B C 1
ATOM 6563 O O . ILE D 4 162 ? 130.299 105.803 80.332 1.00 118.47 157 ILE B O 1
ATOM 6568 N N . VAL D 4 163 ? 128.748 105.749 81.965 1.00 116.10 158 VAL B N 1
ATOM 6569 C CA . VAL D 4 163 ? 127.899 106.789 81.397 1.00 116.10 158 VAL B CA 1
ATOM 6570 C C . VAL D 4 163 ? 127.809 107.926 82.402 1.00 116.10 158 VAL B C 1
ATOM 6571 O O . VAL D 4 163 ? 127.535 107.694 83.585 1.00 116.10 158 VAL B O 1
ATOM 6575 N N . THR D 4 164 ? 128.037 109.150 81.934 1.00 118.69 159 THR B N 1
ATOM 6576 C CA . THR D 4 164 ? 128.055 110.323 82.792 1.00 118.69 159 THR B CA 1
ATOM 6577 C C . THR D 4 164 ? 127.046 111.355 82.308 1.00 118.69 159 THR B C 1
ATOM 6578 O O . THR D 4 164 ? 126.689 111.408 81.128 1.00 118.69 159 THR B O 1
ATOM 6582 N N . SER D 4 165 ? 126.589 112.180 83.247 1.00 118.05 160 SER B N 1
ATOM 6583 C CA . SER D 4 165 ? 125.691 113.289 82.967 1.00 118.05 160 SER B CA 1
ATOM 6584 C C . SER D 4 165 ? 126.289 114.565 83.538 1.00 118.05 160 SER B C 1
ATOM 6585 O O . SER D 4 165 ? 126.833 114.561 84.645 1.00 118.05 160 SER B O 1
ATOM 6588 N N . SER D 4 166 ? 126.181 115.655 82.784 1.00 119.81 161 SER B N 1
ATOM 6589 C CA . SER D 4 166 ? 126.771 116.926 83.169 1.00 119.81 161 SER B CA 1
ATOM 6590 C C . SER D 4 166 ? 125.749 118.042 83.004 1.00 119.81 161 SER B C 1
ATOM 6591 O O . SER D 4 166 ? 124.693 117.868 82.390 1.00 119.81 161 SER B O 1
ATOM 6594 N N . GLY D 4 167 ? 126.080 119.201 83.566 1.00 118.36 162 GLY B N 1
ATOM 6595 C CA . GLY D 4 167 ? 125.225 120.366 83.515 1.00 118.36 162 GLY B CA 1
ATOM 6596 C C . GLY D 4 167 ? 125.338 121.206 82.267 1.00 118.36 162 GLY B C 1
ATOM 6597 O O . GLY D 4 167 ? 124.691 122.252 82.178 1.00 118.36 162 GLY B O 1
ATOM 6598 N N . ASP D 4 168 ? 126.146 120.784 81.292 1.00 122.23 163 ASP B N 1
ATOM 6599 C CA . ASP D 4 168 ? 126.293 121.505 80.034 1.00 122.23 163 ASP B CA 1
ATOM 6600 C C . ASP D 4 168 ? 125.376 120.968 78.943 1.00 122.23 163 ASP B C 1
ATOM 6601 O O . ASP D 4 168 ? 125.724 121.036 77.756 1.00 122.23 163 ASP B O 1
ATOM 6606 N N . THR D 4 169 ? 124.213 120.432 79.322 1.00 126.84 164 THR B N 1
ATOM 6607 C CA . THR D 4 169 ? 123.195 119.947 78.386 1.00 126.84 164 THR B CA 1
ATOM 6608 C C . THR D 4 169 ? 123.725 118.845 77.472 1.00 126.84 164 THR B C 1
ATOM 6609 O O . THR D 4 169 ? 123.292 118.718 76.324 1.00 126.84 164 THR B O 1
ATOM 6613 N N . THR D 4 170 ? 124.662 118.035 77.963 1.00 125.96 165 THR B N 1
ATOM 6614 C CA . THR D 4 170 ? 125.230 116.951 77.174 1.00 125.96 165 THR B CA 1
ATOM 6615 C C . THR D 4 170 ? 125.389 115.707 78.035 1.00 125.96 165 THR B C 1
ATOM 6616 O O . THR D 4 170 ? 125.546 115.791 79.255 1.00 125.96 165 THR B O 1
ATOM 6620 N N . CYS D 4 171 ? 125.348 114.550 77.378 1.00 127.80 166 CYS B N 1
ATOM 6621 C CA . CYS D 4 171 ? 125.645 113.268 77.999 1.00 127.80 166 CYS B CA 1
ATOM 6622 C C . CYS D 4 171 ? 126.590 112.495 77.093 1.00 127.80 166 CYS B C 1
ATOM 6623 O O . CYS D 4 171 ? 126.529 112.612 75.866 1.00 127.80 166 CYS B O 1
ATOM 6626 N N . ALA D 4 172 ? 127.469 111.702 77.702 1.00 125.25 167 ALA B N 1
ATOM 6627 C CA . ALA D 4 172 ? 128.505 111.021 76.942 1.00 125.25 167 ALA B CA 1
ATOM 6628 C C . ALA D 4 172 ? 128.844 109.691 77.597 1.00 125.25 167 ALA B C 1
ATOM 6629 O O . ALA D 4 172 ? 128.558 109.461 78.774 1.00 125.25 167 ALA B O 1
ATOM 6631 N N . LEU D 4 173 ? 129.463 108.815 76.807 1.00 123.90 168 LEU B N 1
ATOM 6632 C CA . LEU D 4 173 ? 129.935 107.515 77.262 1.00 123.90 168 LEU B CA 1
ATOM 6633 C C . LEU D 4 173 ? 131.451 107.475 77.136 1.00 123.90 168 LEU B C 1
ATOM 6634 O O . LEU D 4 173 ? 131.999 107.847 76.094 1.00 123.90 168 LEU B O 1
ATOM 6639 N N . TRP D 4 174 ? 132.122 107.024 78.190 1.00 124.17 169 TRP B N 1
ATOM 6640 C CA . TRP D 4 174 ? 133.575 107.038 78.264 1.00 124.17 169 TRP B CA 1
ATOM 6641 C C . TRP D 4 174 ? 134.128 105.621 78.163 1.00 124.17 169 TRP B C 1
ATOM 6642 O O . TRP D 4 174 ? 133.389 104.634 78.117 1.00 124.17 169 TRP B O 1
ATOM 6653 N N . ASP D 4 175 ? 135.456 105.533 78.129 1.00 135.60 170 ASP B N 1
ATOM 6654 C CA . ASP D 4 175 ? 136.168 104.261 78.142 1.00 135.60 170 ASP B CA 1
ATOM 6655 C C . ASP D 4 175 ? 137.218 104.325 79.239 1.00 135.60 170 ASP B C 1
ATOM 6656 O O . ASP D 4 175 ? 138.054 105.234 79.245 1.00 135.60 170 ASP B O 1
ATOM 6661 N N . ILE D 4 176 ? 137.175 103.366 80.164 1.00 134.64 171 ILE B N 1
ATOM 6662 C CA . ILE D 4 176 ? 138.041 103.430 81.338 1.00 134.64 171 ILE B CA 1
ATOM 6663 C C . ILE D 4 176 ? 139.495 103.181 80.956 1.00 134.64 171 ILE B C 1
ATOM 6664 O O . ILE D 4 176 ? 140.406 103.835 81.477 1.00 134.64 171 ILE B O 1
ATOM 6669 N N . GLU D 4 177 ? 139.738 102.228 80.052 1.00 140.93 172 GLU B N 1
ATOM 6670 C CA . GLU D 4 177 ? 141.110 101.889 79.686 1.00 140.93 172 GLU B CA 1
ATOM 6671 C C . GLU D 4 177 ? 141.824 103.073 79.048 1.00 140.93 172 GLU B C 1
ATOM 6672 O O . GLU D 4 177 ? 142.982 103.360 79.374 1.00 140.93 172 GLU B O 1
ATOM 6678 N N . THR D 4 178 ? 141.152 103.773 78.138 1.00 141.79 173 THR B N 1
ATOM 6679 C CA . THR D 4 178 ? 141.698 104.974 77.517 1.00 141.79 173 THR B CA 1
ATOM 6680 C C . THR D 4 178 ? 140.586 106.008 77.459 1.00 141.79 173 THR B C 1
ATOM 6681 O O . THR D 4 178 ? 139.531 105.749 76.872 1.00 141.79 173 THR B O 1
ATOM 6685 N N . GLY D 4 179 ? 140.821 107.174 78.054 1.00 137.64 174 GLY B N 1
ATOM 6686 C CA . GLY D 4 179 ? 139.744 108.115 78.294 1.00 137.64 174 GLY B CA 1
ATOM 6687 C C . GLY D 4 179 ? 139.416 109.059 77.156 1.00 137.64 174 GLY B C 1
ATOM 6688 O O . GLY D 4 179 ? 140.071 110.090 76.982 1.00 137.64 174 GLY B O 1
ATOM 6689 N N . GLN D 4 180 ? 138.391 108.712 76.379 1.00 133.98 175 GLN B N 1
ATOM 6690 C CA . GLN D 4 180 ? 137.814 109.601 75.381 1.00 133.98 175 GLN B CA 1
ATOM 6691 C C . GLN D 4 180 ? 136.312 109.372 75.334 1.00 133.98 175 GLN B C 1
ATOM 6692 O O . GLN D 4 180 ? 135.820 108.307 75.713 1.00 133.98 175 GLN B O 1
ATOM 6698 N N . GLN D 4 181 ? 135.588 110.381 74.862 1.00 130.42 176 GLN B N 1
ATOM 6699 C CA . GLN D 4 181 ? 134.144 110.263 74.681 1.00 130.42 176 GLN B CA 1
ATOM 6700 C C . GLN D 4 181 ? 133.878 109.401 73.456 1.00 130.42 176 GLN B C 1
ATOM 6701 O O . GLN D 4 181 ? 133.955 109.873 72.320 1.00 130.42 176 GLN B O 1
ATOM 6707 N N . THR D 4 182 ? 133.575 108.122 73.683 1.00 130.38 177 THR B N 1
ATOM 6708 C CA . THR D 4 182 ? 133.264 107.230 72.571 1.00 130.38 177 THR B CA 1
ATOM 6709 C C . THR D 4 182 ? 132.009 107.684 71.837 1.00 130.38 177 THR B C 1
ATOM 6710 O O . THR D 4 182 ? 131.960 107.664 70.602 1.00 130.38 177 THR B O 1
ATOM 6714 N N . THR D 4 183 ? 131.014 108.117 72.604 1.00 131.33 178 THR B N 1
ATOM 6715 C CA . THR D 4 183 ? 129.778 108.603 72.018 1.00 131.33 178 THR B CA 1
ATOM 6716 C C . THR D 4 183 ? 129.300 109.782 72.825 1.00 131.33 178 THR B C 1
ATOM 6717 O O . THR D 4 183 ? 129.488 109.798 74.030 1.00 131.33 178 THR B O 1
ATOM 6721 N N . THR D 4 184 ? 128.703 110.771 72.178 1.00 132.56 179 THR B N 1
ATOM 6722 C CA . THR D 4 184 ? 128.155 111.944 72.845 1.00 132.56 179 THR B CA 1
ATOM 6723 C C . THR D 4 184 ? 126.706 112.130 72.421 1.00 132.56 179 THR B C 1
ATOM 6724 O O . THR D 4 184 ? 126.391 112.061 71.228 1.00 132.56 179 THR B O 1
ATOM 6728 N N . PHE D 4 185 ? 125.822 112.356 73.397 1.00 137.63 180 PHE B N 1
ATOM 6729 C CA . PHE D 4 185 ? 124.391 112.533 73.150 1.00 137.63 180 PHE B CA 1
ATOM 6730 C C . PHE D 4 185 ? 123.985 113.970 73.426 1.00 137.63 180 PHE B C 1
ATOM 6731 O O . PHE D 4 185 ? 124.120 114.431 74.555 1.00 137.63 180 PHE B O 1
ATOM 6739 N N . THR D 4 186 ? 123.479 114.676 72.422 1.00 139.40 181 THR B N 1
ATOM 6740 C CA . THR D 4 186 ? 123.101 116.077 72.523 1.00 139.40 181 THR B CA 1
ATOM 6741 C C . THR D 4 186 ? 121.656 116.249 72.076 1.00 139.40 181 THR B C 1
ATOM 6742 O O . THR D 4 186 ? 121.111 115.431 71.331 1.00 139.40 181 THR B O 1
ATOM 6746 N N . GLY D 4 187 ? 121.041 117.334 72.539 1.00 135.66 182 GLY B N 1
ATOM 6747 C CA . GLY D 4 187 ? 119.668 117.630 72.183 1.00 135.66 182 GLY B CA 1
ATOM 6748 C C . GLY D 4 187 ? 118.871 118.252 73.310 1.00 135.66 182 GLY B C 1
ATOM 6749 O O . GLY D 4 187 ? 117.836 118.880 73.072 1.00 135.66 182 GLY B O 1
ATOM 6750 N N . HIS D 4 188 ? 119.342 118.086 74.542 1.00 132.60 183 HIS B N 1
ATOM 6751 C CA . HIS D 4 188 ? 118.669 118.683 75.683 1.00 132.60 183 HIS B CA 1
ATOM 6752 C C . HIS D 4 188 ? 118.895 120.193 75.710 1.00 132.60 183 HIS B C 1
ATOM 6753 O O . HIS D 4 188 ? 119.866 120.715 75.156 1.00 132.60 183 HIS B O 1
ATOM 6760 N N . THR D 4 189 ? 117.976 120.896 76.368 1.00 133.95 184 THR B N 1
ATOM 6761 C CA . THR D 4 189 ? 118.043 122.345 76.508 1.00 133.95 184 THR B CA 1
ATOM 6762 C C . THR D 4 189 ? 118.537 122.778 77.880 1.00 133.95 184 THR B C 1
ATOM 6763 O O . THR D 4 189 ? 119.436 123.618 77.978 1.00 133.95 184 THR B O 1
ATOM 6767 N N . GLY D 4 190 ? 117.968 122.226 78.947 1.00 133.14 185 GLY B N 1
ATOM 6768 C CA . GLY D 4 190 ? 118.406 122.508 80.297 1.00 133.14 185 GLY B CA 1
ATOM 6769 C C . GLY D 4 190 ? 119.496 121.560 80.751 1.00 133.14 185 GLY B C 1
ATOM 6770 O O . GLY D 4 190 ? 120.089 120.823 79.959 1.00 133.14 185 GLY B O 1
ATOM 6771 N N . ASP D 4 191 ? 119.752 121.573 82.056 1.00 128.41 186 ASP B N 1
ATOM 6772 C CA . ASP D 4 191 ? 120.800 120.751 82.645 1.00 128.41 186 ASP B CA 1
ATOM 6773 C C . ASP D 4 191 ? 120.244 119.384 83.022 1.00 128.41 186 ASP B C 1
ATOM 6774 O O . ASP D 4 191 ? 119.226 119.291 83.715 1.00 128.41 186 ASP B O 1
ATOM 6779 N N . VAL D 4 192 ? 120.919 118.329 82.568 1.00 117.75 187 VAL B N 1
ATOM 6780 C CA . VAL D 4 192 ? 120.507 116.971 82.903 1.00 117.75 187 VAL B CA 1
ATOM 6781 C C . VAL D 4 192 ? 120.801 116.707 84.373 1.00 117.75 187 VAL B C 1
ATOM 6782 O O . VAL D 4 192 ? 121.885 117.031 84.875 1.00 117.75 187 VAL B O 1
ATOM 6786 N N . MET D 4 193 ? 119.833 116.115 85.073 1.00 116.13 188 MET B N 1
ATOM 6787 C CA . MET D 4 193 ? 119.934 115.921 86.513 1.00 116.13 188 MET B CA 1
ATOM 6788 C C . MET D 4 193 ? 120.119 114.473 86.940 1.00 116.13 188 MET B C 1
ATOM 6789 O O . MET D 4 193 ? 120.805 114.227 87.934 1.00 116.13 188 MET B O 1
ATOM 6794 N N . SER D 4 194 ? 119.532 113.512 86.232 1.00 115.23 189 SER B N 1
ATOM 6795 C CA . SER D 4 194 ? 119.631 112.122 86.653 1.00 115.23 189 SER B CA 1
ATOM 6796 C C . SER D 4 194 ? 119.418 111.209 85.456 1.00 115.23 189 SER B C 1
ATOM 6797 O O . SER D 4 194 ? 118.861 111.613 84.433 1.00 115.23 189 SER B O 1
ATOM 6800 N N . LEU D 4 195 ? 119.872 109.966 85.604 1.00 113.61 190 LEU B N 1
ATOM 6801 C CA . LEU D 4 195 ? 119.699 108.947 84.578 1.00 113.61 190 LEU B CA 1
ATOM 6802 C C . LEU D 4 195 ? 119.722 107.579 85.242 1.00 113.61 190 LEU B C 1
ATOM 6803 O O . LEU D 4 195 ? 120.226 107.419 86.357 1.00 113.61 190 LEU B O 1
ATOM 6808 N N . SER D 4 196 ? 119.174 106.590 84.538 1.00 113.24 191 SER B N 1
ATOM 6809 C CA . SER D 4 196 ? 119.123 105.227 85.051 1.00 113.24 191 SER B CA 1
ATOM 6810 C C . SER D 4 196 ? 119.251 104.248 83.896 1.00 113.24 191 SER B C 1
ATOM 6811 O O . SER D 4 196 ? 118.510 104.344 82.913 1.00 113.24 191 SER B O 1
ATOM 6814 N N . LEU D 4 197 ? 120.182 103.308 84.022 1.00 121.02 192 LEU B N 1
ATOM 6815 C CA . LEU D 4 197 ? 120.401 102.307 82.992 1.00 121.02 192 LEU B CA 1
ATOM 6816 C C . LEU D 4 197 ? 119.361 101.195 83.085 1.00 121.02 192 LEU B C 1
ATOM 6817 O O . LEU D 4 197 ? 118.837 100.881 84.157 1.00 121.02 192 LEU B O 1
ATOM 6822 N N . ALA D 4 198 ? 119.069 100.597 81.936 1.00 137.53 193 ALA B N 1
ATOM 6823 C CA . ALA D 4 198 ? 118.135 99.488 81.864 1.00 137.53 193 ALA B CA 1
ATOM 6824 C C . ALA D 4 198 ? 118.782 98.209 82.387 1.00 137.53 193 ALA B C 1
ATOM 6825 O O . ALA D 4 198 ? 120.009 98.101 82.442 1.00 137.53 193 ALA B O 1
ATOM 6827 N N . PRO D 4 199 ? 117.973 97.227 82.799 1.00 141.23 194 PRO B N 1
ATOM 6828 C CA . PRO D 4 199 ? 118.553 95.956 83.263 1.00 141.23 194 PRO B CA 1
ATOM 6829 C C . PRO D 4 199 ? 119.413 95.261 82.222 1.00 141.23 194 PRO B C 1
ATOM 6830 O O . PRO D 4 199 ? 120.412 94.626 82.584 1.00 141.23 194 PRO B O 1
ATOM 6834 N N . ASP D 4 200 ? 119.063 95.359 80.942 1.00 147.95 195 ASP B N 1
ATOM 6835 C CA . ASP D 4 200 ? 119.844 94.740 79.880 1.00 147.95 195 ASP B CA 1
ATOM 6836 C C . ASP D 4 200 ? 120.949 95.645 79.351 1.00 147.95 195 ASP B C 1
ATOM 6837 O O . ASP D 4 200 ? 121.680 95.234 78.443 1.00 147.95 195 ASP B O 1
ATOM 6842 N N . THR D 4 201 ? 121.085 96.855 79.898 1.00 144.07 196 THR B N 1
ATOM 6843 C CA . THR D 4 201 ? 122.124 97.806 79.495 1.00 144.07 196 THR B CA 1
ATOM 6844 C C . THR D 4 201 ? 122.084 98.076 77.993 1.00 144.07 196 THR B C 1
ATOM 6845 O O . THR D 4 201 ? 123.117 98.171 77.327 1.00 144.07 196 THR B O 1
ATOM 6849 N N . ARG D 4 202 ? 120.873 98.202 77.453 1.00 148.53 197 ARG B N 1
ATOM 6850 C CA . ARG D 4 202 ? 120.677 98.527 76.048 1.00 148.53 197 ARG B CA 1
ATOM 6851 C C . ARG D 4 202 ? 120.139 99.930 75.820 1.00 148.53 197 ARG B C 1
ATOM 6852 O O . ARG D 4 202 ? 120.423 100.523 74.778 1.00 148.53 197 ARG B O 1
ATOM 6860 N N . LEU D 4 203 ? 119.373 100.469 76.764 1.00 134.31 198 LEU B N 1
ATOM 6861 C CA . LEU D 4 203 ? 118.825 101.812 76.659 1.00 134.31 198 LEU B CA 1
ATOM 6862 C C . LEU D 4 203 ? 118.869 102.471 78.030 1.00 134.31 198 LEU B C 1
ATOM 6863 O O . LEU D 4 203 ? 119.039 101.807 79.054 1.00 134.31 198 LEU B O 1
ATOM 6868 N N . PHE D 4 204 ? 118.725 103.793 78.038 1.00 131.28 199 PHE B N 1
ATOM 6869 C CA . PHE D 4 204 ? 118.628 104.533 79.288 1.00 131.28 199 PHE B CA 1
ATOM 6870 C C . PHE D 4 204 ? 117.912 105.849 79.025 1.00 131.28 199 PHE B C 1
ATOM 6871 O O . PHE D 4 204 ? 117.814 106.307 77.884 1.00 131.28 199 PHE B O 1
ATOM 6879 N N . VAL D 4 205 ? 117.409 106.449 80.103 1.00 125.32 200 VAL B N 1
ATOM 6880 C CA . VAL D 4 205 ? 116.648 107.687 80.032 1.00 125.32 200 VAL B CA 1
ATOM 6881 C C . VAL D 4 205 ? 117.292 108.714 80.950 1.00 125.32 200 VAL B C 1
ATOM 6882 O O . VAL D 4 205 ? 118.030 108.378 81.877 1.00 125.32 200 VAL B O 1
ATOM 6886 N N . SER D 4 206 ? 117.000 109.984 80.678 1.00 128.85 201 SER B N 1
ATOM 6887 C CA . SER D 4 206 ? 117.576 111.076 81.452 1.00 128.85 201 SER B CA 1
ATOM 6888 C C . SER D 4 206 ? 116.647 112.278 81.386 1.00 128.85 201 SER B C 1
ATOM 6889 O O . SER D 4 206 ? 116.187 112.649 80.302 1.00 128.85 201 SER B O 1
ATOM 6892 N N . GLY D 4 207 ? 116.381 112.881 82.539 1.00 126.18 202 GLY B N 1
ATOM 6893 C CA . GLY D 4 207 ? 115.575 114.082 82.620 1.00 126.18 202 GLY B CA 1
ATOM 6894 C C . GLY D 4 207 ? 116.437 115.303 82.879 1.00 126.18 202 GLY B C 1
ATOM 6895 O O . GLY D 4 207 ? 117.416 115.245 83.618 1.00 126.18 202 GLY B O 1
ATOM 6896 N N . ALA D 4 208 ? 116.059 116.416 82.263 1.00 124.85 203 ALA B N 1
ATOM 6897 C CA . ALA D 4 208 ? 116.816 117.656 82.341 1.00 124.85 203 ALA B CA 1
ATOM 6898 C C . ALA D 4 208 ? 115.940 118.765 82.914 1.00 124.85 203 ALA B C 1
ATOM 6899 O O . ALA D 4 208 ? 114.761 118.566 83.216 1.00 124.85 203 ALA B O 1
ATOM 6901 N N . CYS D 4 209 ? 116.532 119.947 83.057 1.00 128.12 204 CYS B N 1
ATOM 6902 C CA . CYS D 4 209 ? 115.829 121.114 83.591 1.00 128.12 204 CYS B CA 1
ATOM 6903 C C . CYS D 4 209 ? 115.010 121.815 82.512 1.00 128.12 204 CYS B C 1
ATOM 6904 O O . CYS D 4 209 ? 115.120 123.020 82.298 1.00 128.12 204 CYS B O 1
ATOM 6907 N N . ASP D 4 210 ? 114.174 121.043 81.816 1.00 132.81 205 ASP B N 1
ATOM 6908 C CA . ASP D 4 210 ? 113.305 121.596 80.786 1.00 132.81 205 ASP B CA 1
ATOM 6909 C C . ASP D 4 210 ? 111.916 120.970 80.802 1.00 132.81 205 ASP B C 1
ATOM 6910 O O . ASP D 4 210 ? 111.165 121.152 79.835 1.00 132.81 205 ASP B O 1
ATOM 6915 N N . ALA D 4 211 ? 111.557 120.240 81.861 1.00 131.26 206 ALA B N 1
ATOM 6916 C CA . ALA D 4 211 ? 110.266 119.556 81.962 1.00 131.26 206 ALA B CA 1
ATOM 6917 C C . ALA D 4 211 ? 110.049 118.598 80.793 1.00 131.26 206 ALA B C 1
ATOM 6918 O O . ALA D 4 211 ? 108.961 118.527 80.217 1.00 131.26 206 ALA B O 1
ATOM 6920 N N . SER D 4 212 ? 111.092 117.851 80.439 1.00 130.14 207 SER B N 1
ATOM 6921 C CA . SER D 4 212 ? 111.011 116.902 79.340 1.00 130.14 207 SER B CA 1
ATOM 6922 C C . SER D 4 212 ? 112.040 115.801 79.546 1.00 130.14 207 SER B C 1
ATOM 6923 O O . SER D 4 212 ? 113.127 116.049 80.074 1.00 130.14 207 SER B O 1
ATOM 6926 N N . ALA D 4 213 ? 111.690 114.590 79.125 1.00 127.02 208 ALA B N 1
ATOM 6927 C CA . ALA D 4 213 ? 112.562 113.429 79.217 1.00 127.02 208 ALA B CA 1
ATOM 6928 C C . ALA D 4 213 ? 112.863 112.890 77.825 1.00 127.02 208 ALA B C 1
ATOM 6929 O O . ALA D 4 213 ? 112.201 113.230 76.842 1.00 127.02 208 ALA B O 1
ATOM 6931 N N . LYS D 4 214 ? 113.883 112.035 77.751 1.00 134.63 209 LYS B N 1
ATOM 6932 C CA . LYS D 4 214 ? 114.337 111.470 76.489 1.00 134.63 209 LYS B CA 1
ATOM 6933 C C . LYS D 4 214 ? 114.816 110.042 76.714 1.00 134.63 209 LYS B C 1
ATOM 6934 O O . LYS D 4 214 ? 115.092 109.623 77.841 1.00 134.63 209 LYS B O 1
ATOM 6940 N N . LEU D 4 215 ? 114.914 109.296 75.609 1.00 140.10 210 LEU B N 1
ATOM 6941 C CA . LEU D 4 215 ? 115.423 107.927 75.659 1.00 140.10 210 LEU B CA 1
ATOM 6942 C C . LEU D 4 215 ? 116.604 107.882 74.703 1.00 140.10 210 LEU B C 1
ATOM 6943 O O . LEU D 4 215 ? 116.519 108.437 73.613 1.00 140.10 210 LEU B O 1
ATOM 6948 N N . TRP D 4 216 ? 117.695 107.234 75.084 1.00 139.73 211 TRP B N 1
ATOM 6949 C CA . TRP D 4 216 ? 118.920 107.175 74.302 1.00 139.73 211 TRP B CA 1
ATOM 6950 C C . TRP D 4 216 ? 119.325 105.729 74.051 1.00 139.73 211 TRP B C 1
ATOM 6951 O O . TRP D 4 216 ? 119.002 104.831 74.834 1.00 139.73 211 TRP B O 1
ATOM 6962 N N . ASP D 4 217 ? 120.044 105.519 72.953 1.00 149.33 212 ASP B N 1
ATOM 6963 C CA . ASP D 4 217 ? 120.547 104.195 72.632 1.00 149.33 212 ASP B CA 1
ATOM 6964 C C . ASP D 4 217 ? 122.037 104.233 72.844 1.00 149.33 212 ASP B C 1
ATOM 6965 O O . ASP D 4 217 ? 122.741 105.000 72.193 1.00 149.33 212 ASP B O 1
ATOM 6970 N N . VAL D 4 218 ? 122.533 103.391 73.738 1.00 148.31 213 VAL B N 1
ATOM 6971 C CA . VAL D 4 218 ? 123.955 103.385 74.045 1.00 148.31 213 VAL B CA 1
ATOM 6972 C C . VAL D 4 218 ? 124.790 102.927 72.861 1.00 148.31 213 VAL B C 1
ATOM 6973 O O . VAL D 4 218 ? 125.966 103.272 72.765 1.00 148.31 213 VAL B O 1
ATOM 6977 N N . ARG D 4 219 ? 124.174 102.187 71.941 1.00 155.88 214 ARG B N 1
ATOM 6978 C CA . ARG D 4 219 ? 124.902 101.650 70.797 1.00 155.88 214 ARG B CA 1
ATOM 6979 C C . ARG D 4 219 ? 125.121 102.718 69.744 1.00 155.88 214 ARG B C 1
ATOM 6980 O O . ARG D 4 219 ? 126.255 103.116 69.479 1.00 155.88 214 ARG B O 1
ATOM 6988 N N . GLU D 4 220 ? 124.037 103.187 69.141 1.00 157.51 215 GLU B N 1
ATOM 6989 C CA . GLU D 4 220 ? 124.159 104.189 68.096 1.00 157.51 215 GLU B CA 1
ATOM 6990 C C . GLU D 4 220 ? 124.333 105.573 68.692 1.00 157.51 215 GLU B C 1
ATOM 6991 O O . GLU D 4 220 ? 125.401 106.171 68.582 1.00 157.51 215 GLU B O 1
ATOM 6997 N N . GLY D 4 221 ? 123.282 106.088 69.316 1.00 156.98 216 GLY B N 1
ATOM 6998 C CA . GLY D 4 221 ? 123.367 107.400 69.923 1.00 156.98 216 GLY B CA 1
ATOM 6999 C C . GLY D 4 221 ? 122.232 108.318 69.543 1.00 156.98 216 GLY B C 1
ATOM 7000 O O . GLY D 4 221 ? 122.291 109.520 69.794 1.00 156.98 216 GLY B O 1
ATOM 7001 N N . MET D 4 222 ? 121.193 107.760 68.935 1.00 166.85 217 MET B N 1
ATOM 7002 C CA . MET D 4 222 ? 120.062 108.573 68.512 1.00 166.85 217 MET B CA 1
ATOM 7003 C C . MET D 4 222 ? 119.009 108.680 69.599 1.00 166.85 217 MET B C 1
ATOM 7004 O O . MET D 4 222 ? 118.819 107.745 70.381 1.00 166.85 217 MET B O 1
ATOM 7009 N N . CYS D 4 223 ? 118.330 109.820 69.658 1.00 162.25 218 CYS B N 1
ATOM 7010 C CA . CYS D 4 223 ? 117.243 109.975 70.626 1.00 162.25 218 CYS B CA 1
ATOM 7011 C C . CYS D 4 223 ? 115.937 109.363 70.194 1.00 162.25 218 CYS B C 1
ATOM 7012 O O . CYS D 4 223 ? 115.140 110.018 69.548 1.00 162.25 218 CYS B O 1
ATOM 7015 N N . ARG D 4 224 ? 115.678 108.127 70.584 1.00 157.23 219 ARG B N 1
ATOM 7016 C CA . ARG D 4 224 ? 114.471 107.457 70.117 1.00 157.23 219 ARG B CA 1
ATOM 7017 C C . ARG D 4 224 ? 113.164 108.193 70.416 1.00 157.23 219 ARG B C 1
ATOM 7018 O O . ARG D 4 224 ? 112.391 108.465 69.501 1.00 157.23 219 ARG B O 1
ATOM 7026 N N . GLN D 4 225 ? 112.906 108.519 71.677 1.00 151.55 220 GLN B N 1
ATOM 7027 C CA . GLN D 4 225 ? 111.641 109.155 72.030 1.00 151.55 220 GLN B CA 1
ATOM 7028 C C . GLN D 4 225 ? 111.805 110.330 72.957 1.00 151.55 220 GLN B C 1
ATOM 7029 O O . GLN D 4 225 ? 112.836 110.461 73.603 1.00 151.55 220 GLN B O 1
ATOM 7035 N N . THR D 4 226 ? 110.788 111.183 73.032 1.00 142.21 221 THR B N 1
ATOM 7036 C CA . THR D 4 226 ? 110.821 112.312 73.959 1.00 142.21 221 THR B CA 1
ATOM 7037 C C . THR D 4 226 ? 109.457 112.512 74.608 1.00 142.21 221 THR B C 1
ATOM 7038 O O . THR D 4 226 ? 108.436 112.417 73.933 1.00 142.21 221 THR B O 1
ATOM 7042 N N . PHE D 4 227 ? 109.424 112.783 75.910 1.00 138.29 222 PHE B N 1
ATOM 7043 C CA . PHE D 4 227 ? 108.166 112.906 76.632 1.00 138.29 222 PHE B CA 1
ATOM 7044 C C . PHE D 4 227 ? 108.127 114.224 77.389 1.00 138.29 222 PHE B C 1
ATOM 7045 O O . PHE D 4 227 ? 109.133 114.654 77.961 1.00 138.29 222 PHE B O 1
ATOM 7053 N N . THR D 4 228 ? 106.962 114.860 77.387 1.00 141.49 223 THR B N 1
ATOM 7054 C CA . THR D 4 228 ? 106.725 116.103 78.108 1.00 141.49 223 THR B CA 1
ATOM 7055 C C . THR D 4 228 ? 105.539 115.915 79.053 1.00 141.49 223 THR B C 1
ATOM 7056 O O . THR D 4 228 ? 104.999 114.814 79.196 1.00 141.49 223 THR B O 1
ATOM 7060 N N . GLY D 4 229 ? 105.132 117.004 79.699 1.00 135.95 224 GLY B N 1
ATOM 7061 C CA . GLY D 4 229 ? 103.987 116.964 80.586 1.00 135.95 224 GLY B CA 1
ATOM 7062 C C . GLY D 4 229 ? 104.184 117.712 81.888 1.00 135.95 224 GLY B C 1
ATOM 7063 O O . GLY D 4 229 ? 103.230 118.273 82.435 1.00 135.95 224 GLY B O 1
ATOM 7064 N N . HIS D 4 230 ? 105.412 117.732 82.396 1.00 133.01 225 HIS B N 1
ATOM 7065 C CA . HIS D 4 230 ? 105.687 118.430 83.640 1.00 133.01 225 HIS B CA 1
ATOM 7066 C C . HIS D 4 230 ? 105.750 119.938 83.404 1.00 133.01 225 HIS B C 1
ATOM 7067 O O . HIS D 4 230 ? 105.819 120.417 82.269 1.00 133.01 225 HIS B O 1
ATOM 7074 N N . GLU D 4 231 ? 105.721 120.693 84.503 1.00 139.15 226 GLU B N 1
ATOM 7075 C CA . GLU D 4 231 ? 105.670 122.149 84.449 1.00 139.15 226 GLU B CA 1
ATOM 7076 C C . GLU D 4 231 ? 106.855 122.801 85.154 1.00 139.15 226 GLU B C 1
ATOM 7077 O O . GLU D 4 231 ? 106.835 124.011 85.398 1.00 139.15 226 GLU B O 1
ATOM 7083 N N . SER D 4 232 ? 107.886 122.031 85.485 1.00 131.58 227 SER B N 1
ATOM 7084 C CA . SER D 4 232 ? 109.069 122.569 86.147 1.00 131.58 227 SER B CA 1
ATOM 7085 C C . SER D 4 232 ? 110.230 121.607 85.919 1.00 131.58 227 SER B C 1
ATOM 7086 O O . SER D 4 232 ? 110.131 120.665 85.125 1.00 131.58 227 SER B O 1
ATOM 7089 N N . ASP D 4 233 ? 111.333 121.845 86.622 1.00 125.47 228 ASP B N 1
ATOM 7090 C CA . ASP D 4 233 ? 112.546 121.065 86.421 1.00 125.47 228 ASP B CA 1
ATOM 7091 C C . ASP D 4 233 ? 112.370 119.630 86.905 1.00 125.47 228 ASP B C 1
ATOM 7092 O O . ASP D 4 233 ? 111.637 119.355 87.859 1.00 125.47 228 ASP B O 1
ATOM 7097 N N . ILE D 4 234 ? 113.061 118.711 86.237 1.00 118.69 229 ILE B N 1
ATOM 7098 C CA . ILE D 4 234 ? 113.083 117.307 86.628 1.00 118.69 229 ILE B CA 1
ATOM 7099 C C . ILE D 4 234 ? 114.249 117.093 87.582 1.00 118.69 229 ILE B C 1
ATOM 7100 O O . ILE D 4 234 ? 115.392 117.447 87.270 1.00 118.69 229 ILE B O 1
ATOM 7105 N N . ASN D 4 235 ? 113.966 116.513 88.747 1.00 113.96 230 ASN B N 1
ATOM 7106 C CA . ASN D 4 235 ? 114.972 116.341 89.787 1.00 113.96 230 ASN B CA 1
ATOM 7107 C C . ASN D 4 235 ? 115.484 114.917 89.927 1.00 113.96 230 ASN B C 1
ATOM 7108 O O . ASN D 4 235 ? 116.624 114.729 90.357 1.00 113.96 230 ASN B O 1
ATOM 7113 N N . ALA D 4 236 ? 114.682 113.914 89.583 1.00 113.57 231 ALA B N 1
ATOM 7114 C CA . ALA D 4 236 ? 115.108 112.530 89.732 1.00 113.57 231 ALA B CA 1
ATOM 7115 C C . ALA D 4 236 ? 114.348 111.668 88.738 1.00 113.57 231 ALA B C 1
ATOM 7116 O O . ALA D 4 236 ? 113.304 112.063 88.214 1.00 113.57 231 ALA B O 1
ATOM 7118 N N . ILE D 4 237 ? 114.892 110.478 88.486 1.00 116.09 232 ILE B N 1
ATOM 7119 C CA . ILE D 4 237 ? 114.299 109.536 87.546 1.00 116.09 232 ILE B CA 1
ATOM 7120 C C . ILE D 4 237 ? 114.732 108.131 87.936 1.00 116.09 232 ILE B C 1
ATOM 7121 O O . ILE D 4 237 ? 115.836 107.919 88.444 1.00 116.09 232 ILE B O 1
ATOM 7126 N N . CYS D 4 238 ? 113.841 107.167 87.711 1.00 122.23 233 CYS B N 1
ATOM 7127 C CA . CYS D 4 238 ? 114.119 105.771 88.026 1.00 122.23 233 CYS B CA 1
ATOM 7128 C C . CYS D 4 238 ? 113.862 104.899 86.805 1.00 122.23 233 CYS B C 1
ATOM 7129 O O . CYS D 4 238 ? 113.659 105.416 85.702 1.00 122.23 233 CYS B O 1
ATOM 7132 N N . PHE D 4 239 ? 113.875 103.581 86.984 1.00 123.37 234 PHE B N 1
ATOM 7133 C CA . PHE D 4 239 ? 113.631 102.664 85.879 1.00 123.37 234 PHE B CA 1
ATOM 7134 C C . PHE D 4 239 ? 112.878 101.453 86.407 1.00 123.37 234 PHE B C 1
ATOM 7135 O O . PHE D 4 239 ? 113.275 100.868 87.419 1.00 123.37 234 PHE B O 1
ATOM 7143 N N . PHE D 4 240 ? 111.794 101.088 85.726 1.00 132.03 235 PHE B N 1
ATOM 7144 C CA . PHE D 4 240 ? 110.994 99.950 86.147 1.00 132.03 235 PHE B CA 1
ATOM 7145 C C . PHE D 4 240 ? 111.780 98.652 85.962 1.00 132.03 235 PHE B C 1
ATOM 7146 O O . PHE D 4 240 ? 112.562 98.520 85.016 1.00 132.03 235 PHE B O 1
ATOM 7154 N N . PRO D 4 241 ? 111.598 97.681 86.861 1.00 136.30 236 PRO B N 1
ATOM 7155 C CA . PRO D 4 241 ? 112.332 96.413 86.721 1.00 136.30 236 PRO B CA 1
ATOM 7156 C C . PRO D 4 241 ? 112.029 95.670 85.432 1.00 136.30 236 PRO B C 1
ATOM 7157 O O . PRO D 4 241 ? 112.906 94.965 84.918 1.00 136.30 236 PRO B O 1
ATOM 7161 N N . ASN D 4 242 ? 110.816 95.800 84.890 1.00 135.33 237 ASN B N 1
ATOM 7162 C CA . ASN D 4 242 ? 110.483 95.099 83.656 1.00 135.33 237 ASN B CA 1
ATOM 7163 C C . ASN D 4 242 ? 111.243 95.647 82.456 1.00 135.33 237 ASN B C 1
ATOM 7164 O O . ASN D 4 242 ? 111.382 94.941 81.451 1.00 135.33 237 ASN B O 1
ATOM 7169 N N . GLY D 4 243 ? 111.733 96.880 82.536 1.00 136.01 238 GLY B N 1
ATOM 7170 C CA . GLY D 4 243 ? 112.426 97.494 81.424 1.00 136.01 238 GLY B CA 1
ATOM 7171 C C . GLY D 4 243 ? 111.546 98.239 80.448 1.00 136.01 238 GLY B C 1
ATOM 7172 O O . GLY D 4 243 ? 111.981 98.493 79.319 1.00 136.01 238 GLY B O 1
ATOM 7173 N N . ASN D 4 244 ? 110.320 98.602 80.842 1.00 137.85 239 ASN B N 1
ATOM 7174 C CA . ASN D 4 244 ? 109.409 99.271 79.922 1.00 137.85 239 ASN B CA 1
ATOM 7175 C C . ASN D 4 244 ? 108.682 100.450 80.562 1.00 137.85 239 ASN B C 1
ATOM 7176 O O . ASN D 4 244 ? 107.624 100.853 80.064 1.00 137.85 239 ASN B O 1
ATOM 7181 N N . ALA D 4 245 ? 109.212 101.014 81.645 1.00 132.48 240 ALA B N 1
ATOM 7182 C CA . ALA D 4 245 ? 108.567 102.148 82.292 1.00 132.48 240 ALA B CA 1
ATOM 7183 C C . ALA D 4 245 ? 109.590 102.899 83.131 1.00 132.48 240 ALA B C 1
ATOM 7184 O O . ALA D 4 245 ? 110.673 102.390 83.428 1.00 132.48 240 ALA B O 1
ATOM 7186 N N . PHE D 4 246 ? 109.227 104.124 83.503 1.00 129.05 241 PHE B N 1
ATOM 7187 C CA . PHE D 4 246 ? 110.049 104.941 84.384 1.00 129.05 241 PHE B CA 1
ATOM 7188 C C . PHE D 4 246 ? 109.167 106.004 85.021 1.00 129.05 241 PHE B C 1
ATOM 7189 O O . PHE D 4 246 ? 108.093 106.331 84.511 1.00 129.05 241 PHE B O 1
ATOM 7197 N N . ALA D 4 247 ? 109.638 106.543 86.142 1.00 118.33 242 ALA B N 1
ATOM 7198 C CA . ALA D 4 247 ? 108.913 107.561 86.885 1.00 118.33 242 ALA B CA 1
ATOM 7199 C C . ALA D 4 247 ? 109.790 108.788 87.083 1.00 118.33 242 ALA B C 1
ATOM 7200 O O . ALA D 4 247 ? 111.006 108.680 87.266 1.00 118.33 242 ALA B O 1
ATOM 7202 N N . THR D 4 248 ? 109.158 109.958 87.050 1.00 124.53 243 THR B N 1
ATOM 7203 C CA . THR D 4 248 ? 109.847 111.232 87.187 1.00 124.53 243 THR B CA 1
ATOM 7204 C C . THR D 4 248 ? 109.240 112.032 88.329 1.00 124.53 243 THR B C 1
ATOM 7205 O O . THR D 4 248 ? 108.015 112.089 88.479 1.00 124.53 243 THR B O 1
ATOM 7209 N N . GLY D 4 249 ? 110.102 112.648 89.131 1.00 121.35 244 GLY B N 1
ATOM 7210 C CA . GLY D 4 249 ? 109.658 113.521 90.199 1.00 121.35 244 GLY B CA 1
ATOM 7211 C C . GLY D 4 249 ? 110.213 114.920 90.042 1.00 121.35 244 GLY B C 1
ATOM 7212 O O . GLY D 4 249 ? 111.431 115.116 90.078 1.00 121.35 244 GLY B O 1
ATOM 7213 N N . SER D 4 250 ? 109.335 115.903 89.871 1.00 124.08 245 SER B N 1
ATOM 7214 C CA . SER D 4 250 ? 109.740 117.262 89.557 1.00 124.08 245 SER B CA 1
ATOM 7215 C C . SER D 4 250 ? 109.600 118.165 90.780 1.00 124.08 245 SER B C 1
ATOM 7216 O O . SER D 4 250 ? 109.251 117.727 91.879 1.00 124.08 245 SER B O 1
ATOM 7219 N N . ASP D 4 251 ? 109.879 119.451 90.577 1.00 125.39 246 ASP B N 1
ATOM 7220 C CA . ASP D 4 251 ? 109.795 120.456 91.628 1.00 125.39 246 ASP B CA 1
ATOM 7221 C C . ASP D 4 251 ? 108.397 121.040 91.780 1.00 125.39 246 ASP B C 1
ATOM 7222 O O . ASP D 4 251 ? 108.188 121.891 92.650 1.00 125.39 246 ASP B O 1
ATOM 7227 N N . ASP D 4 252 ? 107.442 120.609 90.960 1.00 136.10 247 ASP B N 1
ATOM 7228 C CA . ASP D 4 252 ? 106.068 121.084 91.030 1.00 136.10 247 ASP B CA 1
ATOM 7229 C C . ASP D 4 252 ? 105.214 120.286 92.009 1.00 136.10 247 ASP B C 1
ATOM 7230 O O . ASP D 4 252 ? 103.981 120.380 91.950 1.00 136.10 247 ASP B O 1
ATOM 7235 N N . ALA D 4 253 ? 105.845 119.504 92.888 1.00 134.22 248 ALA B N 1
ATOM 7236 C CA . ALA D 4 253 ? 105.151 118.685 93.884 1.00 134.22 248 ALA B CA 1
ATOM 7237 C C . ALA D 4 253 ? 104.228 117.658 93.238 1.00 134.22 248 ALA B C 1
ATOM 7238 O O . ALA D 4 253 ? 103.177 117.321 93.788 1.00 134.22 248 ALA B O 1
ATOM 7240 N N . THR D 4 254 ? 104.610 117.149 92.070 1.00 133.42 249 THR B N 1
ATOM 7241 C CA . THR D 4 254 ? 103.844 116.123 91.381 1.00 133.42 249 THR B CA 1
ATOM 7242 C C . THR D 4 254 ? 104.774 115.001 90.946 1.00 133.42 249 THR B C 1
ATOM 7243 O O . THR D 4 254 ? 105.970 115.205 90.724 1.00 133.42 249 THR B O 1
ATOM 7247 N N . CYS D 4 255 ? 104.206 113.805 90.830 1.00 130.19 250 CYS B N 1
ATOM 7248 C CA . CYS D 4 255 ? 104.921 112.636 90.344 1.00 130.19 250 CYS B CA 1
ATOM 7249 C C . CYS D 4 255 ? 104.108 111.993 89.233 1.00 130.19 250 CYS B C 1
ATOM 7250 O O . CYS D 4 255 ? 102.878 111.929 89.313 1.00 130.19 250 CYS B O 1
ATOM 7253 N N . ARG D 4 256 ? 104.795 111.524 88.193 1.00 131.55 251 ARG B N 1
ATOM 7254 C CA . ARG D 4 256 ? 104.131 110.958 87.029 1.00 131.55 251 ARG B CA 1
ATOM 7255 C C . ARG D 4 256 ? 104.874 109.712 86.571 1.00 131.55 251 ARG B C 1
ATOM 7256 O O . ARG D 4 256 ? 106.045 109.503 86.897 1.00 131.55 251 ARG B O 1
ATOM 7264 N N . LEU D 4 257 ? 104.171 108.884 85.804 1.00 132.68 252 LEU B N 1
ATOM 7265 C CA . LEU D 4 257 ? 104.715 107.650 85.258 1.00 132.68 252 LEU B CA 1
ATOM 7266 C C . LEU D 4 257 ? 104.548 107.650 83.745 1.00 132.68 252 LEU B C 1
ATOM 7267 O O . LEU D 4 257 ? 103.542 108.139 83.223 1.00 132.68 252 LEU B O 1
ATOM 7272 N N . PHE D 4 258 ? 105.538 107.100 83.047 1.00 138.03 253 PHE B N 1
ATOM 7273 C CA . PHE D 4 258 ? 105.538 107.049 81.594 1.00 138.03 253 PHE B CA 1
ATOM 7274 C C . PHE D 4 258 ? 105.769 105.620 81.127 1.00 138.03 253 PHE B C 1
ATOM 7275 O O . PHE D 4 258 ? 106.370 104.807 81.835 1.00 138.03 253 PHE B O 1
ATOM 7283 N N . ASP D 4 259 ? 105.282 105.321 79.926 1.00 152.39 254 ASP B N 1
ATOM 7284 C CA . ASP D 4 259 ? 105.483 104.028 79.288 1.00 152.39 254 ASP B CA 1
ATOM 7285 C C . ASP D 4 259 ? 106.106 104.250 77.918 1.00 152.39 254 ASP B C 1
ATOM 7286 O O . ASP D 4 259 ? 105.624 105.081 77.141 1.00 152.39 254 ASP B O 1
ATOM 7291 N N . LEU D 4 260 ? 107.178 103.508 77.628 1.00 153.43 255 LEU B N 1
ATOM 7292 C CA . LEU D 4 260 ? 107.893 103.700 76.370 1.00 153.43 255 LEU B CA 1
ATOM 7293 C C . LEU D 4 260 ? 107.021 103.340 75.174 1.00 153.43 255 LEU B C 1
ATOM 7294 O O . LEU D 4 260 ? 107.016 104.052 74.163 1.00 153.43 255 LEU B O 1
ATOM 7299 N N . ARG D 4 261 ? 106.278 102.235 75.268 1.00 166.44 256 ARG B N 1
ATOM 7300 C CA . ARG D 4 261 ? 105.445 101.810 74.148 1.00 166.44 256 ARG B CA 1
ATOM 7301 C C . ARG D 4 261 ? 104.230 102.715 73.985 1.00 166.44 256 ARG B C 1
ATOM 7302 O O . ARG D 4 261 ? 103.856 103.066 72.859 1.00 166.44 256 ARG B O 1
ATOM 7310 N N . ALA D 4 262 ? 103.600 103.103 75.096 1.00 165.64 257 ALA B N 1
ATOM 7311 C CA . ALA D 4 262 ? 102.413 103.948 75.017 1.00 165.64 257 ALA B CA 1
ATOM 7312 C C . ALA D 4 262 ? 102.761 105.376 74.621 1.00 165.64 257 ALA B C 1
ATOM 7313 O O . ALA D 4 262 ? 101.941 106.058 73.995 1.00 165.64 257 ALA B O 1
ATOM 7315 N N . ASP D 4 263 ? 103.953 105.848 74.991 1.00 164.16 258 ASP B N 1
ATOM 7316 C CA . ASP D 4 263 ? 104.435 107.191 74.671 1.00 164.16 258 ASP B CA 1
ATOM 7317 C C . ASP D 4 263 ? 103.557 108.274 75.306 1.00 164.16 258 ASP B C 1
ATOM 7318 O O . ASP D 4 263 ? 103.597 109.440 74.904 1.00 164.16 258 ASP B O 1
ATOM 7323 N N . GLN D 4 264 ? 102.770 107.910 76.317 1.00 162.51 259 GLN B N 1
ATOM 7324 C CA . GLN D 4 264 ? 101.885 108.850 76.988 1.00 162.51 259 GLN B CA 1
ATOM 7325 C C . GLN D 4 264 ? 101.894 108.570 78.483 1.00 162.51 259 GLN B C 1
ATOM 7326 O O . GLN D 4 264 ? 102.033 107.422 78.914 1.00 162.51 259 GLN B O 1
ATOM 7332 N N . GLU D 4 265 ? 101.746 109.632 79.271 1.00 155.23 260 GLU B N 1
ATOM 7333 C CA . GLU D 4 265 ? 101.694 109.493 80.719 1.00 155.23 260 GLU B CA 1
ATOM 7334 C C . GLU D 4 265 ? 100.419 108.772 81.144 1.00 155.23 260 GLU B C 1
ATOM 7335 O O . GLU D 4 265 ? 99.366 108.897 80.514 1.00 155.23 260 GLU B O 1
ATOM 7341 N N . LEU D 4 266 ? 100.526 108.005 82.228 1.00 145.50 261 LEU B N 1
ATOM 7342 C CA . LEU D 4 266 ? 99.413 107.213 82.735 1.00 145.50 261 LEU B CA 1
ATOM 7343 C C . LEU D 4 266 ? 98.942 107.689 84.103 1.00 145.50 261 LEU B C 1
ATOM 7344 O O . LEU D 4 266 ? 97.753 107.966 84.286 1.00 145.50 261 LEU B O 1
ATOM 7349 N N . MET D 4 267 ? 99.845 107.794 85.072 1.00 145.45 262 MET B N 1
ATOM 7350 C CA . MET D 4 267 ? 99.496 108.145 86.440 1.00 145.45 262 MET B CA 1
ATOM 7351 C C . MET D 4 267 ? 100.005 109.539 86.782 1.00 145.45 262 MET B C 1
ATOM 7352 O O . MET D 4 267 ? 101.096 109.940 86.370 1.00 145.45 262 MET B O 1
ATOM 7357 N N . THR D 4 268 ? 99.197 110.275 87.542 1.00 140.99 263 THR B N 1
ATOM 7358 C CA . THR D 4 268 ? 99.538 111.615 88.018 1.00 140.99 263 THR B CA 1
ATOM 7359 C C . THR D 4 268 ? 99.438 111.603 89.542 1.00 140.99 263 THR B C 1
ATOM 7360 O O . THR D 4 268 ? 98.388 111.912 90.109 1.00 140.99 263 THR B O 1
ATOM 7364 N N . TYR D 4 269 ? 100.488 111.182 90.239 1.00 137.46 264 TYR B N 1
ATOM 7365 C CA . TYR D 4 269 ? 100.416 111.134 91.702 1.00 137.46 264 TYR B CA 1
ATOM 7366 C C . TYR D 4 269 ? 100.620 112.521 92.253 1.00 137.46 264 TYR B C 1
ATOM 7367 O O . TYR D 4 269 ? 101.679 113.106 92.083 1.00 137.46 264 TYR B O 1
ATOM 7376 N N . SER D 4 270 ? 99.606 113.004 92.959 1.00 136.85 265 SER B N 1
ATOM 7377 C CA . SER D 4 270 ? 99.533 114.360 93.489 1.00 136.85 265 SER B CA 1
ATOM 7378 C C . SER D 4 270 ? 98.688 114.344 94.758 1.00 136.85 265 SER B C 1
ATOM 7379 O O . SER D 4 270 ? 98.190 113.296 95.183 1.00 136.85 265 SER B O 1
ATOM 7382 N N . HIS D 4 271 ? 98.531 115.516 95.363 1.00 142.18 266 HIS B N 1
ATOM 7383 C CA . HIS D 4 271 ? 97.734 115.697 96.570 1.00 142.18 266 HIS B CA 1
ATOM 7384 C C . HIS D 4 271 ? 97.324 117.165 96.636 1.00 142.18 266 HIS B C 1
ATOM 7385 O O . HIS D 4 271 ? 97.435 117.901 95.650 1.00 142.18 266 HIS B O 1
ATOM 7392 N N . ASP D 4 272 ? 96.842 117.594 97.801 1.00 144.39 267 ASP B N 1
ATOM 7393 C CA . ASP D 4 272 ? 96.398 118.967 97.990 1.00 144.39 267 ASP B CA 1
ATOM 7394 C C . ASP D 4 272 ? 97.246 119.755 98.977 1.00 144.39 267 ASP B C 1
ATOM 7395 O O . ASP D 4 272 ? 97.514 120.933 98.734 1.00 144.39 267 ASP B O 1
ATOM 7400 N N . ASN D 4 273 ? 97.684 119.137 100.072 1.00 142.03 268 ASN B N 1
ATOM 7401 C CA . ASN D 4 273 ? 98.363 119.847 101.147 1.00 142.03 268 ASN B CA 1
ATOM 7402 C C . ASN D 4 273 ? 99.882 119.755 101.080 1.00 142.03 268 ASN B C 1
ATOM 7403 O O . ASN D 4 273 ? 100.555 120.269 101.979 1.00 142.03 268 ASN B O 1
ATOM 7408 N N . ILE D 4 274 ? 100.443 119.122 100.054 1.00 137.48 269 ILE B N 1
ATOM 7409 C CA . ILE D 4 274 ? 101.889 118.976 99.925 1.00 137.48 269 ILE B CA 1
ATOM 7410 C C . ILE D 4 274 ? 102.382 119.922 98.837 1.00 137.48 269 ILE B C 1
ATOM 7411 O O . ILE D 4 274 ? 101.910 119.877 97.695 1.00 137.48 269 ILE B O 1
ATOM 7416 N N . ILE D 4 275 ? 103.301 120.813 99.202 1.00 133.89 270 ILE B N 1
ATOM 7417 C CA . ILE D 4 275 ? 103.959 121.709 98.250 1.00 133.89 270 ILE B CA 1
ATOM 7418 C C . ILE D 4 275 ? 105.467 121.623 98.495 1.00 133.89 270 ILE B C 1
ATOM 7419 O O . ILE D 4 275 ? 106.050 122.414 99.242 1.00 133.89 270 ILE B O 1
ATOM 7424 N N . CYS D 4 276 ? 106.117 120.671 97.830 1.00 127.49 271 CYS B N 1
ATOM 7425 C CA . CYS D 4 276 ? 107.551 120.449 97.958 1.00 127.49 271 CYS B CA 1
ATOM 7426 C C . CYS D 4 276 ? 108.037 119.700 96.728 1.00 127.49 271 CYS B C 1
ATOM 7427 O O . CYS D 4 276 ? 107.307 118.893 96.151 1.00 127.49 271 CYS B O 1
ATOM 7430 N N . GLY D 4 277 ? 109.284 119.963 96.344 1.00 121.22 272 GLY B N 1
ATOM 7431 C CA . GLY D 4 277 ? 109.853 119.304 95.181 1.00 121.22 272 GLY B CA 1
ATOM 7432 C C . GLY D 4 277 ? 110.369 117.911 95.512 1.00 121.22 272 GLY B C 1
ATOM 7433 O O . GLY D 4 277 ? 110.903 117.659 96.591 1.00 121.22 272 GLY B O 1
ATOM 7434 N N . ILE D 4 278 ? 110.200 117.002 94.558 1.00 112.02 273 ILE B N 1
ATOM 7435 C CA . ILE D 4 278 ? 110.731 115.650 94.680 1.00 112.02 273 ILE B CA 1
ATOM 7436 C C . ILE D 4 278 ? 112.249 115.711 94.600 1.00 112.02 273 ILE B C 1
ATOM 7437 O O . ILE D 4 278 ? 112.812 116.498 93.832 1.00 112.02 273 ILE B O 1
ATOM 7442 N N . THR D 4 279 ? 112.924 114.889 95.405 1.00 109.81 274 THR B N 1
ATOM 7443 C CA . THR D 4 279 ? 114.377 114.838 95.388 1.00 109.81 274 THR B CA 1
ATOM 7444 C C . THR D 4 279 ? 114.947 113.495 94.949 1.00 109.81 274 THR B C 1
ATOM 7445 O O . THR D 4 279 ? 115.991 113.479 94.288 1.00 109.81 274 THR B O 1
ATOM 7449 N N . SER D 4 280 ? 114.298 112.380 95.277 1.00 111.46 275 SER B N 1
ATOM 7450 C CA . SER D 4 280 ? 114.786 111.072 94.863 1.00 111.46 275 SER B CA 1
ATOM 7451 C C . SER D 4 280 ? 113.598 110.157 94.610 1.00 111.46 275 SER B C 1
ATOM 7452 O O . SER D 4 280 ? 112.541 110.310 95.226 1.00 111.46 275 SER B O 1
ATOM 7455 N N . VAL D 4 281 ? 113.784 109.208 93.695 1.00 115.15 276 VAL B N 1
ATOM 7456 C CA . VAL D 4 281 ? 112.738 108.268 93.305 1.00 115.15 276 VAL B CA 1
ATOM 7457 C C . VAL D 4 281 ? 113.356 106.887 93.135 1.00 115.15 276 VAL B C 1
ATOM 7458 O O . VAL D 4 281 ? 114.426 106.745 92.533 1.00 115.15 276 VAL B O 1
ATOM 7462 N N . SER D 4 282 ? 112.684 105.867 93.668 1.00 118.63 277 SER B N 1
ATOM 7463 C CA . SER D 4 282 ? 113.149 104.494 93.529 1.00 118.63 277 SER B CA 1
ATOM 7464 C C . SER D 4 282 ? 111.958 103.550 93.607 1.00 118.63 277 SER B C 1
ATOM 7465 O O . SER D 4 282 ? 110.976 103.826 94.300 1.00 118.63 277 SER B O 1
ATOM 7468 N N . PHE D 4 283 ? 112.059 102.436 92.887 1.00 125.65 278 PHE B N 1
ATOM 7469 C CA . PHE D 4 283 ? 111.037 101.403 92.873 1.00 125.65 278 PHE B CA 1
ATOM 7470 C C . PHE D 4 283 ? 111.393 100.284 93.848 1.00 125.65 278 PHE B C 1
ATOM 7471 O O . PHE D 4 283 ? 112.329 100.393 94.646 1.00 125.65 278 PHE B O 1
ATOM 7479 N N . SER D 4 284 ? 110.635 99.195 93.786 1.00 131.21 279 SER B N 1
ATOM 7480 C CA . SER D 4 284 ? 110.844 98.011 94.606 1.00 131.21 279 SER B CA 1
ATOM 7481 C C . SER D 4 284 ? 110.988 96.786 93.707 1.00 131.21 279 SER B C 1
ATOM 7482 O O . SER D 4 284 ? 110.940 96.878 92.479 1.00 131.21 279 SER B O 1
ATOM 7485 N N . LYS D 4 285 ? 111.173 95.625 94.342 1.00 132.54 280 LYS B N 1
ATOM 7486 C CA . LYS D 4 285 ? 111.350 94.389 93.587 1.00 132.54 280 LYS B CA 1
ATOM 7487 C C . LYS D 4 285 ? 110.107 94.044 92.778 1.00 132.54 280 LYS B C 1
ATOM 7488 O O . LYS D 4 285 ? 110.207 93.649 91.611 1.00 132.54 280 LYS B O 1
ATOM 7494 N N . SER D 4 286 ? 108.927 94.193 93.376 1.00 139.87 281 SER B N 1
ATOM 7495 C CA . SER D 4 286 ? 107.688 93.811 92.713 1.00 139.87 281 SER B CA 1
ATOM 7496 C C . SER D 4 286 ? 107.188 94.855 91.727 1.00 139.87 281 SER B C 1
ATOM 7497 O O . SER D 4 286 ? 106.209 94.593 91.020 1.00 139.87 281 SER B O 1
ATOM 7500 N N . GLY D 4 287 ? 107.826 96.019 91.658 1.00 139.66 282 GLY B N 1
ATOM 7501 C CA . GLY D 4 287 ? 107.289 97.096 90.844 1.00 139.66 282 GLY B CA 1
ATOM 7502 C C . GLY D 4 287 ? 105.938 97.563 91.335 1.00 139.66 282 GLY B C 1
ATOM 7503 O O . GLY D 4 287 ? 105.075 97.933 90.529 1.00 139.66 282 GLY B O 1
ATOM 7504 N N . ARG D 4 288 ? 105.734 97.550 92.650 1.00 136.11 283 ARG B N 1
ATOM 7505 C CA . ARG D 4 288 ? 104.453 97.902 93.246 1.00 136.11 283 ARG B CA 1
ATOM 7506 C C . ARG D 4 288 ? 104.538 99.028 94.264 1.00 136.11 283 ARG B C 1
ATOM 7507 O O . ARG D 4 288 ? 103.568 99.783 94.398 1.00 136.11 283 ARG B O 1
ATOM 7515 N N . LEU D 4 289 ? 105.657 99.186 94.966 1.00 121.30 284 LEU B N 1
ATOM 7516 C CA . LEU D 4 289 ? 105.808 100.207 96.000 1.00 121.30 284 LEU B CA 1
ATOM 7517 C C . LEU D 4 289 ? 106.845 101.220 95.520 1.00 121.30 284 LEU B C 1
ATOM 7518 O O . LEU D 4 289 ? 108.047 100.946 95.523 1.00 121.30 284 LEU B O 1
ATOM 7523 N N . LEU D 4 290 ? 106.370 102.394 95.108 1.00 116.63 285 LEU B N 1
ATOM 7524 C CA . LEU D 4 290 ? 107.236 103.485 94.677 1.00 116.63 285 LEU B CA 1
ATOM 7525 C C . LEU D 4 290 ? 107.582 104.360 95.876 1.00 116.63 285 LEU B C 1
ATOM 7526 O O . LEU D 4 290 ? 106.687 104.871 96.559 1.00 116.63 285 LEU B O 1
ATOM 7531 N N . LEU D 4 291 ? 108.875 104.537 96.124 1.00 104.59 286 LEU B N 1
ATOM 7532 C CA . LEU D 4 291 ? 109.361 105.374 97.209 1.00 104.59 286 LEU B CA 1
ATOM 7533 C C . LEU D 4 291 ? 109.900 106.684 96.650 1.00 104.59 286 LEU B C 1
ATOM 7534 O O . LEU D 4 291 ? 110.388 106.743 95.520 1.00 104.59 286 LEU B O 1
ATOM 7539 N N . ALA D 4 292 ? 109.809 107.740 97.455 1.00 112.07 287 ALA B N 1
ATOM 7540 C CA . ALA D 4 292 ? 110.202 109.066 96.998 1.00 112.07 287 ALA B CA 1
ATOM 7541 C C . ALA D 4 292 ? 110.638 109.906 98.188 1.00 112.07 287 ALA B C 1
ATOM 7542 O O . ALA D 4 292 ? 110.349 109.581 99.342 1.00 112.07 287 ALA B O 1
ATOM 7544 N N . GLY D 4 293 ? 111.341 110.996 97.886 1.00 113.86 288 GLY B N 1
ATOM 7545 C CA . GLY D 4 293 ? 111.774 111.936 98.901 1.00 113.86 288 GLY B CA 1
ATOM 7546 C C . GLY D 4 293 ? 111.072 113.274 98.786 1.00 113.86 288 GLY B C 1
ATOM 7547 O O . GLY D 4 293 ? 110.425 113.553 97.773 1.00 113.86 288 GLY B O 1
ATOM 7548 N N . TYR D 4 294 ? 111.188 114.112 99.815 1.00 110.20 289 TYR B N 1
ATOM 7549 C CA . TYR D 4 294 ? 110.484 115.386 99.843 1.00 110.20 289 TYR B CA 1
ATOM 7550 C C . TYR D 4 294 ? 111.296 116.403 100.629 1.00 110.20 289 TYR B C 1
ATOM 7551 O O . TYR D 4 294 ? 112.228 116.057 101.359 1.00 110.20 289 TYR B O 1
ATOM 7560 N N . ASP D 4 295 ? 110.927 117.673 100.463 1.00 119.55 290 ASP B N 1
ATOM 7561 C CA . ASP D 4 295 ? 111.527 118.762 101.223 1.00 119.55 290 ASP B CA 1
ATOM 7562 C C . ASP D 4 295 ? 110.937 118.904 102.619 1.00 119.55 290 ASP B C 1
ATOM 7563 O O . ASP D 4 295 ? 111.509 119.624 103.445 1.00 119.55 290 ASP B O 1
ATOM 7568 N N . ASP D 4 296 ? 109.816 118.240 102.903 1.00 122.85 291 ASP B N 1
ATOM 7569 C CA . ASP D 4 296 ? 109.186 118.271 104.216 1.00 122.85 291 ASP B CA 1
ATOM 7570 C C . ASP D 4 296 ? 109.812 117.290 105.195 1.00 122.85 291 ASP B C 1
ATOM 7571 O O . ASP D 4 296 ? 109.164 116.926 106.184 1.00 122.85 291 ASP B O 1
ATOM 7576 N N . PHE D 4 297 ? 111.037 116.843 104.922 1.00 117.21 292 PHE B N 1
ATOM 7577 C CA . PHE D 4 297 ? 111.832 115.961 105.774 1.00 117.21 292 PHE B CA 1
ATOM 7578 C C . PHE D 4 297 ? 111.258 114.554 105.859 1.00 117.21 292 PHE B C 1
ATOM 7579 O O . PHE D 4 297 ? 111.678 113.774 106.722 1.00 117.21 292 PHE B O 1
ATOM 7587 N N . ASN D 4 298 ? 110.314 114.206 104.993 1.00 116.75 293 ASN B N 1
ATOM 7588 C CA . ASN D 4 298 ? 109.682 112.897 104.988 1.00 116.75 293 ASN B CA 1
ATOM 7589 C C . ASN D 4 298 ? 110.080 112.125 103.737 1.00 116.75 293 ASN B C 1
ATOM 7590 O O . ASN D 4 298 ? 110.758 112.639 102.844 1.00 116.75 293 ASN B O 1
ATOM 7595 N N . CYS D 4 299 ? 109.646 110.866 103.685 1.00 110.92 294 CYS B N 1
ATOM 7596 C CA . CYS D 4 299 ? 109.848 110.004 102.517 1.00 110.92 294 CYS B CA 1
ATOM 7597 C C . CYS D 4 299 ? 108.567 109.192 102.344 1.00 110.92 294 CYS B C 1
ATOM 7598 O O . CYS D 4 299 ? 108.420 108.115 102.925 1.00 110.92 294 CYS B O 1
ATOM 7601 N N . ASN D 4 300 ? 107.621 109.706 101.569 1.00 116.07 295 ASN B N 1
ATOM 7602 C CA . ASN D 4 300 ? 106.333 109.021 101.434 1.00 116.07 295 ASN B CA 1
ATOM 7603 C C . ASN D 4 300 ? 106.379 107.826 100.500 1.00 116.07 295 ASN B C 1
ATOM 7604 O O . ASN D 4 300 ? 106.891 107.924 99.385 1.00 116.07 295 ASN B O 1
ATOM 7609 N N . VAL D 4 301 ? 105.843 106.695 100.947 1.00 114.26 296 VAL B N 1
ATOM 7610 C CA . VAL D 4 301 ? 105.775 105.532 100.075 1.00 114.26 296 VAL B CA 1
ATOM 7611 C C . VAL D 4 301 ? 104.483 105.573 99.305 1.00 114.26 296 VAL B C 1
ATOM 7612 O O . VAL D 4 301 ? 103.409 105.360 99.870 1.00 114.26 296 VAL B O 1
ATOM 7616 N N . TRP D 4 302 ? 104.572 105.852 98.015 1.00 118.54 297 TRP B N 1
ATOM 7617 C CA . TRP D 4 302 ? 103.375 105.825 97.199 1.00 118.54 297 TRP B CA 1
ATOM 7618 C C . TRP D 4 302 ? 103.304 104.493 96.484 1.00 118.54 297 TRP B C 1
ATOM 7619 O O . TRP D 4 302 ? 104.191 103.651 96.630 1.00 118.54 297 TRP B O 1
ATOM 7630 N N . ASP D 4 303 ? 102.246 104.285 95.718 1.00 133.15 298 ASP B N 1
ATOM 7631 C CA . ASP D 4 303 ? 102.072 102.994 95.064 1.00 133.15 298 ASP B CA 1
ATOM 7632 C C . ASP D 4 303 ? 102.143 103.123 93.546 1.00 133.15 298 ASP B C 1
ATOM 7633 O O . ASP D 4 303 ? 102.479 104.184 93.019 1.00 133.15 298 ASP B O 1
ATOM 7638 N N . ALA D 4 304 ? 101.824 102.037 92.849 1.00 133.80 299 ALA B N 1
ATOM 7639 C CA . ALA D 4 304 ? 101.858 102.026 91.391 1.00 133.80 299 ALA B CA 1
ATOM 7640 C C . ALA D 4 304 ? 100.468 102.216 90.791 1.00 133.80 299 ALA B C 1
ATOM 7641 O O . ALA D 4 304 ? 100.260 103.094 89.953 1.00 133.80 299 ALA B O 1
ATOM 7643 N N . LEU D 4 305 ? 99.521 101.390 91.223 1.00 139.67 300 LEU B N 1
ATOM 7644 C CA . LEU D 4 305 ? 98.154 101.466 90.720 1.00 139.67 300 LEU B CA 1
ATOM 7645 C C . LEU D 4 305 ? 97.209 102.102 91.736 1.00 139.67 300 LEU B C 1
ATOM 7646 O O . LEU D 4 305 ? 96.116 102.546 91.386 1.00 139.67 300 LEU B O 1
ATOM 7651 N N . LYS D 4 306 ? 97.636 102.143 92.994 1.00 140.90 301 LYS B N 1
ATOM 7652 C CA . LYS D 4 306 ? 96.823 102.725 94.056 1.00 140.90 301 LYS B CA 1
ATOM 7653 C C . LYS D 4 306 ? 96.786 104.247 93.953 1.00 140.90 301 LYS B C 1
ATOM 7654 O O . LYS D 4 306 ? 95.714 104.852 93.964 1.00 140.90 301 LYS B O 1
ATOM 7660 N N . ALA D 4 307 ? 97.961 104.860 93.856 1.00 136.48 302 ALA B N 1
ATOM 7661 C CA . ALA D 4 307 ? 98.058 106.315 93.749 1.00 136.48 302 ALA B CA 1
ATOM 7662 C C . ALA D 4 307 ? 97.648 107.024 95.037 1.00 136.48 302 ALA B C 1
ATOM 7663 O O . ALA D 4 307 ? 96.817 107.933 95.020 1.00 136.48 302 ALA B O 1
ATOM 7665 N N . ASP D 4 308 ? 98.135 106.537 96.172 1.00 132.96 303 ASP B N 1
ATOM 7666 C CA . ASP D 4 308 ? 97.739 107.120 97.448 1.00 132.96 303 ASP B CA 1
ATOM 7667 C C . ASP D 4 308 ? 98.726 106.773 98.506 1.00 132.96 303 ASP B C 1
ATOM 7668 O O . ASP D 4 308 ? 98.739 105.639 98.957 1.00 132.96 303 ASP B O 1
ATOM 7673 N N . ARG D 4 309 ? 99.531 107.745 98.912 1.00 123.46 304 ARG B N 1
ATOM 7674 C CA . ARG D 4 309 ? 100.528 107.529 99.944 1.00 123.46 304 ARG B CA 1
ATOM 7675 C C . ARG D 4 309 ? 100.048 106.563 100.992 1.00 123.46 304 ARG B C 1
ATOM 7676 O O . ARG D 4 309 ? 99.113 106.846 101.739 1.00 123.46 304 ARG B O 1
ATOM 7684 N N . ALA D 4 310 ? 100.682 105.405 101.042 1.00 125.81 305 ALA B N 1
ATOM 7685 C CA . ALA D 4 310 ? 100.274 104.388 101.981 1.00 125.81 305 ALA B CA 1
ATOM 7686 C C . ALA D 4 310 ? 101.427 104.086 102.906 1.00 125.81 305 ALA B C 1
ATOM 7687 O O . ALA D 4 310 ? 101.638 102.940 103.280 1.00 125.81 305 ALA B O 1
ATOM 7689 N N . GLY D 4 311 ? 102.185 105.111 103.270 1.00 114.56 306 GLY B N 1
ATOM 7690 C CA . GLY D 4 311 ? 103.279 104.913 104.192 1.00 114.56 306 GLY B CA 1
ATOM 7691 C C . GLY D 4 311 ? 104.132 106.137 104.346 1.00 114.56 306 GLY B C 1
ATOM 7692 O O . GLY D 4 311 ? 104.464 106.790 103.371 1.00 114.56 306 GLY B O 1
ATOM 7693 N N . VAL D 4 312 ? 104.475 106.469 105.578 1.00 107.50 307 VAL B N 1
ATOM 7694 C CA . VAL D 4 312 ? 105.337 107.604 105.806 1.00 107.50 307 VAL B CA 1
ATOM 7695 C C . VAL D 4 312 ? 106.602 107.154 106.483 1.00 107.50 307 VAL B C 1
ATOM 7696 O O . VAL D 4 312 ? 106.561 106.325 107.382 1.00 107.50 307 VAL B O 1
ATOM 7700 N N . LEU D 4 313 ? 107.726 107.688 106.059 1.00 108.32 308 LEU B N 1
ATOM 7701 C CA . LEU D 4 313 ? 109.032 107.328 106.602 1.00 108.32 308 LEU B CA 1
ATOM 7702 C C . LEU D 4 313 ? 109.609 108.450 107.458 1.00 108.32 308 LEU B C 1
ATOM 7703 O O . LEU D 4 313 ? 110.806 108.738 107.404 1.00 108.32 308 LEU B O 1
ATOM 7708 N N . ALA D 4 314 ? 108.761 109.099 108.251 1.00 112.77 309 ALA B N 1
ATOM 7709 C CA . ALA D 4 314 ? 109.208 110.221 109.065 1.00 112.77 309 ALA B CA 1
ATOM 7710 C C . ALA D 4 314 ? 110.260 109.772 110.072 1.00 112.77 309 ALA B C 1
ATOM 7711 O O . ALA D 4 314 ? 110.267 108.628 110.532 1.00 112.77 309 ALA B O 1
ATOM 7713 N N . GLY D 4 315 ? 111.156 110.694 110.413 1.00 112.76 310 GLY B N 1
ATOM 7714 C CA . GLY D 4 315 ? 112.263 110.385 111.296 1.00 112.76 310 GLY B CA 1
ATOM 7715 C C . GLY D 4 315 ? 113.523 111.145 110.942 1.00 112.76 310 GLY B C 1
ATOM 7716 O O . GLY D 4 315 ? 114.514 111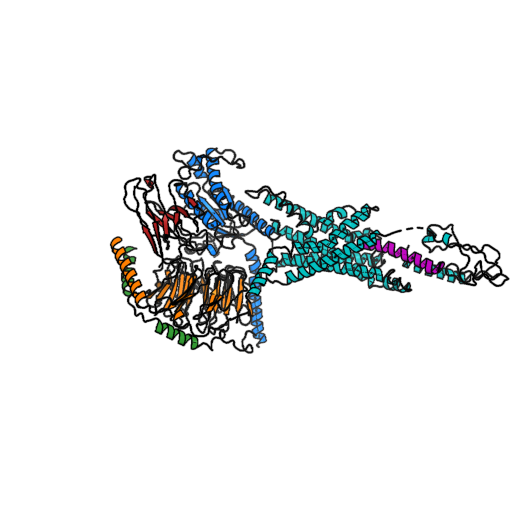.097 111.677 1.00 112.76 310 GLY B O 1
ATOM 7717 N N . HIS D 4 316 ? 113.497 111.850 109.816 1.00 115.06 311 HIS B N 1
ATOM 7718 C CA . HIS D 4 316 ? 114.606 112.690 109.386 1.00 115.06 311 HIS B CA 1
ATOM 7719 C C . HIS D 4 316 ? 114.311 114.136 109.757 1.00 115.06 311 HIS B C 1
ATOM 7720 O O . HIS D 4 316 ? 113.193 114.619 109.547 1.00 115.06 311 HIS B O 1
ATOM 7727 N N . ASP D 4 317 ? 115.309 114.822 110.309 1.00 121.91 312 ASP B N 1
ATOM 7728 C CA . ASP D 4 317 ? 115.152 116.198 110.759 1.00 121.91 312 ASP B CA 1
ATOM 7729 C C . ASP D 4 317 ? 115.673 117.214 109.750 1.00 121.91 312 ASP B C 1
ATOM 7730 O O . ASP D 4 317 ? 115.747 118.405 110.070 1.00 121.91 312 ASP B O 1
ATOM 7735 N N . ASN D 4 318 ? 116.037 116.778 108.547 1.00 116.37 313 ASN B N 1
ATOM 7736 C CA . ASN D 4 318 ? 116.525 117.686 107.520 1.00 116.37 313 ASN B CA 1
ATOM 7737 C C . ASN D 4 318 ? 116.129 117.140 106.155 1.00 116.37 313 ASN B C 1
ATOM 7738 O O . ASN D 4 318 ? 115.468 116.104 106.044 1.00 116.37 313 ASN B O 1
ATOM 7743 N N . ARG D 4 319 ? 116.535 117.858 105.110 1.00 111.00 314 ARG B N 1
ATOM 7744 C CA . ARG D 4 319 ? 116.145 117.504 103.752 1.00 111.00 314 ARG B CA 1
ATOM 7745 C C . ARG D 4 319 ? 116.704 116.142 103.361 1.00 111.00 314 ARG B C 1
ATOM 7746 O O . ARG D 4 319 ? 117.843 115.801 103.689 1.00 111.00 314 ARG B O 1
ATOM 7754 N N . VAL D 4 320 ? 115.894 115.366 102.646 1.00 102.40 315 VAL B N 1
ATOM 7755 C CA . VAL D 4 320 ? 116.276 114.042 102.168 1.00 102.40 315 VAL B CA 1
ATOM 7756 C C . VAL D 4 320 ? 116.721 114.166 100.719 1.00 102.40 315 VAL B C 1
ATOM 7757 O O . VAL D 4 320 ? 116.003 114.737 99.889 1.00 102.40 315 VAL B O 1
ATOM 7761 N N . SER D 4 321 ? 117.904 113.632 100.411 1.00 105.09 316 SER B N 1
ATOM 7762 C CA . SER D 4 321 ? 118.507 113.810 99.099 1.00 105.09 316 SER B CA 1
ATOM 7763 C C . SER D 4 321 ? 118.762 112.520 98.333 1.00 105.09 316 SER B C 1
ATOM 7764 O O . SER D 4 321 ? 118.830 112.567 97.100 1.00 105.09 316 SER B O 1
ATOM 7767 N N . CYS D 4 322 ? 118.900 111.382 99.007 1.00 106.96 317 CYS B N 1
ATOM 7768 C CA . CYS D 4 322 ? 119.232 110.134 98.336 1.00 106.96 317 CYS B CA 1
ATOM 7769 C C . CYS D 4 322 ? 118.349 109.012 98.862 1.00 106.96 317 CYS B C 1
ATOM 7770 O O . CYS D 4 322 ? 117.876 109.052 100.000 1.00 106.96 317 CYS B O 1
ATOM 7773 N N . LEU D 4 323 ? 118.137 108.006 98.016 1.00 103.22 318 LEU B N 1
ATOM 7774 C CA . LEU D 4 323 ? 117.249 106.899 98.339 1.00 103.22 318 LEU B CA 1
ATOM 7775 C C . LEU D 4 323 ? 117.583 105.722 97.435 1.00 103.22 318 LEU B C 1
ATOM 7776 O O . LEU D 4 323 ? 117.905 105.911 96.260 1.00 103.22 318 LEU B O 1
ATOM 7781 N N . GLY D 4 324 ? 117.502 104.514 97.986 1.00 106.57 319 GLY B N 1
ATOM 7782 C CA . GLY D 4 324 ? 117.805 103.322 97.217 1.00 106.57 319 GLY B CA 1
ATOM 7783 C C . GLY D 4 324 ? 117.288 102.075 97.895 1.00 106.57 319 GLY B C 1
ATOM 7784 O O . GLY D 4 324 ? 117.013 102.063 99.098 1.00 106.57 319 GLY B O 1
ATOM 7785 N N . VAL D 4 325 ? 117.163 101.014 97.101 1.00 107.49 320 VAL B N 1
ATOM 7786 C CA . VAL D 4 325 ? 116.663 99.730 97.570 1.00 107.49 320 VAL B CA 1
ATOM 7787 C C . VAL D 4 325 ? 117.596 98.635 97.072 1.00 107.49 320 VAL B C 1
ATOM 7788 O O . VAL D 4 325 ? 118.290 98.797 96.063 1.00 107.49 320 VAL B O 1
ATOM 7792 N N . THR D 4 326 ? 117.618 97.516 97.792 1.00 120.78 321 THR B N 1
ATOM 7793 C CA . THR D 4 326 ? 118.496 96.412 97.436 1.00 120.78 321 THR B CA 1
ATOM 7794 C C . THR D 4 326 ? 117.950 95.658 96.225 1.00 120.78 321 THR B C 1
ATOM 7795 O O . THR D 4 326 ? 116.794 95.816 95.823 1.00 120.78 321 THR B O 1
ATOM 7799 N N . ASP D 4 327 ? 118.814 94.828 95.635 1.00 130.31 322 ASP B N 1
ATOM 7800 C CA . ASP D 4 327 ? 118.402 94.018 94.495 1.00 130.31 322 ASP B CA 1
ATOM 7801 C C . ASP D 4 327 ? 117.359 92.980 94.888 1.00 130.31 322 ASP B C 1
ATOM 7802 O O . ASP D 4 327 ? 116.402 92.752 94.140 1.00 130.31 322 ASP B O 1
ATOM 7807 N N . ASP D 4 328 ? 117.524 92.345 96.046 1.00 132.45 323 ASP B N 1
ATOM 7808 C CA . ASP D 4 328 ? 116.568 91.358 96.528 1.00 132.45 323 ASP B CA 1
ATOM 7809 C C . ASP D 4 328 ? 115.395 91.978 97.273 1.00 132.45 323 ASP B C 1
ATOM 7810 O O . ASP D 4 328 ? 114.423 91.273 97.563 1.00 132.45 323 ASP B O 1
ATOM 7815 N N . GLY D 4 329 ? 115.462 93.269 97.591 1.00 132.41 324 GLY B N 1
ATOM 7816 C CA . GLY D 4 329 ? 114.372 93.958 98.245 1.00 132.41 324 GLY B CA 1
ATOM 7817 C C . GLY D 4 329 ? 114.266 93.744 99.738 1.00 132.41 324 GLY B C 1
ATOM 7818 O O . GLY D 4 329 ? 113.327 94.264 100.352 1.00 132.41 324 GLY B O 1
ATOM 7819 N N . MET D 4 330 ? 115.197 93.006 100.347 1.00 127.54 325 MET B N 1
ATOM 7820 C CA . MET D 4 330 ? 115.091 92.713 101.772 1.00 127.54 325 MET B CA 1
ATOM 7821 C C . MET D 4 330 ? 115.231 93.965 102.627 1.00 127.54 325 MET B C 1
ATOM 7822 O O . MET D 4 330 ? 114.591 94.066 103.679 1.00 127.54 325 MET B O 1
ATOM 7827 N N . ALA D 4 331 ? 116.052 94.922 102.203 1.00 119.98 326 ALA B N 1
ATOM 7828 C CA . ALA D 4 331 ? 116.307 96.123 102.984 1.00 119.98 326 ALA B CA 1
ATOM 7829 C C . ALA D 4 331 ? 116.099 97.361 102.125 1.00 119.98 326 ALA B C 1
ATOM 7830 O O . ALA D 4 331 ? 116.248 97.322 100.901 1.00 119.98 326 ALA B O 1
ATOM 7832 N N . VAL D 4 332 ? 115.746 98.461 102.784 1.00 113.70 327 VAL B N 1
ATOM 7833 C CA . VAL D 4 332 ? 115.555 99.754 102.138 1.00 113.70 327 VAL B CA 1
ATOM 7834 C C . VAL D 4 332 ? 116.374 100.783 102.903 1.00 113.70 327 VAL B C 1
ATOM 7835 O O . VAL D 4 332 ? 116.194 100.945 104.115 1.00 113.70 327 VAL B O 1
ATOM 7839 N N . ALA D 4 333 ? 117.263 101.478 102.203 1.00 101.89 328 ALA B N 1
ATOM 7840 C CA . ALA D 4 333 ? 118.143 102.463 102.812 1.00 101.89 328 ALA B CA 1
ATOM 7841 C C . ALA D 4 333 ? 117.702 103.871 102.442 1.00 101.89 328 ALA B C 1
ATOM 7842 O O . ALA D 4 333 ? 116.893 104.081 101.535 1.00 101.89 328 ALA B O 1
ATOM 7844 N N . THR D 4 334 ? 118.253 104.844 103.163 1.00 105.44 329 THR B N 1
ATOM 7845 C CA . THR D 4 334 ? 117.924 106.244 102.943 1.00 105.44 329 THR B CA 1
ATOM 7846 C C . THR D 4 334 ? 119.045 107.109 103.500 1.00 105.44 329 THR B C 1
ATOM 7847 O O . THR D 4 334 ? 119.879 106.650 104.284 1.00 105.44 329 THR B O 1
ATOM 7851 N N . GLY D 4 335 ? 119.053 108.367 103.076 1.00 106.93 330 GLY B N 1
ATOM 7852 C CA . GLY D 4 335 ? 120.025 109.324 103.565 1.00 106.93 330 GLY B CA 1
ATOM 7853 C C . GLY D 4 335 ? 119.515 110.730 103.366 1.00 106.93 330 GLY B C 1
ATOM 7854 O O . GLY D 4 335 ? 118.777 111.009 102.417 1.00 106.93 330 GLY B O 1
ATOM 7855 N N . SER D 4 336 ? 119.913 111.623 104.267 1.00 112.11 331 SER B N 1
ATOM 7856 C CA . SER D 4 336 ? 119.393 112.983 104.275 1.00 112.11 331 SER B CA 1
ATOM 7857 C C . SER D 4 336 ? 120.549 113.947 104.506 1.00 112.11 331 SER B C 1
ATOM 7858 O O . SER D 4 336 ? 121.723 113.568 104.461 1.00 112.11 331 SER B O 1
ATOM 7861 N N . TRP D 4 337 ? 120.208 115.207 104.761 1.00 108.21 332 TRP B N 1
ATOM 7862 C CA . TRP D 4 337 ? 121.188 116.265 104.957 1.00 108.21 332 TRP B CA 1
ATOM 7863 C C . TRP D 4 337 ? 121.673 116.366 106.397 1.00 108.21 332 TRP B C 1
ATOM 7864 O O . TRP D 4 337 ? 122.486 117.244 106.701 1.00 108.21 332 TRP B O 1
ATOM 7875 N N . ASP D 4 338 ? 121.196 115.497 107.284 1.00 113.76 333 ASP B N 1
ATOM 7876 C CA . ASP D 4 338 ? 121.620 115.482 108.676 1.00 113.76 333 ASP B CA 1
ATOM 7877 C C . ASP D 4 338 ? 122.830 114.587 108.912 1.00 113.76 333 ASP B C 1
ATOM 7878 O O . ASP D 4 338 ? 123.202 114.365 110.069 1.00 113.76 333 ASP B O 1
ATOM 7883 N N . SER D 4 339 ? 123.434 114.058 107.844 1.00 112.10 334 SER B N 1
ATOM 7884 C CA . SER D 4 339 ? 124.622 113.205 107.922 1.00 112.10 334 SER B CA 1
ATOM 7885 C C . SER D 4 339 ? 124.327 111.887 108.637 1.00 112.10 334 SER B C 1
ATOM 7886 O O . SER D 4 339 ? 125.172 111.354 109.356 1.00 112.10 334 SER B O 1
ATOM 7889 N N . PHE D 4 340 ? 123.126 111.352 108.430 1.00 108.72 335 PHE B N 1
ATOM 7890 C CA . PHE D 4 340 ? 122.722 110.084 109.016 1.00 108.72 335 PHE B CA 1
ATOM 7891 C C . PHE D 4 340 ? 122.158 109.178 107.931 1.00 108.72 335 PHE B C 1
ATOM 7892 O O . PHE D 4 340 ? 121.651 109.641 106.907 1.00 108.72 335 PHE B O 1
ATOM 7900 N N . LEU D 4 341 ? 122.254 107.872 108.168 1.00 106.01 336 LEU B N 1
ATOM 7901 C CA . LEU D 4 341 ? 121.650 106.875 107.298 1.00 106.01 336 LEU B CA 1
ATOM 7902 C C . LEU D 4 341 ? 120.741 105.975 108.120 1.00 106.01 336 LEU B C 1
ATOM 7903 O O . LEU D 4 341 ? 121.018 105.685 109.287 1.00 106.01 336 LEU B O 1
ATOM 7908 N N . LYS D 4 342 ? 119.649 105.539 107.498 1.00 108.62 337 LYS B N 1
ATOM 7909 C CA . LYS D 4 342 ? 118.682 104.669 108.147 1.00 108.62 337 LYS B CA 1
ATOM 7910 C C . LYS D 4 342 ? 118.350 103.511 107.219 1.00 108.62 337 LYS B C 1
ATOM 7911 O O . LYS D 4 342 ? 118.376 103.651 105.994 1.00 108.62 337 LYS B O 1
ATOM 7917 N N . ILE D 4 343 ? 118.041 102.363 107.815 1.00 109.76 338 ILE B N 1
ATOM 7918 C CA . ILE D 4 343 ? 117.669 101.165 107.074 1.00 109.76 338 ILE B CA 1
ATOM 7919 C C . ILE D 4 343 ? 116.351 100.653 107.632 1.00 109.76 338 ILE B C 1
ATOM 7920 O O . ILE D 4 343 ? 116.206 100.499 108.850 1.00 109.76 338 ILE B O 1
ATOM 7925 N N . TRP D 4 344 ? 115.395 100.388 106.746 1.00 111.89 339 TRP B N 1
ATOM 7926 C CA . TRP D 4 344 ? 114.040 100.030 107.134 1.00 111.89 339 TRP B CA 1
ATOM 7927 C C . TRP D 4 344 ? 113.696 98.633 106.638 1.00 111.89 339 TRP B C 1
ATOM 7928 O O . TRP D 4 344 ? 114.398 98.051 105.807 1.00 111.89 339 TRP B O 1
ATOM 7939 N N . ASN D 4 345 ? 112.597 98.100 107.164 1.00 118.58 340 ASN B N 1
ATOM 7940 C CA . ASN D 4 345 ? 112.107 96.787 106.762 1.00 118.58 340 ASN B CA 1
ATOM 7941 C C . ASN D 4 345 ? 110.587 96.720 106.844 1.00 118.58 340 ASN B C 1
ATOM 7942 O O . ASN D 4 345 ? 110.033 96.017 107.688 1.00 118.58 340 ASN B O 1
ATOM 7947 N N . ALA E 5 6 ? 126.719 125.090 62.188 1.00 268.47 7 ALA G N 1
ATOM 7948 C CA . ALA E 5 6 ? 126.112 126.280 62.770 1.00 268.47 7 ALA G CA 1
ATOM 7949 C C . ALA E 5 6 ? 124.732 125.966 63.338 1.00 268.47 7 ALA G C 1
ATOM 7950 O O . ALA E 5 6 ? 124.299 124.814 63.341 1.00 268.47 7 ALA G O 1
ATOM 7952 N N . SER E 5 7 ? 124.048 127.004 63.827 1.00 268.05 8 SER G N 1
ATOM 7953 C CA . SER E 5 7 ? 122.714 126.815 64.387 1.00 268.05 8 SER G CA 1
ATOM 7954 C C . SER E 5 7 ? 121.715 126.356 63.332 1.00 268.05 8 SER G C 1
ATOM 7955 O O . SER E 5 7 ? 120.882 125.487 63.609 1.00 268.05 8 SER G O 1
ATOM 7958 N N . ILE E 5 8 ? 121.779 126.926 62.127 1.00 267.53 9 ILE G N 1
ATOM 7959 C CA . ILE E 5 8 ? 120.845 126.549 61.069 1.00 267.53 9 ILE G CA 1
ATOM 7960 C C . ILE E 5 8 ? 121.066 125.100 60.651 1.00 267.53 9 ILE G C 1
ATOM 7961 O O . ILE E 5 8 ? 120.110 124.337 60.465 1.00 267.53 9 ILE G O 1
ATOM 7966 N N . ALA E 5 9 ? 122.330 124.701 60.486 1.00 265.90 10 ALA G N 1
ATOM 7967 C CA . ALA E 5 9 ? 122.629 123.326 60.099 1.00 265.90 10 ALA G CA 1
ATOM 7968 C C . ALA E 5 9 ? 122.182 122.340 61.172 1.00 265.90 10 ALA G C 1
ATOM 7969 O O . ALA E 5 9 ? 121.615 121.285 60.860 1.00 265.90 10 ALA G O 1
ATOM 7971 N N . GLN E 5 10 ? 122.431 122.665 62.443 1.00 263.07 11 GLN G N 1
ATOM 7972 C CA . GLN E 5 10 ? 121.996 121.791 63.528 1.00 263.07 11 GLN G CA 1
ATOM 7973 C C . GLN E 5 10 ? 120.476 121.703 63.586 1.00 263.07 11 GLN G C 1
ATOM 7974 O O . GLN E 5 10 ? 119.919 120.627 63.831 1.00 263.07 11 GLN G O 1
ATOM 7980 N N . ALA E 5 11 ? 119.789 122.826 63.364 1.00 260.48 12 ALA G N 1
ATOM 7981 C CA . ALA E 5 11 ? 118.330 122.811 63.346 1.00 260.48 12 ALA G CA 1
ATOM 7982 C C . ALA E 5 11 ? 117.801 121.947 62.209 1.00 260.48 12 ALA G C 1
ATOM 7983 O O . ALA E 5 11 ? 116.843 121.188 62.392 1.00 260.48 12 ALA G O 1
ATOM 7985 N N . ARG E 5 12 ? 118.411 122.049 61.026 1.00 259.88 13 ARG G N 1
ATOM 7986 C CA . ARG E 5 12 ? 117.987 121.220 59.900 1.00 259.88 13 ARG G CA 1
ATOM 7987 C C . ARG E 5 12 ? 118.233 119.742 60.181 1.00 259.88 13 ARG G C 1
ATOM 7988 O O . ARG E 5 12 ? 117.393 118.890 59.859 1.00 259.88 13 ARG G O 1
ATOM 7996 N N . LYS E 5 13 ? 119.382 119.420 60.779 1.00 256.89 14 LYS G N 1
ATOM 7997 C CA . LYS E 5 13 ? 119.670 118.033 61.130 1.00 256.89 14 LYS G CA 1
ATOM 7998 C C . LYS E 5 13 ? 118.668 117.506 62.148 1.00 256.89 14 LYS G C 1
ATOM 7999 O O . LYS E 5 13 ? 118.203 116.366 62.039 1.00 256.89 14 LYS G O 1
ATOM 8005 N N . LEU E 5 14 ? 118.318 118.325 63.142 1.00 255.16 15 LEU G N 1
ATOM 8006 C CA . LEU E 5 14 ? 117.325 117.916 64.130 1.00 255.16 15 LEU G CA 1
ATOM 8007 C C . LEU E 5 14 ? 115.954 117.730 63.492 1.00 255.16 15 LEU G C 1
ATOM 8008 O O . LEU E 5 14 ? 115.209 116.815 63.859 1.00 255.16 15 LEU G O 1
ATOM 8013 N N . VAL E 5 15 ? 115.600 118.596 62.539 1.00 253.63 16 VAL G N 1
ATOM 8014 C CA . VAL E 5 15 ? 114.319 118.467 61.849 1.00 253.63 16 VAL G CA 1
ATOM 8015 C C . VAL E 5 15 ? 114.267 117.159 61.070 1.00 253.63 16 VAL G C 1
ATOM 8016 O O . VAL E 5 15 ? 113.269 116.431 61.110 1.00 253.63 16 VAL G O 1
ATOM 8020 N N . GLU E 5 16 ? 115.346 116.866 60.351 1.00 250.12 17 GLU G N 1
ATOM 8021 C CA . GLU E 5 16 ? 115.428 115.645 59.560 1.00 250.12 17 GLU G CA 1
ATOM 8022 C C . GLU E 5 16 ? 115.431 114.416 60.460 1.00 250.12 17 GLU G C 1
ATOM 8023 O O . GLU E 5 16 ? 114.881 113.373 60.106 1.00 250.12 17 GLU G O 1
ATOM 8029 N N . GLN E 5 17 ? 115.926 114.613 61.677 1.00 242.57 18 GLN G N 1
ATOM 8030 C CA . GLN E 5 17 ? 115.959 113.570 62.688 1.00 242.57 18 GLN G CA 1
ATOM 8031 C C . GLN E 5 17 ? 114.589 113.460 63.367 1.00 242.57 18 GLN G C 1
ATOM 8032 O O . GLN E 5 17 ? 114.131 112.361 63.670 1.00 242.57 18 GLN G O 1
ATOM 8038 N N . LEU E 5 18 ? 113.938 114.599 63.600 1.00 242.71 19 LEU G N 1
ATOM 8039 C CA . LEU E 5 18 ? 112.617 114.623 64.235 1.00 242.71 19 LEU G CA 1
ATOM 8040 C C . LEU E 5 18 ? 111.600 113.901 63.362 1.00 242.71 19 LEU G C 1
ATOM 8041 O O . LEU E 5 18 ? 110.781 113.122 63.849 1.00 242.71 19 LEU G O 1
ATOM 8046 N N . LYS E 5 19 ? 111.677 114.146 62.058 1.00 244.31 20 LYS G N 1
ATOM 8047 C CA . LYS E 5 19 ? 110.769 113.527 61.097 1.00 244.31 20 LYS G CA 1
ATOM 8048 C C . LYS E 5 19 ? 110.751 112.005 61.215 1.00 244.31 20 LYS G C 1
ATOM 8049 O O . LYS E 5 19 ? 109.686 111.395 61.209 1.00 244.31 20 LYS G O 1
ATOM 8055 N N . MET E 5 20 ? 111.928 111.393 61.339 1.00 241.56 21 MET G N 1
ATOM 8056 C CA . MET E 5 20 ? 112.028 109.944 61.482 1.00 241.56 21 MET G CA 1
ATOM 8057 C C . MET E 5 20 ? 111.871 109.495 62.938 1.00 241.56 21 MET G C 1
ATOM 8058 O O . MET E 5 20 ? 111.826 108.299 63.224 1.00 241.56 21 MET G O 1
ATOM 8063 N N . GLU E 5 21 ? 111.805 110.440 63.875 1.00 228.23 22 GLU G N 1
ATOM 8064 C CA . GLU E 5 21 ? 111.594 110.090 65.288 1.00 228.23 22 GLU G CA 1
ATOM 8065 C C . GLU E 5 21 ? 110.185 110.446 65.699 1.00 228.23 22 GLU G C 1
ATOM 8066 O O . GLU E 5 21 ? 109.946 110.824 66.846 1.00 228.23 22 GLU G O 1
ATOM 8072 N N . ALA E 5 22 ? 109.255 110.327 64.769 1.00 229.16 23 ALA G N 1
ATOM 8073 C CA . ALA E 5 22 ? 107.847 110.624 65.012 1.00 229.16 23 ALA G CA 1
ATOM 8074 C C . ALA E 5 22 ? 106.952 109.610 64.297 1.00 229.16 23 ALA G C 1
ATOM 8075 O O . ALA E 5 22 ? 105.730 109.753 64.273 1.00 229.16 23 ALA G O 1
ATOM 8077 N N . ASN E 5 23 ? 107.573 108.584 63.723 1.00 226.73 24 ASN G N 1
ATOM 8078 C CA . ASN E 5 23 ? 106.851 107.543 63.008 1.00 226.73 24 ASN G CA 1
ATOM 8079 C C . ASN E 5 23 ? 107.225 106.169 63.539 1.00 226.73 24 ASN G C 1
ATOM 8080 O O . ASN E 5 23 ? 107.878 105.385 62.853 1.00 226.73 24 ASN G O 1
ATOM 8085 N N . ILE E 5 24 ? 106.809 105.883 64.765 1.00 218.41 25 ILE G N 1
ATOM 8086 C CA . ILE E 5 24 ? 107.101 104.600 65.383 1.00 218.41 25 ILE G CA 1
ATOM 8087 C C . ILE E 5 24 ? 105.810 103.922 65.821 1.00 218.41 25 ILE G C 1
ATOM 8088 O O . ILE E 5 24 ? 104.803 104.586 66.061 1.00 218.41 25 ILE G O 1
ATOM 8093 N N . ASP E 5 25 ? 105.837 102.598 65.917 1.00 216.47 26 ASP G N 1
ATOM 8094 C CA . ASP E 5 25 ? 104.652 101.861 66.332 1.00 216.47 26 ASP G CA 1
ATOM 8095 C C . ASP E 5 25 ? 104.180 102.347 67.696 1.00 216.47 26 ASP G C 1
ATOM 8096 O O . ASP E 5 25 ? 104.978 102.475 68.630 1.00 216.47 26 ASP G O 1
ATOM 8101 N N . ARG E 5 26 ? 102.883 102.616 67.801 1.00 213.47 27 ARG G N 1
ATOM 8102 C CA . ARG E 5 26 ? 102.275 103.079 69.042 1.00 213.47 27 ARG G CA 1
ATOM 8103 C C . ARG E 5 26 ? 100.985 102.309 69.288 1.00 213.47 27 ARG G C 1
ATOM 8104 O O . ARG E 5 26 ? 99.931 102.678 68.777 1.00 213.47 27 ARG G O 1
ATOM 8112 N N . ILE E 5 27 ? 101.069 101.254 70.092 1.00 207.00 28 ILE G N 1
ATOM 8113 C CA . ILE E 5 27 ? 99.920 100.405 70.386 1.00 207.00 28 ILE G CA 1
ATOM 8114 C C . ILE E 5 27 ? 99.070 101.053 71.470 1.00 207.00 28 ILE G C 1
ATOM 8115 O O . ILE E 5 27 ? 99.498 102.013 72.121 1.00 207.00 28 ILE G O 1
ATOM 8120 N N . LYS E 5 28 ? 97.860 100.535 71.668 1.00 206.74 29 LYS G N 1
ATOM 8121 C CA . LYS E 5 28 ? 96.953 101.104 72.655 1.00 206.74 29 LYS G CA 1
ATOM 8122 C C . LYS E 5 28 ? 97.441 100.812 74.070 1.00 206.74 29 LYS G C 1
ATOM 8123 O O . LYS E 5 28 ? 98.213 99.879 74.309 1.00 206.74 29 LYS G O 1
ATOM 8129 N N . VAL E 5 29 ? 96.975 101.629 75.018 1.00 197.06 30 VAL G N 1
ATOM 8130 C CA . VAL E 5 29 ? 97.428 101.520 76.398 1.00 197.06 30 VAL G CA 1
ATOM 8131 C C . VAL E 5 29 ? 96.853 100.298 77.102 1.00 197.06 30 VAL G C 1
ATOM 8132 O O . VAL E 5 29 ? 97.288 99.969 78.211 1.00 197.06 30 VAL G O 1
ATOM 8136 N N . SER E 5 30 ? 95.875 99.621 76.495 1.00 193.99 31 SER G N 1
ATOM 8137 C CA . SER E 5 30 ? 95.292 98.442 77.127 1.00 193.99 31 SER G CA 1
ATOM 8138 C C . SER E 5 30 ? 96.320 97.328 77.281 1.00 193.99 31 SER G C 1
ATOM 8139 O O . SER E 5 30 ? 96.387 96.675 78.329 1.00 193.99 31 SER G O 1
ATOM 8142 N N . LYS E 5 31 ? 97.131 97.093 76.246 1.00 192.30 32 LYS G N 1
ATOM 8143 C CA . LYS E 5 31 ? 98.160 96.062 76.337 1.00 192.30 32 LYS G CA 1
ATOM 8144 C C . LYS E 5 31 ? 99.218 96.426 77.371 1.00 192.30 32 LYS G C 1
ATOM 8145 O O . LYS E 5 31 ? 99.710 95.556 78.098 1.00 192.30 32 LYS G O 1
ATOM 8151 N N . ALA E 5 32 ? 99.588 97.707 77.446 1.00 185.70 33 ALA G N 1
ATOM 8152 C CA . ALA E 5 32 ? 100.541 98.140 78.462 1.00 185.70 33 ALA G CA 1
ATOM 8153 C C . ALA E 5 32 ? 99.983 97.927 79.864 1.00 185.70 33 ALA G C 1
ATOM 8154 O O . ALA E 5 32 ? 100.697 97.464 80.763 1.00 185.70 33 ALA G O 1
ATOM 8156 N N . ALA E 5 33 ? 98.705 98.254 80.066 1.00 181.40 34 ALA G N 1
ATOM 8157 C CA . ALA E 5 33 ? 98.078 98.024 81.362 1.00 181.40 34 ALA G CA 1
ATOM 8158 C C . ALA E 5 33 ? 98.033 96.539 81.697 1.00 181.40 34 ALA G C 1
ATOM 8159 O O . ALA E 5 33 ? 98.276 96.148 82.843 1.00 181.40 34 ALA G O 1
ATOM 8161 N N . ALA E 5 34 ? 97.719 95.698 80.709 1.00 181.35 35 ALA G N 1
ATOM 8162 C CA . ALA E 5 34 ? 97.684 94.257 80.944 1.00 181.35 35 ALA G CA 1
ATOM 8163 C C . ALA E 5 34 ? 99.063 93.719 81.309 1.00 181.35 35 ALA G C 1
ATOM 8164 O O . ALA E 5 34 ? 99.193 92.874 82.204 1.00 181.35 35 ALA G O 1
ATOM 8166 N N . ASP E 5 35 ? 100.105 94.192 80.621 1.00 180.10 36 ASP G N 1
ATOM 8167 C CA . ASP E 5 35 ? 101.463 93.768 80.948 1.00 180.10 36 ASP G CA 1
ATOM 8168 C C . ASP E 5 35 ? 101.859 94.223 82.347 1.00 180.10 36 ASP G C 1
ATOM 8169 O O . ASP E 5 35 ? 102.497 93.471 83.095 1.00 180.10 36 ASP G O 1
ATOM 8174 N N . LEU E 5 36 ? 101.488 95.451 82.717 1.00 168.54 37 LEU G N 1
ATOM 8175 C CA . LEU E 5 36 ? 101.768 95.932 84.065 1.00 168.54 37 LEU G CA 1
ATOM 8176 C C . LEU E 5 36 ? 101.046 95.089 85.108 1.00 168.54 37 LEU G C 1
ATOM 8177 O O . LEU E 5 36 ? 101.613 94.772 86.159 1.00 168.54 37 LEU G O 1
ATOM 8182 N N . MET E 5 37 ? 99.792 94.718 84.836 1.00 168.51 38 MET G N 1
ATOM 8183 C CA . MET E 5 37 ? 99.066 93.840 85.750 1.00 168.51 38 MET G CA 1
ATOM 8184 C C . MET E 5 37 ? 99.777 92.502 85.896 1.00 168.51 38 MET G C 1
ATOM 8185 O O . MET E 5 37 ? 99.975 92.004 87.014 1.00 168.51 38 MET G O 1
ATOM 8190 N N . ALA E 5 38 ? 100.166 91.904 84.768 1.00 167.77 39 ALA G N 1
ATOM 8191 C CA . ALA E 5 38 ? 100.830 90.609 84.812 1.00 167.77 39 ALA G CA 1
ATOM 8192 C C . ALA E 5 38 ? 102.117 90.689 85.617 1.00 167.77 39 ALA G C 1
ATOM 8193 O O . ALA E 5 38 ? 102.414 89.796 86.416 1.00 167.77 39 ALA G O 1
ATOM 8195 N N . TYR E 5 39 ? 102.881 91.768 85.442 1.00 157.03 40 TYR G N 1
ATOM 8196 C CA . TYR E 5 39 ? 104.124 91.905 86.193 1.00 157.03 40 TYR G CA 1
ATOM 8197 C C . TYR E 5 39 ? 103.862 92.131 87.678 1.00 157.03 40 TYR G C 1
ATOM 8198 O O . TYR E 5 39 ? 104.560 91.565 88.526 1.00 157.03 40 TYR G O 1
ATOM 8207 N N . CYS E 5 40 ? 102.865 92.954 88.018 1.00 167.81 41 CYS G N 1
ATOM 8208 C CA . CYS E 5 40 ? 102.712 93.358 89.413 1.00 167.81 41 CYS G CA 1
ATOM 8209 C C . CYS E 5 40 ? 102.092 92.252 90.262 1.00 167.81 41 CYS G C 1
ATOM 8210 O O . CYS E 5 40 ? 102.486 92.072 91.420 1.00 167.81 41 CYS G O 1
ATOM 8213 N N . GLU E 5 41 ? 101.132 91.493 89.725 1.00 168.29 42 GLU G N 1
ATOM 8214 C CA . GLU E 5 41 ? 100.745 90.297 90.474 1.00 168.29 42 GLU G CA 1
ATOM 8215 C C . GLU E 5 41 ? 101.546 89.058 90.093 1.00 168.29 42 GLU G C 1
ATOM 8216 O O . GLU E 5 41 ? 101.242 87.972 90.598 1.00 168.29 42 GLU G O 1
ATOM 8222 N N . ALA E 5 42 ? 102.551 89.178 89.223 1.00 160.45 43 ALA G N 1
ATOM 8223 C CA . ALA E 5 42 ? 103.411 88.032 88.944 1.00 160.45 43 ALA G CA 1
ATOM 8224 C C . ALA E 5 42 ? 104.386 87.776 90.086 1.00 160.45 43 ALA G C 1
ATOM 8225 O O . ALA E 5 42 ? 104.598 86.623 90.482 1.00 160.45 43 ALA G O 1
ATOM 8227 N N . HIS E 5 43 ? 104.990 88.834 90.628 1.00 157.27 44 HIS G N 1
ATOM 8228 C CA . HIS E 5 43 ? 105.975 88.722 91.697 1.00 157.27 44 HIS G CA 1
ATOM 8229 C C . HIS E 5 43 ? 105.494 89.407 92.972 1.00 157.27 44 HIS G C 1
ATOM 8230 O O . HIS E 5 43 ? 106.295 89.966 93.725 1.00 157.27 44 HIS G O 1
ATOM 8237 N N . ALA E 5 44 ? 104.186 89.369 93.228 1.00 163.28 45 ALA G N 1
ATOM 8238 C CA . ALA E 5 44 ? 103.625 90.049 94.388 1.00 163.28 45 ALA G CA 1
ATOM 8239 C C . ALA E 5 44 ? 103.958 89.358 95.704 1.00 163.28 45 ALA G C 1
ATOM 8240 O O . ALA E 5 44 ? 103.917 90.012 96.751 1.00 163.28 45 ALA G O 1
ATOM 8242 N N . LYS E 5 45 ? 104.282 88.066 95.681 1.00 164.65 46 LYS G N 1
ATOM 8243 C CA . LYS E 5 45 ? 104.605 87.332 96.897 1.00 164.65 46 LYS G CA 1
ATOM 8244 C C . LYS E 5 45 ? 106.102 87.180 97.128 1.00 164.65 46 LYS G C 1
ATOM 8245 O O . LYS E 5 45 ? 106.499 86.614 98.152 1.00 164.65 46 LYS G O 1
ATOM 8251 N N . GLU E 5 46 ? 106.939 87.667 96.212 1.00 157.03 47 GLU G N 1
ATOM 8252 C CA . GLU E 5 46 ? 108.382 87.568 96.373 1.00 157.03 47 GLU G CA 1
ATOM 8253 C C . GLU E 5 46 ? 108.996 88.797 97.028 1.00 157.03 47 GLU G C 1
ATOM 8254 O O . GLU E 5 46 ? 110.058 88.684 97.649 1.00 157.03 47 GLU G O 1
ATOM 8260 N N . ASP E 5 47 ? 108.361 89.957 96.906 1.00 148.47 48 ASP G N 1
ATOM 8261 C CA . ASP E 5 47 ? 108.890 91.173 97.506 1.00 148.47 48 ASP G CA 1
ATOM 8262 C C . ASP E 5 47 ? 108.611 91.170 99.004 1.00 148.47 48 ASP G C 1
ATOM 8263 O O . ASP E 5 47 ? 107.441 91.138 99.404 1.00 148.47 48 ASP G O 1
ATOM 8268 N N . PRO E 5 48 ? 109.637 91.198 99.859 1.00 143.63 49 PRO G N 1
ATOM 8269 C CA . PRO E 5 48 ? 109.383 91.198 101.308 1.00 143.63 49 PRO G CA 1
ATOM 8270 C C . PRO E 5 48 ? 108.644 92.428 101.803 1.00 143.63 49 PRO G C 1
ATOM 8271 O O . PRO E 5 48 ? 107.982 92.348 102.845 1.00 143.63 49 PRO G O 1
ATOM 8275 N N . LEU E 5 49 ? 108.733 93.560 101.102 1.00 138.39 50 LEU G N 1
ATOM 8276 C CA . LEU E 5 49 ? 107.994 94.745 101.521 1.00 138.39 50 LEU G CA 1
ATOM 8277 C C . LEU E 5 49 ? 106.488 94.562 101.385 1.00 138.39 50 LEU G C 1
ATOM 8278 O O . LEU E 5 49 ? 105.729 95.266 102.058 1.00 138.39 50 LEU G O 1
ATOM 8283 N N . LEU E 5 50 ? 106.041 93.642 100.529 1.00 147.68 51 LEU G N 1
ATOM 8284 C CA . LEU E 5 50 ? 104.619 93.325 100.449 1.00 147.68 51 LEU G CA 1
ATOM 8285 C C . LEU E 5 50 ? 104.213 92.378 101.573 1.00 147.68 51 LEU G C 1
ATOM 8286 O O . LEU E 5 50 ? 103.355 92.705 102.399 1.00 147.68 51 LEU G O 1
ATOM 8291 N N . THR E 5 51 ? 104.826 91.199 101.614 1.00 158.92 52 THR G N 1
ATOM 8292 C CA . THR E 5 51 ? 104.583 90.211 102.665 1.00 158.92 52 THR G CA 1
ATOM 8293 C C . THR E 5 51 ? 105.871 90.011 103.450 1.00 158.92 52 THR G C 1
ATOM 8294 O O . THR E 5 51 ? 106.796 89.335 102.966 1.00 158.92 52 THR G O 1
ATOM 8298 N N . PRO E 5 52 ? 105.989 90.587 104.646 1.00 157.95 53 PRO G N 1
ATOM 8299 C CA . PRO E 5 52 ? 107.239 90.457 105.406 1.00 157.95 53 PRO G CA 1
ATOM 8300 C C . PRO E 5 52 ? 107.558 89.003 105.724 1.00 157.95 53 PRO G C 1
ATOM 8301 O O . PRO E 5 52 ? 106.673 88.203 106.033 1.00 157.95 53 PRO G O 1
ATOM 8305 N N . VAL E 5 53 ? 108.842 88.671 105.642 1.00 170.49 54 VAL G N 1
ATOM 8306 C CA . VAL E 5 53 ? 109.334 87.335 105.969 1.00 170.49 54 VAL G CA 1
ATOM 8307 C C . VAL E 5 53 ? 109.339 87.183 107.486 1.00 170.49 54 VAL G C 1
ATOM 8308 O O . VAL E 5 53 ? 109.347 88.194 108.204 1.00 170.49 54 VAL G O 1
ATOM 8312 N N . PRO E 5 54 ? 109.307 85.961 108.019 1.00 180.40 55 PRO G N 1
ATOM 8313 C CA . PRO E 5 54 ? 109.403 85.797 109.475 1.00 180.40 55 PRO G CA 1
ATOM 8314 C C . PRO E 5 54 ? 110.713 86.359 110.007 1.00 180.40 55 PRO G C 1
ATOM 8315 O O . PRO E 5 54 ? 111.771 86.212 109.392 1.00 180.40 55 PRO G O 1
ATOM 8319 N N . ALA E 5 55 ? 110.632 87.005 111.169 1.00 181.91 56 ALA G N 1
ATOM 8320 C CA . ALA E 5 55 ? 111.791 87.660 111.775 1.00 181.91 56 ALA G CA 1
ATOM 8321 C C . ALA E 5 55 ? 112.564 86.678 112.656 1.00 181.91 56 ALA G C 1
ATOM 8322 O O . ALA E 5 55 ? 112.752 86.876 113.856 1.00 181.91 56 ALA G O 1
ATOM 8324 N N . SER E 5 56 ? 113.016 85.595 112.026 1.00 185.39 57 SER G N 1
ATOM 8325 C CA . SER E 5 56 ? 113.789 84.568 112.713 1.00 185.39 57 SER G CA 1
ATOM 8326 C C . SER E 5 56 ? 115.052 84.144 111.979 1.00 185.39 57 SER G C 1
ATOM 8327 O O . SER E 5 56 ? 115.943 83.570 112.616 1.00 185.39 57 SER G O 1
ATOM 8330 N N . GLU E 5 57 ? 115.165 84.402 110.675 1.00 183.98 58 GLU G N 1
ATOM 8331 C CA . GLU E 5 57 ? 116.332 84.001 109.906 1.00 183.98 58 GLU G CA 1
ATOM 8332 C C . GLU E 5 57 ? 116.997 85.142 109.151 1.00 183.98 58 GLU G C 1
ATOM 8333 O O . GLU E 5 57 ? 118.105 84.952 108.637 1.00 183.98 58 GLU G O 1
ATOM 8339 N N . ASN E 5 58 ? 116.365 86.309 109.064 1.00 173.96 59 ASN G N 1
ATOM 8340 C CA . ASN E 5 58 ? 116.980 87.429 108.369 1.00 173.96 59 ASN G CA 1
ATOM 8341 C C . ASN E 5 58 ? 118.175 87.956 109.165 1.00 173.96 59 ASN G C 1
ATOM 8342 O O . ASN E 5 58 ? 118.246 87.763 110.383 1.00 173.96 59 ASN G O 1
ATOM 8347 N N . PRO E 5 59 ? 119.142 88.602 108.505 1.00 157.49 60 PRO G N 1
ATOM 8348 C CA . PRO E 5 59 ? 120.324 89.099 109.226 1.00 157.49 60 PRO G CA 1
ATOM 8349 C C . PRO E 5 59 ? 120.069 90.345 110.056 1.00 157.49 60 PRO G C 1
ATOM 8350 O O . PRO E 5 59 ? 121.017 90.877 110.646 1.00 157.49 60 PRO G O 1
ATOM 8354 N N . PHE E 5 60 ? 118.830 90.832 110.126 1.00 148.89 61 PHE G N 1
ATOM 8355 C CA . PHE E 5 60 ? 118.498 92.041 110.869 1.00 148.89 61 PHE G CA 1
ATOM 8356 C C . PHE E 5 60 ? 117.786 91.738 112.184 1.00 148.89 61 PHE G C 1
ATOM 8357 O O . PHE E 5 60 ? 116.879 92.476 112.584 1.00 148.89 61 PHE G O 1
ATOM 8365 N N . ARG E 5 61 ? 118.178 90.664 112.863 1.00 167.07 62 ARG G N 1
ATOM 8366 C CA . ARG E 5 61 ? 117.585 90.312 114.148 1.00 167.07 62 ARG G CA 1
ATOM 8367 C C . ARG E 5 61 ? 117.994 91.308 115.228 1.00 167.07 62 ARG G C 1
ATOM 8368 O O . ARG E 5 61 ? 117.385 91.365 116.296 1.00 167.07 62 ARG G O 1
ATOM 8376 N N . GLN F 6 3 ? 105.303 120.958 75.091 1.00 174.36 1 GLN N N 1
ATOM 8377 C CA . GLN F 6 3 ? 105.773 121.419 76.392 1.00 174.36 1 GLN N CA 1
ATOM 8378 C C . GLN F 6 3 ? 105.058 122.699 76.807 1.00 174.36 1 GLN N C 1
ATOM 8379 O O . GLN F 6 3 ? 103.995 123.025 76.281 1.00 174.36 1 GLN N O 1
ATOM 8385 N N . VAL F 6 4 ? 105.648 123.421 77.754 1.00 171.88 2 VAL N N 1
ATOM 8386 C CA . VAL F 6 4 ? 105.102 124.689 78.222 1.00 171.88 2 VAL N CA 1
ATOM 8387 C C . VAL F 6 4 ? 105.369 125.752 77.166 1.00 171.88 2 VAL N C 1
ATOM 8388 O O . VAL F 6 4 ? 106.518 125.966 76.763 1.00 171.88 2 VAL N O 1
ATOM 8392 N N . GLN F 6 5 ? 104.309 126.419 76.717 1.00 172.00 3 GLN N N 1
ATOM 8393 C CA . GLN F 6 5 ? 104.401 127.402 75.649 1.00 172.00 3 GLN N CA 1
ATOM 8394 C C . GLN F 6 5 ? 103.828 128.729 76.122 1.00 172.00 3 GLN N C 1
ATOM 8395 O O . GLN F 6 5 ? 102.721 128.780 76.666 1.00 172.00 3 GLN N O 1
ATOM 8401 N N . LEU F 6 6 ? 104.589 129.800 75.911 1.00 168.65 4 LEU N N 1
ATOM 8402 C CA . LEU F 6 6 ? 104.166 131.156 76.230 1.00 168.65 4 LEU N CA 1
ATOM 8403 C C . LEU F 6 6 ? 104.039 131.959 74.944 1.00 168.65 4 LEU N C 1
ATOM 8404 O O . LEU F 6 6 ? 104.958 131.975 74.119 1.00 168.65 4 LEU N O 1
ATOM 8409 N N . GLN F 6 7 ? 102.899 132.624 74.775 1.00 175.05 5 GLN N N 1
ATOM 8410 C CA . GLN F 6 7 ? 102.629 133.389 73.568 1.00 175.05 5 GLN N CA 1
ATOM 8411 C C . GLN F 6 7 ? 102.282 134.823 73.933 1.00 175.05 5 GLN N C 1
ATOM 8412 O O . GLN F 6 7 ? 101.462 135.066 74.823 1.00 175.05 5 GLN N O 1
ATOM 8418 N N . GLU F 6 8 ? 102.909 135.768 73.238 1.00 178.41 6 GLU N N 1
ATOM 8419 C CA . GLU F 6 8 ? 102.627 137.185 73.394 1.00 178.41 6 GLU N CA 1
ATOM 8420 C C . GLU F 6 8 ? 102.331 137.796 72.031 1.00 178.41 6 GLU N C 1
ATOM 8421 O O . GLU F 6 8 ? 102.777 137.300 70.993 1.00 178.41 6 GLU N O 1
ATOM 8427 N N . SER F 6 9 ? 101.569 138.886 72.045 1.00 185.81 7 SER N N 1
ATOM 8428 C CA . SER F 6 9 ? 101.143 139.528 70.809 1.00 185.81 7 SER N CA 1
ATOM 8429 C C . SER F 6 9 ? 100.938 141.012 71.071 1.00 185.81 7 SER N C 1
ATOM 8430 O O . SER F 6 9 ? 101.135 141.502 72.186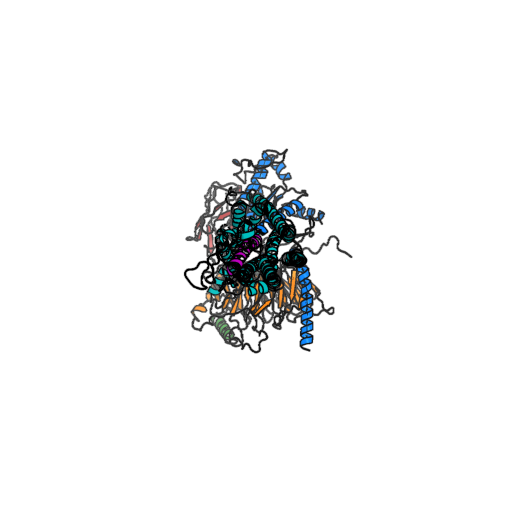 1.00 185.81 7 SER N O 1
ATOM 8433 N N . GLY F 6 10 ? 100.537 141.724 70.020 1.00 188.96 8 GLY N N 1
ATOM 8434 C CA . GLY F 6 10 ? 100.302 143.149 70.091 1.00 188.96 8 GLY N CA 1
ATOM 8435 C C . GLY F 6 10 ? 101.431 144.015 69.579 1.00 188.96 8 GLY N C 1
ATOM 8436 O O . GLY F 6 10 ? 101.230 145.223 69.407 1.00 188.96 8 GLY N O 1
ATOM 8437 N N . GLY F 6 11 ? 102.609 143.443 69.331 1.00 192.42 9 GLY N N 1
ATOM 8438 C CA . GLY F 6 11 ? 103.715 144.213 68.809 1.00 192.42 9 GLY N CA 1
ATOM 8439 C C . GLY F 6 11 ? 103.643 144.400 67.305 1.00 192.42 9 GLY N C 1
ATOM 8440 O O . GLY F 6 11 ? 102.859 143.764 66.602 1.00 192.42 9 GLY N O 1
ATOM 8441 N N . GLY F 6 12 ? 104.486 145.295 66.813 1.00 197.58 10 GLY N N 1
ATOM 8442 C CA . GLY F 6 12 ? 104.543 145.571 65.394 1.00 197.58 10 GLY N CA 1
ATOM 8443 C C . GLY F 6 12 ? 104.971 147.005 65.146 1.00 197.58 10 GLY N C 1
ATOM 8444 O O . GLY F 6 12 ? 105.499 147.679 66.029 1.00 197.58 10 GLY N O 1
ATOM 8445 N N . LEU F 6 13 ? 104.726 147.450 63.918 1.00 210.33 11 LEU N N 1
ATOM 8446 C CA . LEU F 6 13 ? 105.020 148.811 63.498 1.00 210.33 11 LEU N CA 1
ATOM 8447 C C . LEU F 6 13 ? 103.764 149.658 63.644 1.00 210.33 11 LEU N C 1
ATOM 8448 O O . LEU F 6 13 ? 102.681 149.261 63.199 1.00 210.33 11 LEU N O 1
ATOM 8453 N N . VAL F 6 14 ? 103.912 150.825 64.269 1.00 213.11 12 VAL N N 1
ATOM 8454 C CA . VAL F 6 14 ? 102.773 151.675 64.594 1.00 213.11 12 VAL N CA 1
ATOM 8455 C C . VAL F 6 14 ? 103.270 153.111 64.677 1.00 213.11 12 VAL N C 1
ATOM 8456 O O . VAL F 6 14 ? 104.461 153.362 64.871 1.00 213.11 12 VAL N O 1
ATOM 8460 N N . GLN F 6 15 ? 102.352 154.059 64.517 1.00 218.74 13 GLN N N 1
ATOM 8461 C CA . GLN F 6 15 ? 102.701 155.467 64.619 1.00 218.74 13 GLN N CA 1
ATOM 8462 C C . GLN F 6 15 ? 103.165 155.782 66.040 1.00 218.74 13 GLN N C 1
ATOM 8463 O O . GLN F 6 15 ? 102.703 155.148 66.997 1.00 218.74 13 GLN N O 1
ATOM 8469 N N . PRO F 6 16 ? 104.087 156.730 66.214 1.00 215.99 14 PRO N N 1
ATOM 8470 C CA . PRO F 6 16 ? 104.524 157.096 67.566 1.00 215.99 14 PRO N CA 1
ATOM 8471 C C . PRO F 6 16 ? 103.354 157.536 68.437 1.00 215.99 14 PRO N C 1
ATOM 8472 O O . PRO F 6 16 ? 102.413 158.182 67.970 1.00 215.99 14 PRO N O 1
ATOM 8476 N N . GLY F 6 17 ? 103.424 157.179 69.715 1.00 218.21 15 GLY N N 1
ATOM 8477 C CA . GLY F 6 17 ? 102.329 157.440 70.629 1.00 218.21 15 GLY N CA 1
ATOM 8478 C C . GLY F 6 17 ? 101.086 156.628 70.345 1.00 218.21 15 GLY N C 1
ATOM 8479 O O . GLY F 6 17 ? 99.968 157.145 70.471 1.00 218.21 15 GLY N O 1
ATOM 8480 N N . GLY F 6 18 ? 101.248 155.362 69.963 1.00 215.45 16 GLY N N 1
ATOM 8481 C CA . GLY F 6 18 ? 100.131 154.509 69.616 1.00 215.45 16 GLY N CA 1
ATOM 8482 C C . GLY F 6 18 ? 99.440 153.812 70.764 1.00 215.45 16 GLY N C 1
ATOM 8483 O O . GLY F 6 18 ? 98.419 153.154 70.540 1.00 215.45 16 GLY N O 1
ATOM 8484 N N . SER F 6 19 ? 99.965 153.935 71.986 1.00 207.18 17 SER N N 1
ATOM 8485 C CA . SER F 6 19 ? 99.409 153.273 73.168 1.00 207.18 17 SER N CA 1
ATOM 8486 C C . SER F 6 19 ? 99.341 151.758 72.951 1.00 207.18 17 SER N C 1
ATOM 8487 O O . SER F 6 19 ? 98.272 151.147 72.881 1.00 207.18 17 SER N O 1
ATOM 8490 N N . LEU F 6 20 ? 100.532 151.175 72.835 1.00 197.24 18 LEU N N 1
ATOM 8491 C CA . LEU F 6 20 ? 100.681 149.780 72.446 1.00 197.24 18 LEU N CA 1
ATOM 8492 C C . LEU F 6 20 ? 99.993 148.857 73.451 1.00 197.24 18 LEU N C 1
ATOM 8493 O O . LEU F 6 20 ? 99.693 149.229 74.590 1.00 197.24 18 LEU N O 1
ATOM 8498 N N . ARG F 6 21 ? 99.750 147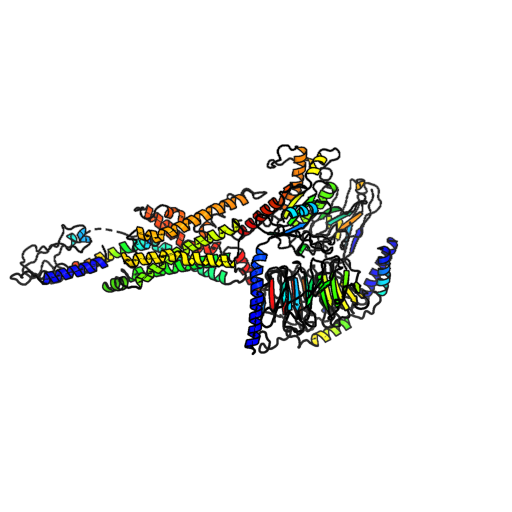.624 73.012 1.00 191.20 19 ARG N N 1
ATOM 8499 C CA . ARG F 6 21 ? 99.096 146.611 73.827 1.00 191.20 19 ARG N CA 1
ATOM 8500 C C . ARG F 6 21 ? 99.964 145.364 73.841 1.00 191.20 19 ARG N C 1
ATOM 8501 O O . ARG F 6 21 ? 100.347 144.863 72.780 1.00 191.20 19 ARG N O 1
ATOM 8509 N N . LEU F 6 22 ? 100.275 144.872 75.038 1.00 182.27 20 LEU N N 1
ATOM 8510 C CA . LEU F 6 22 ? 101.105 143.687 75.205 1.00 182.27 20 LEU N CA 1
ATOM 8511 C C . LEU F 6 22 ? 100.385 142.709 76.121 1.00 182.27 20 LEU N C 1
ATOM 8512 O O . LEU F 6 22 ? 100.174 143.003 77.302 1.00 182.27 20 LEU N O 1
ATOM 8517 N N . SER F 6 23 ? 100.013 141.553 75.576 1.00 184.36 21 SER N N 1
ATOM 8518 C CA . SER F 6 23 ? 99.283 140.539 76.323 1.00 184.36 21 SER N CA 1
ATOM 8519 C C . SER F 6 23 ? 99.997 139.204 76.195 1.00 184.36 21 SER N C 1
ATOM 8520 O O . SER F 6 23 ? 100.413 138.817 75.100 1.00 184.36 21 SER N O 1
ATOM 8523 N N . CYS F 6 24 ? 100.133 138.504 77.318 1.00 183.91 22 CYS N N 1
ATOM 8524 C CA . CYS F 6 24 ? 100.812 137.217 77.374 1.00 183.91 22 CYS N CA 1
ATOM 8525 C C . CYS F 6 24 ? 99.784 136.106 77.530 1.00 183.91 22 CYS N C 1
ATOM 8526 O O . CYS F 6 24 ? 98.916 136.176 78.407 1.00 183.91 22 CYS N O 1
ATOM 8529 N N . ALA F 6 25 ? 99.883 135.087 76.682 1.00 177.36 23 ALA N N 1
ATOM 8530 C CA . ALA F 6 25 ? 99.007 133.925 76.730 1.00 177.36 23 ALA N CA 1
ATOM 8531 C C . ALA F 6 25 ? 99.792 132.729 77.249 1.00 177.36 23 ALA N C 1
ATOM 8532 O O . ALA F 6 25 ? 100.897 132.453 76.772 1.00 177.36 23 ALA N O 1
ATOM 8534 N N . ALA F 6 26 ? 99.221 132.024 78.224 1.00 175.16 24 ALA N N 1
ATOM 8535 C CA . ALA F 6 26 ? 99.877 130.890 78.854 1.00 175.16 24 ALA N CA 1
ATOM 8536 C C . ALA F 6 26 ? 98.968 129.672 78.807 1.00 175.16 24 ALA N C 1
ATOM 8537 O O . ALA F 6 26 ? 97.740 129.791 78.811 1.00 175.16 24 ALA N O 1
ATOM 8539 N N . SER F 6 27 ? 99.588 128.495 78.762 1.00 164.50 25 SER N N 1
ATOM 8540 C CA . SER F 6 27 ? 98.849 127.241 78.723 1.00 164.50 25 SER N CA 1
ATOM 8541 C C . SER F 6 27 ? 99.756 126.122 79.210 1.00 164.50 25 SER N C 1
ATOM 8542 O O . SER F 6 27 ? 100.981 126.261 79.245 1.00 164.50 25 SER N O 1
ATOM 8545 N N . GLY F 6 28 ? 99.133 125.008 79.587 1.00 162.55 26 GLY N N 1
ATOM 8546 C CA . GLY F 6 28 ? 99.854 123.835 80.031 1.00 162.55 26 GLY N CA 1
ATOM 8547 C C . GLY F 6 28 ? 100.245 123.822 81.492 1.00 162.55 26 GLY N C 1
ATOM 8548 O O . GLY F 6 28 ? 100.876 122.854 81.936 1.00 162.55 26 GLY N O 1
ATOM 8549 N N . PHE F 6 29 ? 99.894 124.854 82.254 1.00 157.70 27 PHE N N 1
ATOM 8550 C CA . PHE F 6 29 ? 100.236 124.910 83.669 1.00 157.70 27 PHE N CA 1
ATOM 8551 C C . PHE F 6 29 ? 99.259 125.844 84.367 1.00 157.70 27 PHE N C 1
ATOM 8552 O O . PHE F 6 29 ? 98.545 126.621 83.728 1.00 157.70 27 PHE N O 1
ATOM 8560 N N . THR F 6 30 ? 99.236 125.757 85.695 1.00 158.69 28 THR N N 1
ATOM 8561 C CA . THR F 6 30 ? 98.349 126.597 86.490 1.00 158.69 28 THR N CA 1
ATOM 8562 C C . THR F 6 30 ? 98.890 128.022 86.532 1.00 158.69 28 THR N C 1
ATOM 8563 O O . THR F 6 30 ? 100.006 128.258 87.006 1.00 158.69 28 THR N O 1
ATOM 8567 N N . PHE F 6 31 ? 98.094 128.972 86.038 1.00 163.15 29 PHE N N 1
ATOM 8568 C CA . PHE F 6 31 ? 98.541 130.357 85.949 1.00 163.15 29 PHE N CA 1
ATOM 8569 C C . PHE F 6 31 ? 98.530 131.066 87.297 1.00 163.15 29 PHE N C 1
ATOM 8570 O O . PHE F 6 31 ? 99.228 132.073 87.459 1.00 163.15 29 PHE N O 1
ATOM 8578 N N . SER F 6 32 ? 97.771 130.562 88.269 1.00 158.37 30 SER N N 1
ATOM 8579 C CA . SER F 6 32 ? 97.620 131.213 89.563 1.00 158.37 30 SER N CA 1
ATOM 8580 C C . SER F 6 32 ? 98.660 130.758 90.579 1.00 158.37 30 SER N C 1
ATOM 8581 O O . SER F 6 32 ? 98.428 130.885 91.787 1.00 158.37 30 SER N O 1
ATOM 8584 N N . ASN F 6 33 ? 99.801 130.237 90.123 1.00 154.74 31 ASN N N 1
ATOM 8585 C CA . ASN F 6 33 ? 100.778 129.671 91.044 1.00 154.74 31 ASN N CA 1
ATOM 8586 C C . ASN F 6 33 ? 102.209 130.095 90.737 1.00 154.74 31 ASN N C 1
ATOM 8587 O O . ASN F 6 33 ? 103.142 129.507 91.297 1.00 154.74 31 ASN N O 1
ATOM 8592 N N . TYR F 6 34 ? 102.420 131.090 89.878 1.00 150.54 32 TYR N N 1
ATOM 8593 C CA . TYR F 6 34 ? 103.760 131.471 89.462 1.00 150.54 32 TYR N CA 1
ATOM 8594 C C . TYR F 6 34 ? 103.907 132.986 89.452 1.00 150.54 32 TYR N C 1
ATOM 8595 O O . TYR F 6 34 ? 102.926 133.724 89.327 1.00 150.54 32 TYR N O 1
ATOM 8604 N N . LYS F 6 35 ? 105.152 133.435 89.586 1.00 148.41 33 LYS N N 1
ATOM 8605 C CA . LYS F 6 35 ? 105.487 134.851 89.552 1.00 148.41 33 LYS N CA 1
ATOM 8606 C C . LYS F 6 35 ? 105.784 135.284 88.122 1.00 148.41 33 LYS N C 1
ATOM 8607 O O . LYS F 6 35 ? 106.470 134.580 87.377 1.00 148.41 33 LYS N O 1
ATOM 8613 N N . MET F 6 36 ? 105.260 136.447 87.743 1.00 150.84 34 MET N N 1
ATOM 8614 C CA . MET F 6 36 ? 105.404 136.971 86.392 1.00 150.84 34 MET N CA 1
ATOM 8615 C C . MET F 6 36 ? 106.341 138.170 86.405 1.00 150.84 34 MET N C 1
ATOM 8616 O O . MET F 6 36 ? 106.177 139.082 87.221 1.00 150.84 34 MET N O 1
ATOM 8621 N N . ASN F 6 37 ? 107.317 138.164 85.504 1.00 145.21 35 ASN N N 1
ATOM 8622 C CA . ASN F 6 37 ? 108.283 139.242 85.346 1.00 145.21 35 ASN N CA 1
ATOM 8623 C C . ASN F 6 37 ? 108.222 139.770 83.915 1.00 145.21 35 ASN N C 1
ATOM 8624 O O . ASN F 6 37 ? 107.488 139.253 83.070 1.00 145.21 35 ASN N O 1
ATOM 8629 N N . TRP F 6 38 ? 109.001 140.816 83.644 1.00 152.36 36 TRP N N 1
ATOM 8630 C CA . TRP F 6 38 ? 109.108 141.371 82.301 1.00 152.36 36 TRP N CA 1
ATOM 8631 C C . TRP F 6 38 ? 110.568 141.667 81.994 1.00 152.36 36 TRP N C 1
ATOM 8632 O O . TRP F 6 38 ? 111.258 142.304 82.796 1.00 152.36 36 TRP N O 1
ATOM 8643 N N . VAL F 6 39 ? 111.029 141.212 80.831 1.00 154.10 37 VAL N N 1
ATOM 8644 C CA . VAL F 6 39 ? 112.419 141.351 80.417 1.00 154.10 37 VAL N CA 1
ATOM 8645 C C . VAL F 6 39 ? 112.457 141.903 78.998 1.00 154.10 37 VAL N C 1
ATOM 8646 O O . VAL F 6 39 ? 111.643 141.523 78.149 1.00 154.10 37 VAL N O 1
ATOM 8650 N N . ARG F 6 40 ? 113.387 142.822 78.750 1.00 164.98 38 ARG N N 1
ATOM 8651 C CA . ARG F 6 40 ? 113.516 143.503 77.469 1.00 164.98 38 ARG N CA 1
ATOM 8652 C C . ARG F 6 40 ? 114.939 143.366 76.947 1.00 164.98 38 ARG N C 1
ATOM 8653 O O . ARG F 6 40 ? 115.897 143.355 77.726 1.00 164.98 38 ARG N O 1
ATOM 8661 N N . GLN F 6 41 ? 115.072 143.264 75.626 1.00 165.08 39 GLN N N 1
ATOM 8662 C CA . GLN F 6 41 ? 116.373 143.172 74.969 1.00 165.08 39 GLN N CA 1
ATOM 8663 C C . GLN F 6 41 ? 116.458 144.252 73.900 1.00 165.08 39 GLN N C 1
ATOM 8664 O O . GLN F 6 41 ? 115.843 144.127 72.836 1.00 165.08 39 GLN N O 1
ATOM 8670 N N . ALA F 6 42 ? 117.214 145.308 74.183 1.00 170.00 40 ALA N N 1
ATOM 8671 C CA . ALA F 6 42 ? 117.435 146.352 73.198 1.00 170.00 40 ALA N CA 1
ATOM 8672 C C . ALA F 6 42 ? 118.535 145.938 72.222 1.00 170.00 40 ALA N C 1
ATOM 8673 O O . ALA F 6 42 ? 119.465 145.217 72.595 1.00 170.00 40 ALA N O 1
ATOM 8675 N N . PRO F 6 43 ? 118.448 146.372 70.967 1.00 168.48 41 PRO N N 1
ATOM 8676 C CA . PRO F 6 43 ? 119.499 146.033 70.003 1.00 168.48 41 PRO N CA 1
ATOM 8677 C C . PRO F 6 43 ? 120.827 146.671 70.376 1.00 168.48 41 PRO N C 1
ATOM 8678 O O . PRO F 6 43 ? 120.884 147.775 70.923 1.00 168.48 41 PRO N O 1
ATOM 8682 N N . GLY F 6 44 ? 121.907 145.955 70.069 1.00 169.65 42 GLY N N 1
ATOM 8683 C CA . GLY F 6 44 ? 123.244 146.431 70.346 1.00 169.65 42 GLY N CA 1
ATOM 8684 C C . GLY F 6 44 ? 123.765 146.140 71.736 1.00 169.65 42 GLY N C 1
ATOM 8685 O O . GLY F 6 44 ? 124.913 146.497 72.034 1.00 169.65 42 GLY N O 1
ATOM 8686 N N . LYS F 6 45 ? 122.972 145.508 72.595 1.00 170.89 43 LYS N N 1
ATOM 8687 C CA . LYS F 6 45 ? 123.391 145.212 73.960 1.00 170.89 43 LYS N CA 1
ATOM 8688 C C . LYS F 6 45 ? 122.581 144.021 74.465 1.00 170.89 43 LYS N C 1
ATOM 8689 O O . LYS F 6 45 ? 121.792 143.426 73.724 1.00 170.89 43 LYS N O 1
ATOM 8695 N N . GLY F 6 46 ? 122.778 143.671 75.733 1.00 165.37 44 GLY N N 1
ATOM 8696 C CA . GLY F 6 46 ? 122.220 142.465 76.307 1.00 165.37 44 GLY N CA 1
ATOM 8697 C C . GLY F 6 46 ? 120.802 142.629 76.814 1.00 165.37 44 GLY N C 1
ATOM 8698 O O . GLY F 6 46 ? 120.057 143.517 76.393 1.00 165.37 44 GLY N O 1
ATOM 8699 N N . LEU F 6 47 ? 120.429 141.742 77.733 1.00 161.07 45 LEU N N 1
ATOM 8700 C CA . LEU F 6 47 ? 119.080 141.708 78.280 1.00 161.07 45 LEU N CA 1
ATOM 8701 C C . LEU F 6 47 ? 118.920 142.724 79.405 1.00 161.07 45 LEU N C 1
ATOM 8702 O O . LEU F 6 47 ? 119.867 143.031 80.135 1.00 161.07 45 LEU N O 1
ATOM 8707 N N . GLU F 6 48 ? 117.702 143.247 79.540 1.00 161.62 46 GLU N N 1
ATOM 8708 C CA . GLU F 6 48 ? 117.377 144.185 80.604 1.00 161.62 46 GLU N CA 1
ATOM 8709 C C . GLU F 6 48 ? 116.061 143.781 81.252 1.00 161.62 46 GLU N C 1
ATOM 8710 O O . GLU F 6 48 ? 115.153 143.268 80.595 1.00 161.62 46 GLU N O 1
ATOM 8716 N N . TRP F 6 49 ? 115.962 144.043 82.551 1.00 143.46 47 TRP N N 1
ATOM 8717 C CA . TRP F 6 49 ? 114.769 143.757 83.334 1.00 143.46 47 TRP N CA 1
ATOM 8718 C C . TRP F 6 49 ? 113.954 145.032 83.498 1.00 143.46 47 TRP N C 1
ATOM 8719 O O . TRP F 6 49 ? 114.514 146.113 83.702 1.00 143.46 47 TRP N O 1
ATOM 8730 N N . VAL F 6 50 ? 112.629 144.906 83.410 1.00 145.23 48 VAL N N 1
ATOM 8731 C CA . VAL F 6 50 ? 111.767 146.083 83.401 1.00 145.23 48 VAL N CA 1
ATOM 8732 C C . VAL F 6 50 ? 110.886 146.129 84.643 1.00 145.23 48 VAL N C 1
ATOM 8733 O O . VAL F 6 50 ? 110.991 147.056 85.453 1.00 145.23 48 VAL N O 1
ATOM 8737 N N . SER F 6 51 ? 110.017 145.135 84.811 1.00 144.85 49 SER N N 1
ATOM 8738 C CA . SER F 6 51 ? 109.038 145.177 85.889 1.00 144.85 49 SER N CA 1
ATOM 8739 C C . SER F 6 51 ? 108.658 143.758 86.284 1.00 144.85 49 SER N C 1
ATOM 8740 O O . SER F 6 51 ? 108.847 142.805 85.524 1.00 144.85 49 SER N O 1
ATOM 8743 N N . ASP F 6 52 ? 108.113 143.634 87.494 1.00 145.39 50 ASP N N 1
ATOM 8744 C CA . ASP F 6 52 ? 107.645 142.363 88.027 1.00 145.39 50 ASP N CA 1
ATOM 8745 C C . ASP F 6 52 ? 106.350 142.594 88.795 1.00 145.39 50 ASP N C 1
ATOM 8746 O O . ASP F 6 52 ? 106.035 143.716 89.202 1.00 145.39 50 ASP N O 1
ATOM 8751 N N . ILE F 6 53 ? 105.587 141.518 88.985 1.00 148.10 51 ILE N N 1
ATOM 8752 C CA . ILE F 6 53 ? 104.328 141.583 89.719 1.00 148.10 51 ILE N CA 1
ATOM 8753 C C . ILE F 6 53 ? 104.297 140.410 90.687 1.00 148.10 51 ILE N C 1
ATOM 8754 O O . ILE F 6 53 ? 104.981 139.405 90.492 1.00 148.10 51 ILE N O 1
ATOM 8759 N N . SER F 6 54 ? 103.504 140.543 91.747 1.00 155.26 52 SER N N 1
ATOM 8760 C CA . SER F 6 54 ? 103.422 139.506 92.763 1.00 155.26 52 SER N CA 1
ATOM 8761 C C . SER F 6 54 ? 102.504 138.376 92.297 1.00 155.26 52 SER N C 1
ATOM 8762 O O . SER F 6 54 ? 102.005 138.360 91.169 1.00 155.26 52 SER N O 1
ATOM 8765 N N . GLN F 6 55 ? 102.292 137.405 93.190 1.00 158.15 53 GLN N N 1
ATOM 8766 C CA . GLN F 6 55 ? 101.390 136.300 92.885 1.00 158.15 53 GLN N CA 1
ATOM 8767 C C . GLN F 6 55 ? 99.958 136.788 92.704 1.00 158.15 53 GLN N C 1
ATOM 8768 O O . GLN F 6 55 ? 99.270 136.380 91.761 1.00 158.15 53 GLN N O 1
ATOM 8774 N N . SER F 6 56 ? 99.493 137.661 93.596 1.00 156.80 54 SER N N 1
ATOM 8775 C CA . SER F 6 56 ? 98.151 138.221 93.526 1.00 156.80 54 SER N CA 1
ATOM 8776 C C . SER F 6 56 ? 98.139 139.657 93.019 1.00 156.80 54 SER N C 1
ATOM 8777 O O . SER F 6 56 ? 97.099 140.318 93.086 1.00 156.80 54 SER N O 1
ATOM 8780 N N . GLY F 6 57 ? 99.267 140.153 92.516 1.00 157.87 55 GLY N N 1
ATOM 8781 C CA . GLY F 6 57 ? 99.333 141.516 92.033 1.00 157.87 55 GLY N CA 1
ATOM 8782 C C . GLY F 6 57 ? 99.475 142.571 93.105 1.00 157.87 55 GLY N C 1
ATOM 8783 O O . GLY F 6 57 ? 99.215 143.747 92.836 1.00 157.87 55 GLY N O 1
ATOM 8784 N N . ALA F 6 58 ? 99.881 142.190 94.317 1.00 154.82 56 ALA N N 1
ATOM 8785 C CA . ALA F 6 58 ? 100.008 143.160 95.399 1.00 154.82 56 ALA N CA 1
ATOM 8786 C C . ALA F 6 58 ? 101.320 143.931 95.303 1.00 154.82 56 ALA N C 1
ATOM 8787 O O . ALA F 6 58 ? 101.323 145.157 95.152 1.00 154.82 56 ALA N O 1
ATOM 8789 N N . SER F 6 59 ? 102.446 143.227 95.385 1.00 148.06 57 SER N N 1
ATOM 8790 C CA . SER F 6 59 ? 103.750 143.873 95.326 1.00 148.06 57 SER N CA 1
ATOM 8791 C C . SER F 6 59 ? 104.082 144.248 93.888 1.00 148.06 57 SER N C 1
ATOM 8792 O O . SER F 6 59 ? 103.959 143.424 92.976 1.00 148.06 57 SER N O 1
ATOM 8795 N N . ILE F 6 60 ? 104.501 145.495 93.687 1.00 143.67 58 ILE N N 1
ATOM 8796 C CA . ILE F 6 60 ? 104.820 146.018 92.363 1.00 143.67 58 ILE N CA 1
ATOM 8797 C C . ILE F 6 60 ? 106.136 146.778 92.447 1.00 143.67 58 ILE N C 1
ATOM 8798 O O . ILE F 6 60 ? 106.350 147.568 93.372 1.00 143.67 58 ILE N O 1
ATOM 8803 N N . SER F 6 61 ? 107.021 146.536 91.481 1.00 146.52 59 SER N N 1
ATOM 8804 C CA . SER F 6 61 ? 108.298 147.231 91.412 1.00 146.52 59 SER N CA 1
ATOM 8805 C C . SER F 6 61 ? 108.561 147.659 89.976 1.00 146.52 59 SER N C 1
ATOM 8806 O O . SER F 6 61 ? 108.113 147.012 89.027 1.00 146.52 59 SER N O 1
ATOM 8809 N N . TYR F 6 62 ? 109.376 148.696 89.821 1.00 150.03 60 TYR N N 1
ATOM 8810 C CA . TYR F 6 62 ? 109.740 149.219 88.511 1.00 150.03 60 TYR N CA 1
ATOM 8811 C C . TYR F 6 62 ? 111.239 149.464 88.393 1.00 150.03 60 TYR N C 1
ATOM 8812 O O . TYR F 6 62 ? 111.921 149.699 89.383 1.00 150.03 60 TYR N O 1
ATOM 8821 N N . THR F 6 63 ? 111.741 149.416 87.166 1.00 151.80 61 THR N N 1
ATOM 8822 C CA . THR F 6 63 ? 113.143 149.683 86.876 1.00 151.80 61 THR N CA 1
ATOM 8823 C C . THR F 6 63 ? 113.305 151.180 87.052 1.00 151.80 61 THR N C 1
ATOM 8824 O O . THR F 6 63 ? 112.434 151.908 86.671 1.00 151.80 61 THR N O 1
ATOM 8828 N N . GLY F 6 64 ? 114.385 151.669 87.641 1.00 159.11 62 GLY N N 1
ATOM 8829 C CA . GLY F 6 64 ? 114.513 153.110 87.804 1.00 159.11 62 GLY N CA 1
ATOM 8830 C C . GLY F 6 64 ? 114.327 154.005 86.578 1.00 159.11 62 GLY N C 1
ATOM 8831 O O . GLY F 6 64 ? 113.672 155.039 86.648 1.00 159.11 62 GLY N O 1
ATOM 8832 N N . SER F 6 65 ? 114.848 153.569 85.440 1.00 159.95 63 SER N N 1
ATOM 8833 C CA . SER F 6 65 ? 114.831 154.356 84.211 1.00 159.95 63 SER N CA 1
ATOM 8834 C C . SER F 6 65 ? 113.406 154.688 83.784 1.00 159.95 63 SER N C 1
ATOM 8835 O O . SER F 6 65 ? 113.106 155.830 83.418 1.00 159.95 63 SER N O 1
ATOM 8838 N N . VAL F 6 66 ? 112.514 153.704 83.822 1.00 159.41 64 VAL N N 1
ATOM 8839 C CA . VAL F 6 66 ? 111.129 153.884 83.403 1.00 159.41 64 VAL N CA 1
ATOM 8840 C C . VAL F 6 66 ? 110.234 153.697 84.628 1.00 159.41 64 VAL N C 1
ATOM 8841 O O . VAL F 6 66 ? 109.976 152.579 85.082 1.00 159.41 64 VAL N O 1
ATOM 8845 N N . LYS F 6 67 ? 109.776 154.813 85.187 1.00 165.73 65 LYS N N 1
ATOM 8846 C CA . LYS F 6 67 ? 108.881 154.799 86.334 1.00 165.73 65 LYS N CA 1
ATOM 8847 C C . LYS F 6 67 ? 107.805 155.854 86.138 1.00 165.73 65 LYS N C 1
ATOM 8848 O O . LYS F 6 67 ? 108.106 157.010 85.829 1.00 165.73 65 LYS N O 1
ATOM 8854 N N . GLY F 6 68 ? 106.552 155.456 86.335 1.00 170.69 66 GLY N N 1
ATOM 8855 C CA . GLY F 6 68 ? 105.449 156.370 86.129 1.00 170.69 66 GLY N CA 1
ATOM 8856 C C . GLY F 6 68 ? 105.016 156.538 84.692 1.00 170.69 66 GLY N C 1
ATOM 8857 O O . GLY F 6 68 ? 104.181 157.399 84.406 1.00 170.69 66 GLY N O 1
ATOM 8858 N N . ARG F 6 69 ? 105.558 155.739 83.772 1.00 173.30 67 ARG N N 1
ATOM 8859 C CA . ARG F 6 69 ? 105.087 155.732 82.391 1.00 173.30 67 ARG N CA 1
ATOM 8860 C C . ARG F 6 69 ? 104.518 154.398 81.931 1.00 173.30 67 ARG N C 1
ATOM 8861 O O . ARG F 6 69 ? 103.786 154.380 80.934 1.00 173.30 67 ARG N O 1
ATOM 8869 N N . PHE F 6 70 ? 104.818 153.293 82.605 1.00 168.48 68 PHE N N 1
ATOM 8870 C CA . PHE F 6 70 ? 104.295 151.985 82.243 1.00 168.48 68 PHE N CA 1
ATOM 8871 C C . PHE F 6 70 ? 103.355 151.479 83.329 1.00 168.48 68 PHE N C 1
ATOM 8872 O O . PHE F 6 70 ? 103.354 151.970 84.461 1.00 168.48 68 PHE N O 1
ATOM 8880 N N . THR F 6 71 ? 102.541 150.489 82.967 1.00 171.26 69 THR N N 1
ATOM 8881 C CA . THR F 6 71 ? 101.624 149.857 83.902 1.00 171.26 69 THR N CA 1
ATOM 8882 C C . THR F 6 71 ? 101.599 148.354 83.667 1.00 171.26 69 THR N C 1
ATOM 8883 O O . THR F 6 71 ? 101.853 147.876 82.558 1.00 171.26 69 THR N O 1
ATOM 8887 N N . ILE F 6 72 ? 101.301 147.612 84.731 1.00 164.80 70 ILE N N 1
ATOM 8888 C CA . ILE F 6 72 ? 101.180 146.160 84.685 1.00 164.80 70 ILE N CA 1
ATOM 8889 C C . ILE F 6 72 ? 99.899 145.769 85.406 1.00 164.80 70 ILE N C 1
ATOM 8890 O O . ILE F 6 72 ? 99.488 146.440 86.360 1.00 164.80 70 ILE N O 1
ATOM 8895 N N . SER F 6 73 ? 99.260 144.696 84.943 1.00 171.22 71 SER N N 1
ATOM 8896 C CA . SER F 6 73 ? 98.006 144.242 85.539 1.00 171.22 71 SER N CA 1
ATOM 8897 C C . SER F 6 73 ? 97.848 142.754 85.265 1.00 171.22 71 SER N C 1
ATOM 8898 O O . SER F 6 73 ? 97.545 142.359 84.135 1.00 171.22 71 SER N O 1
ATOM 8901 N N . ARG F 6 74 ? 98.056 141.937 86.293 1.00 165.28 72 ARG N N 1
ATOM 8902 C CA . ARG F 6 74 ? 97.818 140.506 86.172 1.00 165.28 72 ARG N CA 1
ATOM 8903 C C . ARG F 6 74 ? 96.325 140.215 86.255 1.00 165.28 72 ARG N C 1
ATOM 8904 O O . ARG F 6 74 ? 95.618 140.752 87.111 1.00 165.28 72 ARG N O 1
ATOM 8912 N N . ASP F 6 75 ? 95.845 139.356 85.357 1.00 179.83 73 ASP N N 1
ATOM 8913 C CA . ASP F 6 75 ? 94.423 139.022 85.267 1.00 179.83 73 ASP N CA 1
ATOM 8914 C C . ASP F 6 75 ? 94.287 137.503 85.223 1.00 179.83 73 ASP N C 1
ATOM 8915 O O . ASP F 6 75 ? 94.572 136.875 84.200 1.00 179.83 73 ASP N O 1
ATOM 8920 N N . ASN F 6 76 ? 93.852 136.917 86.340 1.00 172.30 74 ASN N N 1
ATOM 8921 C CA . ASN F 6 76 ? 93.696 135.470 86.417 1.00 172.30 74 ASN N CA 1
ATOM 8922 C C . ASN F 6 76 ? 92.493 134.972 85.627 1.00 172.30 74 ASN N C 1
ATOM 8923 O O . ASN F 6 76 ? 92.570 133.914 84.993 1.00 172.30 74 ASN N O 1
ATOM 8928 N N . ALA F 6 77 ? 91.381 135.710 85.655 1.00 181.51 75 ALA N N 1
ATOM 8929 C CA . ALA F 6 77 ? 90.161 135.243 85.003 1.00 181.51 75 ALA N CA 1
ATOM 8930 C C . ALA F 6 77 ? 90.327 135.186 83.489 1.00 181.51 75 ALA N C 1
ATOM 8931 O O . ALA F 6 77 ? 89.975 134.186 82.853 1.00 181.51 75 ALA N O 1
ATOM 8933 N N . LYS F 6 78 ? 90.862 136.249 82.895 1.00 185.91 76 LYS N N 1
ATOM 8934 C CA . LYS F 6 78 ? 91.068 136.310 81.455 1.00 185.91 76 LYS N CA 1
ATOM 8935 C C . LYS F 6 78 ? 92.378 135.660 81.026 1.00 185.91 76 LYS N C 1
ATOM 8936 O O . LYS F 6 78 ? 92.532 135.324 79.846 1.00 185.91 76 LYS N O 1
ATOM 8942 N N . ASN F 6 79 ? 93.302 135.446 81.962 1.00 184.70 77 ASN N N 1
ATOM 8943 C CA . ASN F 6 79 ? 94.615 134.861 81.695 1.00 184.70 77 ASN N CA 1
ATOM 8944 C C . ASN F 6 79 ? 95.331 135.706 80.635 1.00 184.70 77 ASN N C 1
ATOM 8945 O O . ASN F 6 79 ? 95.695 135.244 79.552 1.00 184.70 77 ASN N O 1
ATOM 8950 N N . THR F 6 80 ? 95.459 136.994 80.950 1.00 188.84 78 THR N N 1
ATOM 8951 C CA . THR F 6 80 ? 96.165 137.952 80.112 1.00 188.84 78 THR N CA 1
ATOM 8952 C C . THR F 6 80 ? 96.936 138.917 81.001 1.00 188.84 78 THR N C 1
ATOM 8953 O O . THR F 6 80 ? 96.829 138.884 82.229 1.00 188.84 78 THR N O 1
ATOM 8957 N N . LEU F 6 81 ? 97.722 139.779 80.361 1.00 182.84 79 LEU N N 1
ATOM 8958 C CA . LEU F 6 81 ? 98.448 140.838 81.044 1.00 182.84 79 LEU N CA 1
ATOM 8959 C C . LEU F 6 81 ? 98.200 142.160 80.332 1.00 182.84 79 LEU N C 1
ATOM 8960 O O . LEU F 6 81 ? 98.072 142.209 79.105 1.00 182.84 79 LEU N O 1
ATOM 8965 N N . TYR F 6 82 ? 98.130 143.234 81.114 1.00 183.87 80 TYR N N 1
ATOM 8966 C CA . TYR F 6 82 ? 97.906 144.579 80.597 1.00 183.87 80 TYR N CA 1
ATOM 8967 C C . TYR F 6 82 ? 99.195 145.375 80.726 1.00 183.87 80 TYR N C 1
ATOM 8968 O O . TYR F 6 82 ? 99.707 145.557 81.836 1.00 183.87 80 TYR N O 1
ATOM 8977 N N . LEU F 6 83 ? 99.711 145.854 79.596 1.00 180.67 81 LEU N N 1
ATOM 8978 C CA . LEU F 6 83 ? 100.961 146.608 79.533 1.00 180.67 81 LEU N CA 1
ATOM 8979 C C . LEU F 6 83 ? 100.775 147.882 78.719 1.00 180.67 81 LEU N C 1
ATOM 8980 O O . LEU F 6 83 ? 101.564 148.201 77.826 1.00 180.67 81 LEU N O 1
ATOM 8985 N N . GLN F 6 84 ? 99.712 148.627 79.013 1.00 186.58 82 GLN N N 1
ATOM 8986 C CA . GLN F 6 84 ? 99.482 149.896 78.338 1.00 186.58 82 GLN N CA 1
ATOM 8987 C C . GLN F 6 84 ? 100.611 150.874 78.643 1.00 186.58 82 GLN N C 1
ATOM 8988 O O . GLN F 6 84 ? 101.172 150.889 79.742 1.00 186.58 82 GLN N O 1
ATOM 8994 N N . MET F 6 85 ? 100.945 151.696 77.652 1.00 195.55 83 MET N N 1
ATOM 8995 C CA . MET F 6 85 ? 102.090 152.586 77.763 1.00 195.55 83 MET N CA 1
ATOM 8996 C C . MET F 6 85 ? 101.858 153.817 76.898 1.00 195.55 83 MET N C 1
ATOM 8997 O O . MET F 6 85 ? 101.025 153.819 75.989 1.00 195.55 83 MET N O 1
ATOM 9002 N N . ASN F 6 86 ? 102.612 154.871 77.198 1.00 196.42 84 ASN N N 1
ATOM 9003 C CA . ASN F 6 86 ? 102.500 156.140 76.490 1.00 196.42 84 ASN N CA 1
ATOM 9004 C C . ASN F 6 86 ? 103.801 156.910 76.679 1.00 196.42 84 ASN N C 1
ATOM 9005 O O . ASN F 6 86 ? 104.698 156.479 77.409 1.00 196.42 84 ASN N O 1
ATOM 9010 N N . SER F 6 87 ? 103.894 158.061 76.009 1.00 195.81 85 SER N N 1
ATOM 9011 C CA . SER F 6 87 ? 105.072 158.929 76.061 1.00 195.81 85 SER N CA 1
ATOM 9012 C C . SER F 6 87 ? 106.327 158.167 75.627 1.00 195.81 85 SER N C 1
ATOM 9013 O O . SER F 6 87 ? 107.259 157.946 76.402 1.00 195.81 85 SER N O 1
ATOM 9016 N N . LEU F 6 88 ? 106.325 157.762 74.361 1.00 197.81 86 LEU N N 1
ATOM 9017 C CA . LEU F 6 88 ? 107.404 156.952 73.820 1.00 197.81 86 LEU N CA 1
ATOM 9018 C C . LEU F 6 88 ? 108.703 157.749 73.734 1.00 197.81 86 LEU N C 1
ATOM 9019 O O . LEU F 6 88 ? 108.712 158.981 73.668 1.00 197.81 86 LEU N O 1
ATOM 9024 N N . LYS F 6 89 ? 109.812 157.017 73.735 1.00 186.97 87 LYS N N 1
ATOM 9025 C CA . LYS F 6 89 ? 111.149 157.558 73.566 1.00 186.97 87 LYS N CA 1
ATOM 9026 C C . LYS F 6 89 ? 111.848 156.822 72.434 1.00 186.97 87 LYS N C 1
ATOM 9027 O O . LYS F 6 89 ? 111.507 155.673 72.134 1.00 186.97 87 LYS N O 1
ATOM 9033 N N . PRO F 6 90 ? 112.819 157.462 71.777 1.00 185.75 88 PRO N N 1
ATOM 9034 C CA . PRO F 6 90 ? 113.530 156.784 70.680 1.00 185.75 88 PRO N CA 1
ATOM 9035 C C . PRO F 6 90 ? 114.242 155.513 71.105 1.00 185.75 88 PRO N C 1
ATOM 9036 O O . PRO F 6 90 ? 114.393 154.602 70.281 1.00 185.75 88 PRO N O 1
ATOM 9040 N N . GLU F 6 91 ? 114.684 155.416 72.358 1.00 187.71 89 GLU N N 1
ATOM 9041 C CA . GLU F 6 91 ? 115.385 154.230 72.833 1.00 187.71 89 GLU N CA 1
ATOM 9042 C C . GLU F 6 91 ? 114.446 153.099 73.231 1.00 187.71 89 GLU N C 1
ATOM 9043 O O . GLU F 6 91 ? 114.922 152.000 73.535 1.00 187.71 89 GLU N O 1
ATOM 9049 N N . ASP F 6 92 ? 113.133 153.333 73.235 1.00 186.76 90 ASP N N 1
ATOM 9050 C CA . ASP F 6 92 ? 112.177 152.294 73.593 1.00 186.76 90 ASP N CA 1
ATOM 9051 C C . ASP F 6 92 ? 112.024 151.228 72.517 1.00 186.76 90 ASP N C 1
ATOM 9052 O O . ASP F 6 92 ? 111.417 150.185 72.786 1.00 186.76 90 ASP N O 1
ATOM 9057 N N . THR F 6 93 ? 112.551 151.459 71.317 1.00 183.41 91 THR N N 1
ATOM 9058 C CA . THR F 6 93 ? 112.459 150.480 70.238 1.00 183.41 91 THR N CA 1
ATOM 9059 C C . THR F 6 93 ? 113.320 149.272 70.582 1.00 183.41 91 THR N C 1
ATOM 9060 O O . THR F 6 93 ? 114.552 149.348 70.547 1.00 183.41 91 THR N O 1
ATOM 9064 N N . ALA F 6 94 ? 112.676 148.158 70.910 1.00 179.16 92 ALA N N 1
ATOM 9065 C CA . ALA F 6 94 ? 113.377 146.947 71.318 1.00 179.16 92 ALA N CA 1
ATOM 9066 C C . ALA F 6 94 ? 112.428 145.765 71.150 1.00 179.16 92 ALA N C 1
ATOM 9067 O O . ALA F 6 94 ? 111.359 145.886 70.542 1.00 179.16 92 ALA N O 1
ATOM 9069 N N . VAL F 6 95 ? 112.825 144.616 71.690 1.00 174.41 93 VAL N N 1
ATOM 9070 C CA . VAL F 6 95 ? 112.019 143.402 71.667 1.00 174.41 93 VAL N CA 1
ATOM 9071 C C . VAL F 6 95 ? 111.691 143.029 73.105 1.00 174.41 93 VAL N C 1
ATOM 9072 O O . VAL F 6 95 ? 112.592 142.928 73.945 1.00 174.41 93 VAL N O 1
ATOM 9076 N N . TYR F 6 96 ? 110.407 142.827 73.385 1.00 168.30 94 TYR N N 1
ATOM 9077 C CA . TYR F 6 96 ? 109.943 142.480 74.721 1.00 168.30 94 TYR N CA 1
ATOM 9078 C C . TYR F 6 96 ? 109.694 140.981 74.812 1.00 168.30 94 TYR N C 1
ATOM 9079 O O . TYR F 6 96 ? 109.044 140.398 73.938 1.00 168.30 94 TYR N O 1
ATOM 9088 N N . TYR F 6 97 ? 110.215 140.367 75.870 1.00 161.50 95 TYR N N 1
ATOM 9089 C CA . TYR F 6 97 ? 110.083 138.939 76.114 1.00 161.50 95 TYR N CA 1
ATOM 9090 C C . TYR F 6 97 ? 109.262 138.732 77.377 1.00 161.50 95 TYR N C 1
ATOM 9091 O O . TYR F 6 97 ? 109.530 139.363 78.404 1.00 161.50 95 TYR N O 1
ATOM 9100 N N . CYS F 6 98 ? 108.269 137.851 77.303 1.00 158.50 96 CYS N N 1
ATOM 9101 C CA . CYS F 6 98 ? 107.433 137.541 78.458 1.00 158.50 96 CYS N CA 1
ATOM 9102 C C . CYS F 6 98 ? 108.139 136.479 79.292 1.00 158.50 96 CYS N C 1
ATOM 9103 O O . CYS F 6 98 ? 108.385 135.367 78.815 1.00 158.50 96 CYS N O 1
ATOM 9106 N N . ALA F 6 99 ? 108.466 136.817 80.535 1.00 148.89 97 ALA N N 1
ATOM 9107 C CA . ALA F 6 99 ? 109.261 135.959 81.399 1.00 148.89 97 ALA N CA 1
ATOM 9108 C C . ALA F 6 99 ? 108.381 135.250 82.420 1.00 148.89 97 ALA N C 1
ATOM 9109 O O . ALA F 6 99 ? 107.251 135.662 82.699 1.00 148.89 97 ALA N O 1
ATOM 9111 N N . ARG F 6 100 ? 108.921 134.172 82.978 1.00 144.13 98 ARG N N 1
ATOM 9112 C CA . ARG F 6 100 ? 108.243 133.357 83.976 1.00 144.13 98 ARG N CA 1
ATOM 9113 C C . ARG F 6 100 ? 109.195 133.072 85.139 1.00 144.13 98 ARG N C 1
ATOM 9114 O O . ARG F 6 100 ? 110.331 133.553 85.175 1.00 144.13 98 ARG N O 1
ATOM 9122 N N . CYS F 6 101 ? 108.716 132.279 86.094 1.00 144.93 99 CYS N N 1
ATOM 9123 C CA . CYS F 6 101 ? 109.467 131.908 87.277 1.00 144.93 99 CYS N CA 1
ATOM 9124 C C . CYS F 6 101 ? 109.462 130.392 87.425 1.00 144.93 99 CYS N C 1
ATOM 9125 O O . CYS F 6 101 ? 108.383 129.783 87.447 1.00 144.93 99 CYS N O 1
ATOM 9128 N N . PRO F 6 102 ? 110.628 129.746 87.522 1.00 138.50 100 PRO N N 1
ATOM 9129 C CA . PRO F 6 102 ? 110.639 128.271 87.546 1.00 138.50 100 PRO N CA 1
ATOM 9130 C C . PRO F 6 102 ? 109.963 127.674 88.769 1.00 138.50 100 PRO N C 1
ATOM 9131 O O . PRO F 6 102 ? 109.229 126.685 88.647 1.00 138.50 100 PRO N O 1
ATOM 9135 N N . ALA F 6 103 ? 110.189 128.244 89.947 1.00 142.77 101 ALA N N 1
ATOM 9136 C CA . ALA F 6 103 ? 109.585 127.551 91.074 1.00 142.77 101 ALA N CA 1
ATOM 9137 C C . ALA F 6 103 ? 108.281 128.217 91.490 1.00 142.77 101 ALA N C 1
ATOM 9138 O O . ALA F 6 103 ? 108.172 129.447 91.452 1.00 142.77 101 ALA N O 1
ATOM 9140 N N . PRO F 6 104 ? 107.283 127.434 91.882 1.00 144.34 102 PRO N N 1
ATOM 9141 C CA . PRO F 6 104 ? 106.053 128.001 92.434 1.00 144.34 102 PRO N CA 1
ATOM 9142 C C . PRO F 6 104 ? 106.164 128.190 93.944 1.00 144.34 102 PRO N C 1
ATOM 9143 O O . PRO F 6 104 ? 107.058 127.652 94.601 1.00 144.34 102 PRO N O 1
ATOM 9147 N N . PHE F 6 105 ? 105.227 128.974 94.481 1.00 148.37 103 PHE N N 1
ATOM 9148 C CA . PHE F 6 105 ? 105.153 129.258 95.916 1.00 148.37 103 PHE N CA 1
ATOM 9149 C C . PHE F 6 105 ? 106.453 129.877 96.428 1.00 148.37 103 PHE N C 1
ATOM 9150 O O . PHE F 6 105 ? 106.929 129.568 97.522 1.00 148.37 103 PHE N O 1
ATOM 9158 N N . THR F 6 106 ? 107.032 130.763 95.621 1.00 151.57 104 THR N N 1
ATOM 9159 C CA . THR F 6 106 ? 108.279 131.416 95.985 1.00 151.57 104 THR N CA 1
ATOM 9160 C C . THR F 6 106 ? 108.259 132.838 95.441 1.00 151.57 104 THR N C 1
ATOM 9161 O O . THR F 6 106 ? 107.700 133.099 94.372 1.00 151.57 104 THR N O 1
ATOM 9165 N N . ARG F 6 107 ? 108.876 133.756 96.187 1.00 155.62 105 ARG N N 1
ATOM 9166 C CA . ARG F 6 107 ? 108.867 135.168 95.829 1.00 155.62 105 ARG N CA 1
ATOM 9167 C C . ARG F 6 107 ? 110.020 135.574 94.922 1.00 155.62 105 ARG N C 1
ATOM 9168 O O . ARG F 6 107 ? 109.951 136.641 94.301 1.00 155.62 105 ARG N O 1
ATOM 9176 N N . ASP F 6 108 ? 111.072 134.765 94.829 1.00 148.62 106 ASP N N 1
ATOM 9177 C CA . ASP F 6 108 ? 112.233 135.097 94.018 1.00 148.62 106 ASP N CA 1
ATOM 9178 C C . ASP F 6 108 ? 112.697 133.874 93.245 1.00 148.62 106 ASP N C 1
ATOM 9179 O O . ASP F 6 108 ? 112.494 132.735 93.672 1.00 148.62 106 ASP N O 1
ATOM 9184 N N . CYS F 6 109 ? 113.340 134.124 92.106 1.00 147.40 107 CYS N N 1
ATOM 9185 C CA . CYS F 6 109 ? 113.888 133.052 91.288 1.00 147.40 107 CYS N CA 1
ATOM 9186 C C . CYS F 6 109 ? 114.846 133.631 90.260 1.00 147.40 107 CYS N C 1
ATOM 9187 O O . CYS F 6 109 ? 114.589 134.694 89.689 1.00 147.40 107 CYS N O 1
ATOM 9190 N N . PHE F 6 110 ? 115.949 132.920 90.037 1.00 130.84 108 PHE N N 1
ATOM 9191 C CA . PHE F 6 110 ? 117.020 133.375 89.167 1.00 130.84 108 PHE N CA 1
ATOM 9192 C C . PHE F 6 110 ? 116.677 133.098 87.706 1.00 130.84 108 PHE N C 1
ATOM 9193 O O . PHE F 6 110 ? 115.569 132.675 87.363 1.00 130.84 108 PHE N O 1
ATOM 9201 N N . ASP F 6 111 ? 117.659 133.341 86.837 1.00 136.60 109 ASP N N 1
ATOM 9202 C CA . ASP F 6 111 ? 117.616 132.922 85.436 1.00 136.60 109 ASP N CA 1
ATOM 9203 C C . ASP F 6 111 ? 116.412 133.512 84.705 1.00 136.60 109 ASP N C 1
ATOM 9204 O O . ASP F 6 111 ? 115.688 132.819 83.990 1.00 136.60 109 ASP N O 1
ATOM 9209 N N . VAL F 6 112 ? 116.199 134.812 84.890 1.00 136.39 110 VAL N N 1
ATOM 9210 C CA . VAL F 6 112 ? 115.135 135.511 84.180 1.00 136.39 110 VAL N CA 1
ATOM 9211 C C . VAL F 6 112 ? 115.735 136.191 82.958 1.00 136.39 110 VAL N C 1
ATOM 9212 O O . VAL F 6 112 ? 115.084 136.312 81.915 1.00 136.39 110 VAL N O 1
ATOM 9216 N N . THR F 6 113 ? 116.988 136.631 83.077 1.00 142.25 111 THR N N 1
ATOM 9217 C CA . THR F 6 113 ? 117.698 137.295 81.992 1.00 142.25 111 THR N CA 1
ATOM 9218 C C . THR F 6 113 ? 118.801 136.423 81.401 1.00 142.25 111 THR N C 1
ATOM 9219 O O . THR F 6 113 ? 119.712 136.942 80.749 1.00 142.25 111 THR N O 1
ATOM 9223 N N . SER F 6 114 ? 118.741 135.112 81.617 1.00 141.23 112 SER N N 1
ATOM 9224 C CA . SER F 6 114 ? 119.784 134.230 81.120 1.00 141.23 112 SER N CA 1
ATOM 9225 C C . SER F 6 114 ? 119.735 134.144 79.596 1.00 141.23 112 SER N C 1
ATOM 9226 O O . SER F 6 114 ? 118.721 134.440 78.958 1.00 141.23 112 SER N O 1
ATOM 9229 N N . THR F 6 115 ? 120.866 133.740 79.014 1.00 144.44 113 THR N N 1
ATOM 9230 C CA . THR F 6 115 ? 120.982 133.702 77.560 1.00 144.44 113 THR N CA 1
ATOM 9231 C C . THR F 6 115 ? 120.068 132.647 76.947 1.00 144.44 113 THR N C 1
ATOM 9232 O O . THR F 6 115 ? 119.434 132.893 75.914 1.00 144.44 113 THR N O 1
ATOM 9236 N N . THR F 6 116 ? 119.975 131.474 77.569 1.00 145.91 114 THR N N 1
ATOM 9237 C CA . THR F 6 116 ? 119.291 130.323 76.985 1.00 145.91 114 THR N CA 1
ATOM 9238 C C . THR F 6 116 ? 118.239 129.784 77.951 1.00 145.91 114 THR N C 1
ATOM 9239 O O . THR F 6 116 ? 118.179 128.592 78.259 1.00 145.91 114 THR N O 1
ATOM 9243 N N . TYR F 6 117 ? 117.403 130.678 78.471 1.00 138.99 115 TYR N N 1
ATOM 9244 C CA . TYR F 6 117 ? 116.314 130.257 79.337 1.00 138.99 115 TYR N CA 1
ATOM 9245 C C . TYR F 6 117 ? 115.241 129.521 78.538 1.00 138.99 115 TYR N C 1
ATOM 9246 O O . TYR F 6 117 ? 115.142 129.643 77.314 1.00 138.99 115 TYR N O 1
ATOM 9255 N N . ALA F 6 118 ? 114.428 128.744 79.254 1.00 138.05 116 ALA N N 1
ATOM 9256 C CA . ALA F 6 118 ? 113.408 127.900 78.642 1.00 138.05 116 ALA N CA 1
ATOM 9257 C C . ALA F 6 118 ? 112.010 128.503 78.718 1.00 138.05 116 ALA N C 1
ATOM 9258 O O . ALA F 6 118 ? 111.333 128.626 77.693 1.00 138.05 116 ALA N O 1
ATOM 9260 N N . TYR F 6 119 ? 111.561 128.882 79.910 1.00 138.94 117 TYR N N 1
ATOM 9261 C CA . TYR F 6 119 ? 110.209 129.409 80.100 1.00 138.94 117 TYR N CA 1
ATOM 9262 C C . TYR F 6 119 ? 110.131 130.895 79.766 1.00 138.94 117 TYR N C 1
ATOM 9263 O O . TYR F 6 119 ? 109.737 131.721 80.589 1.00 138.94 117 TYR N O 1
ATOM 9272 N N . ARG F 6 120 ? 110.505 131.245 78.539 1.00 142.55 118 ARG N N 1
ATOM 9273 C CA . ARG F 6 120 ? 110.502 132.626 78.081 1.00 142.55 118 ARG N CA 1
ATOM 9274 C C . ARG F 6 120 ? 109.764 132.709 76.753 1.00 142.55 118 ARG N C 1
ATOM 9275 O O . ARG F 6 120 ? 109.839 131.789 75.934 1.00 142.55 118 ARG N O 1
ATOM 9283 N N . GLY F 6 121 ? 109.053 133.813 76.547 1.00 159.90 119 GLY N N 1
ATOM 9284 C CA . GLY F 6 121 ? 108.240 133.969 75.360 1.00 159.90 119 GLY N CA 1
ATOM 9285 C C . GLY F 6 121 ? 109.065 134.130 74.096 1.00 159.90 119 GLY N C 1
ATOM 9286 O O . GLY F 6 121 ? 110.274 134.364 74.116 1.00 159.90 119 GLY N O 1
ATOM 9287 N N . GLN F 6 122 ? 108.376 133.989 72.961 1.00 174.32 120 GLN N N 1
ATOM 9288 C CA . GLN F 6 122 ? 109.042 134.101 71.668 1.00 174.32 120 GLN N CA 1
ATOM 9289 C C . GLN F 6 122 ? 109.459 135.536 71.369 1.00 174.32 120 GLN N C 1
ATOM 9290 O O . GLN F 6 122 ? 110.472 135.757 70.696 1.00 174.32 120 GLN N O 1
ATOM 9296 N N . GLY F 6 123 ? 108.701 136.511 71.847 1.00 176.78 121 GLY N N 1
ATOM 9297 C CA . GLY F 6 123 ? 109.082 137.905 71.675 1.00 176.78 121 GLY N CA 1
ATOM 9298 C C . GLY F 6 123 ? 108.352 138.577 70.530 1.00 176.78 121 GLY N C 1
ATOM 9299 O O . GLY F 6 123 ? 107.978 137.958 69.535 1.00 176.78 121 GLY N O 1
ATOM 9300 N N . THR F 6 124 ? 108.145 139.884 70.683 1.00 179.47 122 THR N N 1
ATOM 9301 C CA . THR F 6 124 ? 107.498 140.707 69.674 1.00 179.47 122 THR N CA 1
ATOM 9302 C C . THR F 6 124 ? 108.337 141.950 69.417 1.00 179.47 122 THR N C 1
ATOM 9303 O O . THR F 6 124 ? 109.013 142.460 70.315 1.00 179.47 122 THR N O 1
ATOM 9307 N N . GLN F 6 125 ? 108.285 142.433 68.180 1.00 183.29 123 GLN N N 1
ATOM 9308 C CA . GLN F 6 125 ? 109.033 143.611 67.761 1.00 183.29 123 GLN N CA 1
ATOM 9309 C C . GLN F 6 125 ? 108.134 144.838 67.809 1.00 183.29 123 GLN N C 1
ATOM 9310 O O . GLN F 6 125 ? 107.020 144.819 67.276 1.00 183.29 123 GLN N O 1
ATOM 9316 N N . VAL F 6 126 ? 108.619 145.900 68.450 1.00 186.40 124 VAL N N 1
ATOM 9317 C CA . VAL F 6 126 ? 107.912 147.171 68.502 1.00 186.40 124 VAL N CA 1
ATOM 9318 C C . VAL F 6 126 ? 108.851 148.266 68.015 1.00 186.40 124 VAL N C 1
ATOM 9319 O O . VAL F 6 126 ? 110.075 148.178 68.146 1.00 186.40 124 VAL N O 1
ATOM 9323 N N . THR F 6 127 ? 108.259 149.310 67.440 1.00 192.19 125 THR N N 1
ATOM 9324 C CA . THR F 6 127 ? 109.027 150.431 66.920 1.00 192.19 125 THR N CA 1
ATOM 9325 C C . THR F 6 127 ? 108.199 151.698 67.079 1.00 192.19 125 THR N C 1
ATOM 9326 O O . THR F 6 127 ? 106.966 151.667 67.042 1.00 192.19 125 THR N O 1
ATOM 9330 N N . VAL F 6 128 ? 108.894 152.819 67.254 1.00 196.65 126 VAL N N 1
ATOM 9331 C CA . VAL F 6 128 ? 108.243 154.109 67.440 1.00 196.65 126 VAL N CA 1
ATOM 9332 C C . VAL F 6 128 ? 107.667 154.623 66.124 1.00 196.65 126 VAL N C 1
ATOM 9333 O O . VAL F 6 128 ? 107.652 153.913 65.118 1.00 196.65 126 VAL N O 1
#